Protein 2OWM (pdb70)

Nearest PDB structures (foldseek):
  2owm-assembly1_C  TM=1.003E+00  e=3.012E-75  Neurospora crassa
  2owm-assembly2_D  TM=9.955E-01  e=2.221E-68  Neurospora crassa
  6hky-assembly2_B  TM=8.738E-01  e=1.025E-32  Homo sapiens
  6trl-assembly2_B  TM=8.391E-01  e=1.505E-31  Homo sapiens
  4zca-assembly3_A  TM=8.250E-01  e=1.416E-31  Homo sapiens

Structure (mmCIF, N/CA/C/O backbone):
data_2OWM
#
_entry.id   2OWM
#
_cell.length_a   75.945
_cell.length_b   98.408
_cell.length_c   111.764
_cell.angle_alpha   90.000
_cell.angle_beta   91.860
_cell.angle_gamma   90.000
#
_symmetry.space_group_name_H-M   'P 1 21 1'
#
loop_
_entity.id
_entity.type
_entity.pdbx_description
1 polymer 'Related to KINESIN-LIKE PROTEIN KIF1C'
2 non-polymer 'MAGNESIUM ION'
3 non-polymer "ADENOSINE-5'-DIPHOSPHATE"
#
loop_
_atom_site.group_PDB
_atom_site.id
_atom_site.type_symbol
_atom_site.label_atom_id
_atom_site.label_alt_id
_atom_site.label_comp_id
_atom_site.label_asym_id
_atom_site.label_entity_id
_atom_site.label_seq_id
_atom_site.pdbx_PDB_ins_code
_atom_site.Cartn_x
_atom_site.Cartn_y
_atom_site.Cartn_z
_atom_site.occupancy
_atom_site.B_iso_or_equiv
_atom_site.auth_seq_id
_atom_site.auth_comp_id
_atom_site.auth_asym_id
_atom_site.auth_atom_id
_atom_site.pdbx_PDB_model_num
ATOM 1 N N . LYS A 1 34 ? 23.567 34.946 80.598 1.00 82.51 34 LYS A N 1
ATOM 2 C CA . LYS A 1 34 ? 23.480 36.130 81.554 1.00 82.47 34 LYS A CA 1
ATOM 3 C C . LYS A 1 34 ? 23.754 37.495 80.856 1.00 82.32 34 LYS A C 1
ATOM 4 O O . LYS A 1 34 ? 23.782 38.551 81.514 1.00 82.67 34 LYS A O 1
ATOM 6 N N . ASP A 1 35 ? 23.952 37.456 79.538 1.00 81.62 35 ASP A N 1
ATOM 7 C CA . ASP A 1 35 ? 23.933 38.641 78.679 1.00 81.42 35 ASP A CA 1
ATOM 8 C C . ASP A 1 35 ? 23.388 38.103 77.347 1.00 81.24 35 ASP A C 1
ATOM 9 O O . ASP A 1 35 ? 23.425 36.879 77.141 1.00 81.81 35 ASP A O 1
ATOM 14 N N . PRO A 1 36 ? 22.902 38.979 76.427 1.00 80.69 36 PRO A N 1
ATOM 15 C CA . PRO A 1 36 ? 22.130 38.443 75.310 1.00 80.26 36 PRO A CA 1
ATOM 16 C C . PRO A 1 36 ? 22.894 38.136 73.995 1.00 79.91 36 PRO A C 1
ATOM 17 O O . PRO A 1 36 ? 22.266 37.900 72.968 1.00 80.00 36 PRO A O 1
ATOM 21 N N . GLY A 1 37 ? 24.219 38.107 74.020 1.00 79.76 37 GLY A N 1
ATOM 22 C CA . GLY A 1 37 ? 24.978 37.969 72.769 1.00 79.72 37 GLY A CA 1
ATOM 23 C C . GLY A 1 37 ? 24.986 36.638 72.013 1.00 79.52 37 GLY A C 1
ATOM 24 O O . GLY A 1 37 ? 25.394 35.607 72.547 1.00 79.86 37 GLY A O 1
ATOM 25 N N . ALA A 1 38 ? 24.584 36.656 70.749 1.00 79.17 38 ALA A N 1
ATOM 26 C CA . ALA A 1 38 ? 24.789 35.475 69.880 1.00 79.11 38 ALA A CA 1
ATOM 27 C C . ALA A 1 38 ? 26.275 35.192 69.609 1.00 78.43 38 ALA A C 1
ATOM 28 O O . ALA A 1 38 ? 27.013 36.118 69.264 1.00 78.45 38 ALA A O 1
ATOM 30 N N . ASN A 1 39 ? 26.711 33.940 69.722 1.00 77.14 39 ASN A N 1
ATOM 31 C CA . ASN A 1 39 ? 28.000 33.614 69.146 1.00 76.51 39 ASN A CA 1
ATOM 32 C C . ASN A 1 39 ? 27.968 33.415 67.648 1.00 75.71 39 ASN A C 1
ATOM 33 O O . ASN A 1 39 ? 27.026 32.865 67.081 1.00 75.64 39 ASN A O 1
ATOM 38 N N . VAL A 1 40 ? 29.005 33.882 66.983 1.00 74.39 40 VAL A N 1
ATOM 39 C CA . VAL A 1 40 ? 29.127 33.607 65.561 1.00 74.59 40 VAL A CA 1
ATOM 40 C C . VAL A 1 40 ? 29.155 32.088 65.376 1.00 74.47 40 VAL A C 1
ATOM 41 O O . VAL A 1 40 ? 30.013 31.389 65.954 1.00 74.52 40 VAL A O 1
ATOM 45 N N . ARG A 1 41 ? 28.216 31.578 64.590 1.00 74.40 41 ARG A N 1
ATOM 46 C CA . ARG A 1 41 ? 28.283 30.179 64.200 1.00 74.63 41 ARG A CA 1
ATOM 47 C C . ARG A 1 41 ? 29.385 29.939 63.171 1.00 74.60 41 ARG A C 1
ATOM 48 O O . ARG A 1 41 ? 29.474 30.660 62.166 1.00 74.43 41 ARG A O 1
ATOM 56 N N . VAL A 1 42 ? 30.231 28.941 63.453 1.00 74.64 42 VAL A N 1
ATOM 57 C CA . VAL A 1 42 ? 31.418 28.622 62.655 1.00 74.38 42 VAL A CA 1
ATOM 58 C C . VAL A 1 42 ? 31.287 27.188 62.194 1.00 74.79 42 VAL A C 1
ATOM 59 O O . VAL A 1 42 ? 30.920 26.302 62.967 1.00 75.32 42 VAL A O 1
ATOM 63 N N . VAL A 1 43 ? 31.570 26.965 60.918 1.00 74.72 43 VAL A N 1
ATOM 64 C CA . VAL A 1 43 ? 31.404 25.665 60.336 1.00 74.72 43 VAL A CA 1
ATOM 65 C C . VAL A 1 43 ? 32.475 25.426 59.243 1.00 74.71 43 VAL A C 1
ATOM 66 O O . VAL A 1 43 ? 32.830 26.350 58.528 1.00 74.83 43 VAL A O 1
ATOM 70 N N . VAL A 1 44 ? 33.039 24.221 59.137 1.00 74.43 44 VAL A N 1
ATOM 71 C CA . VAL A 1 44 ? 34.013 23.988 58.059 1.00 74.20 44 VAL A CA 1
ATOM 72 C C . VAL A 1 44 ? 33.570 22.948 57.037 1.00 74.19 44 VAL A C 1
ATOM 73 O O . VAL A 1 44 ? 32.813 22.053 57.365 1.00 74.17 44 VAL A O 1
ATOM 77 N N . ARG A 1 45 ? 34.027 23.096 55.796 1.00 74.00 45 ARG A N 1
ATOM 78 C CA . ARG A 1 45 ? 33.741 22.140 54.780 1.00 73.88 45 ARG A CA 1
ATOM 79 C C . ARG A 1 45 ? 34.974 21.906 53.934 1.00 74.36 45 ARG A C 1
ATOM 80 O O . ARG A 1 45 ? 35.387 22.805 53.214 1.00 74.49 45 ARG A O 1
ATOM 88 N N . VAL A 1 46 ? 35.556 20.705 54.056 1.00 74.46 46 VAL A N 1
ATOM 89 C CA . VAL A 1 46 ? 36.617 20.199 53.213 1.00 74.41 46 VAL A CA 1
ATOM 90 C C . VAL A 1 46 ? 36.044 19.631 51.911 1.00 74.93 46 VAL A C 1
ATOM 91 O O . VAL A 1 46 ? 35.115 18.783 51.927 1.00 74.93 46 VAL A O 1
ATOM 95 N N . ARG A 1 47 ? 36.587 20.075 50.773 1.00 74.98 47 ARG A N 1
ATOM 96 C CA . ARG A 1 47 ? 36.076 19.552 49.492 1.00 74.83 47 ARG A CA 1
ATOM 97 C C . ARG A 1 47 ? 36.828 18.316 48.972 1.00 74.95 47 ARG A C 1
ATOM 98 O O . ARG A 1 47 ? 37.807 17.867 49.568 1.00 75.04 47 ARG A O 1
ATOM 106 N N . ALA A 1 48 ? 36.320 17.752 47.884 1.00 75.21 48 ALA A N 1
ATOM 107 C CA . ALA A 1 48 ? 36.900 16.571 47.254 1.00 75.00 48 ALA A CA 1
ATOM 108 C C . ALA A 1 48 ? 38.158 16.969 46.487 1.00 75.35 48 ALA A C 1
ATOM 109 O O . ALA A 1 48 ? 38.375 18.168 46.208 1.00 75.71 48 ALA A O 1
ATOM 111 N N . PHE A 1 49 ? 39.000 15.991 46.149 1.00 75.24 49 PHE A N 1
ATOM 112 C CA . PHE A 1 49 ? 40.199 16.291 45.401 1.00 75.18 49 PHE A CA 1
ATOM 113 C C . PHE A 1 49 ? 39.800 16.855 44.058 1.00 75.78 49 PHE A C 1
ATOM 114 O O . PHE A 1 49 ? 38.751 16.476 43.503 1.00 75.99 49 PHE A O 1
ATOM 122 N N . LEU A 1 50 ? 40.644 17.743 43.522 1.00 76.25 50 LEU A N 1
ATOM 123 C CA . LEU A 1 50 ? 40.540 18.215 42.130 1.00 76.19 50 LEU A CA 1
ATOM 124 C C . LEU A 1 50 ? 41.320 17.312 41.165 1.00 76.34 50 LEU A C 1
ATOM 125 O O . LEU A 1 50 ? 42.372 16.757 41.515 1.00 76.05 50 LEU A O 1
ATOM 130 N N . PRO A 1 51 ? 40.789 17.138 39.951 1.00 76.49 51 PRO A N 1
ATOM 131 C CA . PRO A 1 51 ? 41.443 16.348 38.920 1.00 76.59 51 PRO A CA 1
ATOM 132 C C . PRO A 1 51 ? 42.935 16.591 38.930 1.00 76.82 51 PRO A C 1
ATOM 133 O O . PRO A 1 51 ? 43.712 15.631 38.898 1.00 76.81 51 PRO A O 1
ATOM 137 N N . ARG A 1 52 ? 43.330 17.861 39.003 1.00 77.04 52 ARG A N 1
ATOM 138 C CA . ARG A 1 52 ? 44.760 18.216 39.055 1.00 77.42 52 ARG A CA 1
ATOM 139 C C . ARG A 1 52 ? 45.506 17.416 40.145 1.00 77.33 52 ARG A C 1
ATOM 140 O O . ARG A 1 52 ? 46.531 16.787 39.910 1.00 77.32 52 ARG A O 1
ATOM 142 N N . GLU A 1 53 ? 44.946 17.440 41.340 1.00 77.38 53 GLU A N 1
ATOM 143 C CA . GLU A 1 53 ? 45.517 16.785 42.506 1.00 77.15 53 GLU A CA 1
ATOM 144 C C . GLU A 1 53 ? 45.341 15.301 42.327 1.00 76.95 53 GLU A C 1
ATOM 145 O O . GLU A 1 53 ? 46.254 14.505 42.555 1.00 76.85 53 GLU A O 1
ATOM 151 N N . LEU A 1 54 ? 44.138 14.937 41.911 1.00 76.62 54 LEU A N 1
ATOM 152 C CA . LEU A 1 54 ? 43.811 13.549 41.679 1.00 76.54 54 LEU A CA 1
ATOM 153 C C . LEU A 1 54 ? 44.942 12.895 40.870 1.00 76.54 54 LEU A C 1
ATOM 154 O O . LEU A 1 54 ? 45.438 11.810 41.210 1.00 76.03 54 LEU A O 1
ATOM 159 N N . GLU A 1 55 ? 45.363 13.611 39.830 1.00 76.95 55 GLU A N 1
ATOM 160 C CA . GLU A 1 55 ? 46.422 13.178 38.930 1.00 77.38 55 GLU A CA 1
ATOM 161 C C . GLU A 1 55 ? 47.638 12.736 39.672 1.00 77.38 55 GLU A C 1
ATOM 162 O O . GLU A 1 55 ? 48.315 11.824 39.227 1.00 77.51 55 GLU A O 1
ATOM 168 N N . ARG A 1 56 ? 47.908 13.402 40.793 1.00 77.56 56 ARG A N 1
ATOM 169 C CA . ARG A 1 56 ? 49.206 13.333 41.474 1.00 77.85 56 ARG A CA 1
ATOM 170 C C . ARG A 1 56 ? 49.317 12.250 42.576 1.00 78.00 56 ARG A C 1
ATOM 171 O O . ARG A 1 56 ? 50.353 12.157 43.279 1.00 78.04 56 ARG A O 1
ATOM 179 N N . ASN A 1 57 ? 48.280 11.407 42.683 1.00 77.87 57 ASN A N 1
ATOM 180 C CA . ASN A 1 57 ? 48.077 10.559 43.868 1.00 77.37 57 ASN A CA 1
ATOM 181 C C . ASN A 1 57 ? 48.229 11.493 45.090 1.00 77.01 57 ASN A C 1
ATOM 182 O O . ASN A 1 57 ? 48.776 11.092 46.127 1.00 76.93 57 ASN A O 1
ATOM 184 N N . ALA A 1 58 ? 47.731 12.734 44.930 1.00 76.50 58 ALA A N 1
ATOM 185 C CA . ALA A 1 58 ? 47.927 13.821 45.893 1.00 76.24 58 ALA A CA 1
ATOM 186 C C . ALA A 1 58 ? 47.420 13.424 47.250 1.00 76.16 58 ALA A C 1
ATOM 187 O O . ALA A 1 58 ? 46.330 12.849 47.366 1.00 75.94 58 ALA A O 1
ATOM 189 N N . GLU A 1 59 ? 48.211 13.736 48.275 1.00 76.17 59 GLU A N 1
ATOM 190 C CA . GLU A 1 59 ? 47.889 13.312 49.630 1.00 76.49 59 GLU A CA 1
ATOM 191 C C . GLU A 1 59 ? 46.675 14.025 50.240 1.00 76.83 59 GLU A C 1
ATOM 192 O O . GLU A 1 59 ? 46.379 15.185 49.896 1.00 77.29 59 GLU A O 1
ATOM 198 N N . CYS A 1 60 ? 45.970 13.350 51.148 1.00 76.86 60 CYS A N 1
ATOM 199 C CA . CYS A 1 60 ? 44.872 14.015 51.859 1.00 76.68 60 CYS A CA 1
ATOM 200 C C . CYS A 1 60 ? 45.142 14.145 53.338 1.00 76.52 60 CYS A C 1
ATOM 201 O O . CYS A 1 60 ? 45.321 13.146 54.011 1.00 76.60 60 CYS A O 1
ATOM 204 N N . ILE A 1 61 ? 45.109 15.374 53.836 1.00 76.29 61 ILE A N 1
ATOM 205 C CA . ILE A 1 61 ? 45.591 15.677 55.164 1.00 76.33 61 ILE A CA 1
ATOM 206 C C . ILE A 1 61 ? 44.524 16.245 56.097 1.00 76.46 61 ILE A C 1
ATOM 207 O O . ILE A 1 61 ? 44.845 16.851 57.124 1.00 76.90 61 ILE A O 1
ATOM 212 N N . VAL A 1 62 ? 43.258 16.052 55.756 1.00 76.34 62 VAL A N 1
ATOM 213 C CA . VAL A 1 62 ? 42.163 16.504 56.628 1.00 76.30 62 VAL A CA 1
ATOM 214 C C . VAL A 1 62 ? 41.297 15.334 57.048 1.00 76.41 62 VAL A C 1
ATOM 215 O O . VAL A 1 62 ? 40.960 14.494 56.223 1.00 76.45 62 VAL A O 1
ATOM 219 N N . GLU A 1 63 ? 40.923 15.281 58.318 1.00 76.42 63 GLU A N 1
ATOM 220 C CA . GLU A 1 63 ? 40.038 14.221 58.748 1.00 76.84 63 GLU A CA 1
ATOM 221 C C . GLU A 1 63 ? 38.917 14.770 59.616 1.00 76.89 63 GLU A C 1
ATOM 222 O O . GLU A 1 63 ? 39.162 15.575 60.516 1.00 77.27 63 GLU A O 1
ATOM 228 N N . MET A 1 64 ? 37.691 14.372 59.333 1.00 76.61 64 MET A N 1
ATOM 229 C CA . MET A 1 64 ? 36.612 14.808 60.164 1.00 76.75 64 MET A CA 1
ATOM 230 C C . MET A 1 64 ? 35.962 13.611 60.801 1.00 77.13 64 MET A C 1
ATOM 231 O O . MET A 1 64 ? 35.702 12.607 60.146 1.00 77.57 64 MET A O 1
ATOM 236 N N . ASP A 1 65 ? 35.710 13.709 62.097 1.00 77.48 65 ASP A N 1
ATOM 237 C CA . ASP A 1 65 ? 34.930 12.703 62.820 1.00 77.46 65 ASP A CA 1
ATOM 238 C C . ASP A 1 65 ? 33.423 12.842 62.563 1.00 77.84 65 ASP A C 1
ATOM 239 O O . ASP A 1 65 ? 32.854 13.930 62.776 1.00 78.23 65 ASP A O 1
ATOM 244 N N . PRO A 1 66 ? 32.751 11.749 62.127 1.00 78.18 66 PRO A N 1
ATOM 245 C CA . PRO A 1 66 ? 31.267 11.830 61.962 1.00 78.18 66 PRO A CA 1
ATOM 246 C C . PRO A 1 66 ? 30.577 12.373 63.238 1.00 78.17 66 PRO A C 1
ATOM 247 O O . PRO A 1 66 ? 29.953 13.456 63.172 1.00 78.05 66 PRO A O 1
ATOM 251 N N . ALA A 1 67 ? 30.761 11.633 64.361 1.00 77.81 67 ALA A N 1
ATOM 252 C CA . ALA A 1 67 ? 30.249 11.911 65.717 1.00 77.24 67 ALA A CA 1
ATOM 253 C C . ALA A 1 67 ? 30.604 13.280 66.298 1.00 76.98 67 ALA A C 1
ATOM 254 O O . ALA A 1 67 ? 29.827 14.208 66.149 1.00 77.02 67 ALA A O 1
ATOM 256 N N . THR A 1 68 ? 31.745 13.419 66.963 1.00 76.75 68 THR A N 1
ATOM 257 C CA . THR A 1 68 ? 32.193 14.745 67.397 1.00 76.95 68 THR A CA 1
ATOM 258 C C . THR A 1 68 ? 32.263 15.653 66.174 1.00 76.86 68 THR A C 1
ATOM 259 O O . THR A 1 68 ? 32.434 15.169 65.041 1.00 76.65 68 THR A O 1
ATOM 263 N N . GLU A 1 69 ? 32.113 16.954 66.371 1.00 76.44 69 GLU A N 1
ATOM 264 C CA . GLU A 1 69 ? 32.091 17.784 65.207 1.00 76.39 69 GLU A CA 1
ATOM 265 C C . GLU A 1 69 ? 33.516 18.286 64.960 1.00 76.62 69 GLU A C 1
ATOM 266 O O . GLU A 1 69 ? 33.780 19.476 64.830 1.00 76.77 69 GLU A O 1
ATOM 272 N N . ARG A 1 70 ? 34.446 17.353 64.875 1.00 76.58 70 ARG A N 1
ATOM 273 C CA . ARG A 1 70 ? 35.858 17.692 64.935 1.00 76.69 70 ARG A CA 1
ATOM 274 C C . ARG A 1 70 ? 36.541 17.629 63.583 1.00 76.04 70 ARG A C 1
ATOM 275 O O . ARG A 1 70 ? 36.244 16.769 62.758 1.00 75.93 70 ARG A O 1
ATOM 283 N N . THR A 1 71 ? 37.473 18.547 63.381 1.00 75.61 71 THR A N 1
ATOM 284 C CA . THR A 1 71 ? 38.299 18.543 62.194 1.00 75.20 71 THR A CA 1
ATOM 285 C C . THR A 1 71 ? 39.787 18.441 62.591 1.00 75.22 71 THR A C 1
ATOM 286 O O . THR A 1 71 ? 40.263 19.139 63.498 1.00 75.18 71 THR A O 1
ATOM 290 N N . SER A 1 72 ? 40.502 17.532 61.943 1.00 75.09 72 SER A N 1
ATOM 291 C CA . SER A 1 72 ? 41.893 17.313 62.277 1.00 75.39 72 SER A CA 1
ATOM 292 C C . SER A 1 72 ? 42.743 17.575 61.054 1.00 75.73 72 SER A C 1
ATOM 293 O O . SER A 1 72 ? 42.464 17.023 59.973 1.00 75.93 72 SER A O 1
ATOM 296 N N . LEU A 1 73 ? 43.759 18.426 61.233 1.00 75.48 73 LEU A N 1
ATOM 297 C CA . LEU A 1 73 ? 44.774 18.664 60.238 1.00 75.40 73 LEU A CA 1
ATOM 298 C C . LEU A 1 73 ? 45.972 17.738 60.508 1.00 75.73 73 LEU A C 1
ATOM 299 O O . LEU A 1 73 ? 46.707 17.899 61.492 1.00 75.73 73 LEU A O 1
ATOM 304 N N . LEU A 1 74 ? 46.161 16.791 59.598 1.00 75.87 74 LEU A N 1
ATOM 305 C CA . LEU A 1 74 ? 47.137 15.721 59.732 1.00 76.14 74 LEU A CA 1
ATOM 306 C C . LEU A 1 74 ? 48.523 16.121 59.255 1.00 76.03 74 LEU A C 1
ATOM 307 O O . LEU A 1 74 ? 48.683 17.176 58.699 1.00 76.35 74 LEU A O 1
ATOM 312 N N . VAL A 1 75 ? 49.509 15.265 59.450 1.00 75.91 75 VAL A N 1
ATOM 313 C CA . VAL A 1 75 ? 50.881 15.559 59.065 1.00 76.24 75 VAL A CA 1
ATOM 314 C C . VAL A 1 75 ? 51.242 14.753 57.815 1.00 76.22 75 VAL A C 1
ATOM 315 O O . VAL A 1 75 ? 51.276 13.533 57.875 1.00 76.64 75 VAL A O 1
ATOM 319 N N . PRO A 1 76 ? 51.545 15.412 56.685 1.00 76.02 76 PRO A N 1
ATOM 320 C CA . PRO A 1 76 ? 51.814 14.680 55.432 1.00 75.77 76 PRO A CA 1
ATOM 321 C C . PRO A 1 76 ? 52.975 13.708 55.523 1.00 75.78 76 PRO A C 1
ATOM 322 O O . PRO A 1 76 ? 53.936 13.974 56.228 1.00 75.96 76 PRO A O 1
ATOM 326 N N . GLN A 1 77 ? 52.868 12.583 54.825 1.00 75.59 77 GLN A N 1
ATOM 327 C CA . GLN A 1 77 ? 53.926 11.602 54.795 1.00 75.39 77 GLN A CA 1
ATOM 328 C C . GLN A 1 77 ? 54.835 11.897 53.595 1.00 75.44 77 GLN A C 1
ATOM 329 O O . GLN A 1 77 ? 54.676 12.933 52.914 1.00 75.05 77 GLN A O 1
ATOM 331 N N . LEU A 1 93 ? 54.439 20.164 60.164 1.00 76.29 93 LEU A N 1
ATOM 332 C CA . LEU A 1 93 ? 55.310 19.824 61.264 1.00 76.54 93 LEU A CA 1
ATOM 333 C C . LEU A 1 93 ? 54.529 19.238 62.453 1.00 76.77 93 LEU A C 1
ATOM 334 O O . LEU A 1 93 ? 55.138 18.762 63.404 1.00 76.94 93 LEU A O 1
ATOM 339 N N . GLU A 1 94 ? 53.190 19.266 62.414 1.00 77.05 94 GLU A N 1
ATOM 340 C CA . GLU A 1 94 ? 52.358 18.744 63.546 1.00 77.15 94 GLU A CA 1
ATOM 341 C C . GLU A 1 94 ? 50.859 18.500 63.318 1.00 77.14 94 GLU A C 1
ATOM 342 O O . GLU A 1 94 ? 50.279 19.017 62.369 1.00 77.35 94 GLU A O 1
ATOM 348 N N . GLU A 1 95 ? 50.233 17.729 64.210 1.00 76.98 95 GLU A N 1
ATOM 349 C CA . GLU A 1 95 ? 48.807 17.419 64.073 1.00 76.84 95 GLU A CA 1
ATOM 350 C C . GLU A 1 95 ? 47.928 18.338 64.909 1.00 76.52 95 GLU A C 1
ATOM 351 O O . GLU A 1 95 ? 48.171 18.509 66.081 1.00 76.76 95 GLU A O 1
ATOM 357 N N . LYS A 1 96 ? 46.897 18.914 64.325 1.00 76.17 96 LYS A N 1
ATOM 358 C CA . LYS A 1 96 ? 46.054 19.831 65.091 1.00 76.57 96 LYS A CA 1
ATOM 359 C C . LYS A 1 96 ? 44.558 19.450 65.062 1.00 76.79 96 LYS A C 1
ATOM 360 O O . LYS A 1 96 ? 44.011 19.139 64.003 1.00 77.04 96 LYS A O 1
ATOM 366 N N . SER A 1 97 ? 43.888 19.469 66.210 1.00 76.88 97 SER A N 1
ATOM 367 C CA . SER A 1 97 ? 42.438 19.187 66.244 1.00 77.11 97 SER A CA 1
ATOM 368 C C . SER A 1 97 ? 41.651 20.467 66.435 1.00 76.90 97 SER A C 1
ATOM 369 O O . SER A 1 97 ? 42.153 21.391 67.052 1.00 77.58 97 SER A O 1
ATOM 372 N N . PHE A 1 98 ? 40.420 20.535 65.958 1.00 76.27 98 PHE A N 1
ATOM 373 C CA . PHE A 1 98 ? 39.596 21.683 66.252 1.00 75.89 98 PHE A CA 1
ATOM 374 C C . PHE A 1 98 ? 38.176 21.197 66.347 1.00 75.89 98 PHE A C 1
ATOM 375 O O . PHE A 1 98 ? 37.837 20.186 65.742 1.00 76.17 98 PHE A O 1
ATOM 383 N N . THR A 1 99 ? 37.318 21.914 67.053 1.00 75.45 99 THR A N 1
ATOM 384 C CA . THR A 1 99 ? 35.915 21.553 67.039 1.00 75.36 99 THR A CA 1
ATOM 385 C C . THR A 1 99 ? 35.115 22.687 66.478 1.00 75.53 99 THR A C 1
ATOM 386 O O . THR A 1 99 ? 35.427 23.840 66.726 1.00 76.12 99 THR A O 1
ATOM 390 N N . PHE A 1 100 ? 34.076 22.391 65.718 1.00 75.52 100 PHE A N 1
ATOM 391 C CA . PHE A 1 100 ? 33.256 23.458 65.158 1.00 75.56 100 PHE A CA 1
ATOM 392 C C . PHE A 1 100 ? 31.830 23.125 65.301 1.00 75.51 100 PHE A C 1
ATOM 393 O O . PHE A 1 100 ? 31.501 22.042 65.756 1.00 75.58 100 PHE A O 1
ATOM 401 N N . ASP A 1 101 ? 30.976 24.067 64.938 1.00 75.49 101 ASP A N 1
ATOM 402 C CA . ASP A 1 101 ? 29.572 23.876 65.163 1.00 75.95 101 ASP A CA 1
ATOM 403 C C . ASP A 1 101 ? 29.121 22.800 64.212 1.00 75.86 101 ASP A C 1
ATOM 404 O O . ASP A 1 101 ? 28.256 21.984 64.567 1.00 76.06 101 ASP A O 1
ATOM 409 N N . LYS A 1 102 ? 29.733 22.772 63.023 1.00 75.48 102 LYS A N 1
ATOM 410 C CA . LYS A 1 102 ? 29.703 21.551 62.205 1.00 75.50 102 LYS A CA 1
ATOM 411 C C . LYS A 1 102 ? 31.007 21.378 61.465 1.00 75.55 102 LYS A C 1
ATOM 412 O O . LYS A 1 102 ? 31.623 22.382 61.113 1.00 76.09 102 LYS A O 1
ATOM 418 N N . SER A 1 103 ? 31.452 20.134 61.261 1.00 75.02 103 SER A N 1
ATOM 419 C CA . SER A 1 103 ? 32.602 19.906 60.410 1.00 74.96 103 SER A CA 1
ATOM 420 C C . SER A 1 103 ? 32.164 19.154 59.212 1.00 75.27 103 SER A C 1
ATOM 421 O O . SER A 1 103 ? 31.957 17.984 59.309 1.00 76.07 103 SER A O 1
ATOM 424 N N . PHE A 1 104 ? 32.002 19.802 58.071 1.00 75.65 104 PHE A N 1
ATOM 425 C CA . PHE A 1 104 ? 31.340 19.145 56.940 1.00 76.12 104 PHE A CA 1
ATOM 426 C C . PHE A 1 104 ? 32.327 18.397 56.081 1.00 76.61 104 PHE A C 1
ATOM 427 O O . PHE A 1 104 ? 33.242 19.001 55.518 1.00 77.21 104 PHE A O 1
ATOM 435 N N . TRP A 1 105 ? 32.153 17.078 55.987 1.00 76.48 105 TRP A N 1
ATOM 436 C CA . TRP A 1 105 ? 33.035 16.235 55.184 1.00 75.84 105 TRP A CA 1
ATOM 437 C C . TRP A 1 105 ? 32.438 16.069 53.796 1.00 75.69 105 TRP A C 1
ATOM 438 O O . TRP A 1 105 ? 31.563 15.233 53.568 1.00 75.55 105 TRP A O 1
ATOM 449 N N . SER A 1 106 ? 32.893 16.901 52.873 1.00 75.62 106 SER A N 1
ATOM 450 C CA . SER A 1 106 ? 32.432 16.835 51.506 1.00 75.59 106 SER A CA 1
ATOM 451 C C . SER A 1 106 ? 33.540 16.394 50.561 1.00 75.80 106 SER A C 1
ATOM 452 O O . SER A 1 106 ? 33.558 16.743 49.382 1.00 75.81 106 SER A O 1
ATOM 455 N N . HIS A 1 107 ? 34.434 15.572 51.102 1.00 76.11 107 HIS A N 1
ATOM 456 C CA . HIS A 1 107 ? 35.635 15.143 50.426 1.00 76.14 107 HIS A CA 1
ATOM 457 C C . HIS A 1 107 ? 35.540 13.830 49.701 1.00 76.15 107 HIS A C 1
ATOM 458 O O . HIS A 1 107 ? 36.194 13.683 48.688 1.00 76.42 107 HIS A O 1
ATOM 465 N N . ASN A 1 108 ? 34.786 12.862 50.210 1.00 76.05 108 ASN A N 1
ATOM 466 C CA . ASN A 1 108 ? 34.570 11.643 49.421 1.00 76.14 108 ASN A CA 1
ATOM 467 C C . ASN A 1 108 ? 33.154 11.116 49.328 1.00 75.98 108 ASN A C 1
ATOM 468 O O . ASN A 1 108 ? 32.604 10.655 50.300 1.00 75.90 108 ASN A O 1
ATOM 473 N N . THR A 1 109 ? 32.602 11.130 48.127 1.00 76.17 109 THR A N 1
ATOM 474 C CA . THR A 1 109 ? 31.236 10.664 47.877 1.00 76.77 109 THR A CA 1
ATOM 475 C C . THR A 1 109 ? 30.803 9.414 48.636 1.00 77.03 109 THR A C 1
ATOM 476 O O . THR A 1 109 ? 29.763 9.426 49.294 1.00 77.43 109 THR A O 1
ATOM 480 N N . GLU A 1 110 ? 31.585 8.342 48.527 1.00 76.93 110 GLU A N 1
ATOM 481 C CA . GLU A 1 110 ? 31.202 7.031 49.049 1.00 76.76 110 GLU A CA 1
ATOM 482 C C . GLU A 1 110 ? 31.389 6.885 50.584 1.00 76.43 110 GLU A C 1
ATOM 483 O O . GLU A 1 110 ? 31.157 5.812 51.145 1.00 76.93 110 GLU A O 1
ATOM 489 N N . ASP A 1 111 ? 31.796 7.953 51.255 1.00 75.76 111 ASP A N 1
ATOM 490 C CA . ASP A 1 111 ? 31.947 7.932 52.691 1.00 75.57 111 ASP A CA 1
ATOM 491 C C . ASP A 1 111 ? 30.631 8.026 53.379 1.00 75.70 111 ASP A C 1
ATOM 492 O O . ASP A 1 111 ? 29.731 8.678 52.872 1.00 75.51 111 ASP A O 1
ATOM 497 N N . GLU A 1 112 ? 30.541 7.399 54.560 1.00 76.17 112 GLU A N 1
ATOM 498 C CA . GLU A 1 112 ? 29.267 7.257 55.319 1.00 76.04 112 GLU A CA 1
ATOM 499 C C . GLU A 1 112 ? 28.762 8.618 55.807 1.00 75.63 112 GLU A C 1
ATOM 500 O O . GLU A 1 112 ? 27.578 8.870 55.865 1.00 75.62 112 GLU A O 1
ATOM 502 N N . HIS A 1 113 ? 29.692 9.503 56.085 1.00 75.35 113 HIS A N 1
ATOM 503 C CA . HIS A 1 113 ? 29.371 10.774 56.654 1.00 75.50 113 HIS A CA 1
ATOM 504 C C . HIS A 1 113 ? 29.584 11.919 55.635 1.00 75.41 113 HIS A C 1
ATOM 505 O O . HIS A 1 113 ? 29.915 13.056 55.986 1.00 75.25 113 HIS A O 1
ATOM 512 N N . TYR A 1 114 ? 29.400 11.610 54.362 1.00 75.26 114 TYR A N 1
ATOM 513 C CA . TYR A 1 114 ? 29.558 12.615 53.322 1.00 75.16 114 TYR A CA 1
ATOM 514 C C . TYR A 1 114 ? 28.552 13.756 53.476 1.00 75.17 114 TYR A C 1
ATOM 515 O O . TYR A 1 114 ? 27.416 13.535 53.830 1.00 75.58 114 TYR A O 1
ATOM 524 N N . ALA A 1 115 ? 28.937 14.986 53.195 1.00 75.11 115 ALA A N 1
ATOM 525 C CA . ALA A 1 115 ? 27.981 16.077 53.352 1.00 74.91 115 ALA A CA 1
ATOM 526 C C . ALA A 1 115 ? 27.576 16.708 52.022 1.00 74.85 115 ALA A C 1
ATOM 527 O O . ALA A 1 115 ? 28.322 17.478 51.452 1.00 74.72 115 ALA A O 1
ATOM 529 N N . THR A 1 116 ? 26.389 16.394 51.528 1.00 74.66 116 THR A N 1
ATOM 530 C CA . THR A 1 116 ? 25.945 17.002 50.284 1.00 74.83 116 THR A CA 1
ATOM 531 C C . THR A 1 116 ? 25.605 18.466 50.451 1.00 75.22 116 THR A C 1
ATOM 532 O O . THR A 1 116 ? 25.429 18.959 51.565 1.00 75.40 116 THR A O 1
ATOM 536 N N . GLN A 1 117 ? 25.496 19.156 49.319 1.00 75.65 117 GLN A N 1
ATOM 537 C CA . GLN A 1 117 ? 24.997 20.531 49.278 1.00 75.68 117 GLN A CA 1
ATOM 538 C C . GLN A 1 117 ? 23.676 20.612 50.018 1.00 75.94 117 GLN A C 1
ATOM 539 O O . GLN A 1 117 ? 23.493 21.494 50.847 1.00 76.85 117 GLN A O 1
ATOM 545 N N . GLU A 1 118 ? 22.759 19.689 49.736 1.00 75.69 118 GLU A N 1
ATOM 546 C CA . GLU A 1 118 ? 21.474 19.712 50.416 1.00 75.52 118 GLU A CA 1
ATOM 547 C C . GLU A 1 118 ? 21.653 19.576 51.912 1.00 75.24 118 GLU A C 1
ATOM 548 O O . GLU A 1 118 ? 20.926 20.187 52.692 1.00 74.62 118 GLU A O 1
ATOM 554 N N . HIS A 1 119 ? 22.645 18.785 52.310 1.00 75.38 119 HIS A N 1
ATOM 555 C CA . HIS A 1 119 ? 22.830 18.508 53.701 1.00 75.76 119 HIS A CA 1
ATOM 556 C C . HIS A 1 119 ? 23.444 19.704 54.390 1.00 75.24 119 HIS A C 1
ATOM 557 O O . HIS A 1 119 ? 23.203 19.932 55.594 1.00 75.05 119 HIS A O 1
ATOM 564 N N . VAL A 1 120 ? 24.235 20.470 53.633 1.00 74.75 120 VAL A N 1
ATOM 565 C CA . VAL A 1 120 ? 24.817 21.681 54.188 1.00 74.43 120 VAL A CA 1
ATOM 566 C C . VAL A 1 120 ? 23.705 22.668 54.407 1.00 74.42 120 VAL A C 1
ATOM 567 O O . VAL A 1 120 ? 23.622 23.247 55.474 1.00 74.53 120 VAL A O 1
ATOM 571 N N . TYR A 1 121 ? 22.838 22.850 53.417 1.00 74.50 121 TYR A N 1
ATOM 572 C CA . TYR A 1 121 ? 21.721 23.756 53.608 1.00 74.56 121 TYR A CA 1
ATOM 573 C C . TYR A 1 121 ? 20.949 23.273 54.827 1.00 75.11 121 TYR A C 1
ATOM 574 O O . TYR A 1 121 ? 20.734 24.036 55.778 1.00 75.53 121 TYR A O 1
ATOM 583 N N . ASP A 1 122 ? 20.565 21.997 54.827 1.00 75.08 122 ASP A N 1
ATOM 584 C CA . ASP A 1 122 ? 19.670 21.525 55.850 1.00 74.99 122 ASP A CA 1
ATOM 585 C C . ASP A 1 122 ? 20.161 21.778 57.217 1.00 74.74 122 ASP A C 1
ATOM 586 O O . ASP A 1 122 ? 19.375 21.862 58.111 1.00 74.23 122 ASP A O 1
ATOM 591 N N . SER A 1 123 ? 21.467 21.914 57.376 1.00 75.33 123 SER A N 1
ATOM 592 C CA . SER A 1 123 ? 22.039 22.210 58.688 1.00 76.18 123 SER A CA 1
ATOM 593 C C . SER A 1 123 ? 21.986 23.681 58.879 1.00 76.10 123 SER A C 1
ATOM 594 O O . SER A 1 123 ? 21.008 24.199 59.478 1.00 77.28 123 SER A O 1
ATOM 597 N N . LEU A 1 124 ? 22.987 24.352 58.331 1.00 75.06 124 LEU A N 1
ATOM 598 C CA . LEU A 1 124 ? 23.084 25.803 58.377 1.00 74.58 124 LEU A CA 1
ATOM 599 C C . LEU A 1 124 ? 21.972 26.594 57.701 1.00 74.24 124 LEU A C 1
ATOM 600 O O . LEU A 1 124 ? 21.299 27.364 58.332 1.00 74.32 124 LEU A O 1
ATOM 605 N N . GLY A 1 125 ? 21.795 26.441 56.411 1.00 74.26 125 GLY A N 1
ATOM 606 C CA . GLY A 1 125 ? 21.007 27.409 55.680 1.00 74.83 125 GLY A CA 1
ATOM 607 C C . GLY A 1 125 ? 19.610 27.635 56.209 1.00 75.47 125 GLY A C 1
ATOM 608 O O . GLY A 1 125 ? 19.139 28.764 56.341 1.00 75.36 125 GLY A O 1
ATOM 609 N N . GLU A 1 126 ? 18.946 26.536 56.525 1.00 76.01 126 GLU A N 1
ATOM 610 C CA . GLU A 1 126 ? 17.522 26.558 56.735 1.00 76.18 126 GLU A CA 1
ATOM 611 C C . GLU A 1 126 ? 17.223 27.292 58.009 1.00 76.48 126 GLU A C 1
ATOM 612 O O . GLU A 1 126 ? 16.438 28.255 58.028 1.00 76.38 126 GLU A O 1
ATOM 618 N N . GLU A 1 127 ? 17.862 26.808 59.072 1.00 76.88 127 GLU A N 1
ATOM 619 C CA . GLU A 1 127 ? 17.821 27.436 60.409 1.00 76.98 127 GLU A CA 1
ATOM 620 C C . GLU A 1 127 ? 18.020 28.960 60.383 1.00 76.38 127 GLU A C 1
ATOM 621 O O . GLU A 1 127 ? 17.254 29.698 61.004 1.00 76.52 127 GLU A O 1
ATOM 627 N N . PHE A 1 128 ? 19.040 29.421 59.665 1.00 75.40 128 PHE A N 1
ATOM 628 C CA . PHE A 1 128 ? 19.215 30.826 59.451 1.00 74.62 128 PHE A CA 1
ATOM 629 C C . PHE A 1 128 ? 18.032 31.479 58.746 1.00 74.81 128 PHE A C 1
ATOM 630 O O . PHE A 1 128 ? 17.590 32.537 59.185 1.00 74.46 128 PHE A O 1
ATOM 638 N N . LEU A 1 129 ? 17.485 30.837 57.695 1.00 75.01 129 LEU A N 1
ATOM 639 C CA . LEU A 1 129 ? 16.276 31.343 57.012 1.00 74.67 129 LEU A CA 1
ATOM 640 C C . LEU A 1 129 ? 15.146 31.457 57.999 1.00 75.05 129 LEU A C 1
ATOM 641 O O . LEU A 1 129 ? 14.432 32.435 57.958 1.00 75.24 129 LEU A O 1
ATOM 646 N N . ASP A 1 130 ? 14.964 30.476 58.885 1.00 75.19 130 ASP A N 1
ATOM 647 C CA . ASP A 1 130 ? 13.966 30.624 59.953 1.00 75.48 130 ASP A CA 1
ATOM 648 C C . ASP A 1 130 ? 14.150 31.922 60.681 1.00 75.65 130 ASP A C 1
ATOM 649 O O . ASP A 1 130 ? 13.195 32.672 60.848 1.00 75.91 130 ASP A O 1
ATOM 654 N N . HIS A 1 131 ? 15.378 32.187 61.112 1.00 75.35 131 HIS A N 1
ATOM 655 C CA . HIS A 1 131 ? 15.646 33.399 61.840 1.00 75.39 131 HIS A CA 1
ATOM 656 C C . HIS A 1 131 ? 15.248 34.629 61.055 1.00 75.10 131 HIS A C 1
ATOM 657 O O . HIS A 1 131 ? 14.758 35.600 61.628 1.00 75.13 131 HIS A O 1
ATOM 664 N N . ASN A 1 132 ? 15.503 34.611 59.755 1.00 74.82 132 ASN A N 1
ATOM 665 C CA . ASN A 1 132 ? 15.144 35.735 58.936 1.00 74.77 132 ASN A CA 1
ATOM 666 C C . ASN A 1 132 ? 13.645 35.960 59.032 1.00 74.36 132 ASN A C 1
ATOM 667 O O . ASN A 1 132 ? 13.242 37.082 59.260 1.00 74.80 132 ASN A O 1
ATOM 672 N N . PHE A 1 133 ? 12.827 34.913 58.874 1.00 72.72 133 PHE A N 1
ATOM 673 C CA . PHE A 1 133 ? 11.375 35.065 58.865 1.00 71.89 133 PHE A CA 1
ATOM 674 C C . PHE A 1 133 ? 10.819 35.451 60.198 1.00 72.28 133 PHE A C 1
ATOM 675 O O . PHE A 1 133 ? 9.738 36.048 60.303 1.00 72.50 133 PHE A O 1
ATOM 683 N N . GLU A 1 134 ? 11.551 35.089 61.235 1.00 72.44 134 GLU A N 1
ATOM 684 C CA . GLU A 1 134 ? 11.260 35.576 62.568 1.00 72.17 134 GLU A CA 1
ATOM 685 C C . GLU A 1 134 ? 11.779 37.018 62.800 1.00 72.18 134 GLU A C 1
ATOM 686 O O . GLU A 1 134 ? 11.721 37.541 63.917 1.00 71.70 134 GLU A O 1
ATOM 692 N N . GLY A 1 135 ? 12.289 37.636 61.732 1.00 72.39 135 GLY A N 1
ATOM 693 C CA . GLY A 1 135 ? 12.709 39.037 61.715 1.00 72.88 135 GLY A CA 1
ATOM 694 C C . GLY A 1 135 ? 14.137 39.357 62.141 1.00 73.18 135 GLY A C 1
ATOM 695 O O . GLY A 1 135 ? 14.424 40.488 62.550 1.00 73.35 135 GLY A O 1
ATOM 696 N N . TYR A 1 136 ? 15.026 38.377 62.069 1.00 73.30 136 TYR A N 1
ATOM 697 C CA . TYR A 1 136 ? 16.419 38.634 62.354 1.00 73.96 136 TYR A CA 1
ATOM 698 C C . TYR A 1 136 ? 17.176 38.983 61.067 1.00 74.19 136 TYR A C 1
ATOM 699 O O . TYR A 1 136 ? 16.844 38.515 59.959 1.00 73.61 136 TYR A O 1
ATOM 708 N N . HIS A 1 137 ? 18.225 39.779 61.235 1.00 74.65 137 HIS A N 1
ATOM 709 C CA . HIS A 1 137 ? 19.179 39.982 60.170 1.00 75.02 137 HIS A CA 1
ATOM 710 C C . HIS A 1 137 ? 20.188 38.856 60.193 1.00 75.18 137 HIS A C 1
ATOM 711 O O . HIS A 1 137 ? 20.831 38.577 61.206 1.00 75.33 137 HIS A O 1
ATOM 718 N N . THR A 1 138 ? 20.352 38.238 59.047 1.00 75.24 138 THR A N 1
ATOM 719 C CA . THR A 1 138 ? 21.155 37.097 58.962 1.00 75.32 138 THR A CA 1
ATOM 720 C C . THR A 1 138 ? 22.379 37.445 58.166 1.00 75.87 138 THR A C 1
ATOM 721 O O . THR A 1 138 ? 22.368 38.447 57.424 1.00 76.81 138 THR A O 1
ATOM 725 N N . CYS A 1 139 ? 23.444 36.665 58.342 1.00 75.73 139 CYS A N 1
ATOM 726 C CA . CYS A 1 139 ? 24.579 36.809 57.471 1.00 75.37 139 CYS A CA 1
ATOM 727 C C . CYS A 1 139 ? 25.531 35.637 57.425 1.00 75.53 139 CYS A C 1
ATOM 728 O O . CYS A 1 139 ? 26.238 35.372 58.412 1.00 75.86 139 CYS A O 1
ATOM 731 N N . ILE A 1 140 ? 25.617 34.979 56.270 1.00 75.26 140 ILE A N 1
ATOM 732 C CA . ILE A 1 140 ? 26.546 33.853 56.125 1.00 75.13 140 ILE A CA 1
ATOM 733 C C . ILE A 1 140 ? 27.698 34.116 55.157 1.00 75.19 140 ILE A C 1
ATOM 734 O O . ILE A 1 140 ? 27.466 34.330 53.960 1.00 75.31 140 ILE A O 1
ATOM 739 N N . PHE A 1 141 ? 28.936 34.058 55.637 1.00 74.95 141 PHE A N 1
ATOM 740 C CA . PHE A 1 141 ? 30.037 34.252 54.707 1.00 74.88 141 PHE A CA 1
ATOM 741 C C . PHE A 1 141 ? 30.989 33.044 54.534 1.00 74.98 141 PHE A C 1
ATOM 742 O O . PHE A 1 141 ? 31.322 32.335 55.497 1.00 74.66 141 PHE A O 1
ATOM 750 N N . ALA A 1 142 ? 31.405 32.803 53.288 1.00 75.01 142 ALA A N 1
ATOM 751 C CA . ALA A 1 142 ? 32.280 31.694 52.980 1.00 74.75 142 ALA A CA 1
ATOM 752 C C . ALA A 1 142 ? 33.623 32.306 52.959 1.00 74.81 142 ALA A C 1
ATOM 753 O O . ALA A 1 142 ? 33.793 33.337 52.352 1.00 75.07 142 ALA A O 1
ATOM 755 N N . TYR A 1 143 ? 34.567 31.673 53.635 1.00 75.19 143 TYR A N 1
ATOM 756 C CA . TYR A 1 143 ? 35.945 32.134 53.760 1.00 75.40 143 TYR A CA 1
ATOM 757 C C . TYR A 1 143 ? 36.860 30.940 53.524 1.00 75.87 143 TYR A C 1
ATOM 758 O O . TYR A 1 143 ? 36.498 29.790 53.859 1.00 76.07 143 TYR A O 1
ATOM 767 N N . GLY A 1 144 ? 38.043 31.203 52.959 1.00 76.19 144 GLY A N 1
ATOM 768 C CA . GLY A 1 144 ? 39.048 30.132 52.694 1.00 76.28 144 GLY A CA 1
ATOM 769 C C . GLY A 1 144 ? 39.884 30.391 51.451 1.00 76.16 144 GLY A C 1
ATOM 770 O O . GLY A 1 144 ? 39.573 31.322 50.687 1.00 76.16 144 GLY A O 1
ATOM 771 N N . GLN A 1 145 ? 40.926 29.583 51.226 1.00 75.75 145 GLN A N 1
ATOM 772 C CA . GLN A 1 145 ? 41.793 29.845 50.080 1.00 75.56 145 GLN A CA 1
ATOM 773 C C . GLN A 1 145 ? 41.054 29.710 48.801 1.00 75.62 145 GLN A C 1
ATOM 774 O O . GLN A 1 145 ? 40.022 29.038 48.734 1.00 75.45 145 GLN A O 1
ATOM 780 N N . THR A 1 146 ? 41.599 30.335 47.763 1.00 75.84 146 THR A N 1
ATOM 781 C CA . THR A 1 146 ? 41.062 30.190 46.407 1.00 75.63 146 THR A CA 1
ATOM 782 C C . THR A 1 146 ? 41.009 28.714 46.072 1.00 75.54 146 THR A C 1
ATOM 783 O O . THR A 1 146 ? 41.941 27.986 46.365 1.00 75.54 146 THR A O 1
ATOM 787 N N . GLY A 1 147 ? 39.901 28.264 45.511 1.00 75.57 147 GLY A N 1
ATOM 788 C CA . GLY A 1 147 ? 39.820 26.891 45.080 1.00 75.69 147 GLY A CA 1
ATOM 789 C C . GLY A 1 147 ? 39.428 26.001 46.237 1.00 76.15 147 GLY A C 1
ATOM 790 O O . GLY A 1 147 ? 39.309 24.782 46.072 1.00 76.38 147 GLY A O 1
ATOM 791 N N . SER A 1 148 ? 39.192 26.575 47.418 1.00 76.23 148 SER A N 1
ATOM 792 C CA . SER A 1 148 ? 38.806 25.707 48.548 1.00 76.23 148 SER A CA 1
ATOM 793 C C . SER A 1 148 ? 37.352 25.319 48.495 1.00 76.22 148 SER A C 1
ATOM 794 O O . SER A 1 148 ? 36.956 24.382 49.179 1.00 76.56 148 SER A O 1
ATOM 797 N N . GLY A 1 149 ? 36.552 26.059 47.723 1.00 76.11 149 GLY A N 1
ATOM 798 C CA . GLY A 1 149 ? 35.142 25.727 47.551 1.00 75.79 149 GLY A CA 1
ATOM 799 C C . GLY A 1 149 ? 34.154 26.739 48.089 1.00 75.75 149 GLY A C 1
ATOM 800 O O . GLY A 1 149 ? 32.981 26.404 48.327 1.00 75.55 149 GLY A O 1
ATOM 801 N N . LYS A 1 150 ? 34.605 27.989 48.243 1.00 75.79 150 LYS A N 1
ATOM 802 C CA . LYS A 1 150 ? 33.735 29.073 48.719 1.00 75.17 150 LYS A CA 1
ATOM 803 C C . LYS A 1 150 ? 32.594 29.215 47.752 1.00 75.32 150 LYS A C 1
ATOM 804 O O . LYS A 1 150 ? 31.455 29.043 48.149 1.00 75.60 150 LYS A O 1
ATOM 810 N N . SER A 1 151 ? 32.896 29.483 46.480 1.00 75.19 151 SER A N 1
ATOM 811 C CA . SER A 1 151 ? 31.869 29.639 45.454 1.00 75.38 151 SER A CA 1
ATOM 812 C C . SER A 1 151 ? 30.954 28.410 45.278 1.00 75.39 151 SER A C 1
ATOM 813 O O . SER A 1 151 ? 29.731 28.554 45.143 1.00 75.28 151 SER A O 1
ATOM 816 N N . TYR A 1 152 ? 31.554 27.213 45.309 1.00 75.40 152 TYR A N 1
ATOM 817 C CA . TYR A 1 152 ? 30.791 25.980 45.252 1.00 75.54 152 TYR A CA 1
ATOM 818 C C . TYR A 1 152 ? 29.813 25.886 46.376 1.00 75.87 152 TYR A C 1
ATOM 819 O O . TYR A 1 152 ? 28.664 25.493 46.164 1.00 76.36 152 TYR A O 1
ATOM 828 N N . THR A 1 153 ? 30.274 26.192 47.582 1.00 75.76 153 THR A N 1
ATOM 829 C CA . THR A 1 153 ? 29.377 26.177 48.723 1.00 75.99 153 THR A CA 1
ATOM 830 C C . THR A 1 153 ? 28.205 27.193 48.619 1.00 76.28 153 THR A C 1
ATOM 831 O O . THR A 1 153 ? 27.030 26.788 48.749 1.00 76.51 153 THR A O 1
ATOM 835 N N . MET A 1 154 ? 28.530 28.473 48.366 1.00 75.87 154 MET A N 1
ATOM 836 C CA . MET A 1 154 ? 27.561 29.551 48.401 1.00 75.78 154 MET A CA 1
ATOM 837 C C . MET A 1 154 ? 26.568 29.443 47.253 1.00 76.26 154 MET A C 1
ATOM 838 O O . MET A 1 154 ? 25.339 29.646 47.442 1.00 76.53 154 MET A O 1
ATOM 843 N N . MET A 1 155 ? 27.100 29.088 46.083 1.00 75.74 155 MET A N 1
ATOM 844 C CA . MET A 1 155 ? 26.370 29.202 44.862 1.00 75.55 155 MET A CA 1
ATOM 845 C C . MET A 1 155 ? 26.219 27.858 44.202 1.00 75.49 155 MET A C 1
ATOM 846 O O . MET A 1 155 ? 25.145 27.536 43.763 1.00 75.56 155 MET A O 1
ATOM 851 N N . GLY A 1 156 ? 27.260 27.039 44.155 1.00 75.34 156 GLY A N 1
ATOM 852 C CA . GLY A 1 156 ? 27.047 25.640 43.778 1.00 75.21 156 GLY A CA 1
ATOM 853 C C . GLY A 1 156 ? 26.905 25.652 42.298 1.00 75.49 156 GLY A C 1
ATOM 854 O O . GLY A 1 156 ? 27.497 26.504 41.695 1.00 76.74 156 GLY A O 1
ATOM 855 N N . THR A 1 157 ? 26.088 24.786 41.708 1.00 75.06 157 THR A N 1
ATOM 856 C CA . THR A 1 157 ? 26.082 24.567 40.264 1.00 74.42 157 THR A CA 1
ATOM 857 C C . THR A 1 157 ? 24.676 24.512 39.800 1.00 75.66 157 THR A C 1
ATOM 858 O O . THR A 1 157 ? 23.775 24.462 40.636 1.00 75.75 157 THR A O 1
ATOM 862 N N . PRO A 1 158 ? 24.451 24.550 38.465 1.00 76.65 158 PRO A N 1
ATOM 863 C CA . PRO A 1 158 ? 23.068 24.426 38.024 1.00 76.85 158 PRO A CA 1
ATOM 864 C C . PRO A 1 158 ? 22.539 23.113 38.547 1.00 77.01 158 PRO A C 1
ATOM 865 O O . PRO A 1 158 ? 21.440 23.089 39.111 1.00 77.83 158 PRO A O 1
ATOM 869 N N . ASP A 1 159 ? 23.295 22.036 38.455 1.00 76.39 159 ASP A N 1
ATOM 870 C CA . ASP A 1 159 ? 22.710 20.904 39.074 1.00 77.22 159 ASP A CA 1
ATOM 871 C C . ASP A 1 159 ? 23.465 20.492 40.286 1.00 76.26 159 ASP A C 1
ATOM 872 O O . ASP A 1 159 ? 23.494 19.337 40.641 1.00 76.24 159 ASP A O 1
ATOM 877 N N . GLN A 1 160 ? 24.054 21.455 40.948 1.00 75.86 160 GLN A N 1
ATOM 878 C CA . GLN A 1 160 ? 24.687 21.182 42.232 1.00 75.21 160 GLN A CA 1
ATOM 879 C C . GLN A 1 160 ? 24.485 22.343 43.186 1.00 74.82 160 GLN A C 1
ATOM 880 O O . GLN A 1 160 ? 25.437 22.750 43.877 1.00 74.76 160 GLN A O 1
ATOM 886 N N . PRO A 1 161 ? 23.252 22.868 43.241 1.00 74.12 161 PRO A N 1
ATOM 887 C CA . PRO A 1 161 ? 22.971 24.183 43.774 1.00 74.02 161 PRO A CA 1
ATOM 888 C C . PRO A 1 161 ? 23.363 24.360 45.226 1.00 74.08 161 PRO A C 1
ATOM 889 O O . PRO A 1 161 ? 23.138 23.488 46.043 1.00 74.25 161 PRO A O 1
ATOM 893 N N . GLY A 1 162 ? 24.002 25.479 45.511 1.00 74.43 162 GLY A N 1
ATOM 894 C CA . GLY A 1 162 ? 24.528 25.745 46.832 1.00 75.71 162 GLY A CA 1
ATOM 895 C C . GLY A 1 162 ? 23.645 26.644 47.678 1.00 76.45 162 GLY A C 1
ATOM 896 O O . GLY A 1 162 ? 22.544 27.022 47.254 1.00 77.04 162 GLY A O 1
ATOM 897 N N . LEU A 1 163 ? 24.132 26.974 48.874 1.00 76.26 163 LEU A N 1
ATOM 898 C CA . LEU A 1 163 ? 23.435 27.830 49.840 1.00 75.72 163 LEU A CA 1
ATOM 899 C C . LEU A 1 163 ? 22.485 28.856 49.305 1.00 75.26 163 LEU A C 1
ATOM 900 O O . LEU A 1 163 ? 21.370 28.940 49.795 1.00 75.12 163 LEU A O 1
ATOM 905 N N . ILE A 1 164 ? 22.924 29.640 48.325 1.00 74.51 164 ILE A N 1
ATOM 906 C CA . ILE A 1 164 ? 22.101 30.751 47.844 1.00 74.40 164 ILE A CA 1
ATOM 907 C C . ILE A 1 164 ? 20.824 30.294 47.148 1.00 74.23 164 ILE A C 1
ATOM 908 O O . ILE A 1 164 ? 19.749 30.483 47.689 1.00 74.25 164 ILE A O 1
ATOM 913 N N . PRO A 1 165 ? 20.928 29.658 45.972 1.00 74.19 165 PRO A N 1
ATOM 914 C CA . PRO A 1 165 ? 19.682 29.302 45.358 1.00 74.24 165 PRO A CA 1
ATOM 915 C C . PRO A 1 165 ? 18.786 28.510 46.324 1.00 74.88 165 PRO A C 1
ATOM 916 O O . PRO A 1 165 ? 17.581 28.747 46.419 1.00 75.02 165 PRO A O 1
ATOM 920 N N . ARG A 1 166 ? 19.392 27.589 47.058 1.00 75.54 166 ARG A N 1
ATOM 921 C CA . ARG A 1 166 ? 18.707 26.831 48.108 1.00 76.12 166 ARG A CA 1
ATOM 922 C C . ARG A 1 166 ? 17.812 27.686 49.006 1.00 75.95 166 ARG A C 1
ATOM 923 O O . ARG A 1 166 ? 16.605 27.393 49.205 1.00 75.87 166 ARG A O 1
ATOM 931 N N . THR A 1 167 ? 18.448 28.709 49.570 1.00 75.37 167 THR A N 1
ATOM 932 C CA . THR A 1 167 ? 17.788 29.681 50.389 1.00 75.34 167 THR A CA 1
ATOM 933 C C . THR A 1 167 ? 16.659 30.310 49.625 1.00 75.68 167 THR A C 1
ATOM 934 O O . THR A 1 167 ? 15.526 30.278 50.088 1.00 75.81 167 THR A O 1
ATOM 938 N N . CYS A 1 168 ? 16.974 30.852 48.447 1.00 75.81 168 CYS A N 1
ATOM 939 C CA . CYS A 1 168 ? 15.977 31.447 47.561 1.00 76.27 168 CYS A CA 1
ATOM 940 C C . CYS A 1 168 ? 14.830 30.529 47.375 1.00 76.18 168 CYS A C 1
ATOM 941 O O . CYS A 1 168 ? 13.700 30.895 47.692 1.00 76.76 168 CYS A O 1
ATOM 944 N N . GLU A 1 169 ? 15.102 29.324 46.901 1.00 75.79 169 GLU A N 1
ATOM 945 C CA . GLU A 1 169 ? 14.022 28.377 46.761 1.00 76.04 169 GLU A CA 1
ATOM 946 C C . GLU A 1 169 ? 13.190 28.200 48.045 1.00 75.93 169 GLU A C 1
ATOM 947 O O . GLU A 1 169 ? 11.934 28.269 48.024 1.00 75.50 169 GLU A O 1
ATOM 953 N N . ASP A 1 170 ? 13.910 27.978 49.149 1.00 75.84 170 ASP A N 1
ATOM 954 C CA . ASP A 1 170 ? 13.269 27.754 50.437 1.00 75.82 170 ASP A C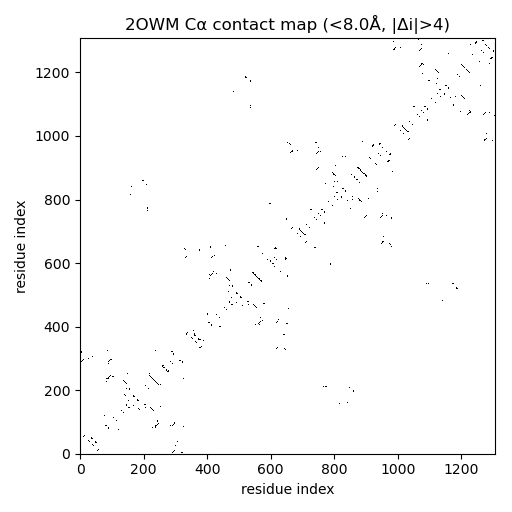A 1
ATOM 955 C C . ASP A 1 170 ? 12.316 28.902 50.719 1.00 75.45 170 ASP A C 1
ATOM 956 O O . ASP A 1 170 ? 11.117 28.705 50.954 1.00 74.99 170 ASP A O 1
ATOM 961 N N . LEU A 1 171 ? 12.904 30.096 50.657 1.00 75.26 171 LEU A N 1
ATOM 962 C CA . LEU A 1 171 ? 12.262 31.344 50.945 1.00 74.67 171 LEU A CA 1
ATOM 963 C C . LEU A 1 171 ? 10.972 31.382 50.212 1.00 74.81 171 LEU A C 1
ATOM 964 O O . LEU A 1 171 ? 9.948 31.399 50.820 1.00 75.26 171 LEU A O 1
ATOM 969 N N . PHE A 1 172 ? 11.015 31.344 48.903 1.00 75.21 172 PHE A N 1
ATOM 970 C CA . PHE A 1 172 ? 9.804 31.522 48.167 1.00 75.61 172 PHE A CA 1
ATOM 971 C C . PHE A 1 172 ? 8.724 30.483 48.474 1.00 75.58 172 PHE A C 1
ATOM 972 O O . PHE A 1 172 ? 7.544 30.836 48.549 1.00 75.48 172 PHE A O 1
ATOM 980 N N . GLN A 1 173 ? 9.119 29.227 48.690 1.00 75.65 173 GLN A N 1
ATOM 981 C CA . GLN A 1 173 ? 8.152 28.191 49.058 1.00 75.75 173 GLN A CA 1
ATOM 982 C C . GLN A 1 173 ? 7.402 28.585 50.296 1.00 75.56 173 GLN A C 1
ATOM 983 O O . GLN A 1 173 ? 6.195 28.411 50.350 1.00 75.76 173 GLN A O 1
ATOM 989 N N . ARG A 1 174 ? 8.135 29.098 51.286 1.00 75.37 174 ARG A N 1
ATOM 990 C CA . ARG A 1 174 ? 7.569 29.568 52.548 1.00 74.67 174 ARG A CA 1
ATOM 991 C C . ARG A 1 174 ? 6.565 30.624 52.247 1.00 74.36 174 ARG A C 1
ATOM 992 O O . ARG A 1 174 ? 5.446 30.521 52.663 1.00 74.97 174 ARG A O 1
ATOM 1000 N N . ILE A 1 175 ? 6.950 31.623 51.485 1.00 73.89 175 ILE A N 1
ATOM 1001 C CA . ILE A 1 175 ? 6.041 32.707 51.172 1.00 73.54 175 ILE A CA 1
ATOM 1002 C C . ILE A 1 175 ? 4.779 32.204 50.524 1.00 73.69 175 ILE A C 1
ATOM 1003 O O . ILE A 1 175 ? 3.681 32.636 50.880 1.00 73.60 175 ILE A O 1
ATOM 1008 N N . ALA A 1 176 ? 4.961 31.292 49.572 1.00 73.90 176 ALA A N 1
ATOM 1009 C CA . ALA A 1 176 ? 3.870 30.718 48.801 1.00 73.95 176 ALA A CA 1
ATOM 1010 C C . ALA A 1 176 ? 2.949 29.954 49.742 1.00 74.08 176 ALA A C 1
ATOM 1011 O O . ALA A 1 176 ? 1.736 30.164 49.738 1.00 73.99 176 ALA A O 1
ATOM 1013 N N . SER A 1 177 ? 3.546 29.096 50.564 1.00 73.99 177 SER A N 1
ATOM 1014 C CA . SER A 1 177 ? 2.833 28.307 51.552 1.00 74.25 177 SER A CA 1
ATOM 1015 C C . SER A 1 177 ? 2.160 29.141 52.622 1.00 74.32 177 SER A C 1
ATOM 1016 O O . SER A 1 177 ? 1.104 28.783 53.111 1.00 74.23 177 SER A O 1
ATOM 1019 N N . ALA A 1 178 ? 2.787 30.249 52.989 1.00 74.95 178 ALA A N 1
ATOM 1020 C CA . ALA A 1 178 ? 2.220 31.182 53.955 1.00 75.56 178 ALA A CA 1
ATOM 1021 C C . ALA A 1 178 ? 1.123 32.060 53.355 1.00 75.99 178 ALA A C 1
ATOM 1022 O O . ALA A 1 178 ? 0.737 33.061 53.950 1.00 75.63 178 ALA A O 1
ATOM 1024 N N . GLN A 1 179 ? 0.618 31.689 52.182 1.00 76.72 179 GLN A N 1
ATOM 1025 C CA . GLN A 1 179 ? -0.550 32.343 51.665 1.00 77.63 179 GLN A CA 1
ATOM 1026 C C . GLN A 1 179 ? -1.630 31.875 52.575 1.00 77.96 179 GLN A C 1
ATOM 1027 O O . GLN A 1 179 ? -1.826 32.458 53.637 1.00 78.50 179 GLN A O 1
ATOM 1033 N N . ASP A 1 180 ? -2.283 30.779 52.211 1.00 78.37 180 ASP A N 1
ATOM 1034 C CA . ASP A 1 180 ? -3.497 30.349 52.936 1.00 78.69 180 ASP A CA 1
ATOM 1035 C C . ASP A 1 180 ? -3.297 29.790 54.367 1.00 78.51 180 ASP A C 1
ATOM 1036 O O . ASP A 1 180 ? -4.266 29.479 55.073 1.00 78.73 180 ASP A O 1
ATOM 1041 N N . GLU A 1 181 ? -2.055 29.697 54.812 1.00 78.18 181 GLU A N 1
ATOM 1042 C CA . GLU A 1 181 ? -1.822 29.459 56.219 1.00 78.00 181 GLU A CA 1
ATOM 1043 C C . GLU A 1 181 ? -2.041 30.750 56.997 1.00 77.70 181 GLU A C 1
ATOM 1044 O O . GLU A 1 181 ? -2.596 30.721 58.081 1.00 77.92 181 GLU A O 1
ATOM 1050 N N . THR A 1 182 ? -1.607 31.881 56.440 1.00 77.46 182 THR A N 1
ATOM 1051 C CA . THR A 1 182 ? -1.661 33.179 57.142 1.00 77.03 182 THR A CA 1
ATOM 1052 C C . THR A 1 182 ? -2.082 34.327 56.193 1.00 76.60 182 THR A C 1
ATOM 1053 O O . THR A 1 182 ? -1.289 35.207 55.872 1.00 76.87 182 THR A O 1
ATOM 1057 N N . PRO A 1 183 ? -3.328 34.316 55.716 1.00 75.84 183 PRO A N 1
ATOM 1058 C CA . PRO A 1 183 ? -3.630 35.282 54.682 1.00 75.39 183 PRO A CA 1
ATOM 1059 C C . PRO A 1 183 ? -3.578 36.742 55.085 1.00 75.18 183 PRO A C 1
ATOM 1060 O O . PRO A 1 183 ? -3.440 37.570 54.207 1.00 75.51 183 PRO A O 1
ATOM 1064 N N . ASN A 1 184 ? -3.676 37.099 56.360 1.00 74.97 184 ASN A N 1
ATOM 1065 C CA . ASN A 1 184 ? -3.550 38.538 56.683 1.00 74.90 184 ASN A CA 1
ATOM 1066 C C . ASN A 1 184 ? -2.075 39.026 56.693 1.00 74.74 184 ASN A C 1
ATOM 1067 O O . ASN A 1 184 ? -1.789 40.221 56.824 1.00 74.80 184 ASN A O 1
ATOM 1069 N N . ILE A 1 185 ? -1.154 38.084 56.526 1.00 74.59 185 ILE A N 1
ATOM 1070 C CA . ILE A 1 185 ? 0.284 38.367 56.430 1.00 74.93 185 ILE A CA 1
ATOM 1071 C C . ILE A 1 185 ? 0.720 38.125 54.985 1.00 74.84 185 ILE A C 1
ATOM 1072 O O . ILE A 1 185 ? 0.113 37.307 54.297 1.00 75.21 185 ILE A O 1
ATOM 1077 N N . SER A 1 186 ? 1.748 38.832 54.517 1.00 74.47 186 SER A N 1
ATOM 1078 C CA . SER A 1 186 ? 2.189 38.726 53.113 1.00 74.17 186 SER A CA 1
ATOM 1079 C C . SER A 1 186 ? 3.612 39.235 52.996 1.00 74.35 186 SER A C 1
ATOM 1080 O O . SER A 1 186 ? 4.097 39.981 53.861 1.00 74.37 186 SER A O 1
ATOM 1083 N N . TYR A 1 187 ? 4.287 38.851 51.926 1.00 74.16 187 TYR A N 1
ATOM 1084 C CA . TYR A 1 187 ? 5.679 39.183 51.852 1.00 74.39 187 TYR A CA 1
ATOM 1085 C C . TYR A 1 187 ? 6.092 39.948 50.628 1.00 74.90 187 TYR A C 1
ATOM 1086 O O . TYR A 1 187 ? 5.380 40.085 49.655 1.00 75.09 187 TYR A O 1
ATOM 1095 N N . ASN A 1 188 ? 7.319 40.404 50.689 1.00 75.77 188 ASN A N 1
ATOM 1096 C CA . ASN A 1 188 ? 7.798 41.409 49.812 1.00 76.19 188 ASN A CA 1
ATOM 1097 C C . ASN A 1 188 ? 9.333 41.312 49.721 1.00 76.30 188 ASN A C 1
ATOM 1098 O O . ASN A 1 188 ? 10.057 41.708 50.662 1.00 76.44 188 ASN A O 1
ATOM 1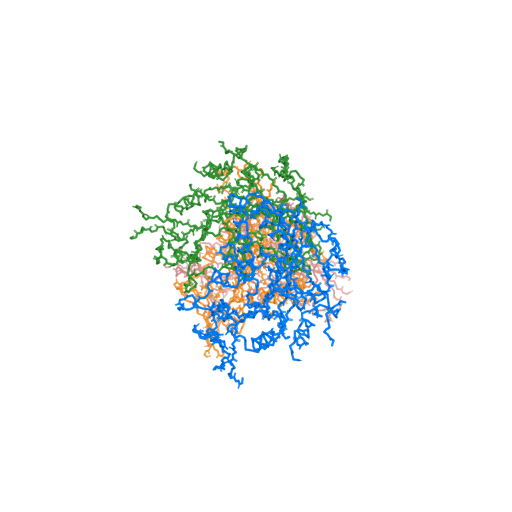103 N N . VAL A 1 189 ? 9.821 40.769 48.599 1.00 76.20 189 VAL A N 1
ATOM 1104 C CA . VAL A 1 189 ? 11.261 40.517 48.424 1.00 76.08 189 VAL A CA 1
ATOM 1105 C C . VAL A 1 189 ? 12.000 41.439 47.425 1.00 76.20 189 VAL A C 1
ATOM 1106 O O . VAL A 1 189 ? 11.581 41.590 46.280 1.00 76.18 189 VAL A O 1
ATOM 1110 N N . LYS A 1 190 ? 13.094 42.051 47.884 1.00 76.17 190 LYS A N 1
ATOM 1111 C CA . LYS A 1 190 ? 14.007 42.755 47.003 1.00 76.28 190 LYS A CA 1
ATOM 1112 C C . LYS A 1 190 ? 15.368 42.111 47.181 1.00 75.93 190 LYS A C 1
ATOM 1113 O O . LYS A 1 190 ? 15.729 41.699 48.303 1.00 75.80 190 LYS A O 1
ATOM 1119 N N . VAL A 1 191 ? 16.089 41.996 46.066 1.00 75.75 191 VAL A N 1
ATOM 1120 C CA . VAL A 1 191 ? 17.444 41.490 46.059 1.00 75.71 191 VAL A CA 1
ATOM 1121 C C . VAL A 1 191 ? 18.381 42.556 45.548 1.00 75.93 191 VAL A C 1
ATOM 1122 O O . VAL A 1 191 ? 18.025 43.312 44.669 1.00 76.15 191 VAL A O 1
ATOM 1126 N N . SER A 1 192 ? 19.565 42.620 46.128 1.00 76.27 192 SER A N 1
ATOM 1127 C CA . SER A 1 192 ? 20.624 43.498 45.666 1.00 77.24 192 SER A CA 1
ATOM 1128 C C . SER A 1 192 ? 21.903 42.662 45.686 1.00 77.20 192 SER A C 1
ATOM 1129 O O . SER A 1 192 ? 21.942 41.629 46.340 1.00 77.55 192 SER A O 1
ATOM 1132 N N . TYR A 1 193 ? 22.944 43.099 44.986 1.00 76.89 193 TYR A N 1
ATOM 1133 C CA . TYR A 1 193 ? 24.121 42.258 44.778 1.00 76.07 193 TYR A CA 1
ATOM 1134 C C . TYR A 1 193 ? 25.268 43.168 44.364 1.00 75.81 193 TYR A C 1
ATOM 1135 O O . TYR A 1 193 ? 25.133 43.981 43.452 1.00 76.04 193 TYR A O 1
ATOM 1144 N N . PHE A 1 194 ? 26.386 43.091 45.053 1.00 75.21 194 PHE A N 1
ATOM 1145 C CA . PHE A 1 194 ? 27.495 43.945 44.683 1.00 74.88 194 PHE A CA 1
ATOM 1146 C C . PHE A 1 194 ? 28.765 43.214 45.041 1.00 74.75 194 PHE A C 1
ATOM 1147 O O . PHE A 1 194 ? 28.731 42.328 45.908 1.00 75.11 194 PHE A O 1
ATOM 1155 N N . GLU A 1 195 ? 29.871 43.556 44.376 1.00 74.15 195 GLU A N 1
ATOM 1156 C CA . GLU A 1 195 ? 31.171 43.036 44.736 1.00 73.79 195 GLU A CA 1
ATOM 1157 C C . GLU A 1 195 ? 32.070 44.149 45.112 1.00 73.51 195 GLU A C 1
ATOM 1158 O O . GLU A 1 195 ? 31.970 45.250 44.579 1.00 73.68 195 GLU A O 1
ATOM 1164 N N . VAL A 1 196 ? 32.979 43.857 46.019 1.00 73.60 196 VAL A N 1
ATOM 1165 C CA . VAL A 1 196 ? 34.102 44.749 46.238 1.00 73.90 196 VAL A CA 1
ATOM 1166 C C . VAL A 1 196 ? 35.368 44.132 45.663 1.00 74.24 196 VAL A C 1
ATOM 1167 O O . VAL A 1 196 ? 35.545 42.929 45.721 1.00 74.50 196 VAL A O 1
ATOM 1171 N N . TYR A 1 197 ? 36.207 44.984 45.086 1.00 74.53 197 TYR A N 1
ATOM 1172 C CA . TYR A 1 197 ? 37.395 44.606 44.363 1.00 74.88 197 TYR A CA 1
ATOM 1173 C C . TYR A 1 197 ? 38.300 45.808 44.350 1.00 75.47 197 TYR A C 1
ATOM 1174 O O . TYR A 1 197 ? 37.893 46.884 43.865 1.00 75.51 197 TYR A O 1
ATOM 1183 N N . ASN A 1 198 ? 39.524 45.647 44.854 1.00 75.88 198 ASN A N 1
ATOM 1184 C CA . ASN A 1 198 ? 40.449 46.788 44.918 1.00 76.24 198 ASN A CA 1
ATOM 1185 C C . ASN A 1 198 ? 39.942 47.990 45.704 1.00 75.94 198 ASN A C 1
ATOM 1186 O O . ASN A 1 198 ? 40.180 49.140 45.311 1.00 75.64 198 ASN A O 1
ATOM 1191 N N . GLU A 1 199 ? 39.258 47.698 46.807 1.00 75.78 199 GLU A N 1
ATOM 1192 C CA . GLU A 1 199 ? 38.475 48.672 47.549 1.00 75.57 199 GLU A CA 1
ATOM 1193 C C . GLU A 1 199 ? 37.550 49.467 46.628 1.00 75.19 199 GLU A C 1
ATOM 1194 O O . GLU A 1 199 ? 37.332 50.653 46.843 1.00 75.35 199 GLU A O 1
ATOM 1200 N N . HIS A 1 200 ? 37.011 48.831 45.604 1.00 75.01 200 HIS A N 1
ATOM 1201 C CA . HIS A 1 200 ? 35.960 49.475 44.858 1.00 75.54 200 HIS A CA 1
ATOM 1202 C C . HIS A 1 200 ? 34.674 48.698 44.902 1.00 75.83 200 HIS A C 1
ATOM 1203 O O . HIS A 1 200 ? 34.683 47.478 44.761 1.00 76.11 200 HIS A O 1
ATOM 1210 N N . VAL A 1 201 ? 33.558 49.398 45.078 1.00 75.90 201 VAL A N 1
ATOM 1211 C CA . VAL A 1 201 ? 32.263 48.738 45.102 1.00 75.96 201 VAL A CA 1
ATOM 1212 C C . VAL A 1 201 ? 31.579 48.881 43.752 1.00 76.06 201 VAL A C 1
ATOM 1213 O O . VAL A 1 201 ? 31.479 49.996 43.219 1.00 76.68 201 VAL A O 1
ATOM 1217 N N . ARG A 1 202 ? 31.119 47.782 43.170 1.00 75.56 202 ARG A N 1
ATOM 1218 C CA . ARG A 1 202 ? 30.311 47.944 41.969 1.00 75.43 202 ARG A CA 1
ATOM 1219 C C . ARG A 1 202 ? 29.001 47.184 41.991 1.00 74.97 202 ARG A C 1
ATOM 1220 O O . ARG A 1 202 ? 28.912 46.102 42.532 1.00 74.99 202 ARG A O 1
ATOM 1228 N N . ASP A 1 203 ? 27.978 47.777 41.398 1.00 74.56 203 ASP A N 1
ATOM 1229 C CA . ASP A 1 203 ? 26.629 47.271 41.503 1.00 74.30 203 ASP A CA 1
ATOM 1230 C C . ASP A 1 203 ? 26.438 46.168 40.491 1.00 74.02 203 ASP A C 1
ATOM 1231 O O . ASP A 1 203 ? 26.172 46.437 39.331 1.00 74.39 203 ASP A O 1
ATOM 1236 N N . LEU A 1 204 ? 26.559 44.922 40.917 1.00 73.82 204 LEU A N 1
ATOM 1237 C CA . LEU A 1 204 ? 26.457 43.807 39.978 1.00 73.85 204 LEU A CA 1
ATOM 1238 C C . LEU A 1 204 ? 25.150 43.696 39.175 1.00 74.22 204 LEU A C 1
ATOM 1239 O O . LEU A 1 204 ? 25.126 43.054 38.118 1.00 74.50 204 LEU A O 1
ATOM 1244 N N . LEU A 1 205 ? 24.086 44.350 39.640 1.00 74.21 205 LEU A N 1
ATOM 1245 C CA . LEU A 1 205 ? 22.796 44.310 38.961 1.00 74.28 205 LEU A CA 1
ATOM 1246 C C . LEU A 1 205 ? 22.555 45.510 38.063 1.00 74.60 205 LEU A C 1
ATOM 1247 O O . LEU A 1 205 ? 21.631 45.522 37.242 1.00 74.71 205 LEU A O 1
ATOM 1252 N N . ALA A 1 206 ? 23.400 46.520 38.202 1.00 75.11 206 ALA A N 1
ATOM 1253 C CA . ALA A 1 206 ? 23.287 47.701 37.362 1.00 75.43 206 ALA A CA 1
ATOM 1254 C C . ALA A 1 206 ? 23.495 47.248 35.945 1.00 75.46 206 ALA A C 1
ATOM 1255 O O . ALA A 1 206 ? 24.273 46.317 35.729 1.00 75.59 206 ALA A O 1
ATOM 1257 N N . PRO A 1 207 ? 22.787 47.886 34.981 1.00 75.80 207 PRO A N 1
ATOM 1258 C CA . PRO A 1 207 ? 23.069 47.660 33.546 1.00 75.83 207 PRO A CA 1
ATOM 1259 C C . PRO A 1 207 ? 24.508 48.041 33.221 1.00 75.66 207 PRO A C 1
ATOM 1260 O O . PRO A 1 207 ? 25.042 48.968 33.823 1.00 75.54 207 PRO A O 1
ATOM 1264 N N . VAL A 1 208 ? 25.139 47.311 32.310 1.00 75.70 208 VAL A N 1
ATOM 1265 C CA . VAL A 1 208 ? 26.499 47.658 31.900 1.00 76.09 208 VAL A CA 1
ATOM 1266 C C . VAL A 1 208 ? 26.580 48.046 30.411 1.00 76.30 208 VAL A C 1
ATOM 1267 O O . VAL A 1 208 ? 25.878 47.496 29.564 1.00 76.37 208 VAL A O 1
ATOM 1271 N N . VAL A 1 209 ? 27.430 49.017 30.109 1.00 76.35 209 VAL A N 1
ATOM 1272 C CA . VAL A 1 209 ? 27.396 49.670 28.811 1.00 76.58 209 VAL A CA 1
ATOM 1273 C C . VAL A 1 209 ? 28.782 49.642 28.178 1.00 76.65 209 VAL A C 1
ATOM 1274 O O . VAL A 1 209 ? 29.757 50.068 28.791 1.00 77.06 209 VAL A O 1
ATOM 1278 N N . PRO A 1 210 ? 28.867 49.138 26.947 1.00 76.51 210 PRO A N 1
ATOM 1279 C CA . PRO A 1 210 ? 30.059 49.158 26.135 1.00 76.77 210 PRO A CA 1
ATOM 1280 C C . PRO A 1 210 ? 30.840 50.495 26.222 1.00 77.42 210 PRO A C 1
ATOM 1281 O O . PRO A 1 210 ? 30.341 51.486 26.803 1.00 77.53 210 PRO A O 1
ATOM 1285 N N . ASN A 1 211 ? 32.041 50.514 25.616 1.00 78.04 211 ASN A N 1
ATOM 1286 C CA . ASN A 1 211 ? 33.090 51.536 25.860 1.00 78.23 211 ASN A CA 1
ATOM 1287 C C . ASN A 1 211 ? 33.184 51.792 27.382 1.00 78.53 211 ASN A C 1
ATOM 1288 O O . ASN A 1 211 ? 33.274 52.949 27.832 1.00 78.76 211 ASN A O 1
ATOM 1290 N N . LYS A 1 212 ? 33.144 50.691 28.153 1.00 78.66 212 LYS A N 1
ATOM 1291 C CA . LYS A 1 212 ? 32.888 50.724 29.619 1.00 78.96 212 LYS A CA 1
ATOM 1292 C C . LYS A 1 212 ? 33.817 51.654 30.435 1.00 78.74 212 LYS A C 1
ATOM 1293 O O . LYS A 1 212 ? 35.027 51.398 30.568 1.00 79.27 212 LYS A O 1
ATOM 1295 N N . PRO A 1 213 ? 33.262 52.762 30.943 1.00 78.04 213 PRO A N 1
ATOM 1296 C CA . PRO A 1 213 ? 33.952 53.330 32.085 1.00 77.55 213 PRO A CA 1
ATOM 1297 C C . PRO A 1 213 ? 33.367 52.677 33.391 1.00 77.48 213 PRO A C 1
ATOM 1298 O O . PRO A 1 213 ? 32.284 53.109 33.860 1.00 77.22 213 PRO A O 1
ATOM 1302 N N . PRO A 1 214 ? 34.065 51.649 33.976 1.00 77.33 214 PRO A N 1
ATOM 1303 C CA . PRO A 1 214 ? 33.497 50.895 35.108 1.00 77.23 214 PRO A CA 1
ATOM 1304 C C . PRO A 1 214 ? 33.124 51.895 36.192 1.00 77.19 214 PRO A C 1
ATOM 1305 O O . PRO A 1 214 ? 33.898 52.836 36.450 1.00 77.34 214 PRO A O 1
ATOM 1309 N N . TYR A 1 215 ? 31.949 51.724 36.795 1.00 76.94 215 TYR A N 1
ATOM 1310 C CA . TYR A 1 215 ? 31.373 52.787 37.603 1.00 76.75 215 TYR A CA 1
ATOM 1311 C C . TYR A 1 215 ? 31.208 52.378 39.040 1.00 76.44 215 TYR A C 1
ATOM 1312 O O . TYR A 1 215 ? 30.509 51.419 39.321 1.00 76.78 215 TYR A O 1
ATOM 1321 N N . TYR A 1 216 ? 31.824 53.113 39.961 1.00 76.11 216 TYR A N 1
ATOM 1322 C CA . TYR A 1 216 ? 31.822 52.714 41.388 1.00 75.94 216 TYR A CA 1
ATOM 1323 C C . TYR A 1 216 ? 30.809 53.455 42.275 1.00 76.06 216 TYR A C 1
ATOM 1324 O O . TYR A 1 216 ? 30.670 54.697 42.175 1.00 76.31 216 TYR A O 1
ATOM 1333 N N . LEU A 1 217 ? 30.104 52.698 43.130 1.00 75.76 217 LEU A N 1
ATOM 1334 C CA . LEU A 1 217 ? 29.085 53.246 44.053 1.00 75.52 217 LEU A CA 1
ATOM 1335 C C . LEU A 1 217 ? 29.734 53.842 45.321 1.00 75.39 217 LEU A C 1
ATOM 1336 O O . LEU A 1 217 ? 30.834 53.440 45.677 1.00 75.60 217 LEU A O 1
ATOM 1341 N N . LYS A 1 218 ? 29.073 54.778 46.000 1.00 75.05 218 LYS A N 1
ATOM 1342 C CA . LYS A 1 218 ? 29.581 55.316 47.272 1.00 75.13 218 LYS A CA 1
ATOM 1343 C C . LYS A 1 218 ? 29.132 54.513 48.513 1.00 75.06 218 LYS A C 1
ATOM 1344 O O . LYS A 1 218 ? 28.023 53.947 48.542 1.00 74.87 218 LYS A O 1
ATOM 1350 N N . VAL A 1 219 ? 29.973 54.460 49.548 1.00 74.54 219 VAL A N 1
ATOM 1351 C CA . VAL A 1 219 ? 29.533 53.850 50.819 1.00 74.51 219 VAL A CA 1
ATOM 1352 C C . VAL A 1 219 ? 29.177 54.845 51.947 1.00 75.29 219 VAL A C 1
ATOM 1353 O O . VAL A 1 219 ? 30.019 55.639 52.377 1.00 75.50 219 VAL A O 1
ATOM 1357 N N . ARG A 1 220 ? 27.927 54.823 52.422 1.00 75.77 220 ARG A N 1
ATOM 1358 C CA . ARG A 1 220 ? 27.481 55.823 53.420 1.00 75.71 220 ARG A CA 1
ATOM 1359 C C . ARG A 1 220 ? 26.676 55.181 54.546 1.00 76.41 220 ARG A C 1
ATOM 1360 O O . ARG A 1 220 ? 26.415 53.950 54.506 1.00 76.12 220 ARG A O 1
ATOM 1368 N N . GLU A 1 221 ? 26.264 56.009 55.525 1.00 76.78 221 GLU A N 1
ATOM 1369 C CA . GLU A 1 221 ? 25.845 55.476 56.825 1.00 76.91 221 GLU A CA 1
ATOM 1370 C C . GLU A 1 221 ? 24.480 55.848 57.457 1.00 77.07 221 GLU A C 1
ATOM 1371 O O . GLU A 1 221 ? 24.311 56.914 58.037 1.00 76.86 221 GLU A O 1
ATOM 1377 N N . SER A 1 222 ? 23.529 54.918 57.353 1.00 77.62 222 SER A N 1
ATOM 1378 C CA . SER A 1 222 ? 22.283 54.914 58.136 1.00 77.52 222 SER A CA 1
ATOM 1379 C C . SER A 1 222 ? 22.595 55.023 59.616 1.00 77.64 222 SER A C 1
ATOM 1380 O O . SER A 1 222 ? 23.190 54.102 60.217 1.00 77.54 222 SER A O 1
ATOM 1383 N N . PRO A 1 223 ? 22.161 56.130 60.224 1.00 77.81 223 PRO A N 1
ATOM 1384 C CA . PRO A 1 223 ? 22.452 56.370 61.628 1.00 77.86 223 PRO A CA 1
ATOM 1385 C C . PRO A 1 223 ? 21.772 55.286 62.447 1.00 77.92 223 PRO A C 1
ATOM 1386 O O . PRO A 1 223 ? 22.001 55.182 63.645 1.00 77.86 223 PRO A O 1
ATOM 1390 N N . THR A 1 224 ? 20.961 54.467 61.776 1.00 78.19 224 THR A N 1
ATOM 1391 C CA . THR A 1 224 ? 20.155 53.441 62.432 1.00 78.16 224 THR A CA 1
ATOM 1392 C C . THR A 1 224 ? 20.368 52.034 61.879 1.00 78.19 224 THR A C 1
ATOM 1393 O O . THR A 1 224 ? 20.450 51.087 62.658 1.00 78.12 224 THR A O 1
ATOM 1397 N N . GLU A 1 225 ? 20.439 51.892 60.551 1.00 78.44 225 GLU A N 1
ATOM 1398 C CA . GLU A 1 225 ? 20.708 50.568 59.914 1.00 78.90 225 GLU A CA 1
ATOM 1399 C C . GLU A 1 225 ? 22.171 50.385 59.347 1.00 78.82 225 GLU A C 1
ATOM 1400 O O . GLU A 1 225 ? 22.392 49.758 58.306 1.00 78.32 225 GLU A O 1
ATOM 1402 N N . GLY A 1 226 ? 23.153 50.948 60.060 1.00 78.85 226 GLY A N 1
ATOM 1403 C CA . GLY A 1 226 ? 24.576 50.745 59.769 1.00 78.61 226 GLY A CA 1
ATOM 1404 C C . GLY A 1 226 ? 25.161 51.511 58.580 1.00 78.18 226 GLY A C 1
ATOM 1405 O O . GLY A 1 226 ? 24.669 52.575 58.236 1.00 78.20 226 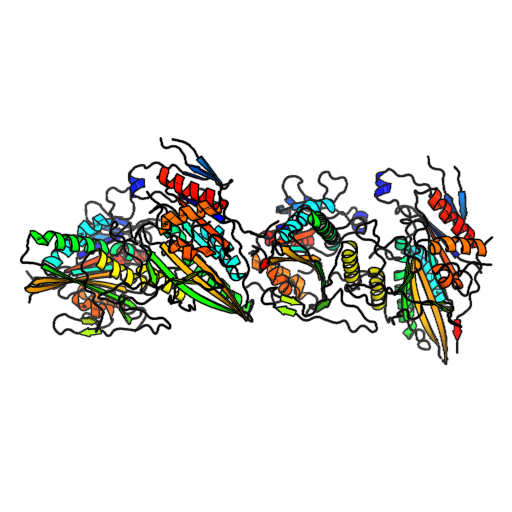GLY A O 1
ATOM 1406 N N . PRO A 1 227 ? 26.275 51.002 57.995 1.00 77.70 227 PRO A N 1
ATOM 1407 C CA . PRO A 1 227 ? 26.754 51.332 56.649 1.00 77.12 227 PRO A CA 1
ATOM 1408 C C . PRO A 1 227 ? 25.906 50.638 55.601 1.00 76.79 227 PRO A C 1
ATOM 1409 O O . PRO A 1 227 ? 25.216 49.660 55.926 1.00 76.49 227 PRO A O 1
ATOM 1413 N N . TYR A 1 228 ? 25.975 51.162 54.371 1.00 76.50 228 TYR A N 1
ATOM 1414 C CA . TYR A 1 228 ? 25.301 50.625 53.180 1.00 76.22 228 TYR A CA 1
ATOM 1415 C C . TYR A 1 228 ? 25.886 51.290 51.935 1.00 76.13 228 TYR A C 1
ATOM 1416 O O . TYR A 1 228 ? 26.599 52.290 52.049 1.00 76.51 228 TYR A O 1
ATOM 1425 N N . VAL A 1 229 ? 25.535 50.789 50.754 1.00 75.65 229 VAL A N 1
ATOM 1426 C CA . VAL A 1 229 ? 26.003 51.371 49.497 1.00 75.09 229 VAL A CA 1
ATOM 1427 C C . VAL A 1 229 ? 25.059 52.413 48.862 1.00 75.00 229 VAL A C 1
ATOM 1428 O O . VAL A 1 229 ? 23.962 52.067 48.451 1.00 75.14 229 VAL A O 1
ATOM 1432 N N . LYS A 1 230 ? 25.485 53.672 48.755 1.00 74.70 230 LYS A N 1
ATOM 1433 C CA . LYS A 1 230 ? 24.608 54.715 48.194 1.00 74.75 230 LYS A CA 1
ATOM 1434 C C . LYS A 1 230 ? 24.243 54.419 46.767 1.00 74.77 230 LYS A C 1
ATOM 1435 O O . LYS A 1 230 ? 25.049 54.583 45.868 1.00 74.85 230 LYS A O 1
ATOM 1437 N N . ASP A 1 231 ? 23.022 53.940 46.598 1.00 74.86 231 ASP A N 1
ATOM 1438 C CA . ASP A 1 231 ? 22.315 53.880 45.319 1.00 74.60 231 ASP A CA 1
ATOM 1439 C C . ASP A 1 231 ? 22.373 52.547 44.667 1.00 74.11 231 ASP A C 1
ATOM 1440 O O . ASP A 1 231 ? 22.075 52.457 43.493 1.00 74.31 231 ASP A O 1
ATOM 1445 N N . LEU A 1 232 ? 22.747 51.521 45.409 1.00 73.82 232 LEU A N 1
ATOM 1446 C CA . LEU A 1 232 ? 22.796 50.176 44.857 1.00 74.20 232 LEU A CA 1
ATOM 1447 C C . LEU A 1 232 ? 21.433 49.745 44.350 1.00 74.27 232 LEU A C 1
ATOM 1448 O O . LEU A 1 232 ? 20.451 49.922 45.043 1.00 74.46 232 LEU A O 1
ATOM 1453 N N . THR A 1 233 ? 21.348 49.164 43.160 1.00 74.34 233 THR A N 1
ATOM 1454 C CA . THR A 1 233 ? 20.023 48.795 42.688 1.00 74.87 233 THR A CA 1
ATOM 1455 C C . THR A 1 233 ? 19.479 47.637 43.514 1.00 75.08 233 THR A C 1
ATOM 1456 O O . THR A 1 233 ? 20.158 46.657 43.749 1.00 75.53 233 THR A O 1
ATOM 1460 N N . GLU A 1 234 ? 18.257 47.776 43.982 1.00 75.33 234 GLU A N 1
ATOM 1461 C CA . GLU A 1 234 ? 17.580 46.707 44.660 1.00 75.75 234 GLU A CA 1
ATOM 1462 C C . GLU A 1 234 ? 16.406 46.368 43.804 1.00 75.41 234 GLU A C 1
ATOM 1463 O O . GLU A 1 234 ? 15.692 47.241 43.383 1.00 75.72 234 GLU A O 1
ATOM 1469 N N . VAL A 1 235 ? 16.199 45.101 43.533 1.00 75.11 235 VAL A N 1
ATOM 1470 C CA . VAL A 1 235 ? 15.232 44.736 42.531 1.00 75.22 235 VAL A CA 1
ATOM 1471 C C . VAL A 1 235 ? 14.117 43.906 43.112 1.00 75.31 235 VAL A C 1
ATOM 1472 O O . VAL A 1 235 ? 14.380 42.783 43.589 1.00 75.61 235 VAL A O 1
ATOM 1476 N N . PRO A 1 236 ? 12.872 44.441 43.093 1.00 75.02 236 PRO A N 1
ATOM 1477 C CA . PRO A 1 236 ? 11.745 43.669 43.587 1.00 74.76 236 PRO A CA 1
ATOM 1478 C C . PRO A 1 236 ? 11.624 42.379 42.786 1.00 74.54 236 PRO A C 1
ATOM 1479 O O . PRO A 1 236 ? 11.687 42.412 41.557 1.00 74.53 236 PRO A O 1
ATOM 1483 N N . VAL A 1 237 ? 11.529 41.255 43.503 1.00 74.29 237 VAL A N 1
ATOM 1484 C CA . VAL A 1 237 ? 11.495 39.923 42.912 1.00 74.11 237 VAL A CA 1
ATOM 1485 C C . VAL A 1 237 ? 10.282 39.179 43.405 1.00 74.35 237 VAL A C 1
ATOM 1486 O O . VAL A 1 237 ? 10.095 39.008 44.614 1.00 74.46 237 VAL A O 1
ATOM 1490 N N . ARG A 1 238 ? 9.459 38.753 42.450 1.00 74.73 238 ARG A N 1
ATOM 1491 C CA . ARG A 1 238 ? 8.149 38.192 42.718 1.00 75.21 238 ARG A CA 1
ATOM 1492 C C . ARG A 1 238 ? 8.159 36.679 42.923 1.00 75.25 238 ARG A C 1
ATOM 1493 O O . ARG A 1 238 ? 7.220 36.143 43.468 1.00 75.14 238 ARG A O 1
ATOM 1501 N N . GLY A 1 239 ? 9.216 36.001 42.484 1.00 75.70 239 GLY A N 1
ATOM 1502 C CA . GLY A 1 239 ? 9.324 34.537 42.581 1.00 75.89 239 GLY A CA 1
ATOM 1503 C C . GLY A 1 239 ? 10.759 34.006 42.555 1.00 76.03 239 GLY A C 1
ATOM 1504 O O . GLY A 1 239 ? 11.729 34.759 42.404 1.00 76.05 239 GLY A O 1
ATOM 1505 N N . LEU A 1 240 ? 10.900 32.694 42.707 1.00 75.91 240 LEU A N 1
ATOM 1506 C CA . LEU A 1 240 ? 12.198 32.018 42.593 1.00 75.18 240 LEU A CA 1
ATOM 1507 C C . LEU A 1 240 ? 12.773 32.479 41.317 1.00 75.19 240 LEU A C 1
ATOM 1508 O O . LEU A 1 240 ? 13.764 33.161 41.267 1.00 75.11 240 LEU A O 1
ATOM 1513 N N . GLU A 1 241 ? 12.067 32.118 40.267 1.00 75.93 241 GLU A N 1
ATOM 1514 C CA . GLU A 1 241 ? 12.450 32.400 38.925 1.00 76.50 241 GLU A CA 1
ATOM 1515 C C . GLU A 1 241 ? 13.045 33.789 38.862 1.00 76.28 241 GLU A C 1
ATOM 1516 O O . GLU A 1 241 ? 14.186 33.957 38.488 1.00 76.35 241 GLU A O 1
ATOM 1522 N N . GLU A 1 242 ? 12.279 34.782 39.273 1.00 76.28 242 GLU A N 1
ATOM 1523 C CA . GLU A 1 242 ? 12.749 36.133 39.164 1.00 76.21 242 GLU A CA 1
ATOM 1524 C C . GLU A 1 242 ? 14.010 36.315 39.979 1.00 75.41 242 GLU A C 1
ATOM 1525 O O . GLU A 1 242 ? 14.952 36.908 39.498 1.00 75.37 242 GLU A O 1
ATOM 1531 N N . ILE A 1 243 ? 14.049 35.818 41.205 1.00 74.68 243 ILE A N 1
ATOM 1532 C CA . ILE A 1 243 ? 15.252 36.012 41.981 1.00 74.27 243 ILE A CA 1
ATOM 1533 C C . ILE A 1 243 ? 16.438 35.316 41.334 1.00 74.23 243 ILE A C 1
ATOM 1534 O O . ILE A 1 243 ? 17.495 35.916 41.146 1.00 74.19 243 ILE A O 1
ATOM 1539 N N . ILE A 1 244 ? 16.286 34.058 40.956 1.00 74.20 244 ILE A N 1
ATOM 1540 C CA . ILE A 1 244 ? 17.485 33.373 40.538 1.00 74.03 244 ILE A CA 1
ATOM 1541 C C . ILE A 1 244 ? 17.897 33.898 39.188 1.00 73.97 244 ILE A C 1
ATOM 1542 O O . ILE A 1 244 ? 19.006 33.633 38.771 1.00 74.58 244 ILE A O 1
ATOM 1547 N N . ARG A 1 245 ? 17.038 34.667 38.526 1.00 73.90 245 ARG A N 1
ATOM 1548 C CA . ARG A 1 245 ? 17.468 35.389 37.325 1.00 74.02 245 ARG A CA 1
ATOM 1549 C C . ARG A 1 245 ? 18.485 36.480 37.687 1.00 74.00 245 ARG A C 1
ATOM 1550 O O . ARG A 1 245 ? 19.590 36.543 37.120 1.00 74.07 245 ARG A O 1
ATOM 1558 N N . TRP A 1 246 ? 18.125 37.327 38.645 1.00 73.88 246 TRP A N 1
ATOM 1559 C CA . TRP A 1 246 ? 18.962 38.474 38.990 1.00 73.63 246 TRP A CA 1
ATOM 1560 C C . TRP A 1 246 ? 20.210 38.023 39.662 1.00 73.69 246 TRP A C 1
ATOM 1561 O O . TRP A 1 246 ? 21.204 38.720 39.648 1.00 73.71 246 TRP A O 1
ATOM 1572 N N . MET A 1 247 ? 20.151 36.838 40.237 1.00 73.78 247 MET A N 1
ATOM 1573 C CA . MET A 1 247 ? 21.317 36.213 40.743 1.00 74.53 247 MET A CA 1
ATOM 1574 C C . MET A 1 247 ? 22.263 35.981 39.578 1.00 74.51 247 MET A C 1
ATOM 1575 O O . MET A 1 247 ? 23.406 36.421 39.598 1.00 75.04 247 MET A O 1
ATOM 1580 N N . ARG A 1 248 ? 21.765 35.313 38.545 1.00 74.30 248 ARG A N 1
ATOM 1581 C CA . ARG A 1 248 ? 22.566 34.937 37.388 1.00 73.83 248 ARG A CA 1
ATOM 1582 C C . ARG A 1 248 ? 23.151 36.124 36.675 1.00 73.64 248 ARG A C 1
ATOM 1583 O O . ARG A 1 248 ? 24.298 36.057 36.218 1.00 73.93 248 ARG A O 1
ATOM 1591 N N . ILE A 1 249 ? 22.354 37.185 36.565 1.00 72.97 249 ILE A N 1
ATOM 1592 C CA . ILE A 1 249 ? 22.782 38.423 35.927 1.00 72.93 249 ILE A CA 1
ATOM 1593 C C . ILE A 1 249 ? 23.984 38.972 36.669 1.00 73.13 249 ILE A C 1
ATOM 1594 O O . ILE A 1 249 ? 25.084 39.098 36.124 1.00 72.91 249 ILE A O 1
ATOM 1599 N N . GLY A 1 250 ? 23.749 39.293 37.935 1.00 73.61 250 GLY A N 1
ATOM 1600 C CA . GLY A 1 250 ? 24.743 39.907 38.786 1.00 74.28 250 GLY A CA 1
ATOM 1601 C C . GLY A 1 250 ? 26.001 39.092 38.729 1.00 74.48 250 GLY A C 1
ATOM 1602 O O . GLY A 1 250 ? 27.102 39.628 38.602 1.00 75.25 250 GLY A O 1
ATOM 1603 N N . ASP A 1 251 ? 25.824 37.785 38.766 1.00 74.30 251 ASP A N 1
ATOM 1604 C CA . ASP A 1 251 ? 26.945 36.904 38.768 1.00 74.53 251 ASP A CA 1
ATOM 1605 C C . ASP A 1 251 ? 27.855 37.087 37.588 1.00 74.01 251 ASP A C 1
ATOM 1606 O O . ASP A 1 251 ? 29.029 37.321 37.739 1.00 74.09 251 ASP A O 1
ATOM 1611 N N . GLY A 1 252 ? 27.308 37.011 36.397 1.00 74.38 252 GLY A N 1
ATOM 1612 C CA . GLY A 1 252 ? 28.125 37.180 35.181 1.00 74.27 252 GLY A CA 1
ATOM 1613 C C . GLY A 1 252 ? 28.626 38.603 34.982 1.00 73.59 252 GLY A C 1
ATOM 1614 O O . GLY A 1 252 ? 29.162 38.954 33.927 1.00 73.17 252 GLY A O 1
ATOM 1615 N N . SER A 1 253 ? 28.451 39.416 36.010 1.00 73.12 253 SER A N 1
ATOM 1616 C CA . SER A 1 253 ? 28.928 40.753 35.937 1.00 73.02 253 SER A CA 1
ATOM 1617 C C . SER A 1 253 ? 30.120 40.965 36.803 1.00 72.57 253 SER A C 1
ATOM 1618 O O . SER A 1 253 ? 30.687 42.046 36.769 1.00 72.52 253 SER A O 1
ATOM 1621 N N . ARG A 1 254 ? 30.488 39.961 37.588 1.00 72.09 254 ARG A N 1
ATOM 1622 C CA . ARG A 1 254 ? 31.671 40.050 38.428 1.00 72.48 254 ARG A CA 1
ATOM 1623 C C . ARG A 1 254 ? 32.960 40.248 37.683 1.00 73.23 254 ARG A C 1
ATOM 1624 O O . ARG A 1 254 ? 33.043 40.040 36.458 1.00 73.91 254 ARG A O 1
ATOM 1632 N N . THR A 1 255 ? 33.983 40.644 38.429 1.00 73.54 255 THR A N 1
ATOM 1633 C CA . THR A 1 255 ? 35.276 40.876 37.824 1.00 74.19 255 THR A CA 1
ATOM 1634 C C . THR A 1 255 ? 35.854 39.564 37.291 1.00 74.39 255 THR A C 1
ATOM 1635 O O . THR A 1 255 ? 35.832 38.555 37.980 1.00 74.57 255 THR A O 1
ATOM 1639 N N . VAL A 1 256 ? 36.342 39.587 36.055 1.00 74.57 256 VAL A N 1
ATOM 1640 C CA . VAL A 1 256 ? 36.908 38.411 35.411 1.00 74.64 256 VAL A CA 1
ATOM 1641 C C . VAL A 1 256 ? 38.371 38.238 35.801 1.00 75.10 256 VAL A C 1
ATOM 1642 O O . VAL A 1 256 ? 39.189 39.139 35.563 1.00 75.21 256 VAL A O 1
ATOM 1646 N N . ALA A 1 257 ? 38.699 37.090 36.399 1.00 75.60 257 ALA A N 1
ATOM 1647 C CA . ALA A 1 257 ? 40.105 36.743 36.718 1.00 76.55 257 ALA A CA 1
ATOM 1648 C C . ALA A 1 257 ? 40.988 36.713 35.470 1.00 76.62 257 ALA A C 1
ATOM 1649 O O . ALA A 1 257 ? 40.574 36.196 34.435 1.00 77.06 257 ALA A O 1
ATOM 1651 N N . SER A 1 258 ? 42.189 37.259 35.550 1.00 76.67 258 SER A N 1
ATOM 1652 C CA . SER A 1 258 ? 43.122 37.033 34.468 1.00 77.46 258 SER A CA 1
ATOM 1653 C C . SER A 1 258 ? 44.269 36.225 35.018 1.00 78.11 258 SER A C 1
ATOM 1654 O O . SER A 1 258 ? 45.263 36.772 35.474 1.00 78.33 258 SER A O 1
ATOM 1657 N N . THR A 1 259 ? 44.118 34.914 34.986 1.00 78.75 259 THR A N 1
ATOM 1658 C CA . THR A 1 259 ? 44.980 33.995 35.704 1.00 79.45 259 THR A CA 1
ATOM 1659 C C . THR A 1 259 ? 44.445 32.638 35.319 1.00 79.67 259 THR A C 1
ATOM 1660 O O . THR A 1 259 ? 45.226 31.793 34.914 1.00 80.71 259 THR A O 1
ATOM 1664 N N . LYS A 1 260 ? 43.129 32.428 35.430 1.00 79.21 260 LYS A N 1
ATOM 1665 C CA . LYS A 1 260 ? 42.426 31.374 34.674 1.00 78.92 260 LYS A CA 1
ATOM 1666 C C . LYS A 1 260 ? 42.063 31.936 33.294 1.00 77.97 260 LYS A C 1
ATOM 1667 O O . LYS A 1 260 ? 42.284 33.116 33.012 1.00 77.72 260 LYS A O 1
ATOM 1673 N N . MET A 1 261 ? 41.548 31.068 32.426 1.00 77.34 261 MET A N 1
ATOM 1674 C CA . MET A 1 261 ? 40.898 31.462 31.148 1.00 76.13 261 MET A CA 1
ATOM 1675 C C . MET A 1 261 ? 39.555 32.143 31.407 1.00 76.47 261 MET A C 1
ATOM 1676 O O . MET A 1 261 ? 39.258 33.216 30.874 1.00 76.69 261 MET A O 1
ATOM 1681 N N . ASN A 1 262 ? 38.778 31.516 32.279 1.00 76.13 262 ASN A N 1
ATOM 1682 C CA . ASN A 1 262 ? 37.371 31.710 32.284 1.00 76.31 262 ASN A CA 1
ATOM 1683 C C . ASN A 1 262 ? 36.763 31.753 33.700 1.00 76.87 262 ASN A C 1
ATOM 1684 O O . ASN A 1 262 ? 35.933 30.914 34.077 1.00 76.97 262 ASN A O 1
ATOM 1689 N N . ASP A 1 263 ? 37.136 32.755 34.486 1.00 77.01 263 ASP A N 1
ATOM 1690 C CA . ASP A 1 263 ? 36.712 32.732 35.865 1.00 76.71 263 ASP A CA 1
ATOM 1691 C C . ASP A 1 263 ? 36.408 34.098 36.414 1.00 76.77 263 ASP A C 1
ATOM 1692 O O . ASP A 1 263 ? 36.672 35.113 35.763 1.00 77.18 263 ASP A O 1
ATOM 1697 N N . THR A 1 264 ? 35.851 34.107 37.619 1.00 76.29 264 THR A N 1
ATOM 1698 C CA . THR A 1 264 ? 35.709 35.296 38.423 1.00 76.01 264 THR A CA 1
ATOM 1699 C C . THR A 1 264 ? 36.967 35.509 39.209 1.00 76.02 264 THR A C 1
ATOM 1700 O O . THR A 1 264 ? 37.595 34.559 39.681 1.00 76.03 264 THR A O 1
ATOM 1704 N N . SER A 1 265 ? 37.323 36.777 39.348 1.00 76.13 265 SER A N 1
ATOM 1705 C CA . SER A 1 265 ? 38.524 37.167 40.044 1.00 76.08 265 SER A CA 1
ATOM 1706 C C . SER A 1 265 ? 38.590 36.587 41.430 1.00 76.08 265 SER A C 1
ATOM 1707 O O . SER A 1 265 ? 37.694 36.784 42.243 1.00 76.20 265 SER A O 1
ATOM 1710 N N . SER A 1 266 ? 39.668 35.862 41.676 1.00 76.32 266 SER A N 1
ATOM 1711 C CA . SER A 1 266 ? 39.928 35.304 42.974 1.00 76.35 266 SER A CA 1
ATOM 1712 C C . SER A 1 266 ? 40.113 36.391 44.037 1.00 76.40 266 SER A C 1
ATOM 1713 O O . SER A 1 266 ? 40.281 36.064 45.190 1.00 76.68 266 SER A O 1
ATOM 1716 N N . ARG A 1 267 ? 40.116 37.670 43.675 1.00 76.50 267 ARG A N 1
ATOM 1717 C CA . ARG A 1 267 ? 40.317 38.733 44.674 1.00 76.66 267 ARG A CA 1
ATOM 1718 C C . ARG A 1 267 ? 39.162 39.709 44.745 1.00 76.44 267 ARG A C 1
ATOM 1719 O O . ARG A 1 267 ? 39.362 40.873 45.058 1.00 76.11 267 ARG A O 1
ATOM 1727 N N . SER A 1 268 ? 37.975 39.229 44.385 1.00 76.27 268 SER A N 1
ATOM 1728 C CA . SER A 1 268 ? 36.776 40.008 44.395 1.00 76.07 268 SER A CA 1
ATOM 1729 C C . SER A 1 268 ? 35.956 39.399 45.499 1.00 76.16 268 SER A C 1
ATOM 1730 O O . SER A 1 268 ? 35.824 38.177 45.556 1.00 77.26 268 SER A O 1
ATOM 1733 N N . HIS A 1 269 ? 35.416 40.205 46.407 1.00 75.88 269 HIS A N 1
ATOM 1734 C CA . HIS A 1 269 ? 34.406 39.675 47.353 1.00 75.60 269 HIS A CA 1
ATOM 1735 C C . HIS A 1 269 ? 32.995 39.998 46.850 1.00 74.95 269 HIS A C 1
ATOM 1736 O O . HIS A 1 269 ? 32.764 41.076 46.329 1.00 74.88 269 HIS A O 1
ATOM 1743 N N . ALA A 1 270 ? 32.041 39.112 47.008 1.00 74.06 270 ALA A N 1
ATOM 1744 C CA . ALA A 1 270 ? 30.745 39.482 46.544 1.00 74.12 270 ALA A CA 1
ATOM 1745 C C . ALA A 1 270 ? 29.755 39.252 47.603 1.00 74.80 270 ALA A C 1
ATOM 1746 O O . ALA A 1 270 ? 29.779 38.194 48.287 1.00 75.61 270 ALA A O 1
ATOM 1748 N N . VAL A 1 271 ? 28.835 40.208 47.699 1.00 75.09 271 VAL A N 1
ATOM 1749 C CA . VAL A 1 271 ? 27.787 40.210 48.721 1.00 75.08 271 VAL A CA 1
ATOM 1750 C C . VAL A 1 271 ? 26.424 40.173 48.023 1.00 75.36 271 VAL A C 1
ATOM 1751 O O . VAL A 1 271 ? 26.020 41.127 47.312 1.00 75.79 271 VAL A O 1
ATOM 1755 N N . PHE A 1 272 ? 25.736 39.057 48.198 1.00 75.26 272 PHE A N 1
ATOM 1756 C CA . PHE A 1 272 ? 24.395 38.887 47.678 1.00 75.25 272 PHE A CA 1
ATOM 1757 C C . PHE A 1 272 ? 23.512 39.094 48.849 1.00 75.79 272 PHE A C 1
ATOM 1758 O O . PHE A 1 272 ? 23.760 38.522 49.914 1.00 76.99 272 PHE A O 1
ATOM 1766 N N . THR A 1 273 ? 22.490 39.920 48.699 1.00 75.50 273 THR A N 1
ATOM 1767 C CA . THR A 1 273 ? 21.661 40.234 49.846 1.00 75.05 273 THR A CA 1
ATOM 1768 C C . THR A 1 273 ? 20.192 40.220 49.476 1.00 75.31 273 THR A C 1
ATOM 1769 O O . THR A 1 273 ? 19.831 40.721 48.422 1.00 75.64 273 THR A O 1
ATOM 1773 N N . ILE A 1 274 ? 19.358 39.597 50.312 1.00 75.46 274 ILE A N 1
ATOM 1774 C CA . ILE A 1 274 ? 17.927 39.493 50.041 1.00 75.44 274 ILE A CA 1
ATOM 1775 C C . ILE A 1 274 ? 17.298 40.275 51.130 1.00 76.11 274 ILE A C 1
ATOM 1776 O O . ILE A 1 274 ? 17.380 39.859 52.284 1.00 76.40 274 ILE A O 1
ATOM 1781 N N . MET A 1 275 ? 16.679 41.403 50.803 1.00 76.35 275 MET A N 1
ATOM 1782 C CA . MET A 1 275 ? 15.914 42.060 51.835 1.00 77.05 275 MET A CA 1
ATOM 1783 C C . MET A 1 275 ? 14.504 41.549 51.742 1.00 76.45 275 MET A C 1
ATOM 1784 O O . MET A 1 275 ? 13.965 41.454 50.637 1.00 76.35 275 MET A O 1
ATOM 1789 N N . LEU A 1 276 ? 13.972 41.174 52.916 1.00 76.04 276 LEU A N 1
ATOM 1790 C CA . LEU A 1 276 ? 12.687 40.479 53.092 1.00 75.43 276 LEU A CA 1
ATOM 1791 C C . LEU A 1 276 ? 11.795 41.244 54.037 1.00 75.54 276 LEU A C 1
ATOM 1792 O O . LEU A 1 276 ? 12.070 41.319 55.239 1.00 75.65 276 LEU A O 1
ATOM 1797 N N . LYS A 1 277 ? 10.702 41.775 53.503 1.00 75.46 277 LYS A N 1
ATOM 1798 C CA . LYS A 1 277 ? 9.764 42.529 54.320 1.00 75.53 277 LYS A CA 1
ATOM 1799 C C . LYS A 1 277 ? 8.400 41.837 54.461 1.00 75.48 277 LYS A C 1
ATOM 1800 O O . LYS A 1 277 ? 7.763 41.482 53.473 1.00 75.58 277 LYS A O 1
ATOM 1806 N N . GLN A 1 278 ? 7.962 41.674 55.706 1.00 75.29 278 GLN A N 1
ATOM 1807 C CA . GLN A 1 278 ? 6.761 40.945 56.074 1.00 74.92 278 GLN A CA 1
ATOM 1808 C C . GLN A 1 278 ? 5.745 41.997 56.451 1.00 74.45 278 GLN A C 1
ATOM 1809 O O . GLN A 1 278 ? 6.000 42.786 57.368 1.00 74.49 278 GLN A O 1
ATOM 1815 N N . ILE A 1 279 ? 4.615 42.047 55.741 1.00 74.16 279 ILE A N 1
ATOM 1816 C CA . ILE A 1 279 ? 3.579 43.056 56.032 1.00 73.90 279 ILE A CA 1
ATOM 1817 C C . ILE A 1 279 ? 2.391 42.363 56.685 1.00 74.14 279 ILE A C 1
ATOM 1818 O O . ILE A 1 279 ? 1.987 41.294 56.236 1.00 74.35 279 ILE A O 1
ATOM 1823 N N . HIS A 1 280 ? 1.832 42.961 57.733 1.00 74.38 280 HIS A N 1
ATOM 1824 C CA . HIS A 1 280 ? 0.711 42.363 58.453 1.00 74.69 280 HIS A CA 1
ATOM 1825 C C . HIS A 1 280 ? -0.581 43.167 58.317 1.00 73.78 280 HIS A C 1
ATOM 1826 O O . HIS A 1 280 ? -0.559 44.386 58.278 1.00 72.98 280 HIS A O 1
ATOM 1833 N N . THR A 1 288 ? -1.048 47.514 57.172 1.00 78.40 288 THR A N 1
ATOM 1834 C CA . THR A 1 288 ? -1.025 48.529 58.230 1.00 78.62 288 THR A CA 1
ATOM 1835 C C . THR A 1 288 ? 0.345 48.544 58.956 1.00 78.61 288 THR A C 1
ATOM 1836 O O . THR A 1 288 ? 0.890 49.603 59.244 1.00 79.02 288 THR A O 1
ATOM 1838 N N . THR A 1 289 ? 0.919 47.371 59.214 1.00 78.22 289 THR A N 1
ATOM 1839 C CA . THR A 1 289 ? 2.171 47.264 59.957 1.00 77.56 289 THR A CA 1
ATOM 1840 C C . THR A 1 289 ?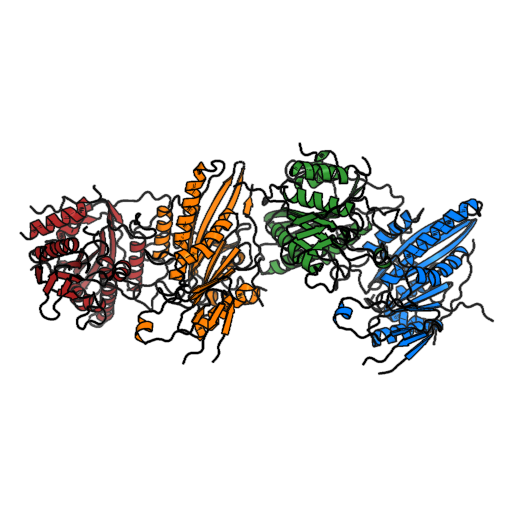 3.096 46.257 59.305 1.00 77.51 289 THR A C 1
ATOM 1841 O O . THR A 1 289 ? 2.653 45.197 58.855 1.00 77.63 289 THR A O 1
ATOM 1845 N N . GLU A 1 290 ? 4.391 46.562 59.294 1.00 77.31 290 GLU A N 1
ATOM 1846 C CA . GLU A 1 290 ? 5.380 45.721 58.599 1.00 77.09 290 GLU A CA 1
ATOM 1847 C C . GLU A 1 290 ? 6.773 45.823 59.209 1.00 76.68 290 GLU A C 1
ATOM 1848 O O . GLU A 1 290 ? 7.113 46.832 59.835 1.00 76.91 290 GLU A O 1
ATOM 1854 N N . ARG A 1 291 ? 7.586 44.793 59.003 1.00 75.87 291 ARG A N 1
ATOM 1855 C CA . ARG A 1 291 ? 8.980 44.868 59.400 1.00 75.80 291 ARG A CA 1
ATOM 1856 C C . ARG A 1 291 ? 9.809 43.999 58.491 1.00 75.61 291 ARG A C 1
ATOM 1857 O O . ARG A 1 291 ? 9.304 43.032 57.931 1.00 75.95 291 ARG A O 1
ATOM 1865 N N . SER A 1 292 ? 11.089 44.307 58.372 1.00 74.90 292 SER A N 1
ATOM 1866 C CA . SER A 1 292 ? 11.872 43.614 57.402 1.00 74.41 292 SER A CA 1
ATOM 1867 C C . SER A 1 292 ? 13.206 43.211 57.962 1.00 74.84 292 SER A C 1
ATOM 1868 O O . SER A 1 292 ? 13.826 44.000 58.668 1.00 75.09 292 SER A O 1
ATOM 1871 N N . SER A 1 293 ? 13.612 41.973 57.649 1.00 74.91 293 SER A N 1
ATOM 1872 C CA . SER A 1 293 ? 14.956 41.414 57.859 1.00 75.57 293 SER A CA 1
ATOM 1873 C C . SER A 1 293 ? 15.764 41.355 56.536 1.00 75.83 293 SER A C 1
ATOM 1874 O O . SER A 1 293 ? 15.166 41.352 55.455 1.00 76.12 293 SER A O 1
ATOM 1877 N N . ARG A 1 294 ? 17.100 41.322 56.612 1.00 75.86 294 ARG A N 1
ATOM 1878 C CA . ARG A 1 294 ? 17.931 41.278 55.399 1.00 76.31 294 ARG A CA 1
ATOM 1879 C C . ARG A 1 294 ? 18.932 40.099 55.407 1.00 76.69 294 ARG A C 1
ATOM 1880 O O . ARG A 1 294 ? 19.744 39.906 56.333 1.00 77.17 294 ARG A O 1
ATOM 1888 N N . ILE A 1 295 ? 18.896 39.312 54.347 1.00 76.58 295 ILE A N 1
ATOM 1889 C CA . ILE A 1 295 ? 19.730 38.139 54.291 1.00 76.45 295 ILE A CA 1
ATOM 1890 C C . ILE A 1 295 ? 20.998 38.490 53.543 1.00 76.29 295 ILE A C 1
ATOM 1891 O O . ILE A 1 295 ? 20.933 38.818 52.353 1.00 76.25 295 ILE A O 1
ATOM 1896 N N . ARG A 1 296 ? 22.132 38.440 54.250 1.00 75.97 296 ARG A N 1
ATOM 1897 C CA . ARG A 1 296 ? 23.435 38.743 53.678 1.00 75.68 296 ARG A CA 1
ATOM 1898 C C . ARG A 1 296 ? 24.217 37.461 53.443 1.00 75.59 296 ARG A C 1
ATOM 1899 O O . ARG A 1 296 ? 24.464 36.699 54.375 1.00 75.97 296 ARG A O 1
ATOM 1907 N N . LEU A 1 297 ? 24.581 37.211 52.194 1.00 75.07 297 LEU A N 1
ATOM 1908 C CA . LEU A 1 297 ? 25.218 35.969 51.817 1.00 74.99 297 LEU A CA 1
ATOM 1909 C C . LEU A 1 297 ? 26.492 36.306 51.077 1.00 75.82 297 LEU A C 1
ATOM 1910 O O . LEU A 1 297 ? 26.438 36.917 49.993 1.00 76.53 297 LEU A O 1
ATOM 1915 N N . VAL A 1 298 ? 27.653 35.925 51.634 1.00 75.95 298 VAL A N 1
ATOM 1916 C CA . VAL A 1 298 ? 28.922 36.420 51.100 1.00 75.35 298 VAL A CA 1
ATOM 1917 C C . VAL A 1 298 ? 29.905 35.380 50.578 1.00 75.64 298 VAL A C 1
ATOM 1918 O O . VAL A 1 298 ? 30.182 34.381 51.271 1.00 75.85 298 VAL A O 1
ATOM 1922 N N . ASP A 1 299 ? 30.434 35.641 49.372 1.00 75.37 299 ASP A N 1
ATOM 1923 C CA . ASP A 1 299 ? 31.468 34.807 48.742 1.00 75.32 299 ASP A CA 1
ATOM 1924 C C . ASP A 1 299 ? 32.726 35.653 48.718 1.00 75.33 299 ASP A C 1
ATOM 1925 O O . ASP A 1 299 ? 32.943 36.479 47.785 1.00 75.36 299 ASP A O 1
ATOM 1930 N N . LEU A 1 300 ? 33.549 35.464 49.754 1.00 75.07 300 LEU A N 1
ATOM 1931 C CA . LEU A 1 300 ? 34.763 36.281 49.970 1.00 75.10 300 LEU A CA 1
ATOM 1932 C C . LEU A 1 300 ? 35.893 36.004 49.008 1.00 75.11 300 LEU A C 1
ATOM 1933 O O . LEU A 1 300 ? 35.983 34.927 48.414 1.00 75.37 300 LEU A O 1
ATOM 1938 N N . ALA A 1 301 ? 36.786 36.965 48.858 1.00 74.91 301 ALA A N 1
ATOM 1939 C CA . ALA A 1 301 ? 37.975 36.702 48.047 1.00 75.07 301 ALA A CA 1
ATOM 1940 C C . ALA A 1 301 ? 38.793 35.640 48.738 1.00 75.29 301 ALA A C 1
ATOM 1941 O O . ALA A 1 301 ? 38.876 35.627 49.963 1.00 75.88 301 ALA A O 1
ATOM 1943 N N . GLY A 1 302 ? 39.370 34.717 47.983 1.00 75.46 302 GLY A N 1
ATOM 1944 C CA . GLY A 1 302 ? 40.351 33.801 48.579 1.00 75.59 302 GLY A CA 1
ATOM 1945 C C . GLY A 1 302 ? 41.337 34.434 49.598 1.00 75.61 302 GLY A C 1
ATOM 1946 O O . GLY A 1 302 ? 41.731 35.609 49.482 1.00 75.13 302 GLY A O 1
ATOM 1947 N N . SER A 1 303 ? 41.764 33.613 50.563 1.00 75.61 303 SER A N 1
ATOM 1948 C CA . SER A 1 303 ? 42.587 34.021 51.684 1.00 75.32 303 SER A CA 1
ATOM 1949 C C . SER A 1 303 ? 44.119 33.792 51.572 1.00 75.71 303 SER A C 1
ATOM 1950 O O . SER A 1 303 ? 44.837 34.097 52.520 1.00 75.92 303 SER A O 1
ATOM 1953 N N . GLU A 1 304 ? 44.630 33.295 50.446 1.00 75.97 304 GLU A N 1
ATOM 1954 C CA . GLU A 1 304 ? 46.006 32.826 50.379 1.00 76.52 304 GLU A CA 1
ATOM 1955 C C . GLU A 1 304 ? 47.081 33.808 50.810 1.00 77.59 304 GLU A C 1
ATOM 1956 O O . GLU A 1 304 ? 47.198 34.905 50.263 1.00 77.82 304 GLU A O 1
ATOM 1962 N N . ARG A 1 305 ? 47.930 33.351 51.739 1.00 78.57 305 ARG A N 1
ATOM 1963 C CA . ARG A 1 305 ? 49.191 34.054 52.163 1.00 79.12 305 ARG A CA 1
ATOM 1964 C C . ARG A 1 305 ? 49.772 35.005 51.118 1.00 79.24 305 ARG A C 1
ATOM 1965 O O . ARG A 1 305 ? 50.249 34.569 50.072 1.00 79.64 305 ARG A O 1
ATOM 1967 N N . SER A 1 320 ? 42.772 52.863 48.471 1.00 81.15 320 SER A N 1
ATOM 1968 C CA . SER A 1 320 ? 42.451 51.568 47.886 1.00 80.84 320 SER A CA 1
ATOM 1969 C C . SER A 1 320 ? 43.725 50.750 47.593 1.00 80.63 320 SER A C 1
ATOM 1970 O O . SER A 1 320 ? 44.650 51.220 46.927 1.00 81.03 320 SER A O 1
ATOM 1972 N N . ASN A 1 321 ? 43.784 49.543 48.125 1.00 80.18 321 ASN A N 1
ATOM 1973 C CA . ASN A 1 321 ? 44.793 48.575 47.706 1.00 80.16 321 ASN A CA 1
ATOM 1974 C C . ASN A 1 321 ? 44.172 47.202 47.406 1.00 79.94 321 ASN A C 1
ATOM 1975 O O . ASN A 1 321 ? 43.315 46.709 48.159 1.00 79.80 321 ASN A O 1
ATOM 1980 N N . ILE A 1 322 ? 44.617 46.574 46.323 1.00 79.79 322 ILE A N 1
ATOM 1981 C CA . ILE A 1 322 ? 44.019 45.294 45.923 1.00 79.64 322 ILE A CA 1
ATOM 1982 C C . ILE A 1 322 ? 43.884 44.259 47.049 1.00 79.77 322 ILE A C 1
ATOM 1983 O O . ILE A 1 322 ? 43.121 43.283 46.892 1.00 79.52 322 ILE A O 1
ATOM 1988 N N . ASN A 1 323 ? 44.593 44.466 48.172 1.00 79.88 323 ASN A N 1
ATOM 1989 C CA . ASN A 1 323 ? 44.378 43.546 49.313 1.00 80.19 323 ASN A CA 1
ATOM 1990 C C . ASN A 1 323 ? 43.589 43.951 50.597 1.00 79.75 323 ASN A C 1
ATOM 1991 O O . ASN A 1 323 ? 42.677 43.204 51.051 1.00 79.65 323 ASN A O 1
ATOM 1996 N N . LYS A 1 324 ? 43.935 45.125 51.138 1.00 78.95 324 LYS A N 1
ATOM 1997 C CA . LYS A 1 324 ? 43.283 45.746 52.304 1.00 78.13 324 LYS A CA 1
ATOM 1998 C C . LYS A 1 324 ? 42.083 44.973 52.898 1.00 77.62 324 LYS A C 1
ATOM 1999 O O . LYS A 1 324 ? 42.094 44.549 54.073 1.00 77.25 324 LYS A O 1
ATOM 2005 N N . SER A 1 325 ? 41.053 44.796 52.083 1.00 76.93 325 SER A N 1
ATOM 2006 C CA . SER A 1 325 ? 39.816 44.288 52.601 1.00 76.50 325 SER A CA 1
ATOM 2007 C C . SER A 1 325 ? 40.036 42.955 53.270 1.00 76.49 325 SER A C 1
ATOM 2008 O O . SER A 1 325 ? 39.869 42.849 54.481 1.00 76.69 325 SER A O 1
ATOM 2011 N N . LEU A 1 326 ? 40.439 41.950 52.493 1.00 76.30 326 LEU A N 1
ATOM 2012 C CA . LEU A 1 326 ? 40.527 40.562 52.991 1.00 75.99 326 LEU A CA 1
ATOM 2013 C C . LEU A 1 326 ? 41.516 40.419 54.159 1.00 75.46 326 LEU A C 1
ATOM 2014 O O . LEU A 1 326 ? 41.288 39.644 55.105 1.00 75.01 326 LEU A O 1
ATOM 2019 N N . THR A 1 327 ? 42.597 41.175 54.095 1.00 75.04 327 THR A N 1
ATOM 2020 C CA . THR A 1 327 ? 43.532 41.158 55.196 1.00 75.17 327 THR A CA 1
ATOM 2021 C C . THR A 1 327 ? 42.997 41.869 56.457 1.00 74.99 327 THR A C 1
ATOM 2022 O O . THR A 1 327 ? 43.094 41.314 57.557 1.00 74.91 327 THR A O 1
ATOM 2026 N N . THR A 1 328 ? 42.431 43.072 56.318 1.00 74.67 328 THR A N 1
ATOM 2027 C CA . THR A 1 328 ? 41.911 43.732 57.514 1.00 74.28 328 THR A CA 1
ATOM 2028 C C . THR A 1 328 ? 40.683 43.040 58.067 1.00 74.29 328 THR A C 1
ATOM 2029 O O . THR A 1 328 ? 40.337 43.257 59.210 1.00 74.68 328 THR A O 1
ATOM 2033 N N . LEU A 1 329 ? 40.033 42.196 57.270 1.00 74.04 329 LEU A N 1
ATOM 2034 C CA . LEU A 1 329 ? 38.970 41.352 57.784 1.00 74.18 329 LEU A CA 1
ATOM 2035 C C . LEU A 1 329 ? 39.540 40.433 58.844 1.00 74.68 329 LEU A C 1
ATOM 2036 O O . LEU A 1 329 ? 39.042 40.379 59.956 1.00 75.01 329 LEU A O 1
ATOM 2041 N N . GLY A 1 330 ? 40.604 39.726 58.509 1.00 74.92 330 GLY A N 1
ATOM 2042 C CA . GLY A 1 330 ? 41.321 38.967 59.514 1.00 75.37 330 GLY A CA 1
ATOM 2043 C C . GLY A 1 330 ? 41.637 39.761 60.776 1.00 75.47 330 GLY A C 1
ATOM 2044 O O . GLY A 1 330 ? 41.407 39.296 61.870 1.00 75.66 330 GLY A O 1
ATOM 2045 N N . ARG A 1 331 ? 42.159 40.963 60.627 1.00 75.51 331 ARG A N 1
ATOM 2046 C CA . ARG A 1 331 ? 42.372 41.819 61.770 1.00 75.65 331 ARG A CA 1
ATOM 2047 C C . ARG A 1 331 ? 41.103 42.048 62.601 1.00 75.66 331 ARG A C 1
ATOM 2048 O O . ARG A 1 331 ? 41.161 42.130 63.818 1.00 75.93 331 ARG A O 1
ATOM 2056 N N . VAL A 1 332 ? 39.959 42.165 61.954 1.00 75.53 332 VAL A N 1
ATOM 2057 C CA . VAL A 1 332 ? 38.736 42.395 62.689 1.00 75.71 332 VAL A CA 1
ATOM 2058 C C . VAL A 1 332 ? 38.445 41.176 63.545 1.00 75.87 332 VAL A C 1
ATOM 2059 O O . VAL A 1 332 ? 38.389 41.282 64.756 1.00 75.98 332 VAL A O 1
ATOM 2063 N N . ILE A 1 333 ? 38.281 40.019 62.906 1.00 75.86 333 ILE A N 1
ATOM 2064 C CA . ILE A 1 333 ? 37.920 38.798 63.592 1.00 75.68 333 ILE A CA 1
ATOM 2065 C C . ILE A 1 333 ? 38.835 38.619 64.770 1.00 76.13 333 ILE A C 1
ATOM 2066 O O . ILE A 1 333 ? 38.394 38.264 65.849 1.00 76.85 333 ILE A O 1
ATOM 2071 N N . ALA A 1 334 ? 40.112 38.886 64.564 1.00 76.12 334 ALA A N 1
ATOM 2072 C CA . ALA A 1 334 ? 41.099 38.866 65.640 1.00 76.08 334 ALA A CA 1
ATOM 2073 C C . ALA A 1 334 ? 40.743 39.790 66.792 1.00 75.98 334 ALA A C 1
ATOM 2074 O O . ALA A 1 334 ? 40.927 39.425 67.953 1.00 76.16 334 ALA A O 1
ATOM 2076 N N . ALA A 1 335 ? 40.268 40.987 66.455 1.00 75.61 335 ALA A N 1
ATOM 2077 C CA . ALA A 1 335 ? 39.909 41.985 67.444 1.00 75.56 335 ALA A CA 1
ATOM 2078 C C . ALA A 1 335 ? 38.717 41.505 68.248 1.00 75.44 335 ALA A C 1
ATOM 2079 O O . ALA A 1 335 ? 38.680 41.588 69.473 1.00 75.96 335 ALA A O 1
ATOM 2081 N N . LEU A 1 336 ? 37.749 40.971 67.548 1.00 75.37 336 LEU A N 1
ATOM 2082 C CA . LEU A 1 336 ? 36.528 40.547 68.160 1.00 75.61 336 LEU A CA 1
ATOM 2083 C C . LEU A 1 336 ? 36.619 39.266 69.002 1.00 75.93 336 LEU A C 1
ATOM 2084 O O . LEU A 1 336 ? 35.695 38.944 69.745 1.00 76.58 336 LEU A O 1
ATOM 2089 N N . ALA A 1 337 ? 37.688 38.505 68.884 1.00 75.66 337 ALA A N 1
ATOM 2090 C CA . ALA A 1 337 ? 37.781 37.352 69.728 1.00 75.88 337 ALA A CA 1
ATOM 2091 C C . ALA A 1 337 ? 38.742 37.665 70.860 1.00 76.66 337 ALA A C 1
ATOM 2092 O O . ALA A 1 337 ? 38.307 38.139 71.925 1.00 76.71 337 ALA A O 1
ATOM 2094 N N . ASP A 1 338 ? 40.045 37.445 70.596 1.00 77.37 338 ASP A N 1
ATOM 2095 C CA . ASP A 1 338 ? 41.160 37.590 71.581 1.00 77.37 338 ASP A CA 1
ATOM 2096 C C . ASP A 1 338 ? 41.535 39.033 71.842 1.00 76.82 338 ASP A C 1
ATOM 2097 O O . ASP A 1 338 ? 40.977 39.627 72.735 1.00 76.70 338 ASP A O 1
ATOM 2099 N N . VAL A 1 364 ? 39.946 48.637 69.898 1.00 76.24 364 VAL A N 1
ATOM 2100 C CA . VAL A 1 364 ? 39.172 49.241 68.828 1.00 76.28 364 VAL A CA 1
ATOM 2101 C C . VAL A 1 364 ? 39.186 48.355 67.635 1.00 76.35 364 VAL A C 1
ATOM 2102 O O . VAL A 1 364 ? 40.233 48.120 67.054 1.00 76.17 364 VAL A O 1
ATOM 2106 N N . VAL A 1 365 ? 38.005 47.895 67.246 1.00 76.64 365 VAL A N 1
ATOM 2107 C CA . VAL A 1 365 ? 37.840 46.997 66.109 1.00 76.69 365 VAL A CA 1
ATOM 2108 C C . VAL A 1 365 ? 37.972 47.813 64.835 1.00 76.98 365 VAL A C 1
ATOM 2109 O O . VAL A 1 365 ? 37.250 48.789 64.647 1.00 77.34 365 VAL A O 1
ATOM 2113 N N . PRO A 1 366 ? 38.890 47.422 63.942 1.00 76.90 366 PRO A N 1
ATOM 2114 C CA . PRO A 1 366 ? 39.265 48.360 62.893 1.00 76.68 366 PRO A CA 1
ATOM 2115 C C . PRO A 1 366 ? 38.318 48.282 61.697 1.00 76.52 366 PRO A C 1
ATOM 2116 O O . PRO A 1 366 ? 38.759 48.159 60.564 1.00 76.72 366 PRO A O 1
ATOM 2120 N N . TYR A 1 367 ? 37.018 48.362 61.950 1.00 76.38 367 TYR A N 1
ATOM 2121 C CA . TYR A 1 367 ? 36.017 48.099 60.906 1.00 76.14 367 TYR A CA 1
ATOM 2122 C C . TYR A 1 367 ? 36.223 48.950 59.670 1.00 76.01 367 TYR A C 1
ATOM 2123 O O . TYR A 1 367 ? 35.941 48.487 58.556 1.00 75.54 367 TYR A O 1
ATOM 2132 N N . ARG A 1 368 ? 36.681 50.194 59.877 1.00 75.84 368 ARG A N 1
ATOM 2133 C CA . ARG A 1 368 ? 36.689 51.175 58.812 1.00 75.78 368 ARG A CA 1
ATOM 2134 C C . ARG A 1 368 ? 38.002 51.239 58.075 1.00 75.56 368 ARG A C 1
ATOM 2135 O O . ARG A 1 368 ? 38.115 51.970 57.117 1.00 76.10 368 ARG A O 1
ATOM 2143 N N . ASP A 1 369 ? 38.979 50.444 58.479 1.00 75.31 369 ASP A N 1
ATOM 2144 C CA . ASP A 1 369 ? 40.247 50.387 57.750 1.00 75.46 369 ASP A CA 1
ATOM 2145 C C . ASP A 1 369 ? 40.150 49.718 56.365 1.00 75.42 369 ASP A C 1
ATOM 2146 O O . ASP A 1 369 ? 41.142 49.564 55.650 1.00 75.65 369 ASP A O 1
ATOM 2151 N N . SER A 1 370 ? 38.940 49.331 55.995 1.00 75.19 370 SER A N 1
ATOM 2152 C CA . SER A 1 370 ? 38.674 48.670 54.739 1.00 75.01 370 SER A CA 1
ATOM 2153 C C . SER A 1 370 ? 37.205 48.799 54.411 1.00 74.95 370 SER A C 1
ATOM 2154 O O . SER A 1 370 ? 36.377 48.921 55.308 1.00 75.10 370 SER A O 1
ATOM 2157 N N . VAL A 1 371 ? 36.888 48.735 53.122 1.00 74.86 371 VAL A N 1
ATOM 2158 C CA . VAL A 1 371 ? 35.522 48.894 52.635 1.00 74.33 371 VAL A CA 1
ATOM 2159 C C . VAL A 1 371 ? 34.686 47.699 53.019 1.00 74.36 371 VAL A C 1
ATOM 2160 O O . VAL A 1 371 ? 33.538 47.836 53.426 1.00 74.21 371 VAL A O 1
ATOM 2164 N N . LEU A 1 372 ? 35.259 46.512 52.866 1.00 74.43 372 LEU A N 1
ATOM 2165 C CA . LEU A 1 372 ? 34.490 45.311 53.078 1.00 74.27 372 LEU A CA 1
ATOM 2166 C C . LEU A 1 372 ? 34.100 45.209 54.519 1.00 74.50 372 LEU A C 1
ATOM 2167 O O . LEU A 1 372 ? 32.949 45.012 54.844 1.00 74.91 372 LEU A O 1
ATOM 2172 N N . THR A 1 373 ? 35.080 45.358 55.384 1.00 74.41 373 THR A N 1
ATOM 2173 C CA . THR A 1 373 ? 34.858 45.269 56.802 1.00 74.48 373 THR A CA 1
ATOM 2174 C C . THR A 1 373 ? 33.940 46.395 57.291 1.00 74.87 373 THR A C 1
ATOM 2175 O O . THR A 1 373 ? 33.167 46.209 58.230 1.00 74.91 373 THR A O 1
ATOM 2179 N N . TRP A 1 374 ? 34.003 47.557 56.657 1.00 75.20 374 TRP A N 1
ATOM 2180 C CA . TRP A 1 374 ? 33.100 48.590 57.042 1.00 75.44 374 TRP A CA 1
ATOM 2181 C C . TRP A 1 374 ? 31.692 48.302 56.637 1.00 75.59 374 TRP A C 1
ATOM 2182 O O . TRP A 1 374 ? 30.765 48.742 57.275 1.00 75.82 374 TRP A O 1
ATOM 2193 N N . LEU A 1 375 ? 31.510 47.571 55.559 1.00 75.82 375 LEU A N 1
ATOM 2194 C CA . LEU A 1 375 ? 30.162 47.362 55.073 1.00 75.88 375 LEU A CA 1
ATOM 2195 C C . LEU A 1 375 ? 29.585 46.242 55.819 1.00 75.88 375 LEU A C 1
ATOM 2196 O O . LEU A 1 375 ? 28.394 46.176 56.001 1.00 76.34 375 LEU A O 1
ATOM 2201 N N . LEU A 1 376 ? 30.450 45.351 56.261 1.00 75.79 376 LEU A N 1
ATOM 2202 C CA . LEU A 1 376 ? 29.989 44.213 56.993 1.00 75.91 376 LEU A CA 1
ATOM 2203 C C . LEU A 1 376 ? 30.091 44.450 58.485 1.00 76.28 376 LEU A C 1
ATOM 2204 O O . LEU A 1 376 ? 29.789 43.536 59.269 1.00 76.30 376 LEU A O 1
ATOM 2209 N N . LYS A 1 377 ? 30.484 45.679 58.861 1.00 76.30 377 LYS A N 1
ATOM 2210 C CA . LYS A 1 377 ? 30.651 46.084 60.248 1.00 76.30 377 LYS A CA 1
ATOM 2211 C C . LYS A 1 377 ? 29.552 45.474 61.063 1.00 76.77 377 LYS A C 1
ATOM 2212 O O . LYS A 1 377 ? 29.776 44.831 62.080 1.00 77.19 377 LYS A O 1
ATOM 2218 N N . ASP A 1 378 ? 28.337 45.662 60.598 1.00 76.93 378 ASP A N 1
ATOM 2219 C CA . ASP A 1 378 ? 27.210 45.217 61.352 1.00 77.04 378 ASP A CA 1
ATOM 2220 C C . ASP A 1 378 ? 27.074 43.697 61.437 1.00 76.19 378 ASP A C 1
ATOM 2221 O O . ASP A 1 378 ? 26.615 43.169 62.425 1.00 75.71 378 ASP A O 1
ATOM 2226 N N . SER A 1 379 ? 27.463 43.010 60.375 1.00 75.84 379 SER A N 1
ATOM 2227 C CA . SER A 1 379 ? 27.305 41.583 60.307 1.00 75.62 379 SER A CA 1
ATOM 2228 C C . SER A 1 379 ? 28.344 40.899 61.183 1.00 75.57 379 SER A C 1
ATOM 2229 O O . SER A 1 379 ? 28.178 39.773 61.625 1.00 75.52 379 SER A O 1
ATOM 2232 N N . LEU A 1 380 ? 29.413 41.594 61.475 1.00 75.74 380 LEU A N 1
ATOM 2233 C CA . LEU A 1 380 ? 30.478 40.957 62.201 1.00 76.07 380 LEU A CA 1
ATOM 2234 C C . LEU A 1 380 ? 30.454 41.539 63.578 1.00 76.57 380 LEU A C 1
ATOM 2235 O O . LEU A 1 380 ? 31.475 42.009 64.060 1.00 77.43 380 LEU A O 1
ATOM 2240 N N . GLY A 1 381 ? 29.311 41.597 64.228 1.00 76.52 381 GLY A N 1
ATOM 2241 C CA . GLY A 1 381 ? 29.357 42.185 65.579 1.00 75.98 381 GLY A CA 1
ATOM 2242 C C . GLY A 1 381 ? 28.280 43.183 65.900 1.00 75.45 381 GLY A C 1
ATOM 2243 O O . GLY A 1 381 ? 28.061 43.490 67.080 1.00 75.47 381 GLY A O 1
ATOM 2244 N N . GLY A 1 382 ? 27.632 43.700 64.845 1.00 75.53 382 GLY A N 1
ATOM 2245 C CA . GLY A 1 382 ? 26.301 44.330 64.965 1.00 74.97 382 GLY A CA 1
ATOM 2246 C C . GLY A 1 382 ? 25.106 43.371 65.141 1.00 74.64 382 GLY A C 1
ATOM 2247 O O . GLY A 1 382 ? 25.237 42.219 65.623 1.00 74.53 382 GLY A O 1
ATOM 2248 N N . ASN A 1 383 ? 23.930 43.850 64.747 1.00 74.08 383 ASN A N 1
ATOM 2249 C CA . ASN A 1 383 ? 22.685 43.129 64.970 1.00 73.50 383 ASN A CA 1
ATOM 2250 C C . ASN A 1 383 ? 22.501 42.139 63.827 1.00 73.39 383 ASN A C 1
ATOM 2251 O O . ASN A 1 383 ? 21.860 42.406 62.822 1.00 73.27 383 ASN A O 1
ATOM 2256 N N . SER A 1 384 ? 23.143 40.988 63.979 1.00 73.46 384 SER A N 1
ATOM 2257 C CA . SER A 1 384 ? 23.185 39.983 62.923 1.00 73.54 384 SER A CA 1
ATOM 2258 C C . SER A 1 384 ? 23.315 38.586 63.537 1.00 73.33 384 SER A C 1
ATOM 2259 O O . SER A 1 384 ? 24.148 38.335 64.408 1.00 73.35 384 SER A O 1
ATOM 2262 N N . LYS A 1 385 ? 22.458 37.676 63.113 1.00 73.14 385 LYS A N 1
ATOM 2263 C CA . LYS A 1 385 ? 22.749 36.282 63.318 1.00 73.51 385 LYS A CA 1
ATOM 2264 C C . LYS A 1 385 ? 23.651 35.891 62.160 1.00 73.63 385 LYS A C 1
ATOM 2265 O O . LYS A 1 385 ? 23.264 35.975 60.985 1.00 73.67 385 LYS A O 1
ATOM 2271 N N . THR A 1 386 ? 24.856 35.455 62.503 1.00 73.71 386 THR A N 1
ATOM 2272 C CA . THR A 1 386 ? 25.951 35.354 61.535 1.00 73.55 386 THR A CA 1
ATOM 2273 C C . THR A 1 386 ? 26.755 34.038 61.544 1.00 74.83 386 THR A C 1
ATOM 2274 O O . THR A 1 386 ? 27.079 33.470 62.615 1.00 75.97 386 THR A O 1
ATOM 2278 N N . ALA A 1 387 ? 27.095 33.557 60.354 1.00 75.12 387 ALA A N 1
ATOM 2279 C CA . ALA A 1 387 ? 27.764 32.270 60.228 1.00 75.22 387 ALA A CA 1
ATOM 2280 C C . ALA A 1 387 ? 28.946 32.422 59.334 1.00 75.19 387 ALA A C 1
ATOM 2281 O O . ALA A 1 387 ? 28.846 33.110 58.298 1.00 75.19 387 ALA A O 1
ATOM 2283 N N . MET A 1 388 ? 30.053 31.795 59.731 1.00 74.90 388 MET A N 1
ATOM 2284 C CA . MET A 1 388 ? 31.213 31.735 58.875 1.00 75.30 388 MET A CA 1
ATOM 2285 C C . MET A 1 388 ? 31.290 30.322 58.410 1.00 75.12 388 MET A C 1
ATOM 2286 O O . MET A 1 388 ? 31.106 29.430 59.212 1.00 75.09 388 MET A O 1
ATOM 2291 N N . ILE A 1 389 ? 31.502 30.122 57.108 1.00 75.44 389 ILE A N 1
ATOM 2292 C CA . ILE A 1 389 ? 31.835 28.787 56.571 1.00 75.65 389 ILE A CA 1
ATOM 2293 C C . ILE A 1 389 ? 33.274 28.704 56.068 1.00 76.16 389 ILE A C 1
ATOM 2294 O O . ILE A 1 389 ? 33.542 29.063 54.922 1.00 76.33 389 ILE A O 1
ATOM 2299 N N . ALA A 1 390 ? 34.179 28.208 56.909 1.00 76.08 390 ALA A N 1
ATOM 2300 C CA . ALA A 1 390 ? 35.532 28.017 56.491 1.00 76.38 390 ALA A CA 1
ATOM 2301 C C . ALA A 1 390 ? 35.567 26.885 55.488 1.00 76.86 390 ALA A C 1
ATOM 2302 O O . ALA A 1 390 ? 35.182 25.748 55.786 1.00 77.26 390 ALA A O 1
ATOM 2304 N N . CYS A 1 391 ? 36.015 27.196 54.283 1.00 76.89 391 CYS A N 1
ATOM 2305 C CA . CYS A 1 391 ? 36.241 26.159 53.296 1.00 77.30 391 CYS A CA 1
ATOM 2306 C C . CYS A 1 391 ? 37.703 25.783 53.283 1.00 77.23 391 CYS A C 1
ATOM 2307 O O . CYS A 1 391 ? 38.569 26.670 53.245 1.00 77.99 391 CYS A O 1
ATOM 2310 N N . ILE A 1 392 ? 37.994 24.492 53.292 1.00 76.69 392 ILE A N 1
ATOM 2311 C CA . ILE A 1 392 ? 39.377 24.074 53.262 1.00 76.90 392 ILE A CA 1
ATOM 2312 C C . ILE A 1 392 ? 39.744 23.061 52.130 1.00 77.37 392 ILE A C 1
ATOM 2313 O O . ILE A 1 392 ? 38.932 22.195 51.744 1.00 78.04 392 ILE A O 1
ATOM 2318 N N . SER A 1 393 ? 40.957 23.165 51.586 1.00 77.15 393 SER A N 1
ATOM 2319 C CA . SER A 1 393 ? 41.408 22.199 50.591 1.00 76.93 393 SER A CA 1
ATOM 2320 C C . SER A 1 393 ? 41.977 21.009 51.331 1.00 76.62 393 SER A C 1
ATOM 2321 O O . SER A 1 393 ? 42.700 21.190 52.312 1.00 76.83 393 SER A O 1
ATOM 2324 N N . PRO A 1 394 ? 41.700 19.785 50.850 1.00 76.30 394 PRO A N 1
ATOM 2325 C CA . PRO A 1 394 ? 42.163 18.569 51.537 1.00 76.02 394 PRO A CA 1
ATOM 2326 C C . PRO A 1 394 ? 43.663 18.336 51.387 1.00 76.02 394 PRO A C 1
ATOM 2327 O O . PRO A 1 394 ? 44.206 17.408 51.984 1.00 76.20 394 PRO A O 1
ATOM 2331 N N . THR A 1 395 ? 44.333 19.165 50.601 1.00 76.16 395 THR A N 1
ATOM 2332 C CA . THR A 1 395 ? 45.746 18.935 50.338 1.00 76.61 395 THR A CA 1
ATOM 2333 C C . THR A 1 395 ? 46.658 20.033 50.869 1.00 76.79 395 THR A C 1
ATOM 2334 O O . THR A 1 395 ? 47.854 19.799 51.065 1.00 77.33 395 THR A O 1
ATOM 2338 N N . ASP A 1 396 ? 46.126 21.231 51.066 1.00 76.44 396 ASP A N 1
ATOM 2339 C CA . ASP A 1 396 ? 46.997 22.356 51.347 1.00 76.29 396 ASP A CA 1
ATOM 2340 C C . ASP A 1 396 ? 47.186 22.583 52.830 1.00 75.93 396 ASP A C 1
ATOM 2341 O O . ASP A 1 396 ? 46.274 23.039 53.516 1.00 75.91 396 ASP A O 1
ATOM 2346 N N . TYR A 1 397 ? 48.392 22.313 53.314 1.00 75.69 397 TYR A N 1
ATOM 2347 C CA . TYR A 1 397 ? 48.613 22.329 54.744 1.00 75.31 397 TYR A CA 1
ATOM 2348 C C . TYR A 1 397 ? 48.567 23.666 55.405 1.00 75.23 397 TYR A C 1
ATOM 2349 O O . TYR A 1 397 ? 47.713 23.869 56.270 1.00 75.68 397 TYR A O 1
ATOM 2358 N N . ASP A 1 398 ? 49.449 24.585 55.030 1.00 74.90 398 ASP A N 1
ATOM 2359 C CA . ASP A 1 398 ? 49.485 25.848 55.756 1.00 75.24 398 ASP A CA 1
ATOM 2360 C C . ASP A 1 398 ? 48.261 26.666 55.475 1.00 75.26 398 ASP A C 1
ATOM 2361 O O . ASP A 1 398 ? 47.658 27.237 56.379 1.00 75.52 398 ASP A O 1
ATOM 2366 N N . GLU A 1 399 ? 47.874 26.712 54.219 1.00 75.26 399 GLU A N 1
ATOM 2367 C CA . GLU A 1 399 ? 46.658 27.428 53.889 1.00 75.63 399 GLU A CA 1
ATOM 2368 C C . GLU A 1 399 ? 45.439 26.974 54.674 1.00 75.39 399 GLU A C 1
ATOM 2369 O O . GLU A 1 399 ? 44.618 27.813 55.027 1.00 75.76 399 GLU A O 1
ATOM 2375 N N . THR A 1 400 ? 45.345 25.672 54.951 1.00 74.80 400 THR A N 1
ATOM 2376 C CA . THR A 1 400 ? 44.216 25.150 55.660 1.00 74.40 400 THR A CA 1
ATOM 2377 C C . THR A 1 400 ? 44.393 25.456 57.108 1.00 74.07 400 THR A C 1
ATOM 2378 O O . THR A 1 400 ? 43.457 25.918 57.744 1.00 74.02 400 THR A O 1
ATOM 2382 N N . LEU A 1 401 ? 45.605 25.279 57.613 1.00 73.92 401 LEU A N 1
ATOM 2383 C CA . LEU A 1 401 ? 45.877 25.656 58.995 1.00 74.25 401 LEU A CA 1
ATOM 2384 C C . LEU A 1 401 ? 45.486 27.106 59.318 1.00 74.91 401 LEU A C 1
ATOM 2385 O O . LEU A 1 401 ? 45.001 27.428 60.416 1.00 75.15 401 LEU A O 1
ATOM 2390 N N . SER A 1 402 ? 45.682 27.991 58.356 1.00 75.36 402 SER A N 1
ATOM 2391 C CA . SER A 1 402 ? 45.286 29.372 58.543 1.00 75.49 402 SER A CA 1
ATOM 2392 C C . SER A 1 402 ? 43.784 29.470 58.585 1.00 75.38 402 SER A C 1
ATOM 2393 O O . SER A 1 402 ? 43.243 29.932 59.566 1.00 75.55 402 SER A O 1
ATOM 2396 N N . THR A 1 403 ? 43.113 28.998 57.546 1.00 75.40 403 THR A N 1
ATOM 2397 C CA . THR A 1 403 ? 41.669 29.046 57.530 1.00 75.78 403 THR A CA 1
ATOM 2398 C C . THR A 1 403 ? 41.169 28.547 58.882 1.00 75.89 403 THR A C 1
ATOM 2399 O O . THR A 1 403 ? 40.369 29.222 59.545 1.00 76.29 403 THR A O 1
ATOM 2403 N N . LEU A 1 404 ? 41.642 27.378 59.306 1.00 75.55 404 LEU A N 1
ATOM 2404 C CA . LEU A 1 404 ? 41.176 26.805 60.565 1.00 75.33 404 LEU A CA 1
ATOM 2405 C C . LEU A 1 404 ? 41.385 27.755 61.749 1.00 75.52 404 LEU A C 1
ATOM 2406 O O . LEU A 1 404 ? 40.436 28.017 62.499 1.00 75.24 404 LEU A O 1
ATOM 2411 N N . ARG A 1 405 ? 42.610 28.278 61.904 1.00 75.42 405 ARG A N 1
ATOM 2412 C CA . ARG A 1 405 ? 42.909 29.199 62.983 1.00 75.46 405 ARG A CA 1
ATOM 2413 C C . ARG A 1 405 ? 41.894 30.321 63.047 1.00 75.57 405 ARG A C 1
ATOM 2414 O O . ARG A 1 405 ? 41.451 30.667 64.129 1.00 75.76 405 ARG A O 1
ATOM 2422 N N . TYR A 1 406 ? 41.523 30.889 61.901 1.00 75.52 406 TYR A N 1
ATOM 2423 C CA . TYR A 1 406 ? 40.549 31.951 61.915 1.00 76.01 406 TYR A CA 1
ATOM 2424 C C . TYR A 1 406 ? 39.239 31.424 62.394 1.00 76.32 406 TYR A C 1
ATOM 2425 O O . TYR A 1 406 ? 38.691 31.915 63.364 1.00 76.60 406 TYR A O 1
ATOM 2434 N N . ALA A 1 407 ? 38.736 30.402 61.724 1.00 76.84 407 ALA A N 1
ATOM 2435 C CA . ALA A 1 407 ? 37.466 29.818 62.114 1.00 76.89 407 ALA A CA 1
ATOM 2436 C C . ALA A 1 407 ? 37.442 29.587 63.642 1.00 76.87 407 ALA A C 1
ATOM 2437 O O . ALA A 1 407 ? 36.497 29.952 64.354 1.00 76.83 407 ALA A O 1
ATOM 2439 N N . ASP A 1 408 ? 38.525 29.030 64.151 1.00 76.95 408 ASP A N 1
ATOM 2440 C CA . ASP A 1 408 ? 38.593 28.727 65.553 1.00 77.03 408 ASP A CA 1
ATOM 2441 C C . ASP A 1 408 ? 38.398 30.008 66.330 1.00 76.84 408 ASP A C 1
ATOM 2442 O O . ASP A 1 408 ? 37.605 30.074 67.276 1.00 77.16 408 ASP A O 1
ATOM 2447 N N . GLN A 1 409 ? 39.118 31.031 65.891 1.00 76.57 409 GLN A N 1
ATOM 2448 C CA . GLN A 1 409 ? 39.103 32.358 66.504 1.00 76.15 409 GLN A CA 1
ATOM 2449 C C . GLN A 1 409 ? 37.751 33.033 66.364 1.00 75.83 409 GLN A C 1
ATOM 2450 O O . GLN A 1 409 ? 37.371 33.823 67.186 1.00 75.63 409 GLN A O 1
ATOM 2456 N N . ALA A 1 410 ? 37.013 32.689 65.327 1.00 75.88 410 ALA A N 1
ATOM 2457 C CA . ALA A 1 410 ? 35.753 33.337 65.061 1.00 75.95 410 ALA A CA 1
ATOM 2458 C C . ALA A 1 410 ? 34.615 32.774 65.918 1.00 76.36 410 ALA A C 1
ATOM 2459 O O . ALA A 1 410 ? 33.570 33.433 66.074 1.00 76.74 410 ALA A O 1
ATOM 2461 N N . LYS A 1 411 ? 34.781 31.558 66.448 1.00 76.39 411 LYS A N 1
ATOM 2462 C CA . LYS A 1 411 ? 33.785 31.009 67.384 1.00 76.50 411 LYS A CA 1
ATOM 2463 C C . LYS A 1 411 ? 33.609 31.964 68.580 1.00 76.23 411 LYS A C 1
ATOM 2464 O O . LYS A 1 411 ? 32.512 32.075 69.145 1.00 76.03 411 LYS A O 1
ATOM 2470 N N . ARG A 1 412 ? 34.693 32.644 68.952 1.00 75.83 412 ARG A N 1
ATOM 2471 C CA . ARG A 1 412 ? 34.651 33.562 70.074 1.00 75.95 412 ARG A CA 1
ATOM 2472 C C . ARG A 1 412 ? 33.887 34.868 69.816 1.00 75.91 412 ARG A C 1
ATOM 2473 O O . ARG A 1 412 ? 33.415 35.484 70.765 1.00 76.17 412 ARG A O 1
ATOM 2481 N N . ILE A 1 413 ? 33.745 35.298 68.563 1.00 75.67 413 ILE A N 1
ATOM 2482 C CA . ILE A 1 413 ? 32.999 36.526 68.286 1.00 75.56 413 ILE A CA 1
ATOM 2483 C C . ILE A 1 413 ? 31.564 36.389 68.738 1.00 75.61 413 ILE A C 1
ATOM 2484 O O . ILE A 1 413 ? 30.938 35.329 68.539 1.00 75.55 413 ILE A O 1
ATOM 2489 N N . ARG A 1 414 ? 31.045 37.458 69.345 1.00 75.06 414 ARG A N 1
ATOM 2490 C CA . ARG A 1 414 ? 29.641 37.489 69.747 1.00 74.78 414 ARG A CA 1
ATOM 2491 C C . ARG A 1 414 ? 28.928 38.661 69.149 1.00 74.59 414 ARG A C 1
ATOM 2492 O O . ARG A 1 414 ? 29.427 39.752 69.200 1.00 74.66 414 ARG A O 1
ATOM 2500 N N . THR A 1 415 ? 27.772 38.417 68.556 1.00 74.95 415 THR A N 1
ATOM 2501 C CA . THR A 1 415 ? 26.981 39.494 67.999 1.00 75.60 415 THR A CA 1
ATOM 2502 C C . THR A 1 415 ? 25.849 39.888 68.919 1.00 76.42 415 THR A C 1
ATOM 2503 O O . THR A 1 415 ? 25.543 39.196 69.892 1.00 76.60 415 THR A O 1
ATOM 2507 N N . ARG A 1 416 ? 25.213 41.000 68.590 1.00 77.08 416 ARG A N 1
ATOM 2508 C CA . ARG A 1 416 ? 24.163 41.559 69.411 1.00 77.51 416 ARG A CA 1
ATOM 2509 C C . ARG A 1 416 ? 22.852 41.498 68.617 1.00 77.77 416 ARG A C 1
ATOM 2510 O O . ARG A 1 416 ? 22.230 42.548 68.378 1.00 78.41 416 ARG A O 1
ATOM 2518 N N . ALA A 1 417 ? 22.454 40.285 68.196 1.00 77.66 417 ALA A N 1
ATOM 2519 C CA . ALA A 1 417 ? 21.378 40.050 67.191 1.00 77.15 417 ALA A CA 1
ATOM 2520 C C . ALA A 1 417 ? 19.983 40.227 67.761 1.00 77.08 417 ALA A C 1
ATOM 2521 O O . ALA A 1 417 ? 19.670 39.636 68.770 1.00 77.32 417 ALA A O 1
ATOM 2523 N N . VAL A 1 418 ? 19.138 41.043 67.147 1.00 77.06 418 VAL A N 1
ATOM 2524 C CA . VAL A 1 418 ? 17.867 41.349 67.800 1.00 77.17 418 VAL A CA 1
ATOM 2525 C C . VAL A 1 418 ? 16.720 40.952 66.882 1.00 77.32 418 VAL A C 1
ATOM 2526 O O . VAL A 1 418 ? 16.896 40.111 66.010 1.00 77.75 418 VAL A O 1
ATOM 2530 N N . VAL A 1 419 ? 15.537 41.512 67.108 1.00 77.35 419 VAL A N 1
ATOM 2531 C CA . VAL A 1 419 ? 14.436 41.380 66.158 1.00 77.17 419 VAL A CA 1
ATOM 2532 C C . VAL A 1 419 ? 13.961 42.777 65.868 1.00 77.14 419 VAL A C 1
ATOM 2533 O O . VAL A 1 419 ? 13.815 43.584 66.780 1.00 76.78 419 VAL A O 1
ATOM 2537 N N . ASN A 1 420 ? 13.719 43.040 64.597 1.00 77.35 420 ASN A N 1
ATOM 2538 C CA . ASN A 1 420 ? 13.428 44.379 64.130 1.00 78.66 420 ASN A CA 1
ATOM 2539 C C . ASN A 1 420 ? 11.928 44.674 64.158 1.00 79.28 420 ASN A C 1
ATOM 2540 O O . ASN A 1 420 ? 11.155 43.728 64.242 1.00 80.12 420 ASN A O 1
ATOM 2545 N N . GLN A 1 421 ? 11.490 45.937 64.117 1.00 79.33 421 GLN A N 1
ATOM 2546 C CA . GLN A 1 421 ? 10.051 46.174 63.914 1.00 80.19 421 GLN A CA 1
ATOM 2547 C C . GLN A 1 421 ? 9.701 47.614 63.522 1.00 81.23 421 GLN A C 1
ATOM 2548 O O . GLN A 1 421 ? 10.321 48.523 64.079 1.00 82.79 421 GLN A O 1
ATOM 2554 N N . VAL A 1 422 ? 8.734 47.829 62.592 1.00 81.29 422 VAL A N 1
ATOM 2555 C CA . VAL A 1 422 ? 8.027 49.166 62.349 1.00 80.42 422 VAL A CA 1
ATOM 2556 C C . VAL A 1 422 ? 6.611 48.991 61.748 1.00 80.04 422 VAL A C 1
ATOM 2557 O O . VAL A 1 422 ? 5.796 49.916 61.692 1.00 79.27 422 VAL A O 1
ATOM 2561 N N . ALA B 1 38 ? 47.484 17.041 9.905 1.00 69.46 38 ALA B N 1
ATOM 2562 C CA . ALA B 1 38 ? 47.741 18.231 10.773 1.00 69.40 38 ALA B CA 1
ATOM 2563 C C . ALA B 1 38 ? 49.173 18.683 10.570 1.00 69.67 38 ALA B C 1
ATOM 2564 O O . ALA B 1 38 ? 49.438 19.872 10.697 1.00 70.30 38 ALA B O 1
ATOM 2566 N N . ASN B 1 39 ? 50.078 17.749 10.220 1.00 69.59 39 ASN B N 1
ATOM 2567 C CA . ASN B 1 39 ? 51.543 17.994 10.237 1.00 69.45 39 ASN B CA 1
ATOM 2568 C C . ASN B 1 39 ? 52.290 17.865 8.914 1.00 71.05 39 ASN B C 1
ATOM 2569 O O . ASN B 1 39 ? 51.863 17.200 7.975 1.00 71.32 39 ASN B O 1
ATOM 2574 N N . VAL B 1 40 ? 53.450 18.479 8.868 1.00 73.38 40 VAL B N 1
ATOM 2575 C CA . VAL B 1 40 ? 54.349 18.335 7.737 1.00 74.20 40 VAL B CA 1
ATOM 2576 C C . VAL B 1 40 ? 54.706 16.885 7.518 1.00 74.18 40 VAL B C 1
ATOM 2577 O O . VAL B 1 40 ? 55.146 16.194 8.421 1.00 74.24 40 VAL B O 1
ATOM 2581 N N . ARG B 1 41 ? 54.504 16.443 6.298 1.00 74.38 41 ARG B N 1
ATOM 2582 C CA . ARG B 1 41 ? 54.918 15.134 5.882 1.00 74.53 41 ARG B CA 1
ATOM 2583 C C . ARG B 1 41 ? 56.388 15.121 5.599 1.00 74.40 41 ARG B C 1
ATOM 2584 O O . ARG B 1 41 ? 56.870 15.929 4.832 1.00 74.49 41 ARG B O 1
ATOM 2592 N N . VAL B 1 42 ? 57.090 14.181 6.218 1.00 74.60 42 VAL B N 1
ATOM 2593 C CA . VAL B 1 42 ? 58.568 14.086 6.190 1.00 74.53 42 VAL B CA 1
ATOM 2594 C C . VAL B 1 42 ? 58.978 12.761 5.580 1.00 74.87 42 VAL B C 1
ATOM 2595 O O . VAL B 1 42 ? 58.438 11.723 5.927 1.00 75.53 42 VAL B O 1
ATOM 2599 N N . VAL B 1 43 ? 59.950 12.789 4.685 1.00 74.86 43 VAL B N 1
ATOM 2600 C CA . VAL B 1 43 ? 60.306 11.608 3.926 1.00 74.71 43 VAL B CA 1
ATOM 2601 C C . VAL B 1 43 ? 61.795 11.642 3.559 1.00 74.73 43 VAL B C 1
ATOM 2602 O O . VAL B 1 43 ? 62.355 12.710 3.256 1.00 74.90 43 VAL B O 1
ATOM 2606 N N . VAL B 1 44 ? 62.476 10.508 3.641 1.00 74.40 44 VAL B N 1
ATOM 2607 C CA . VAL B 1 44 ? 63.904 10.541 3.301 1.00 74.17 44 VAL B CA 1
ATOM 2608 C C . VAL B 1 44 ? 64.236 9.620 2.133 1.00 74.18 44 VAL B C 1
ATOM 2609 O O . VAL B 1 44 ? 63.502 8.684 1.844 1.00 74.16 44 VAL B O 1
ATOM 2613 N N . ARG B 1 45 ? 65.327 9.946 1.442 1.00 74.22 45 ARG B N 1
ATOM 2614 C CA . ARG B 1 45 ? 65.813 9.228 0.253 1.00 74.08 45 ARG B CA 1
ATOM 2615 C C . ARG B 1 45 ? 67.361 9.234 0.173 1.00 74.38 45 ARG B C 1
ATOM 2616 O O . ARG B 1 45 ? 68.048 10.254 -0.057 1.00 74.21 45 ARG B O 1
ATOM 2624 N N . VAL B 1 46 ? 67.895 8.049 0.407 1.00 74.66 46 VAL B N 1
ATOM 2625 C CA . VAL B 1 46 ? 69.316 7.808 0.339 1.00 74.71 46 VAL B CA 1
ATOM 2626 C C . VAL B 1 46 ? 69.636 7.475 -1.112 1.00 75.04 46 VAL B C 1
ATOM 2627 O O . VAL B 1 46 ? 68.936 6.679 -1.745 1.00 75.19 46 VAL B O 1
ATOM 2631 N N . ARG B 1 47 ? 70.677 8.090 -1.659 1.00 74.97 47 ARG B N 1
ATOM 2632 C CA . ARG B 1 47 ? 70.990 7.826 -3.042 1.00 74.68 47 ARG B CA 1
ATOM 2633 C C . ARG B 1 47 ? 72.073 6.789 -3.178 1.00 74.89 47 ARG B C 1
ATOM 2634 O O . ARG B 1 47 ? 72.652 6.353 -2.181 1.00 75.11 47 ARG B O 1
ATOM 2642 N N . ALA B 1 48 ? 72.312 6.386 -4.425 1.00 75.10 48 ALA B N 1
ATOM 2643 C CA . ALA B 1 48 ? 73.328 5.418 -4.793 1.00 75.02 48 ALA B CA 1
ATOM 2644 C C . ALA B 1 48 ? 74.738 5.997 -4.601 1.00 75.29 48 ALA B C 1
ATOM 2645 O O . ALA B 1 48 ? 74.921 7.201 -4.560 1.00 75.58 48 ALA B O 1
ATOM 2647 N N . PHE B 1 49 ? 75.742 5.152 -4.456 1.00 75.24 49 PHE B N 1
ATOM 2648 C CA . PHE B 1 49 ? 77.085 5.663 -4.391 1.00 75.24 49 PHE B CA 1
ATOM 2649 C C . PHE B 1 49 ? 77.418 6.471 -5.634 1.00 75.63 49 PHE B C 1
ATOM 2650 O O . PHE B 1 49 ? 76.888 6.212 -6.705 1.00 75.79 49 PHE B O 1
ATOM 2658 N N . LEU B 1 50 ? 78.318 7.434 -5.491 1.00 76.08 50 LEU B N 1
ATOM 2659 C CA . LEU B 1 50 ? 78.885 8.157 -6.626 1.00 76.11 50 LEU B CA 1
ATOM 2660 C C . LEU B 1 50 ? 80.173 7.492 -7.076 1.00 76.43 50 LEU B C 1
ATOM 2661 O O . LEU B 1 50 ? 80.911 6.910 -6.253 1.00 76.17 50 LEU B O 1
ATOM 2666 N N . PRO B 1 51 ? 80.454 7.572 -8.390 1.00 76.53 51 PRO B N 1
ATOM 2667 C CA . PRO B 1 51 ? 81.664 7.028 -8.976 1.00 76.62 51 PRO B CA 1
ATOM 2668 C C . PRO B 1 51 ? 82.872 7.316 -8.111 1.00 76.88 51 PRO B C 1
ATOM 2669 O O . PRO B 1 51 ? 83.672 6.410 -7.842 1.00 76.92 51 PRO B O 1
ATOM 2673 N N . ARG B 1 52 ? 82.975 8.568 -7.669 1.00 77.12 52 ARG B N 1
ATOM 2674 C CA . ARG B 1 52 ? 84.048 9.010 -6.801 1.00 77.33 52 ARG B CA 1
ATOM 2675 C C . ARG B 1 52 ? 84.168 8.064 -5.596 1.00 77.38 52 ARG B C 1
ATOM 2676 O O . ARG B 1 52 ? 85.263 7.547 -5.292 1.00 77.41 52 ARG B O 1
ATOM 2678 N N . GLU B 1 53 ? 83.025 7.830 -4.940 1.00 77.32 53 GLU B N 1
ATOM 2679 C CA . GLU B 1 53 ? 82.928 6.976 -3.752 1.00 77.15 53 GLU B CA 1
ATOM 2680 C C . GLU B 1 53 ? 83.099 5.520 -4.123 1.00 77.02 53 GLU B C 1
ATOM 2681 O O . GLU B 1 53 ? 83.851 4.779 -3.475 1.00 76.99 53 GLU B O 1
ATOM 2687 N N . LEU B 1 54 ? 82.387 5.116 -5.172 1.00 76.59 54 LEU B N 1
ATOM 2688 C CA . LEU B 1 54 ? 82.512 3.780 -5.718 1.00 76.40 54 LEU B CA 1
ATOM 2689 C C . LEU B 1 54 ? 83.984 3.362 -5.834 1.00 76.42 54 LEU B C 1
ATOM 2690 O O . LEU B 1 54 ? 84.370 2.279 -5.415 1.00 75.88 54 LEU B O 1
ATOM 2695 N N . GLU B 1 55 ? 84.787 4.271 -6.378 1.00 76.84 55 GLU B N 1
ATOM 2696 C CA . GLU B 1 55 ? 86.229 4.127 -6.537 1.00 77.34 55 GLU B CA 1
ATOM 2697 C C . GLU B 1 55 ? 86.929 3.606 -5.310 1.00 77.39 55 GLU B C 1
ATOM 2698 O O . GLU B 1 55 ? 87.908 2.857 -5.410 1.00 77.39 55 GLU B O 1
ATOM 2704 N N . ARG B 1 56 ? 86.426 4.040 -4.161 1.00 77.56 56 ARG B N 1
ATOM 2705 C CA . ARG B 1 56 ? 87.119 3.922 -2.888 1.00 77.83 56 ARG B CA 1
ATOM 2706 C C . ARG B 1 56 ? 86.718 2.673 -2.072 1.00 77.95 56 ARG B C 1
ATOM 2707 O O . ARG B 1 56 ? 87.187 2.493 -0.931 1.00 78.06 56 ARG B O 1
ATOM 2715 N N . ASN B 1 57 ? 85.884 1.807 -2.666 1.00 77.75 57 ASN B N 1
ATOM 2716 C CA . ASN B 1 57 ? 85.195 0.736 -1.932 1.00 77.20 57 ASN B CA 1
ATOM 2717 C C . ASN B 1 57 ? 84.523 1.423 -0.741 1.00 76.86 57 ASN B C 1
ATOM 2718 O O . ASN B 1 57 ? 84.473 0.881 0.354 1.00 76.79 57 ASN B O 1
ATOM 2720 N N . ALA B 1 58 ? 84.018 2.637 -0.994 1.00 76.56 58 ALA B N 1
ATOM 2721 C CA . ALA B 1 58 ? 83.467 3.535 0.035 1.00 76.29 58 ALA B CA 1
ATOM 2722 C C . ALA B 1 58 ? 82.352 2.871 0.793 1.00 76.11 58 ALA B C 1
ATOM 2723 O O . ALA B 1 58 ? 81.466 2.267 0.201 1.00 75.84 58 ALA B O 1
ATOM 2725 N N . GLU B 1 59 ? 82.411 2.983 2.110 1.00 76.14 59 GLU B N 1
ATOM 2726 C CA . GLU B 1 59 ? 81.494 2.274 2.959 1.00 76.33 59 GLU B CA 1
ATOM 2727 C C . GLU B 1 59 ? 80.083 2.870 2.929 1.00 76.66 59 GLU B C 1
ATOM 2728 O O . GLU B 1 59 ? 79.874 4.074 2.685 1.00 76.94 59 GLU B O 1
ATOM 2734 N N . CYS B 1 60 ? 79.109 2.014 3.188 1.00 76.71 60 CYS B N 1
ATOM 2735 C CA . CYS B 1 60 ? 77.735 2.444 3.226 1.00 76.55 60 CYS B CA 1
ATOM 2736 C C . CYS B 1 60 ? 77.164 2.322 4.622 1.00 76.51 60 CYS B C 1
ATOM 2737 O O . CYS B 1 60 ? 77.146 1.233 5.183 1.00 76.62 60 CYS B O 1
ATOM 2740 N N . ILE B 1 61 ? 76.655 3.424 5.161 1.00 76.40 61 ILE B N 1
ATOM 2741 C CA . ILE B 1 61 ? 76.269 3.485 6.566 1.00 76.27 61 ILE B CA 1
ATOM 2742 C C . ILE B 1 61 ? 74.809 3.791 6.795 1.00 76.41 61 ILE B C 1
ATOM 2743 O O . ILE B 1 61 ? 74.450 4.236 7.876 1.00 76.88 61 ILE B O 1
ATOM 2748 N N . VAL B 1 62 ? 73.971 3.570 5.785 1.00 76.42 62 VAL B N 1
ATOM 2749 C CA . VAL B 1 62 ? 72.520 3.831 5.885 1.00 76.28 62 VAL B CA 1
ATOM 2750 C C . VAL B 1 62 ? 71.733 2.591 5.542 1.00 76.37 62 VAL B C 1
ATOM 2751 O O . VAL B 1 62 ? 72.015 1.904 4.562 1.00 76.37 62 VAL B O 1
ATOM 2755 N N . GLU B 1 63 ? 70.726 2.305 6.341 1.00 76.42 63 GLU B N 1
ATOM 2756 C CA . GLU B 1 63 ? 69.948 1.120 6.098 1.00 76.76 63 GLU B CA 1
ATOM 2757 C C . GLU B 1 63 ? 68.482 1.419 6.281 1.00 76.89 63 GLU B C 1
ATOM 2758 O O . GLU B 1 63 ? 68.084 2.006 7.289 1.00 77.25 63 GLU B O 1
ATOM 2764 N N . MET B 1 64 ? 67.682 1.046 5.290 1.00 76.87 64 MET B N 1
ATOM 2765 C CA . MET B 1 64 ? 66.242 1.254 5.384 1.00 76.97 64 MET B CA 1
ATOM 2766 C C . MET B 1 64 ? 65.530 -0.091 5.390 1.00 77.30 64 MET B C 1
ATOM 2767 O O . MET B 1 64 ? 65.886 -1.007 4.627 1.00 77.57 64 MET B O 1
ATOM 2772 N N . ASP B 1 65 ? 64.552 -0.211 6.290 1.00 77.56 65 ASP B N 1
ATOM 2773 C CA . ASP B 1 65 ? 63.660 -1.375 6.383 1.00 77.49 65 ASP B CA 1
ATOM 2774 C C . ASP B 1 65 ? 62.509 -1.286 5.366 1.00 77.81 65 ASP B C 1
ATOM 2775 O O . ASP B 1 65 ? 61.723 -0.332 5.381 1.00 78.06 65 ASP B O 1
ATOM 2780 N N . PRO B 1 66 ? 62.384 -2.289 4.482 1.00 78.14 66 PRO B N 1
ATOM 2781 C CA . PRO B 1 66 ? 61.261 -2.231 3.522 1.00 78.06 66 PRO B CA 1
ATOM 2782 C C . PRO B 1 66 ? 59.943 -1.969 4.260 1.00 77.93 66 PRO B C 1
ATOM 2783 O O . PRO B 1 66 ? 59.293 -0.960 4.005 1.00 77.71 66 PRO B O 1
ATOM 2787 N N . ALA B 1 67 ? 59.618 -2.868 5.204 1.00 77.85 67 ALA B N 1
ATOM 2788 C CA . ALA B 1 67 ? 58.357 -2.918 5.994 1.00 77.38 67 ALA B CA 1
ATOM 2789 C C . ALA B 1 67 ? 58.092 -1.665 6.842 1.00 77.18 67 ALA B C 1
ATOM 2790 O O . ALA B 1 67 ? 57.362 -0.786 6.390 1.00 77.18 67 ALA B O 1
ATOM 2792 N N . THR B 1 68 ? 58.669 -1.574 8.048 1.00 76.98 68 THR B N 1
ATOM 2793 C CA . THR B 1 68 ? 58.676 -0.302 8.803 1.00 76.99 68 THR B CA 1
ATOM 2794 C C . THR B 1 68 ? 59.240 0.812 7.909 1.00 76.78 68 THR B C 1
ATOM 2795 O O . THR B 1 68 ? 60.022 0.548 6.988 1.00 76.62 68 THR B O 1
ATOM 2799 N N . GLU B 1 69 ? 58.826 2.047 8.135 1.00 76.41 69 GLU B N 1
ATOM 2800 C CA . GLU B 1 69 ? 59.357 3.103 7.302 1.00 76.45 69 GLU B CA 1
ATOM 2801 C C . GLU B 1 69 ? 60.577 3.728 7.998 1.00 76.64 69 GLU B C 1
ATOM 2802 O O . GLU B 1 69 ? 60.691 4.947 8.175 1.00 76.60 69 GLU B O 1
ATOM 2808 N N . ARG B 1 70 ? 61.500 2.854 8.375 1.00 76.56 70 ARG B N 1
ATOM 2809 C CA . ARG B 1 70 ? 62.580 3.195 9.261 1.00 76.64 70 ARG B CA 1
ATOM 2810 C C . ARG B 1 70 ? 63.897 3.406 8.511 1.00 76.13 70 ARG B C 1
ATOM 2811 O O . ARG B 1 70 ? 64.201 2.692 7.558 1.00 76.02 70 ARG B O 1
ATOM 2819 N N . THR B 1 71 ? 64.667 4.395 8.967 1.00 75.72 71 THR B N 1
ATOM 2820 C CA . THR B 1 71 ? 65.988 4.655 8.458 1.00 75.08 71 THR B CA 1
ATOM 2821 C C . THR B 1 71 ? 66.950 4.596 9.610 1.00 75.07 71 THR B C 1
ATOM 2822 O O . THR B 1 71 ? 66.691 5.162 10.669 1.00 74.97 71 THR B O 1
ATOM 2826 N N . SER B 1 72 ? 68.042 3.870 9.396 1.00 75.22 72 SER B N 1
ATOM 2827 C CA . SER B 1 72 ? 69.073 3.628 10.416 1.00 75.39 72 SER B CA 1
ATOM 2828 C C . SER B 1 72 ? 70.433 4.125 9.972 1.00 75.65 72 SER B C 1
ATOM 2829 O O . SER B 1 72 ? 70.936 3.765 8.891 1.00 75.79 72 SER B O 1
ATOM 2832 N N . LEU B 1 73 ? 71.030 4.956 10.814 1.00 75.62 73 LEU B N 1
ATOM 2833 C CA . LEU B 1 73 ? 72.359 5.451 10.549 1.00 75.52 73 LEU B CA 1
ATOM 2834 C C . LEU B 1 73 ? 73.270 4.551 11.322 1.00 75.77 73 LEU B C 1
ATOM 2835 O O . LEU B 1 73 ? 73.212 4.530 12.555 1.00 75.84 73 LEU B O 1
ATOM 2840 N N . LEU B 1 74 ? 74.103 3.819 10.581 1.00 75.99 74 LEU B N 1
ATOM 2841 C CA . LEU B 1 74 ? 75.003 2.809 11.123 1.00 76.07 74 LEU B CA 1
ATOM 2842 C C . LEU B 1 74 ? 76.339 3.405 11.549 1.00 76.03 74 LEU B C 1
ATOM 2843 O O . LEU B 1 74 ? 76.607 4.581 11.345 1.00 76.24 74 LEU B O 1
ATOM 2848 N N . VAL B 1 75 ? 77.170 2.581 12.157 1.00 76.10 75 VAL B N 1
ATOM 2849 C CA . VAL B 1 75 ? 78.478 3.001 12.658 1.00 76.33 75 VAL B CA 1
ATOM 2850 C C . VAL B 1 75 ? 79.552 2.466 11.703 1.00 76.15 75 VAL B C 1
ATOM 2851 O O . VAL B 1 75 ? 79.680 1.264 11.527 1.00 76.50 75 VAL B O 1
ATOM 2855 N N . PRO B 1 76 ? 80.318 3.343 11.065 1.00 75.85 76 PRO B N 1
ATOM 2856 C CA . PRO B 1 76 ? 81.324 2.850 10.133 1.00 75.74 76 PRO B CA 1
ATOM 2857 C C . PRO B 1 76 ? 82.413 1.918 10.757 1.00 75.80 76 PRO B C 1
ATOM 2858 O O . PRO B 1 76 ? 82.760 2.055 11.934 1.00 75.98 76 PRO B O 1
ATOM 2862 N N . GLN B 1 77 ? 82.935 0.975 9.974 1.00 75.54 77 GLN B N 1
ATOM 2863 C CA . GLN B 1 77 ? 83.991 0.090 10.437 1.00 75.28 77 GLN B CA 1
ATOM 2864 C C . GLN B 1 77 ? 85.389 0.621 10.089 1.00 75.23 77 GLN B C 1
ATOM 2865 O O . GLN B 1 77 ? 85.557 1.756 9.627 1.00 74.84 77 GLN B O 1
ATOM 2867 N N . LEU B 1 93 ? 80.014 7.660 16.126 1.00 76.39 93 LEU B N 1
ATOM 2868 C CA . LEU B 1 93 ? 80.212 7.192 17.488 1.00 76.68 93 LEU B CA 1
ATOM 2869 C C . LEU B 1 93 ? 79.043 6.284 17.922 1.00 76.76 93 LEU B C 1
ATOM 2870 O O . LEU B 1 93 ? 79.139 5.604 18.944 1.00 76.99 93 LEU B O 1
ATOM 2875 N N . GLU B 1 94 ? 77.957 6.250 17.140 1.00 76.91 94 GLU B N 1
ATOM 2876 C CA . GLU B 1 94 ? 76.736 5.470 17.507 1.00 77.08 94 GLU B CA 1
ATOM 2877 C C . GLU B 1 94 ? 75.672 5.181 16.440 1.00 77.05 94 GLU B C 1
ATOM 2878 O O . GLU B 1 94 ? 75.621 5.846 15.402 1.00 77.20 94 GLU B O 1
ATOM 2884 N N . GLU B 1 95 ? 74.802 4.205 16.724 1.00 76.89 95 GLU B N 1
ATOM 2885 C CA . GLU B 1 95 ? 73.724 3.857 15.796 1.00 76.86 95 GLU B CA 1
ATOM 2886 C C . GLU B 1 95 ? 72.394 4.559 16.111 1.00 76.70 95 GLU B C 1
ATOM 2887 O O . GLU B 1 95 ? 71.933 4.536 17.244 1.00 76.87 95 GLU B O 1
ATOM 2893 N N . LYS B 1 96 ? 71.769 5.175 15.113 1.00 76.39 96 LYS B N 1
ATOM 2894 C CA . LYS B 1 96 ? 70.526 5.888 15.363 1.00 76.52 96 LYS B CA 1
ATOM 2895 C C . LYS B 1 96 ? 69.429 5.412 14.423 1.00 76.68 96 LYS B C 1
ATOM 2896 O O . LYS B 1 96 ? 69.667 5.287 13.228 1.00 76.90 96 LYS B O 1
ATOM 2902 N N . SER B 1 97 ? 68.240 5.132 14.957 1.00 76.74 97 SER B N 1
ATOM 2903 C CA . SER B 1 97 ? 67.057 4.812 14.136 1.00 76.95 97 SER B CA 1
ATOM 2904 C C . SER B 1 97 ? 66.068 5.957 14.050 1.00 76.76 97 SER B C 1
ATOM 2905 O O . SER B 1 97 ? 65.934 6.733 14.991 1.00 77.07 97 SER B O 1
ATOM 2908 N N . PHE B 1 98 ? 65.349 6.054 12.937 1.00 76.43 98 PHE B N 1
ATOM 2909 C CA . PHE B 1 98 ? 64.335 7.105 12.790 1.00 76.13 98 PHE B CA 1
ATOM 2910 C C . PHE B 1 98 ? 63.173 6.499 12.076 1.00 75.87 98 PHE B C 1
ATOM 2911 O O . PHE B 1 98 ? 63.356 5.525 11.369 1.00 76.06 98 PHE B O 1
ATOM 2919 N N . THR B 1 99 ? 61.985 7.059 12.254 1.00 75.51 99 THR B N 1
ATOM 2920 C CA . THR B 1 99 ? 60.847 6.638 11.441 1.00 75.55 99 THR B CA 1
ATOM 2921 C C . THR B 1 99 ? 60.335 7.819 10.683 1.00 75.59 99 THR B C 1
ATOM 2922 O O . THR B 1 99 ? 60.262 8.912 11.224 1.00 75.92 99 THR B O 1
ATOM 2926 N N . PHE B 1 100 ? 59.983 7.614 9.425 1.00 75.63 100 PHE B N 1
ATOM 2927 C CA . PHE B 1 100 ? 59.415 8.695 8.640 1.00 75.57 100 PHE B CA 1
ATOM 2928 C C . PHE B 1 100 ? 58.208 8.236 7.908 1.00 75.54 100 PHE B C 1
ATOM 2929 O O . PHE B 1 100 ? 57.862 7.051 7.903 1.00 75.55 100 PHE B O 1
ATOM 2937 N N . ASP B 1 101 ? 57.553 9.195 7.289 1.00 75.63 101 ASP B N 1
ATOM 2938 C CA . ASP B 1 101 ? 56.348 8.898 6.547 1.00 75.97 101 ASP B CA 1
ATOM 2939 C C . ASP B 1 101 ? 56.695 7.962 5.395 1.00 75.78 101 ASP B C 1
ATOM 2940 O O . ASP B 1 101 ? 55.951 7.024 5.115 1.00 75.97 101 ASP B O 1
ATOM 2945 N N . LYS B 1 102 ? 57.828 8.205 4.748 1.00 75.43 102 LYS B N 1
ATOM 2946 C CA . LYS B 1 102 ? 58.457 7.185 3.919 1.00 75.40 102 LYS B CA 1
ATOM 2947 C C . LYS B 1 102 ? 59.960 7.241 4.054 1.00 75.46 102 LYS B C 1
ATOM 2948 O O . LYS B 1 102 ? 60.530 8.315 4.215 1.00 75.96 102 LYS B O 1
ATOM 2954 N N . SER B 1 103 ? 60.605 6.085 4.020 1.00 75.20 103 SER B N 1
ATOM 2955 C CA . SER B 1 103 ? 62.049 6.053 3.951 1.00 75.24 103 SER B CA 1
ATOM 2956 C C . SER B 1 103 ? 62.366 5.487 2.607 1.00 75.41 103 SER B C 1
ATOM 2957 O O . SER B 1 103 ? 62.179 4.323 2.399 1.00 76.04 103 SER B O 1
ATOM 2960 N N . PHE B 1 104 ? 62.803 6.315 1.681 1.00 75.72 104 PHE B N 1
ATOM 2961 C CA . PHE B 1 104 ? 63.014 5.859 0.327 1.00 76.19 104 PHE B CA 1
ATOM 2962 C C . PHE B 1 104 ? 64.413 5.294 0.074 1.00 76.48 104 PHE B C 1
ATOM 2963 O O . PHE B 1 104 ? 65.399 6.027 0.135 1.00 77.20 104 PHE B O 1
ATOM 2971 N N . TRP B 1 105 ? 64.493 4.007 -0.247 1.00 76.14 105 TRP B N 1
ATOM 2972 C CA . TRP B 1 105 ? 65.760 3.375 -0.500 1.00 75.74 105 TRP B CA 1
ATOM 2973 C C . TRP B 1 105 ? 66.057 3.473 -1.989 1.00 75.65 105 TRP B C 1
ATOM 2974 O O . TRP B 1 105 ? 65.546 2.694 -2.780 1.00 75.72 105 TRP B O 1
ATOM 2985 N N . SER B 1 106 ? 66.864 4.449 -2.378 1.00 75.59 106 SER B N 1
ATOM 2986 C CA . SER B 1 106 ? 67.264 4.605 -3.774 1.00 75.59 106 SER B CA 1
ATOM 2987 C C . SER B 1 106 ? 68.745 4.363 -3.991 1.00 75.86 106 SER B C 1
ATOM 2988 O O . SER B 1 106 ? 69.326 4.885 -4.933 1.00 76.12 106 SER B O 1
ATOM 2991 N N . HIS B 1 107 ? 69.337 3.544 -3.128 1.00 76.01 107 HIS B N 1
ATOM 2992 C CA . HIS B 1 107 ? 70.766 3.393 -3.058 1.00 75.99 107 HIS B CA 1
ATOM 2993 C C . HIS B 1 107 ? 71.289 2.253 -3.895 1.00 76.10 107 HIS B C 1
ATOM 2994 O O . HIS B 1 107 ? 72.410 2.341 -4.380 1.00 76.30 107 HIS B O 1
ATOM 3001 N N . ASN B 1 108 ? 70.522 1.169 -4.028 1.00 76.18 108 ASN B N 1
ATOM 3002 C CA . ASN B 1 108 ? 70.946 0.051 -4.899 1.00 76.27 108 ASN B CA 1
ATOM 3003 C C . ASN B 1 108 ? 69.891 -0.552 -5.817 1.00 76.07 108 ASN B C 1
ATOM 3004 O O . ASN B 1 108 ? 68.965 -1.196 -5.363 1.00 76.04 108 ASN B O 1
ATOM 3009 N N . THR B 1 109 ? 70.080 -0.371 -7.114 1.00 76.16 109 THR B N 1
ATOM 3010 C CA . THR B 1 109 ? 69.149 -0.838 -8.135 1.00 76.75 109 THR B CA 1
ATOM 3011 C C . THR B 1 109 ? 68.539 -2.242 -7.893 1.00 76.96 109 THR B C 1
ATOM 3012 O O . THR B 1 109 ? 67.306 -2.406 -7.814 1.00 76.98 109 THR B O 1
ATOM 3016 N N . GLU B 1 110 ? 69.416 -3.240 -7.764 1.00 77.01 110 GLU B N 1
ATOM 3017 C CA . GLU B 1 110 ? 69.015 -4.642 -7.709 1.00 76.66 110 GLU B CA 1
ATOM 3018 C C . GLU B 1 110 ? 68.356 -5.028 -6.374 1.00 76.41 110 GLU B C 1
ATOM 3019 O O . GLU B 1 110 ? 67.998 -6.190 -6.196 1.00 76.79 110 GLU B O 1
ATOM 3021 N N . ASP B 1 111 ? 68.183 -4.072 -5.456 1.00 75.81 111 ASP B N 1
ATOM 3022 C CA . ASP B 1 111 ? 67.513 -4.338 -4.190 1.00 75.57 111 ASP B CA 1
ATOM 3023 C C . ASP B 1 111 ? 66.021 -4.422 -4.387 1.00 75.60 111 ASP B C 1
ATOM 3024 O O . ASP B 1 111 ? 65.462 -3.777 -5.280 1.00 75.17 111 ASP B O 1
ATOM 3029 N N . GLU B 1 112 ? 65.394 -5.228 -3.526 1.00 76.10 112 GLU B N 1
ATOM 3030 C CA . GLU B 1 112 ? 63.980 -5.639 -3.655 1.00 76.08 112 GLU B CA 1
ATOM 3031 C C . GLU B 1 112 ? 63.062 -4.480 -3.329 1.00 75.75 112 GLU B C 1
ATOM 3032 O O . GLU B 1 112 ? 61.968 -4.380 -3.859 1.00 75.80 112 GLU B O 1
ATOM 3034 N N . HIS B 1 113 ? 63.542 -3.596 -2.473 1.00 75.56 113 HIS B N 1
ATOM 3035 C CA . HIS B 1 113 ? 62.776 -2.455 -2.029 1.00 75.56 113 HIS B CA 1
ATOM 3036 C C . HIS B 1 113 ? 63.316 -1.157 -2.639 1.00 75.48 113 HIS B C 1
ATOM 3037 O O . HIS B 1 113 ? 63.250 -0.093 -2.012 1.00 75.59 113 HIS B O 1
ATOM 3044 N N . TYR B 1 114 ? 63.849 -1.235 -3.858 1.00 75.32 114 TYR B N 1
ATOM 3045 C CA . TYR B 1 114 ? 64.445 -0.049 -4.483 1.00 75.29 114 TYR B CA 1
ATOM 3046 C C . TYR B 1 114 ? 63.369 0.980 -4.814 1.00 75.33 114 TYR B C 1
ATOM 3047 O O . TYR B 1 114 ? 62.273 0.627 -5.225 1.00 75.68 114 TYR B O 1
ATOM 3056 N N . ALA B 1 115 ? 63.669 2.256 -4.641 1.00 75.20 115 ALA B N 1
ATOM 3057 C CA . ALA B 1 115 ? 62.671 3.270 -4.887 1.00 75.08 115 ALA B CA 1
ATOM 3058 C C . ALA B 1 115 ? 62.970 4.102 -6.126 1.00 74.99 115 ALA B C 1
ATOM 3059 O O . ALA B 1 115 ? 63.823 4.991 -6.081 1.00 74.77 115 ALA B O 1
ATOM 3061 N N . THR B 1 116 ? 62.254 3.841 -7.217 1.00 74.74 116 THR B N 1
ATOM 3062 C CA . THR B 1 116 ? 62.481 4.623 -8.440 1.00 74.98 116 THR B CA 1
ATOM 3063 C C . THR B 1 116 ? 61.957 6.049 -8.359 1.00 75.13 116 THR B C 1
ATOM 3064 O O . THR B 1 116 ? 61.169 6.374 -7.486 1.00 75.26 116 THR B O 1
ATOM 3068 N N . GLN B 1 117 ? 62.398 6.892 -9.284 1.00 75.41 117 GLN B N 1
ATOM 3069 C CA . GLN B 1 117 ? 61.866 8.236 -9.390 1.00 75.67 117 GLN B CA 1
ATOM 3070 C C . GLN B 1 117 ? 60.372 8.141 -9.511 1.00 76.03 117 GLN B C 1
ATOM 3071 O O . GLN B 1 117 ? 59.644 8.926 -8.890 1.00 76.98 117 GLN B O 1
ATOM 3077 N N . GLU B 1 118 ? 59.911 7.192 -10.316 1.00 75.64 118 GLU B N 1
ATOM 3078 C CA . GLU B 1 118 ? 58.484 7.043 -10.514 1.00 75.58 118 GLU B CA 1
ATOM 3079 C C . GLU B 1 118 ? 57.810 6.690 -9.213 1.00 75.18 118 GLU B C 1
ATOM 3080 O O . GLU B 1 118 ? 56.712 7.149 -8.927 1.00 74.53 118 GLU B O 1
ATOM 3086 N N . HIS B 1 119 ? 58.490 5.872 -8.425 1.00 75.34 119 HIS B N 1
ATOM 3087 C CA . HIS B 1 119 ? 57.885 5.353 -7.232 1.00 75.78 119 HIS B CA 1
ATOM 3088 C C . HIS B 1 119 ? 57.866 6.438 -6.177 1.00 75.09 119 HIS B C 1
ATOM 3089 O O . HIS B 1 119 ? 56.958 6.474 -5.354 1.00 75.01 119 HIS B O 1
ATOM 3096 N N . VAL B 1 120 ? 58.840 7.343 -6.218 1.00 74.61 120 VAL B N 1
ATOM 3097 C CA . VAL B 1 120 ? 58.819 8.488 -5.313 1.00 74.25 120 VAL B CA 1
ATOM 3098 C C . VAL B 1 120 ? 57.644 9.367 -5.637 1.00 74.24 120 VAL B C 1
ATOM 3099 O O . VAL B 1 120 ? 56.905 9.739 -4.754 1.00 74.18 120 VAL B O 1
ATOM 3103 N N . TYR B 1 121 ? 57.454 9.683 -6.912 1.00 74.53 121 TYR B N 1
ATOM 3104 C CA . TYR B 1 121 ? 56.265 10.429 -7.314 1.00 74.68 121 TYR B CA 1
ATOM 3105 C C . TYR B 1 121 ? 54.979 9.753 -6.863 1.00 74.96 121 TYR B C 1
ATOM 3106 O O . TYR B 1 121 ? 54.130 10.344 -6.200 1.00 75.32 121 TYR B O 1
ATOM 3115 N N . ASP B 1 122 ? 54.832 8.503 -7.245 1.00 75.00 122 ASP B N 1
ATOM 3116 C CA . ASP B 1 122 ? 53.628 7.774 -6.899 1.00 75.18 122 ASP B CA 1
ATOM 3117 C C . ASP B 1 122 ? 53.253 7.802 -5.423 1.00 74.84 122 ASP B C 1
ATOM 3118 O O . ASP B 1 122 ? 52.089 7.697 -5.079 1.00 74.21 122 ASP B O 1
ATOM 3123 N N . SER B 1 123 ? 54.240 7.924 -4.552 1.00 75.26 123 SER B N 1
ATOM 3124 C CA . SER B 1 123 ? 53.943 8.041 -3.137 1.00 76.22 123 SER B CA 1
ATOM 3125 C C . SER B 1 123 ? 53.588 9.472 -2.852 1.00 76.24 123 SER B C 1
ATOM 3126 O O . SER B 1 123 ? 52.398 9.853 -2.914 1.00 77.35 123 SER B O 1
ATOM 3129 N N . LEU B 1 124 ? 54.617 10.269 -2.582 1.00 75.28 124 LEU B N 1
ATOM 3130 C CA . LEU B 1 124 ? 54.487 11.714 -2.410 1.00 74.68 124 LEU B CA 1
ATOM 3131 C C . LEU B 1 124 ? 53.815 12.517 -3.540 1.00 74.43 124 LEU B C 1
ATOM 3132 O O . LEU B 1 124 ? 52.700 13.016 -3.385 1.00 74.31 124 LEU B O 1
ATOM 3137 N N . GLY B 1 125 ? 54.505 12.656 -4.664 1.00 74.41 125 GLY B N 1
ATOM 3138 C CA . GLY B 1 125 ? 54.118 13.615 -5.691 1.00 74.90 125 GLY B CA 1
ATOM 3139 C C . GLY B 1 125 ? 52.650 13.703 -6.056 1.00 75.61 125 GLY B C 1
ATOM 3140 O O . GLY B 1 125 ? 52.079 14.818 -6.144 1.00 75.41 125 GLY B O 1
ATOM 3141 N N . GLU B 1 126 ? 52.057 12.519 -6.267 1.00 76.05 126 GLU B N 1
ATOM 3142 C CA . GLU B 1 126 ? 50.742 12.385 -6.841 1.00 76.04 126 GLU B CA 1
ATOM 3143 C C . GLU B 1 126 ? 49.716 12.823 -5.842 1.00 76.41 126 GLU B C 1
ATOM 3144 O O . GLU B 1 126 ? 48.905 13.705 -6.124 1.00 76.51 126 GLU B O 1
ATOM 3150 N N . GLU B 1 127 ? 49.777 12.207 -4.665 1.00 76.64 127 GLU B N 1
ATOM 3151 C CA . GLU B 1 127 ? 48.872 12.506 -3.586 1.00 76.80 127 GLU B CA 1
ATOM 3152 C C . GLU B 1 127 ? 48.798 14.029 -3.357 1.00 76.39 127 GLU B C 1
ATOM 3153 O O . GLU B 1 127 ? 47.700 14.603 -3.282 1.00 76.68 127 GLU B O 1
ATOM 3159 N N . PHE B 1 128 ? 49.958 14.684 -3.289 1.00 75.56 128 PHE B N 1
ATOM 3160 C CA . PHE B 1 128 ? 50.004 16.138 -3.157 1.00 74.85 128 PHE B CA 1
ATOM 3161 C C . PHE B 1 128 ? 49.344 16.887 -4.303 1.00 74.88 128 PHE B C 1
ATOM 3162 O O . PHE B 1 128 ? 48.695 17.903 -4.068 1.00 74.77 128 PHE B O 1
ATOM 3170 N N . LEU B 1 129 ? 49.504 16.381 -5.528 1.00 74.89 129 LEU B N 1
ATOM 3171 C CA . LEU B 1 129 ? 48.842 16.961 -6.690 1.00 74.76 129 LEU B CA 1
ATOM 3172 C C . LEU B 1 129 ? 47.354 16.855 -6.510 1.00 75.05 129 LEU B C 1
ATOM 3173 O O . LEU B 1 129 ? 46.621 17.758 -6.894 1.00 74.93 129 LEU B O 1
ATOM 3178 N N . ASP B 1 130 ? 46.909 15.738 -5.928 1.00 75.38 130 ASP B N 1
ATOM 3179 C CA . ASP B 1 130 ? 45.493 15.567 -5.620 1.00 75.72 130 ASP B CA 1
ATOM 3180 C C . ASP B 1 130 ? 45.053 16.744 -4.784 1.00 75.76 130 ASP B C 1
ATOM 3181 O O . ASP B 1 130 ? 44.068 17.411 -5.111 1.00 76.20 130 ASP B O 1
ATOM 3186 N N . HIS B 1 131 ? 45.810 17.006 -3.726 1.00 75.34 131 HIS B N 1
ATOM 3187 C CA . HIS B 1 131 ? 45.502 18.088 -2.828 1.00 75.36 131 HIS B CA 1
ATOM 3188 C C . HIS B 1 131 ? 45.366 19.385 -3.527 1.00 75.02 131 HIS B C 1
ATOM 3189 O O . HIS B 1 131 ? 44.457 20.139 -3.232 1.00 75.32 131 HIS B O 1
ATOM 3196 N N . ASN B 1 132 ? 46.285 19.661 -4.432 1.00 74.70 132 ASN B N 1
ATOM 3197 C CA . ASN B 1 132 ? 46.221 20.874 -5.196 1.00 74.87 132 ASN B CA 1
ATOM 3198 C C . ASN B 1 132 ? 44.842 20.972 -5.861 1.00 74.84 132 ASN B C 1
ATOM 3199 O O . ASN B 1 132 ? 44.146 22.006 -5.777 1.00 74.90 132 ASN B O 1
ATOM 3204 N N . PHE B 1 133 ? 44.444 19.865 -6.488 1.00 74.89 133 PHE B N 1
ATOM 3205 C CA . PHE B 1 133 ? 43.178 19.767 -7.140 1.00 74.66 133 PHE B CA 1
ATOM 3206 C C . PHE B 1 133 ? 42.122 19.909 -6.049 1.00 75.15 133 PHE B C 1
ATOM 3207 O O . PHE B 1 133 ? 41.263 20.746 -6.166 1.00 75.27 133 PHE B O 1
ATOM 3215 N N . GLU B 1 134 ? 42.233 19.165 -4.952 1.00 75.94 134 GLU B N 1
ATOM 3216 C CA . GLU B 1 134 ? 41.374 19.362 -3.770 1.00 77.09 134 GLU B CA 1
ATOM 3217 C C . GLU B 1 134 ? 41.245 20.841 -3.387 1.00 76.30 134 GLU B C 1
ATOM 3218 O O . GLU B 1 134 ? 40.279 21.235 -2.754 1.00 76.41 134 GLU B O 1
ATOM 3224 N N . GLY B 1 135 ? 42.229 21.649 -3.764 1.00 76.11 135 GLY B N 1
ATOM 3225 C CA . GLY B 1 135 ? 42.206 23.084 -3.501 1.00 75.46 135 GLY B CA 1
ATOM 3226 C C . GLY B 1 135 ? 43.257 23.644 -2.562 1.00 75.05 135 GLY B C 1
ATOM 3227 O O . GLY B 1 135 ? 43.206 24.817 -2.266 1.00 75.33 135 GLY B O 1
ATOM 3228 N N . TYR B 1 136 ? 44.202 22.828 -2.092 1.00 74.64 136 TYR B N 1
ATOM 3229 C CA . TYR B 1 136 ? 45.169 23.239 -1.062 1.00 74.42 136 TYR B CA 1
ATOM 3230 C C . TYR B 1 136 ? 46.430 23.707 -1.657 1.00 74.91 136 TYR B C 1
ATOM 3231 O O . TYR B 1 136 ? 46.859 23.166 -2.660 1.00 75.51 136 TYR B O 1
ATOM 3240 N N . HIS B 1 137 ? 47.071 24.685 -1.033 1.00 75.30 137 HIS B N 1
ATOM 3241 C CA . HIS B 1 137 ? 48.380 25.078 -1.522 1.00 75.45 137 HIS B CA 1
ATOM 3242 C C . HIS B 1 137 ? 49.264 23.960 -1.135 1.00 75.41 137 HIS B C 1
ATOM 3243 O O . HIS B 1 137 ? 49.229 23.474 -0.028 1.00 75.96 137 HIS B O 1
ATOM 3250 N N . THR B 1 138 ? 50.060 23.526 -2.065 1.00 75.30 138 THR B N 1
ATOM 3251 C CA . THR B 1 138 ? 50.969 22.486 -1.765 1.00 75.36 138 THR B CA 1
ATOM 3252 C C . THR B 1 138 ? 52.386 23.054 -1.627 1.00 75.91 138 THR B C 1
ATOM 3253 O O . THR B 1 138 ? 52.711 24.111 -2.160 1.00 76.86 138 THR B O 1
ATOM 3257 N N . CYS B 1 139 ? 53.237 22.387 -0.885 1.00 75.73 139 CYS B N 1
ATOM 3258 C CA . CYS B 1 139 ? 54.616 22.720 -1.022 1.00 75.33 139 CYS B CA 1
ATOM 3259 C C . CYS B 1 139 ? 55.544 21.596 -0.595 1.00 75.62 139 CYS B C 1
ATOM 3260 O O . CYS B 1 139 ? 55.519 21.177 0.570 1.00 75.82 139 CYS B O 1
ATOM 3263 N N . ILE B 1 140 ? 56.385 21.137 -1.528 1.00 75.39 140 ILE B N 1
ATOM 3264 C CA . ILE B 1 140 ? 57.383 20.116 -1.247 1.00 74.90 140 ILE B CA 1
ATOM 3265 C C . ILE B 1 140 ? 58.754 20.684 -1.417 1.00 74.78 140 ILE B C 1
ATOM 3266 O O . ILE B 1 140 ? 59.094 21.226 -2.476 1.00 74.81 140 ILE B O 1
ATOM 3271 N N . PHE B 1 141 ? 59.563 20.551 -0.382 1.00 74.79 141 PHE B N 1
ATOM 3272 C CA . PHE B 1 141 ? 60.971 20.996 -0.490 1.00 74.95 141 PHE B CA 1
ATOM 3273 C C . PHE B 1 141 ? 62.005 19.926 -0.213 1.00 74.74 141 PHE B C 1
ATOM 3274 O O . PHE B 1 141 ? 61.852 19.113 0.680 1.00 74.53 141 PHE B O 1
ATOM 3282 N N . ALA B 1 142 ? 63.058 19.950 -1.016 1.00 74.89 142 ALA B N 1
ATOM 3283 C CA . ALA B 1 142 ? 64.174 19.025 -0.909 1.00 74.88 142 ALA B CA 1
ATOM 3284 C C . ALA B 1 142 ? 65.259 19.648 -0.073 1.00 74.71 142 ALA B C 1
ATOM 3285 O O . ALA B 1 142 ? 65.696 20.752 -0.335 1.00 74.63 142 ALA B O 1
ATOM 3287 N N . TYR B 1 143 ? 65.679 18.909 0.934 1.00 75.04 143 TYR B N 1
ATOM 3288 C CA . TYR B 1 143 ? 66.649 19.381 1.903 1.00 75.56 143 TYR B CA 1
ATOM 3289 C C . TYR B 1 143 ? 67.721 18.301 2.089 1.00 76.05 143 TYR B C 1
ATOM 3290 O O . TYR B 1 143 ? 67.403 17.100 1.982 1.00 76.34 143 TYR B O 1
ATOM 3299 N N . GLY B 1 144 ? 68.970 18.711 2.369 1.00 76.09 144 GLY B N 1
ATOM 3300 C CA . GLY B 1 144 ? 70.081 17.757 2.538 1.00 76.00 144 GLY B CA 1
ATOM 3301 C C . GLY B 1 144 ? 71.384 18.342 2.046 1.00 76.03 144 GLY B C 1
ATOM 3302 O O . GLY B 1 144 ? 71.392 19.415 1.421 1.00 76.12 144 GLY B O 1
ATOM 3303 N N . GLN B 1 145 ? 72.494 17.670 2.335 1.00 75.65 145 GLN B N 1
ATOM 3304 C CA . GLN B 1 145 ? 73.786 18.219 1.934 1.00 75.57 145 GLN B CA 1
ATOM 3305 C C . GLN B 1 145 ? 73.887 18.298 0.426 1.00 75.76 145 GLN B C 1
ATOM 3306 O O . GLN B 1 145 ? 73.041 17.765 -0.314 1.00 75.41 145 GLN B O 1
ATOM 3312 N N . THR B 1 146 ? 74.943 18.970 -0.033 1.00 76.06 146 THR B N 1
ATOM 3313 C CA . THR B 1 146 ? 75.211 19.124 -1.469 1.00 75.72 146 THR B CA 1
ATOM 3314 C C . THR B 1 146 ? 75.580 17.755 -1.931 1.00 75.52 146 THR B C 1
ATOM 3315 O O . THR B 1 146 ? 76.311 17.040 -1.242 1.00 75.41 146 THR B O 1
ATOM 3319 N N . GLY B 1 147 ? 75.050 17.380 -3.080 1.00 75.59 147 GLY B N 1
ATOM 3320 C CA . GLY B 1 147 ? 75.372 16.098 -3.646 1.00 75.71 147 GLY B CA 1
ATOM 3321 C C . GLY B 1 147 ? 74.570 14.986 -3.002 1.00 76.11 147 GLY B C 1
ATOM 3322 O O . GLY B 1 147 ? 74.774 13.825 -3.324 1.00 76.44 147 GLY B O 1
ATOM 3323 N N . SER B 1 148 ? 73.644 15.304 -2.102 1.00 76.18 148 SER B N 1
ATOM 3324 C CA . SER B 1 148 ? 72.809 14.247 -1.527 1.00 76.22 148 SER B CA 1
ATOM 3325 C C . SER B 1 148 ? 71.671 13.814 -2.456 1.00 76.08 148 SER B C 1
ATOM 3326 O O . SER B 1 148 ? 71.086 12.765 -2.238 1.00 76.39 148 SER B O 1
ATOM 3329 N N . GLY B 1 149 ? 71.335 14.611 -3.465 1.00 75.79 149 GLY B N 1
ATOM 3330 C CA . GLY B 1 149 ? 70.330 14.176 -4.425 1.00 75.64 149 GLY B CA 1
ATOM 3331 C C . GLY B 1 149 ? 69.084 15.026 -4.456 1.00 75.59 149 GLY B C 1
ATOM 3332 O O . GLY B 1 149 ? 68.051 14.608 -4.986 1.00 75.27 149 GLY B O 1
ATOM 3333 N N . LYS B 1 150 ? 69.199 16.235 -3.909 1.00 75.70 150 LYS B N 1
ATOM 3334 C CA . LYS B 1 150 ? 68.110 17.216 -3.922 1.00 75.37 150 LYS B CA 1
ATOM 3335 C C . LYS B 1 150 ? 67.616 17.480 -5.356 1.00 75.57 150 LYS B C 1
ATOM 3336 O O . LYS B 1 150 ? 66.427 17.295 -5.673 1.00 75.86 150 LYS B O 1
ATOM 3342 N N . SER B 1 151 ? 68.541 17.876 -6.225 1.00 75.31 151 SER B N 1
ATOM 3343 C CA . SER B 1 151 ? 68.211 18.221 -7.586 1.00 75.38 151 SER B CA 1
ATOM 3344 C C . SER B 1 151 ? 67.695 17.007 -8.332 1.00 75.42 151 SER B C 1
ATOM 3345 O O . SER B 1 151 ? 66.727 17.087 -9.087 1.00 75.53 151 SER B O 1
ATOM 3348 N N . TYR B 1 152 ? 68.337 15.868 -8.120 1.00 75.53 152 TYR B N 1
ATOM 3349 C CA . TYR B 1 152 ? 67.958 14.644 -8.822 1.00 75.60 152 TYR B CA 1
ATOM 3350 C C . TYR B 1 152 ? 66.558 14.299 -8.447 1.00 76.00 152 TYR B C 1
ATOM 3351 O O . TYR B 1 152 ? 65.766 13.935 -9.308 1.00 76.48 152 TYR B O 1
ATOM 3360 N N . THR B 1 153 ? 66.253 14.389 -7.154 1.00 75.96 153 THR B N 1
ATOM 3361 C CA . THR B 1 153 ? 64.892 14.157 -6.700 1.00 76.10 153 THR B CA 1
ATOM 3362 C C . THR B 1 153 ? 63.834 15.103 -7.320 1.00 76.29 153 THR B C 1
ATOM 3363 O O . THR B 1 153 ? 62.864 14.651 -7.995 1.00 76.60 153 THR B O 1
ATOM 3367 N N . MET B 1 154 ? 64.020 16.396 -7.099 1.00 75.81 154 MET B N 1
ATOM 3368 C CA . MET B 1 154 ? 63.047 17.373 -7.558 1.00 75.97 154 MET B CA 1
ATOM 3369 C C . MET B 1 154 ? 62.856 17.407 -9.104 1.00 76.29 154 MET B C 1
ATOM 3370 O O . MET B 1 154 ? 61.727 17.559 -9.622 1.00 76.51 154 MET B O 1
ATOM 3375 N N . MET B 1 155 ? 63.965 17.220 -9.819 1.00 75.89 155 MET B N 1
ATOM 3376 C CA . MET B 1 155 ? 64.046 17.614 -11.189 1.00 75.74 155 MET B CA 1
ATOM 3377 C C . MET B 1 155 ? 64.461 16.436 -12.053 1.00 75.75 155 MET B C 1
ATOM 3378 O O . MET B 1 155 ? 63.703 16.043 -12.933 1.00 75.47 155 MET B O 1
ATOM 3383 N N . GLY B 1 156 ? 65.671 15.893 -11.835 1.00 75.97 156 GLY B N 1
ATOM 3384 C CA . GLY B 1 156 ? 66.106 14.622 -12.490 1.00 75.45 156 GLY B CA 1
ATOM 3385 C C . GLY B 1 156 ? 66.859 14.697 -13.802 1.00 74.99 156 GLY B C 1
ATOM 3386 O O . GLY B 1 156 ? 67.154 15.762 -14.263 1.00 75.51 156 GLY B O 1
ATOM 3387 N N . THR B 1 157 ? 67.194 13.550 -14.371 1.00 74.73 157 THR B N 1
ATOM 3388 C CA . THR B 1 157 ? 67.819 13.400 -15.671 1.00 74.87 157 THR B CA 1
ATOM 3389 C C . THR B 1 157 ? 66.748 13.596 -16.745 1.00 75.23 157 THR B C 1
ATOM 3390 O O . THR B 1 157 ? 65.561 13.541 -16.439 1.00 75.49 157 THR B O 1
ATOM 3394 N N . PRO B 1 158 ? 67.154 13.876 -17.999 1.00 75.31 158 PRO B N 1
ATOM 3395 C CA . PRO B 1 158 ? 66.375 13.654 -19.209 1.00 75.45 158 PRO B CA 1
ATOM 3396 C C . PRO B 1 158 ? 65.462 12.436 -19.163 1.00 75.79 158 PRO B C 1
ATOM 3397 O O . PRO B 1 158 ? 64.256 12.557 -19.367 1.00 76.04 158 PRO B O 1
ATOM 3401 N N . ASP B 1 159 ? 66.042 11.267 -18.915 1.00 76.07 159 ASP B N 1
ATOM 3402 C CA . ASP B 1 159 ? 65.260 10.023 -18.817 1.00 76.31 159 ASP B CA 1
ATOM 3403 C C . ASP B 1 159 ? 65.236 9.405 -17.386 1.00 75.81 159 ASP B C 1
ATOM 3404 O O . ASP B 1 159 ? 64.738 8.288 -17.176 1.00 75.97 159 ASP B O 1
ATOM 3409 N N . GLN B 1 160 ? 65.751 10.135 -16.404 1.00 74.72 160 GLN B N 1
ATOM 3410 C CA . GLN B 1 160 ? 65.386 9.835 -15.051 1.00 73.87 160 GLN B CA 1
ATOM 3411 C C . GLN B 1 160 ? 64.673 11.024 -14.473 1.00 73.56 160 GLN B C 1
ATOM 3412 O O . GLN B 1 160 ? 65.156 11.556 -13.487 1.00 73.97 160 GLN B O 1
ATOM 3418 N N . PRO B 1 161 ? 63.531 11.455 -15.060 1.00 73.12 161 PRO B N 1
ATOM 3419 C CA . PRO B 1 161 ? 62.873 12.665 -14.540 1.00 73.36 161 PRO B CA 1
ATOM 3420 C C . PRO B 1 161 ? 62.266 12.582 -13.126 1.00 73.74 161 PRO B C 1
ATOM 3421 O O . PRO B 1 161 ? 61.687 11.574 -12.735 1.00 73.41 161 PRO B O 1
ATOM 3425 N N . GLY B 1 162 ? 62.421 13.669 -12.373 1.00 74.57 162 GLY B N 1
ATOM 3426 C CA . GLY B 1 162 ? 62.023 13.717 -10.971 1.00 75.68 162 GLY B CA 1
ATOM 3427 C C . GLY B 1 162 ? 60.728 14.459 -10.676 1.00 76.40 162 GLY B C 1
ATOM 3428 O O . GLY B 1 162 ? 59.962 14.871 -11.567 1.00 76.84 162 GLY B O 1
ATOM 3429 N N . LEU B 1 163 ? 60.478 14.629 -9.390 1.00 76.38 163 LEU B N 1
ATOM 3430 C CA . LEU B 1 163 ? 59.260 15.281 -8.935 1.00 75.86 163 LEU B CA 1
ATOM 3431 C C . LEU B 1 163 ? 58.588 16.271 -9.886 1.00 75.20 163 LEU B C 1
ATOM 3432 O O . LEU B 1 163 ? 57.406 16.122 -10.208 1.00 74.94 163 LEU B O 1
ATOM 3437 N N . ILE B 1 164 ? 59.353 17.254 -10.334 1.00 74.40 164 ILE B N 1
ATOM 3438 C CA . ILE B 1 164 ? 58.763 18.393 -10.978 1.00 74.22 164 ILE B CA 1
ATOM 3439 C C . ILE B 1 164 ? 58.150 17.998 -12.282 1.00 74.27 164 ILE B C 1
ATOM 3440 O O . ILE B 1 164 ? 56.926 17.993 -12.405 1.00 74.39 164 ILE B O 1
ATOM 3445 N N . PRO B 1 165 ? 58.974 17.615 -13.259 1.00 74.33 165 PRO B N 1
ATOM 3446 C CA . PRO B 1 165 ? 58.337 17.287 -14.507 1.00 74.31 165 PRO B CA 1
ATOM 3447 C C . PRO B 1 165 ? 57.206 16.263 -14.293 1.00 75.12 165 PRO B C 1
ATOM 3448 O O . PRO B 1 165 ? 56.097 16.466 -14.810 1.00 75.63 165 PRO B O 1
ATOM 3452 N N . ARG B 1 166 ? 57.442 15.212 -13.500 1.00 75.65 166 ARG B N 1
ATOM 3453 C CA . ARG B 1 166 ? 56.378 14.248 -13.147 1.00 75.99 166 ARG B CA 1
ATOM 3454 C C . ARG B 1 166 ? 55.053 14.944 -12.840 1.00 75.80 166 ARG B C 1
ATOM 3455 O O . ARG B 1 166 ? 53.996 14.617 -13.405 1.00 75.58 166 ARG B O 1
ATOM 3463 N N . THR B 1 167 ? 55.154 15.903 -11.922 1.00 75.44 167 THR B N 1
ATOM 3464 C CA . THR B 1 167 ? 54.044 16.723 -11.508 1.00 75.53 167 THR B CA 1
ATOM 3465 C C . THR B 1 167 ? 53.395 17.375 -12.710 1.00 75.62 167 THR B C 1
ATOM 3466 O O . THR B 1 167 ? 52.207 17.169 -12.974 1.00 75.79 167 THR B O 1
ATOM 3470 N N . CYS B 1 168 ? 54.184 18.146 -13.427 1.00 75.34 168 CYS B N 1
ATOM 3471 C CA . CYS B 1 168 ? 53.690 18.819 -14.587 1.00 76.18 168 CYS B CA 1
ATOM 3472 C C . CYS B 1 168 ? 52.940 17.895 -15.531 1.00 76.26 168 CYS B C 1
ATOM 3473 O O . CYS B 1 168 ? 51.792 18.174 -15.927 1.00 76.54 168 CYS B O 1
ATOM 3476 N N . GLU B 1 169 ? 53.590 16.801 -15.915 1.00 75.94 169 GLU B N 1
ATOM 3477 C CA . GLU B 1 169 ? 52.941 15.843 -16.780 1.00 75.96 169 GLU B CA 1
ATOM 3478 C C . GLU B 1 169 ? 51.614 15.413 -16.180 1.00 75.89 169 GLU B C 1
ATOM 3479 O O . GLU B 1 169 ? 50.561 15.527 -16.829 1.00 75.39 169 GLU B O 1
ATOM 3485 N N . ASP B 1 170 ? 51.684 14.935 -14.928 1.00 75.98 170 ASP B N 1
ATOM 3486 C CA . ASP B 1 170 ? 50.502 14.449 -14.227 1.00 75.83 170 ASP B CA 1
ATOM 3487 C C . ASP B 1 170 ? 49.413 15.491 -14.365 1.00 75.41 170 ASP B C 1
ATOM 3488 O O . ASP B 1 170 ? 48.330 15.183 -14.875 1.00 75.08 170 ASP B O 1
ATOM 3493 N N . LEU B 1 171 ? 49.742 16.710 -13.923 1.00 75.03 171 LEU B N 1
ATOM 3494 C CA . LEU B 1 171 ? 48.846 17.840 -13.939 1.00 74.65 171 LEU B CA 1
ATOM 3495 C C . LEU B 1 171 ? 48.147 17.933 -15.266 1.00 75.20 171 LEU B C 1
ATOM 3496 O O . LEU B 1 171 ? 46.913 17.817 -15.324 1.00 75.59 171 LEU B O 1
ATOM 3501 N N . PHE B 1 172 ? 48.902 18.135 -16.346 1.00 75.58 172 PHE B N 1
ATOM 3502 C CA . PHE B 1 172 ? 48.234 18.409 -17.623 1.00 75.58 172 PHE B CA 1
ATOM 3503 C C . PHE B 1 172 ? 47.377 17.267 -18.113 1.00 75.35 172 PHE B C 1
ATOM 3504 O O . PHE B 1 172 ? 46.321 17.499 -18.657 1.00 75.26 172 PHE B O 1
ATOM 3512 N N . GLN B 1 173 ? 47.811 16.035 -17.869 1.00 75.52 173 GLN B N 1
ATOM 3513 C CA . GLN B 1 173 ? 46.995 14.861 -18.153 1.00 75.76 173 GLN B CA 1
ATOM 3514 C C . GLN B 1 173 ? 45.623 14.936 -17.510 1.00 75.58 173 GLN B C 1
ATOM 3515 O O . GLN B 1 173 ? 44.613 14.648 -18.153 1.00 75.70 173 GLN B O 1
ATOM 3521 N N . ARG B 1 174 ? 45.602 15.289 -16.226 1.00 75.42 174 ARG B N 1
ATOM 3522 C CA . ARG B 1 174 ? 44.362 15.487 -15.494 1.00 74.80 174 ARG B CA 1
ATOM 3523 C C . ARG B 1 174 ? 43.539 16.570 -16.196 1.00 74.66 174 ARG B C 1
ATOM 3524 O O . ARG B 1 174 ? 42.393 16.322 -16.591 1.00 75.07 174 ARG B O 1
ATOM 3532 N N . ILE B 1 175 ? 44.126 17.744 -16.409 1.00 74.03 175 ILE B N 1
ATOM 3533 C CA . ILE B 1 175 ? 43.405 18.794 -17.115 1.00 73.64 175 ILE B CA 1
ATOM 3534 C C . ILE B 1 175 ? 42.845 18.327 -18.455 1.00 73.69 175 ILE B C 1
ATOM 3535 O O . ILE B 1 175 ? 41.693 18.584 -18.779 1.00 73.82 175 ILE B O 1
ATOM 3540 N N . ALA B 1 176 ? 43.666 17.644 -19.224 1.00 73.66 176 ALA B N 1
ATOM 3541 C CA . ALA B 1 176 ? 43.243 17.176 -20.506 1.00 73.93 176 ALA B CA 1
ATOM 3542 C C . ALA B 1 176 ? 42.054 16.221 -20.366 1.00 74.28 176 ALA B C 1
ATOM 3543 O O . ALA B 1 176 ? 41.051 16.379 -21.071 1.00 74.11 176 ALA B O 1
ATOM 3545 N N . SER B 1 177 ? 42.153 15.253 -19.445 1.00 75.03 177 SER B N 1
ATOM 3546 C CA . SER B 1 177 ? 41.129 14.194 -19.319 1.00 75.74 177 SER B CA 1
ATOM 3547 C C . SER B 1 177 ? 39.819 14.796 -18.899 1.00 76.03 177 SER B C 1
ATOM 3548 O O . SER B 1 177 ? 38.766 14.500 -19.470 1.00 75.86 177 SER B O 1
ATOM 3551 N N . ALA B 1 178 ? 39.917 15.659 -17.892 1.00 76.51 178 ALA B N 1
ATOM 3552 C CA . ALA B 1 178 ? 38.773 16.359 -17.331 1.00 77.05 178 ALA B CA 1
ATOM 3553 C C . ALA B 1 178 ? 37.946 17.172 -18.354 1.00 77.40 178 ALA B C 1
ATOM 3554 O O . ALA B 1 178 ? 36.715 17.222 -18.259 1.00 77.23 178 ALA B O 1
ATOM 3556 N N . GLN B 1 179 ? 38.617 17.766 -19.341 1.00 77.87 179 GLN B N 1
ATOM 3557 C CA . GLN B 1 179 ? 37.975 18.688 -20.270 1.00 78.52 179 GLN B CA 1
ATOM 3558 C C . GLN B 1 179 ? 36.686 18.159 -20.845 1.00 78.14 179 GLN B C 1
ATOM 3559 O O . GLN B 1 179 ? 35.885 18.929 -21.348 1.00 77.95 179 GLN B O 1
ATOM 3565 N N . ASP B 1 180 ? 36.502 16.847 -20.762 1.00 78.27 180 ASP B N 1
ATOM 3566 C CA . ASP B 1 180 ? 35.258 16.207 -21.203 1.00 78.84 180 ASP B CA 1
ATOM 3567 C C . ASP B 1 180 ? 34.484 15.509 -20.070 1.00 78.91 180 ASP B C 1
ATOM 3568 O O . ASP B 1 180 ? 33.272 15.700 -19.934 1.00 78.80 180 ASP B O 1
ATOM 3573 N N . GLU B 1 181 ? 35.173 14.732 -19.241 1.00 79.05 181 GLU B N 1
ATOM 3574 C CA . GLU B 1 181 ? 34.492 14.053 -18.148 1.00 79.46 181 GLU B CA 1
ATOM 3575 C C . GLU B 1 181 ? 33.888 15.038 -17.105 1.00 79.43 181 GLU B C 1
ATOM 3576 O O . GLU B 1 181 ? 33.427 14.610 -16.047 1.00 79.50 181 GLU B O 1
ATOM 3582 N N . THR B 1 182 ? 33.907 16.342 -17.421 1.00 79.40 182 THR B N 1
ATOM 3583 C CA . THR B 1 182 ? 33.272 17.450 -16.649 1.00 79.00 182 THR B CA 1
ATOM 3584 C C . THR B 1 182 ? 33.571 18.810 -17.277 1.00 78.33 182 THR B C 1
ATOM 3585 O O . THR B 1 182 ? 34.465 19.540 -16.813 1.00 78.42 182 THR B O 1
ATOM 3589 N N . PRO B 1 183 ? 32.819 19.166 -18.311 1.00 77.47 183 PRO B N 1
ATOM 3590 C CA . PRO B 1 183 ? 32.915 20.462 -18.958 1.00 77.10 183 PRO B CA 1
ATOM 3591 C C . PRO B 1 183 ? 32.565 21.640 -18.042 1.00 77.00 183 PRO B C 1
ATOM 3592 O O . PRO B 1 183 ? 33.006 22.746 -18.335 1.00 76.70 183 PRO B O 1
ATOM 3596 N N . ASN B 1 184 ? 31.768 21.412 -16.973 1.00 77.13 184 ASN B N 1
ATOM 3597 C CA . ASN B 1 184 ? 31.358 22.462 -15.976 1.00 76.90 184 ASN B CA 1
ATOM 3598 C C . ASN B 1 184 ? 32.558 23.270 -15.471 1.00 77.03 184 ASN B C 1
ATOM 3599 O O . ASN B 1 184 ? 32.402 24.423 -15.037 1.00 77.27 184 ASN B O 1
ATOM 3601 N N . ILE B 1 185 ? 33.745 22.657 -15.577 1.00 76.71 185 ILE B N 1
ATOM 3602 C CA . ILE B 1 185 ? 34.975 23.165 -15.019 1.00 76.56 185 ILE B CA 1
ATOM 3603 C C . ILE B 1 185 ? 35.986 23.484 -16.099 1.00 76.74 185 ILE B C 1
ATOM 3604 O O . ILE B 1 185 ? 36.218 22.692 -17.021 1.00 76.68 185 ILE B O 1
ATOM 3609 N N . SER B 1 186 ? 36.621 24.641 -15.940 1.00 76.75 186 SER B N 1
ATOM 3610 C CA . SER B 1 186 ? 37.758 25.035 -16.765 1.00 76.39 186 SER B CA 1
ATOM 3611 C C . SER B 1 186 ? 38.982 25.510 -15.954 1.00 75.88 186 SER B C 1
ATOM 3612 O O . SER B 1 186 ? 38.841 26.175 -14.940 1.00 75.67 186 SER B O 1
ATOM 3615 N N . TYR B 1 187 ? 40.168 25.198 -16.480 1.00 75.67 187 TYR B N 1
ATOM 3616 C CA . TYR B 1 187 ? 41.469 25.291 -15.804 1.00 75.18 187 TYR B CA 1
ATOM 3617 C C . TYR B 1 187 ? 42.380 26.368 -16.347 1.00 75.29 187 TYR B C 1
ATOM 3618 O O . TYR B 1 187 ? 42.054 27.054 -17.301 1.00 75.41 187 TYR B O 1
ATOM 3627 N N . ASN B 1 188 ? 43.558 26.497 -15.770 1.00 75.66 188 ASN B N 1
ATOM 3628 C CA . ASN B 1 188 ? 44.319 27.676 -16.039 1.00 76.16 188 ASN B CA 1
ATOM 3629 C C . ASN B 1 188 ? 45.634 27.734 -15.283 1.00 76.29 188 ASN B C 1
ATOM 3630 O O . ASN B 1 188 ? 45.683 28.071 -14.089 1.00 76.25 188 ASN B O 1
ATOM 3635 N N . VAL B 1 189 ? 46.713 27.429 -15.994 1.00 76.42 189 VAL B N 1
ATOM 3636 C CA . VAL B 1 189 ? 48.001 27.282 -15.337 1.00 76.15 189 VAL B CA 1
ATOM 3637 C C . VAL B 1 189 ? 48.986 28.398 -15.633 1.00 76.29 189 VAL B C 1
ATOM 3638 O O . VAL B 1 189 ? 49.125 28.837 -16.773 1.00 76.55 189 VAL B O 1
ATOM 3642 N N . LYS B 1 190 ? 49.641 28.870 -14.587 1.00 76.10 190 LYS B N 1
ATOM 3643 C CA . LYS B 1 190 ? 50.732 29.790 -14.745 1.00 76.29 190 LYS B CA 1
ATOM 3644 C C . LYS B 1 190 ? 51.875 29.214 -13.945 1.00 75.93 190 LYS B C 1
ATOM 3645 O O . LYS B 1 190 ? 51.675 28.590 -12.904 1.00 75.74 190 LYS B O 1
ATOM 3651 N N . VAL B 1 191 ? 53.077 29.398 -14.469 1.00 76.01 191 VAL B N 1
ATOM 3652 C CA . VAL B 1 191 ? 54.297 28.980 -13.794 1.00 75.89 191 VAL B CA 1
ATOM 3653 C C . VAL B 1 191 ? 55.231 30.178 -13.575 1.00 76.32 191 VAL B C 1
ATOM 3654 O O . VAL B 1 191 ? 55.319 31.084 -14.418 1.00 76.44 191 VAL B O 1
ATOM 3658 N N . SER B 1 192 ? 55.897 30.194 -12.425 1.00 76.62 192 SER B N 1
ATOM 3659 C CA . SER B 1 192 ? 56.877 31.225 -12.110 1.00 77.27 192 SER B CA 1
ATOM 3660 C C . SER B 1 192 ? 58.038 30.434 -11.539 1.00 77.25 192 SER B C 1
ATOM 3661 O O . SER B 1 192 ? 57.885 29.240 -11.249 1.00 77.51 192 SER B O 1
ATOM 3664 N N . TYR B 1 193 ? 59.190 31.076 -11.370 1.00 76.83 193 TYR B N 1
ATOM 3665 C CA . TYR B 1 193 ? 60.382 30.347 -10.991 1.00 75.93 193 TYR B CA 1
ATOM 3666 C C . TYR B 1 193 ? 61.404 31.355 -10.593 1.00 75.66 193 TYR B C 1
ATOM 3667 O O . TYR B 1 193 ? 61.637 32.295 -11.337 1.00 75.91 193 TYR B O 1
ATOM 3676 N N . PHE B 1 194 ? 61.988 31.193 -9.412 1.00 75.26 194 PHE B N 1
ATOM 3677 C CA . PHE B 1 194 ? 62.977 32.151 -8.905 1.00 74.98 194 PHE B CA 1
ATOM 3678 C C . PHE B 1 194 ? 63.934 31.450 -7.995 1.00 74.50 194 PHE B C 1
ATOM 3679 O O . PHE B 1 194 ? 63.607 30.399 -7.470 1.00 74.77 194 PHE B O 1
ATOM 3687 N N . GLU B 1 195 ? 65.108 32.025 -7.805 1.00 73.90 195 GLU B N 1
ATOM 3688 C CA . GLU B 1 195 ? 66.039 31.479 -6.872 1.00 73.63 195 GLU B CA 1
ATOM 3689 C C . GLU B 1 195 ? 66.375 32.577 -5.964 1.00 73.49 195 GLU B C 1
ATOM 3690 O O . GLU B 1 195 ? 66.272 33.728 -6.336 1.00 73.61 195 GLU B O 1
ATOM 3696 N N . VAL B 1 196 ? 66.746 32.219 -4.750 1.00 73.61 196 VAL B N 1
ATOM 3697 C CA . VAL B 1 196 ? 67.380 33.166 -3.845 1.00 73.89 196 VAL B CA 1
ATOM 3698 C C . VAL B 1 196 ? 68.800 32.727 -3.647 1.00 74.42 196 VAL B C 1
ATOM 3699 O O . VAL B 1 196 ? 69.070 31.530 -3.658 1.00 74.94 196 VAL B O 1
ATOM 3703 N N . TYR B 1 197 ? 69.692 33.701 -3.502 1.00 74.64 197 TYR B N 1
ATOM 3704 C CA . TYR B 1 197 ? 71.121 33.502 -3.486 1.00 74.83 197 TYR B CA 1
ATOM 3705 C C . TYR B 1 197 ? 71.670 34.750 -2.857 1.00 75.40 197 TYR B C 1
ATOM 3706 O O . TYR B 1 197 ? 71.444 35.840 -3.372 1.00 75.30 197 TYR B O 1
ATOM 3715 N N . ASN B 1 198 ? 72.407 34.600 -1.757 1.00 76.01 198 ASN B N 1
ATOM 3716 C CA . ASN B 1 198 ? 72.972 35.748 -1.002 1.00 76.11 198 ASN B CA 1
ATOM 3717 C C . ASN B 1 198 ? 71.964 36.712 -0.470 1.00 75.81 198 ASN B C 1
ATOM 3718 O O . ASN B 1 198 ? 72.231 37.908 -0.434 1.00 75.88 198 ASN B O 1
ATOM 3723 N N . GLU B 1 199 ? 70.824 36.182 -0.047 1.00 75.59 199 GLU B N 1
ATOM 3724 C CA . GLU B 1 199 ? 69.617 36.935 0.248 1.00 75.33 199 GLU B CA 1
ATOM 3725 C C . GLU B 1 199 ? 69.223 37.825 -0.896 1.00 75.05 199 GLU B C 1
ATOM 3726 O O . GLU B 1 199 ? 68.765 38.905 -0.675 1.00 75.12 199 GLU B O 1
ATOM 3732 N N . HIS B 1 200 ? 69.417 37.388 -2.122 1.00 75.24 200 HIS B N 1
ATOM 3733 C CA . HIS B 1 200 ? 68.869 38.123 -3.263 1.00 75.71 200 HIS B CA 1
ATOM 3734 C C . HIS B 1 200 ? 67.890 37.254 -4.053 1.00 75.78 200 HIS B C 1
ATOM 3735 O O . HIS B 1 200 ? 68.126 36.067 -4.302 1.00 75.88 200 HIS B O 1
ATOM 3742 N N . VAL B 1 201 ? 66.799 37.852 -4.478 1.00 75.69 201 VAL B N 1
ATOM 3743 C CA . VAL B 1 201 ? 65.880 37.106 -5.289 1.00 75.99 201 VAL B CA 1
ATOM 3744 C C . VAL B 1 201 ? 66.035 37.474 -6.754 1.00 76.12 201 VAL B C 1
ATOM 3745 O O . VAL B 1 201 ? 66.017 38.653 -7.088 1.00 76.70 201 VAL B O 1
ATOM 3749 N N . ARG B 1 202 ? 66.178 36.491 -7.637 1.00 75.75 202 ARG B N 1
ATOM 3750 C CA . ARG B 1 202 ? 66.154 36.816 -9.066 1.00 75.49 202 ARG B CA 1
ATOM 3751 C C . ARG B 1 202 ? 65.171 35.978 -9.876 1.00 74.98 202 ARG B C 1
ATOM 3752 O O . ARG B 1 202 ? 64.943 34.827 -9.537 1.00 74.90 202 ARG B O 1
ATOM 3760 N N . ASP B 1 203 ? 64.578 36.576 -10.917 1.00 74.50 203 ASP B N 1
ATOM 3761 C CA . ASP B 1 203 ? 63.448 35.988 -11.645 1.00 74.20 203 ASP B CA 1
ATOM 3762 C C . ASP B 1 203 ? 63.977 35.116 -12.712 1.00 74.02 203 ASP B C 1
ATOM 3763 O O . ASP B 1 203 ? 64.358 35.609 -13.747 1.00 74.35 203 ASP B O 1
ATOM 3768 N N . LEU B 1 204 ? 63.986 33.812 -12.494 1.00 73.97 204 LEU B N 1
ATOM 3769 C CA . LEU B 1 204 ? 64.671 32.917 -13.422 1.00 73.92 204 LEU B CA 1
ATOM 3770 C C . LEU B 1 204 ? 64.040 32.896 -14.809 1.00 74.12 204 LEU B C 1
ATOM 3771 O O . LEU B 1 204 ? 64.712 32.575 -15.794 1.00 74.27 204 LEU B O 1
ATOM 3776 N N . LEU B 1 205 ? 62.769 33.282 -14.898 1.00 73.97 205 LEU B N 1
ATOM 3777 C CA . LEU B 1 205 ? 62.120 33.330 -16.191 1.00 74.22 205 LEU B CA 1
ATOM 3778 C C . LEU B 1 205 ? 62.196 34.665 -16.925 1.00 74.72 205 LEU B C 1
ATOM 3779 O O . LEU B 1 205 ? 61.860 34.727 -18.117 1.00 74.74 205 LEU B O 1
ATOM 3784 N N . ALA B 1 206 ? 62.617 35.728 -16.225 1.00 75.27 206 ALA B N 1
ATOM 3785 C CA . ALA B 1 206 ? 62.839 37.055 -16.834 1.00 75.26 206 ALA B CA 1
ATOM 3786 C C . ALA B 1 206 ? 63.894 36.912 -17.879 1.00 75.43 206 ALA B C 1
ATOM 3787 O O . ALA B 1 206 ? 64.819 36.134 -17.690 1.00 75.74 206 ALA B O 1
ATOM 3789 N N . PRO B 1 207 ? 63.763 37.644 -18.991 1.00 75.62 207 PRO B N 1
ATOM 3790 C CA . PRO B 1 207 ? 64.806 37.649 -20.022 1.00 75.70 207 PRO B CA 1
ATOM 3791 C C . PRO B 1 207 ? 66.125 38.142 -19.437 1.00 75.63 207 PRO B C 1
ATOM 3792 O O . PRO B 1 207 ? 66.112 38.939 -18.512 1.00 75.66 207 PRO B O 1
ATOM 3796 N N . VAL B 1 208 ? 67.251 37.665 -19.934 1.00 75.70 208 VAL B N 1
ATOM 3797 C CA . VAL B 1 208 ? 68.529 38.167 -19.434 1.00 76.02 208 VAL B CA 1
ATOM 3798 C C . VAL B 1 208 ? 69.317 38.852 -20.543 1.00 76.27 208 VAL B C 1
ATOM 3799 O O . VAL B 1 208 ? 69.257 38.452 -21.721 1.00 76.31 208 VAL B O 1
ATOM 3803 N N . VAL B 1 209 ? 70.029 39.908 -20.170 1.00 76.30 209 VAL B N 1
ATOM 3804 C CA . VAL B 1 209 ? 70.641 40.760 -21.180 1.00 76.59 209 VAL B CA 1
ATOM 3805 C C . VAL B 1 209 ? 72.128 40.945 -20.958 1.00 76.64 209 VAL B C 1
ATOM 3806 O O . VAL B 1 209 ? 72.538 41.229 -19.843 1.00 77.03 209 VAL B O 1
ATOM 3810 N N . PRO B 1 210 ? 72.931 40.784 -22.024 1.00 76.59 210 PRO B N 1
ATOM 3811 C CA . PRO B 1 210 ? 74.379 41.007 -22.038 1.00 76.93 210 PRO B CA 1
ATOM 3812 C C . PRO B 1 210 ? 74.830 42.293 -21.337 1.00 77.42 210 PRO B C 1
ATOM 3813 O O . PRO B 1 210 ? 73.982 43.144 -21.023 1.00 77.37 210 PRO B O 1
ATOM 3817 N N . ASN B 1 211 ? 76.157 42.435 -21.145 1.00 77.96 211 ASN B N 1
ATOM 3818 C CA . ASN B 1 211 ? 76.760 43.398 -20.196 1.00 78.17 211 ASN B CA 1
ATOM 3819 C C . ASN B 1 211 ? 75.971 43.399 -18.857 1.00 78.40 211 ASN B C 1
ATOM 3820 O O . ASN B 1 211 ? 75.665 44.453 -18.285 1.00 78.51 211 ASN B O 1
ATOM 3822 N N . LYS B 1 212 ? 75.664 42.186 -18.379 1.00 78.61 212 LYS B N 1
ATOM 3823 C CA . LYS B 1 212 ? 74.622 41.943 -17.338 1.00 79.02 212 LYS B CA 1
ATOM 3824 C C . LYS B 1 212 ? 74.799 42.709 -16.016 1.00 78.83 212 LYS B C 1
ATOM 3825 O O . LYS B 1 212 ? 75.751 42.448 -15.254 1.00 79.33 212 LYS B O 1
ATOM 3827 N N . PRO B 1 213 ? 73.898 43.674 -15.752 1.00 78.20 213 PRO B N 1
ATOM 3828 C CA . PRO B 1 213 ? 73.744 44.067 -14.356 1.00 77.59 213 PRO B CA 1
ATOM 3829 C C . PRO B 1 213 ? 72.674 43.151 -13.719 1.00 77.37 213 PRO B C 1
ATOM 3830 O O . PRO B 1 213 ? 71.485 43.423 -13.909 1.00 77.16 213 PRO B O 1
ATOM 3834 N N . PRO B 1 214 ? 73.079 42.081 -12.969 1.00 77.31 214 PRO B N 1
ATOM 3835 C CA . PRO B 1 214 ? 72.094 41.081 -12.446 1.00 77.22 214 PRO B CA 1
ATOM 3836 C C . PRO B 1 214 ? 70.998 41.787 -11.672 1.00 77.06 214 PRO B C 1
ATOM 3837 O O . PRO B 1 214 ? 71.317 42.666 -10.879 1.00 77.35 214 PRO B O 1
ATOM 3841 N N . TYR B 1 215 ? 69.731 41.440 -11.908 1.00 76.77 215 TYR B N 1
ATOM 3842 C CA . TYR B 1 215 ? 68.630 42.294 -11.460 1.00 76.72 215 TYR B CA 1
ATOM 3843 C C . TYR B 1 215 ? 67.735 41.639 -10.442 1.00 76.46 215 TYR B C 1
ATOM 3844 O O . TYR B 1 215 ? 67.116 40.625 -10.747 1.00 76.50 215 TYR B O 1
ATOM 3853 N N . TYR B 1 216 ? 67.633 42.248 -9.253 1.00 76.19 216 TYR B N 1
ATOM 3854 C CA . TYR B 1 216 ? 66.944 41.633 -8.098 1.00 75.86 216 TYR B CA 1
ATOM 3855 C C . TYR B 1 216 ? 65.560 42.154 -7.811 1.00 75.79 216 TYR B C 1
ATOM 3856 O O . TYR B 1 216 ? 65.339 43.349 -7.797 1.00 76.15 216 TYR B O 1
ATOM 3865 N N . LEU B 1 217 ? 64.641 41.235 -7.552 1.00 75.64 217 LEU B N 1
ATOM 3866 C CA . LEU B 1 217 ? 63.230 41.541 -7.382 1.00 75.49 217 LEU B CA 1
ATOM 3867 C C . LEU B 1 217 ? 62.974 41.844 -5.926 1.00 75.34 217 LEU B C 1
ATOM 3868 O O . LEU B 1 217 ? 63.692 41.320 -5.087 1.00 75.28 217 LEU B O 1
ATOM 3873 N N . LYS B 1 218 ? 61.944 42.651 -5.641 1.00 75.12 218 LYS B N 1
ATOM 3874 C CA . LYS B 1 218 ? 61.524 42.991 -4.271 1.00 75.19 218 LYS B CA 1
ATOM 3875 C C . LYS B 1 218 ? 60.547 41.986 -3.653 1.00 74.97 218 LYS B C 1
ATOM 3876 O O . LYS B 1 218 ? 59.936 41.201 -4.352 1.00 74.51 218 LYS B O 1
ATOM 3882 N N . VAL B 1 219 ? 60.384 42.028 -2.334 1.00 75.32 219 VAL B N 1
ATOM 3883 C CA . VAL B 1 219 ? 59.305 41.263 -1.681 1.00 75.87 219 VAL B CA 1
ATOM 3884 C C . VAL B 1 219 ? 58.288 42.129 -0.982 1.00 76.10 219 VAL B C 1
ATOM 3885 O O . VAL B 1 219 ? 58.636 43.116 -0.344 1.00 75.93 219 VAL B O 1
ATOM 3889 N N . ARG B 1 220 ? 57.031 41.713 -1.083 1.00 76.50 220 ARG B N 1
ATOM 3890 C CA . ARG B 1 220 ? 55.913 42.383 -0.443 1.00 76.98 220 ARG B CA 1
ATOM 3891 C C . ARG B 1 220 ? 54.969 41.311 0.123 1.00 77.23 220 ARG B C 1
ATOM 3892 O O . ARG B 1 220 ? 55.057 40.151 -0.292 1.00 77.41 220 ARG B O 1
ATOM 3900 N N . GLU B 1 221 ? 54.110 41.669 1.085 1.00 77.34 221 GLU B N 1
ATOM 3901 C CA . GLU B 1 221 ? 53.022 40.758 1.510 1.00 77.74 221 GLU B CA 1
ATOM 3902 C C . GLU B 1 221 ? 51.660 41.109 0.868 1.00 77.57 221 GLU B C 1
ATOM 3903 O O . GLU B 1 221 ? 51.154 42.224 1.005 1.00 77.08 221 GLU B O 1
ATOM 3909 N N . SER B 1 222 ? 51.094 40.141 0.148 1.00 77.82 222 SER B N 1
ATOM 3910 C CA . SER B 1 222 ? 49.733 40.222 -0.366 1.00 77.64 222 SER B CA 1
ATOM 3911 C C . SER B 1 222 ? 48.871 39.908 0.814 1.00 78.23 222 SER B C 1
ATOM 3912 O O . SER B 1 222 ? 49.279 39.075 1.646 1.00 78.57 222 SER B O 1
ATOM 3915 N N . PRO B 1 223 ? 47.681 40.558 0.900 1.00 78.60 223 PRO B N 1
ATOM 3916 C CA . PRO B 1 223 ? 46.681 40.254 1.948 1.00 78.61 223 PRO B CA 1
ATOM 3917 C C . PRO B 1 223 ? 46.195 38.786 1.873 1.00 78.71 223 PRO B C 1
ATOM 3918 O O . PRO B 1 223 ? 45.926 38.160 2.919 1.00 78.75 223 PRO B O 1
ATOM 3922 N N . THR B 1 224 ? 46.143 38.251 0.645 1.00 78.40 224 THR B N 1
ATOM 3923 C CA . THR B 1 224 ? 45.508 36.984 0.371 1.00 78.21 224 THR B CA 1
ATOM 3924 C C . THR B 1 224 ? 46.470 35.916 -0.186 1.00 78.78 224 THR B C 1
ATOM 3925 O O . THR B 1 224 ? 46.218 34.706 -0.049 1.00 79.37 224 THR B O 1
ATOM 3929 N N . GLU B 1 225 ? 47.568 36.311 -0.820 1.00 78.62 225 GLU B N 1
ATOM 3930 C CA . GLU B 1 225 ? 48.532 35.277 -1.197 1.00 78.33 225 GLU B CA 1
ATOM 3931 C C . GLU B 1 225 ? 49.718 35.220 -0.163 1.00 78.57 225 GLU B C 1
ATOM 3932 O O . GLU B 1 225 ? 50.470 34.227 -0.110 1.00 78.94 225 GLU B O 1
ATOM 3934 N N . GLY B 1 226 ? 49.847 36.246 0.695 1.00 78.29 226 GLY B N 1
ATOM 3935 C CA . GLY B 1 226 ? 50.948 36.287 1.679 1.00 78.10 226 GLY B CA 1
ATOM 3936 C C . GLY B 1 226 ? 52.177 36.940 1.075 1.00 77.93 226 GLY B C 1
ATOM 3937 O O . GLY B 1 226 ? 52.029 37.698 0.133 1.00 78.25 226 GLY B O 1
ATOM 3938 N N . PRO B 1 227 ? 53.397 36.674 1.601 1.00 77.68 227 PRO B N 1
ATOM 3939 C CA . PRO B 1 227 ? 54.540 37.247 0.911 1.00 77.35 227 PRO B CA 1
ATOM 3940 C C . PRO B 1 227 ? 54.572 36.719 -0.502 1.00 77.03 227 PRO B C 1
ATOM 3941 O O . PRO B 1 227 ? 54.225 35.580 -0.714 1.00 77.14 227 PRO B O 1
ATOM 3945 N N . TYR B 1 228 ? 54.927 37.574 -1.452 1.00 76.72 228 TYR B N 1
ATOM 3946 C CA . TYR B 1 228 ? 55.061 37.212 -2.856 1.00 76.52 228 TYR B CA 1
ATOM 3947 C C . TYR B 1 228 ? 56.118 38.174 -3.385 1.00 76.20 228 TYR B C 1
ATOM 3948 O O . TYR B 1 228 ? 56.268 39.268 -2.855 1.00 75.80 228 TYR B O 1
ATOM 3957 N N . VAL B 1 229 ? 56.852 37.738 -4.409 1.00 75.84 229 VAL B N 1
ATOM 3958 C CA . VAL B 1 229 ? 57.897 38.526 -5.039 1.00 75.22 229 VAL B CA 1
ATOM 3959 C C . VAL B 1 229 ? 57.270 39.603 -5.958 1.00 75.18 229 VAL B C 1
ATOM 3960 O O . VAL B 1 229 ? 56.529 39.276 -6.883 1.00 75.13 229 VAL B O 1
ATOM 3964 N N . LYS B 1 230 ? 57.550 40.880 -5.692 1.00 74.89 230 LYS B N 1
ATOM 3965 C CA . LYS B 1 230 ? 56.954 41.953 -6.476 1.00 74.79 230 LYS B CA 1
ATOM 3966 C C . LYS B 1 230 ? 57.505 41.889 -7.871 1.00 74.81 230 LYS B C 1
ATOM 3967 O O . LYS B 1 230 ? 58.665 42.217 -8.120 1.00 74.73 230 LYS B O 1
ATOM 3969 N N . ASP B 1 231 ? 56.637 41.421 -8.761 1.00 74.88 231 ASP B N 1
ATOM 3970 C CA . ASP B 1 231 ? 56.751 41.585 -10.203 1.00 74.53 231 ASP B CA 1
ATOM 3971 C C . ASP B 1 231 ? 57.369 40.396 -10.837 1.00 74.20 231 ASP B C 1
ATOM 3972 O O . ASP B 1 231 ? 57.855 40.510 -11.946 1.00 74.35 231 ASP B O 1
ATOM 3977 N N . LEU B 1 232 ? 57.395 39.260 -10.145 1.00 74.18 232 LEU B N 1
ATOM 3978 C CA . LEU B 1 232 ? 57.980 38.022 -10.724 1.00 74.38 232 LEU B CA 1
ATOM 3979 C C . LEU B 1 232 ? 57.218 37.599 -11.989 1.00 74.41 232 LEU B C 1
ATOM 3980 O O . LEU B 1 232 ? 55.983 37.555 -11.990 1.00 74.38 232 LEU B O 1
ATOM 3985 N N . THR B 1 233 ? 57.926 37.281 -13.068 1.00 74.53 233 THR B N 1
ATOM 3986 C CA . THR B 1 233 ? 57.176 36.873 -14.244 1.00 75.02 233 THR B CA 1
ATOM 3987 C C . THR B 1 233 ? 56.491 35.516 -14.017 1.00 75.23 233 THR B C 1
ATOM 3988 O O . THR B 1 233 ? 57.126 34.502 -13.655 1.00 75.31 233 THR B O 1
ATOM 3992 N N . GLU B 1 234 ? 55.178 35.529 -14.209 1.00 75.50 234 GLU B N 1
ATOM 3993 C CA . GLU B 1 234 ? 54.368 34.328 -14.183 1.00 76.05 234 GLU B CA 1
ATOM 3994 C C . GLU B 1 234 ? 53.930 34.112 -15.589 1.00 75.64 234 GLU B C 1
ATOM 3995 O O . GLU B 1 234 ? 53.480 35.059 -16.232 1.00 76.04 234 GLU B O 1
ATOM 4001 N N . VAL B 1 235 ? 54.049 32.883 -16.075 1.00 75.30 235 VAL B N 1
ATOM 4002 C CA . VAL B 1 235 ? 53.870 32.621 -17.505 1.00 75.30 235 VAL B CA 1
ATOM 4003 C C . VAL B 1 235 ? 52.760 31.640 -17.792 1.00 75.20 235 VAL B C 1
ATOM 4004 O O . VAL B 1 235 ? 52.909 30.458 -17.498 1.00 75.54 235 VAL B O 1
ATOM 4008 N N . PRO B 1 236 ? 51.645 32.116 -18.369 1.00 74.90 236 PRO B N 1
ATOM 4009 C CA . PRO B 1 236 ? 50.576 31.188 -18.721 1.00 74.69 236 PRO B CA 1
ATOM 4010 C C . PRO B 1 236 ? 51.102 30.071 -19.616 1.00 74.37 236 PRO B C 1
ATOM 4011 O O . PRO B 1 236 ? 51.835 30.321 -20.546 1.00 74.60 236 PRO B O 1
ATOM 4015 N N . VAL B 1 237 ? 50.753 28.840 -19.296 1.00 74.11 237 VAL B N 1
ATOM 4016 C CA . VAL B 1 237 ? 51.304 27.675 -19.948 1.00 74.02 237 VAL B CA 1
ATOM 4017 C C . VAL B 1 237 ? 50.175 26.741 -20.230 1.00 74.23 237 VAL B C 1
ATOM 4018 O O . VAL B 1 237 ? 49.410 26.416 -19.337 1.00 74.30 237 VAL B O 1
ATOM 4022 N N . ARG B 1 238 ? 50.050 26.293 -21.467 1.00 74.66 238 ARG B N 1
ATOM 4023 C CA . ARG B 1 238 ? 48.823 25.600 -21.841 1.00 75.65 238 ARG B CA 1
ATOM 4024 C C . ARG B 1 238 ? 48.968 24.108 -22.038 1.00 74.99 238 ARG B C 1
ATOM 4025 O O . ARG B 1 238 ? 48.014 23.437 -22.371 1.00 75.08 238 ARG B O 1
ATOM 4033 N N . GLY B 1 239 ? 50.146 23.578 -21.771 1.00 74.91 239 GLY B N 1
ATOM 4034 C CA . GLY B 1 239 ? 50.396 22.170 -22.059 1.00 75.18 239 GLY B CA 1
ATOM 4035 C C . GLY B 1 239 ? 51.758 21.735 -21.580 1.00 75.15 239 GLY B C 1
ATOM 4036 O O . GLY B 1 239 ? 52.597 22.570 -21.254 1.00 75.36 239 GLY B O 1
ATOM 4037 N N . LEU B 1 240 ? 51.997 20.435 -21.546 1.00 74.89 240 LEU B N 1
ATOM 4038 C CA . LEU B 1 240 ? 53.187 19.968 -20.873 1.00 75.06 240 LEU B CA 1
ATOM 4039 C C . LEU B 1 240 ? 54.468 20.578 -21.436 1.00 75.53 240 LEU B C 1
ATOM 4040 O O . LEU B 1 240 ? 55.231 21.205 -20.693 1.00 75.56 240 LEU B O 1
ATOM 4045 N N . GLU B 1 241 ? 54.697 20.398 -22.739 1.00 76.17 241 GLU B N 1
ATOM 4046 C CA . GLU B 1 241 ? 55.928 20.859 -23.388 1.00 76.89 241 GLU B CA 1
ATOM 4047 C C . GLU B 1 241 ? 56.147 22.337 -23.040 1.00 76.35 241 GLU B C 1
ATOM 4048 O O . GLU B 1 241 ? 57.195 22.715 -22.465 1.00 76.36 241 GLU B O 1
ATOM 4054 N N . GLU B 1 242 ? 55.126 23.147 -23.353 1.00 75.43 242 GLU B N 1
ATOM 4055 C CA . GLU B 1 242 ? 55.104 24.569 -23.027 1.00 74.62 242 GLU B CA 1
ATOM 4056 C C . GLU B 1 242 ? 55.635 24.908 -21.619 1.00 73.71 242 GLU B C 1
ATOM 4057 O O . GLU B 1 242 ? 56.373 25.870 -21.442 1.00 72.77 242 GLU B O 1
ATOM 4063 N N . ILE B 1 243 ? 55.266 24.102 -20.629 1.00 73.42 243 ILE B N 1
ATOM 4064 C CA . ILE B 1 243 ? 55.770 24.311 -19.284 1.00 73.08 243 ILE B CA 1
ATOM 4065 C C . ILE B 1 243 ? 57.184 23.746 -19.076 1.00 73.90 243 ILE B C 1
ATOM 4066 O O . ILE B 1 243 ? 58.038 24.464 -18.534 1.00 74.19 243 ILE B O 1
ATOM 4071 N N . ILE B 1 244 ? 57.467 22.507 -19.512 1.00 74.15 244 ILE B N 1
ATOM 4072 C CA . ILE B 1 244 ? 58.823 21.998 -19.288 1.00 74.77 244 ILE B CA 1
ATOM 4073 C C . ILE B 1 244 ? 59.801 22.814 -20.088 1.00 74.88 244 ILE B C 1
ATOM 4074 O O . ILE B 1 244 ? 61.002 22.779 -19.811 1.00 74.81 244 ILE B O 1
ATOM 4079 N N . ARG B 1 245 ? 59.275 23.545 -21.075 1.00 75.10 245 ARG B N 1
ATOM 4080 C CA . ARG B 1 245 ? 60.082 24.503 -21.819 1.00 75.79 245 ARG B CA 1
ATOM 4081 C C . ARG B 1 245 ? 60.487 25.607 -20.874 1.00 74.79 245 ARG B C 1
ATOM 4082 O O . ARG B 1 245 ? 61.676 25.847 -20.684 1.00 74.97 245 ARG B O 1
ATOM 4090 N N . TRP B 1 246 ? 59.502 26.239 -20.253 1.00 74.04 246 TRP B N 1
ATOM 4091 C CA . TRP B 1 246 ? 59.791 27.310 -19.325 1.00 73.66 246 TRP B CA 1
ATOM 4092 C C . TRP B 1 246 ? 60.591 26.853 -18.141 1.00 73.44 246 TRP B C 1
ATOM 4093 O O . TRP B 1 246 ? 61.360 27.612 -17.559 1.00 72.57 246 TRP B O 1
ATOM 4104 N N . MET B 1 247 ? 60.436 25.589 -17.814 1.00 73.56 247 MET B N 1
ATOM 4105 C CA . MET B 1 247 ? 61.232 25.038 -16.772 1.00 74.44 247 MET B CA 1
ATOM 4106 C C . MET B 1 247 ? 62.692 25.140 -17.185 1.00 74.31 247 MET B C 1
ATOM 4107 O O . MET B 1 247 ? 63.494 25.816 -16.545 1.00 74.52 247 MET B O 1
ATOM 4112 N N . ARG B 1 248 ? 63.014 24.498 -18.290 1.00 74.07 248 ARG B N 1
ATOM 4113 C CA . ARG B 1 248 ? 64.350 24.530 -18.829 1.00 74.22 248 ARG B CA 1
ATOM 4114 C C . ARG B 1 248 ? 64.984 25.925 -18.956 1.00 74.22 248 ARG B C 1
ATOM 4115 O O . ARG B 1 248 ? 66.228 26.090 -18.876 1.00 74.00 248 ARG B O 1
ATOM 4123 N N . ILE B 1 249 ? 64.131 26.916 -19.185 1.00 74.00 249 ILE B N 1
ATOM 4124 C CA . ILE B 1 249 ? 64.621 28.253 -19.363 1.00 74.02 249 ILE B CA 1
ATOM 4125 C C . ILE B 1 249 ? 65.150 28.548 -18.029 1.00 74.28 249 ILE B C 1
ATOM 4126 O O . ILE B 1 249 ? 66.361 28.582 -17.845 1.00 74.52 249 ILE B O 1
ATOM 4131 N N . GLY B 1 250 ? 64.220 28.688 -17.087 1.00 74.72 250 GLY B N 1
ATOM 4132 C CA . GLY B 1 250 ? 64.515 29.074 -15.696 1.00 74.81 250 GLY B CA 1
ATOM 4133 C C . GLY B 1 250 ? 65.821 28.474 -15.269 1.00 74.77 250 GLY B C 1
ATOM 4134 O O . GLY B 1 250 ? 66.763 29.166 -14.931 1.00 74.89 250 GLY B O 1
ATOM 4135 N N . ASP B 1 251 ? 65.872 27.165 -15.366 1.00 74.81 251 ASP B N 1
ATOM 4136 C CA . ASP B 1 251 ? 67.033 26.389 -15.073 1.00 75.16 251 ASP B CA 1
ATOM 4137 C C . ASP B 1 251 ? 68.363 26.897 -15.586 1.00 74.93 251 ASP B C 1
ATOM 4138 O O . ASP B 1 251 ? 69.373 26.842 -14.884 1.00 74.77 251 ASP B O 1
ATOM 4143 N N . GLY B 1 252 ? 68.384 27.339 -16.836 1.00 75.13 252 GLY B N 1
ATOM 4144 C CA . GLY B 1 252 ? 69.648 27.711 -17.482 1.00 75.26 252 GLY B CA 1
ATOM 4145 C C . GLY B 1 252 ? 70.148 29.068 -17.004 1.00 75.02 252 GLY B C 1
ATOM 4146 O O . GLY B 1 252 ? 71.340 29.433 -17.188 1.00 74.73 252 GLY B O 1
ATOM 4147 N N . SER B 1 253 ? 69.219 29.799 -16.389 1.00 74.49 253 SER B N 1
ATOM 4148 C CA . SER B 1 253 ? 69.478 31.092 -15.803 1.00 74.43 253 SER B CA 1
ATOM 4149 C C . SER B 1 253 ? 69.932 30.993 -14.316 1.00 74.33 253 SER B C 1
ATOM 4150 O O . SER B 1 253 ? 70.220 31.990 -13.678 1.00 74.63 253 SER B O 1
ATOM 4153 N N . ARG B 1 254 ? 70.030 29.800 -13.763 1.00 74.12 254 ARG B N 1
ATOM 4154 C CA . ARG B 1 254 ? 70.389 29.691 -12.373 1.00 74.43 254 ARG B CA 1
ATOM 4155 C C . ARG B 1 254 ? 71.826 30.046 -12.130 1.00 74.59 254 ARG B C 1
ATOM 4156 O O . ARG B 1 254 ? 72.678 29.811 -12.985 1.00 75.03 254 ARG B O 1
ATOM 4164 N N . THR B 1 255 ? 72.096 30.597 -10.946 1.00 74.70 255 THR B N 1
ATOM 4165 C CA . THR B 1 255 ? 73.417 31.151 -10.594 1.00 74.41 255 THR B CA 1
ATOM 4166 C C . THR B 1 255 ? 74.553 30.137 -10.784 1.00 74.31 255 THR B C 1
ATOM 4167 O O . THR B 1 255 ? 74.479 29.034 -10.247 1.00 74.25 255 THR B O 1
ATOM 4171 N N . VAL B 1 256 ? 75.581 30.501 -11.544 1.00 74.01 256 VAL B N 1
ATOM 4172 C CA . VAL B 1 256 ? 76.665 29.561 -11.839 1.00 74.35 256 VAL B CA 1
ATOM 4173 C C . VAL B 1 256 ? 77.543 29.189 -10.643 1.00 74.44 256 VAL B C 1
ATOM 4174 O O . VAL B 1 256 ? 78.010 30.046 -9.902 1.00 74.53 256 VAL B O 1
ATOM 4178 N N . ALA B 1 257 ? 77.788 27.900 -10.470 1.00 74.58 257 ALA B N 1
ATOM 4179 C CA . ALA B 1 257 ? 78.742 27.450 -9.478 1.00 74.82 257 ALA B CA 1
ATOM 4180 C C . ALA B 1 257 ? 80.077 27.920 -9.983 1.00 74.96 257 ALA B C 1
ATOM 4181 O O . ALA B 1 257 ? 80.278 28.022 -11.185 1.00 75.14 257 ALA B O 1
ATOM 4183 N N . SER B 1 258 ? 80.974 28.224 -9.060 1.00 75.32 258 SER B N 1
ATOM 4184 C CA . SER B 1 258 ? 82.270 28.756 -9.419 1.00 75.81 258 SER B CA 1
ATOM 4185 C C . SER B 1 258 ? 83.386 27.882 -8.956 1.00 76.08 258 SER B C 1
ATOM 4186 O O . SER B 1 258 ? 84.539 28.084 -9.359 1.00 76.05 258 SER B O 1
ATOM 4189 N N . THR B 1 259 ? 83.050 26.911 -8.116 1.00 76.67 259 THR B N 1
ATOM 4190 C CA . THR B 1 259 ? 84.016 25.855 -7.814 1.00 77.60 259 THR B CA 1
ATOM 4191 C C . THR B 1 259 ? 84.235 25.004 -9.060 1.00 77.72 259 THR B C 1
ATOM 4192 O O . THR B 1 259 ? 85.364 24.767 -9.477 1.00 78.06 259 THR B O 1
ATOM 4196 N N . LYS B 1 260 ? 83.147 24.557 -9.659 1.00 77.63 260 LYS B N 1
ATOM 4197 C CA . LYS B 1 260 ? 83.260 23.656 -10.773 1.00 77.67 260 LYS B CA 1
ATOM 4198 C C . LYS B 1 260 ? 82.930 24.320 -12.101 1.00 77.43 260 LYS B C 1
ATOM 4199 O O . LYS B 1 260 ? 82.076 25.230 -12.191 1.00 77.06 260 LYS B O 1
ATOM 4205 N N . MET B 1 261 ? 83.631 23.823 -13.121 1.00 77.45 261 MET B N 1
ATOM 4206 C CA . MET B 1 261 ? 83.608 24.334 -14.505 1.00 77.23 261 MET B CA 1
ATOM 4207 C C . MET B 1 261 ? 82.212 24.665 -15.089 1.00 77.83 261 MET B C 1
ATOM 4208 O O . MET B 1 261 ? 82.102 25.582 -15.927 1.00 77.82 261 MET B O 1
ATOM 4213 N N . ASN B 1 262 ? 81.174 23.929 -14.660 1.00 77.79 262 ASN B N 1
ATOM 4214 C CA . ASN B 1 262 ? 79.859 24.031 -15.287 1.00 77.83 262 ASN B CA 1
ATOM 4215 C C . ASN B 1 262 ? 78.698 23.603 -14.396 1.00 77.94 262 ASN B C 1
ATOM 4216 O O . ASN B 1 262 ? 78.032 22.586 -14.661 1.00 78.25 262 ASN B O 1
ATOM 4221 N N . ASP B 1 263 ? 78.400 24.370 -13.363 1.00 77.56 263 ASP B N 1
ATOM 4222 C CA . ASP B 1 263 ? 77.326 23.919 -12.524 1.00 77.40 263 ASP B CA 1
ATOM 4223 C C . ASP B 1 263 ? 76.443 25.039 -12.056 1.00 77.08 263 ASP B C 1
ATOM 4224 O O . ASP B 1 263 ? 76.724 26.200 -12.341 1.00 77.26 263 ASP B O 1
ATOM 4229 N N . THR B 1 264 ? 75.353 24.672 -11.379 1.00 76.57 264 THR B N 1
ATOM 4230 C CA . THR B 1 264 ? 74.587 25.594 -10.558 1.00 76.45 264 THR B CA 1
ATOM 4231 C C . THR B 1 264 ? 75.230 25.746 -9.170 1.00 76.75 264 THR B C 1
ATOM 4232 O O . THR B 1 264 ? 75.625 24.767 -8.561 1.00 76.92 264 THR B O 1
ATOM 4236 N N . SER B 1 265 ? 75.350 26.976 -8.681 1.00 76.98 265 SER B N 1
ATOM 4237 C CA . SER B 1 265 ? 75.838 27.211 -7.342 1.00 77.54 265 SER B CA 1
ATOM 4238 C C . SER B 1 265 ? 75.038 26.400 -6.356 1.00 77.41 265 SER B C 1
ATOM 4239 O O . SER B 1 265 ? 73.797 26.426 -6.366 1.00 77.43 265 SER B O 1
ATOM 4242 N N . SER B 1 266 ? 75.759 25.680 -5.498 1.00 77.63 266 SER B N 1
ATOM 4243 C CA . SER B 1 266 ? 75.137 24.849 -4.463 1.00 77.73 266 SER B CA 1
ATOM 4244 C C . SER B 1 266 ? 74.720 25.714 -3.268 1.00 77.87 266 SER B C 1
ATOM 4245 O O . SER B 1 266 ? 74.321 25.210 -2.229 1.00 78.58 266 SER B O 1
ATOM 4248 N N . ARG B 1 267 ? 74.832 27.023 -3.398 1.00 77.72 267 ARG B N 1
ATOM 4249 C CA . ARG B 1 267 ? 74.385 27.873 -2.341 1.00 77.38 267 ARG B CA 1
ATOM 4250 C C . ARG B 1 267 ? 73.178 28.693 -2.785 1.00 77.13 267 ARG B C 1
ATOM 4251 O O . ARG B 1 267 ? 72.870 29.705 -2.149 1.00 77.47 267 ARG B O 1
ATOM 4259 N N . SER B 1 268 ? 72.495 28.250 -3.852 1.00 76.45 268 SER B N 1
ATOM 4260 C CA . SER B 1 268 ? 71.311 28.935 -4.399 1.00 76.27 268 SER B CA 1
ATOM 4261 C C . SER B 1 268 ? 70.104 28.113 -4.066 1.00 76.29 268 SER B C 1
ATOM 4262 O O . SER B 1 268 ? 70.125 26.926 -4.327 1.00 77.52 268 SER B O 1
ATOM 4265 N N . HIS B 1 269 ? 69.046 28.693 -3.519 1.00 75.85 269 HIS B N 1
ATOM 4266 C CA . HIS B 1 269 ? 67.800 27.916 -3.386 1.00 75.71 269 HIS B CA 1
ATOM 4267 C C . HIS B 1 269 ? 66.863 28.247 -4.526 1.00 74.98 269 HIS B C 1
ATOM 4268 O O . HIS B 1 269 ? 66.776 29.411 -4.914 1.00 74.71 269 HIS B O 1
ATOM 4275 N N . ALA B 1 270 ? 66.147 27.259 -5.044 1.00 74.25 270 ALA B N 1
ATOM 4276 C CA . ALA B 1 270 ? 65.233 27.552 -6.141 1.00 74.26 270 ALA B CA 1
ATOM 4277 C C . ALA B 1 270 ? 63.855 27.130 -5.844 1.00 74.62 270 ALA B C 1
ATOM 4278 O O . ALA B 1 270 ? 63.642 25.997 -5.421 1.00 75.18 270 ALA B O 1
ATOM 4280 N N . VAL B 1 271 ? 62.917 28.029 -6.123 1.00 74.85 271 VAL B N 1
ATOM 4281 C CA . VAL B 1 271 ? 61.519 27.789 -5.875 1.00 74.95 271 VAL B CA 1
ATOM 4282 C C . VAL B 1 271 ? 60.787 27.804 -7.177 1.00 75.31 271 VAL B C 1
ATOM 4283 O O . VAL B 1 271 ? 60.657 28.858 -7.810 1.00 75.75 271 VAL B O 1
ATOM 4287 N N . PHE B 1 272 ? 60.311 26.634 -7.576 1.00 75.23 272 PHE B N 1
ATOM 4288 C CA . PHE B 1 272 ? 59.489 26.512 -8.772 1.00 75.48 272 PHE B CA 1
ATOM 4289 C C . PHE B 1 272 ? 58.045 26.427 -8.312 1.00 75.99 272 PHE B C 1
ATOM 4290 O O . PHE B 1 272 ? 57.717 25.709 -7.357 1.00 77.01 272 PHE B O 1
ATOM 4298 N N . THR B 1 273 ? 57.170 27.166 -8.964 1.00 75.61 273 THR B N 1
ATOM 4299 C CA . THR B 1 273 ? 55.839 27.237 -8.465 1.00 74.99 273 THR B CA 1
ATOM 4300 C C . THR B 1 273 ? 54.879 27.192 -9.625 1.00 75.13 273 THR B C 1
ATOM 4301 O O . THR B 1 273 ? 55.062 27.883 -10.610 1.00 75.43 273 THR B O 1
ATOM 4305 N N . ILE B 1 274 ? 53.889 26.319 -9.531 1.00 75.27 274 ILE B N 1
ATOM 4306 C CA . ILE B 1 274 ? 52.816 26.267 -10.503 1.00 75.41 274 ILE B CA 1
ATOM 4307 C C . ILE B 1 274 ? 51.576 26.830 -9.855 1.00 76.13 274 ILE B C 1
ATOM 4308 O O . ILE B 1 274 ? 51.079 26.233 -8.891 1.00 76.34 274 ILE B O 1
ATOM 4313 N N . MET B 1 275 ? 51.074 27.964 -10.343 1.00 76.29 275 MET B N 1
ATOM 4314 C CA . MET B 1 275 ? 49.755 28.380 -9.892 1.00 77.44 275 MET B CA 1
ATOM 4315 C C . MET B 1 275 ? 48.701 27.773 -10.809 1.00 76.53 275 MET B C 1
ATOM 4316 O O . MET B 1 275 ? 48.792 27.879 -12.042 1.00 76.78 275 MET B O 1
ATOM 4321 N N . LEU B 1 276 ? 47.749 27.084 -10.178 1.00 76.05 276 LEU B N 1
ATOM 4322 C CA . LEU B 1 276 ? 46.661 26.372 -10.833 1.00 75.53 276 LEU B CA 1
ATOM 4323 C C . LEU B 1 276 ? 45.288 26.946 -10.472 1.00 75.57 276 LEU B C 1
ATOM 4324 O O . LEU B 1 276 ? 44.855 26.855 -9.326 1.00 75.72 276 LEU B O 1
ATOM 4329 N N . LYS B 1 277 ? 44.592 27.514 -11.445 1.00 75.42 277 LYS B N 1
ATOM 4330 C CA . LYS B 1 277 ? 43.287 28.070 -11.156 1.00 75.45 277 LYS B CA 1
ATOM 4331 C C . LYS B 1 277 ? 42.187 27.272 -11.851 1.00 75.49 277 LYS B C 1
ATOM 4332 O O . LYS B 1 277 ? 42.259 27.014 -13.075 1.00 75.58 277 LYS B O 1
ATOM 4338 N N . GLN B 1 278 ? 41.171 26.886 -11.076 1.00 75.06 278 GLN B N 1
ATOM 4339 C CA . GLN B 1 278 ? 40.033 26.168 -11.651 1.00 75.11 278 GLN B CA 1
ATOM 4340 C C . GLN B 1 278 ? 38.712 26.861 -11.401 1.00 75.41 278 GLN B C 1
ATOM 4341 O O . GLN B 1 278 ? 38.467 27.346 -10.308 1.00 75.89 278 GLN B O 1
ATOM 4347 N N . ILE B 1 279 ? 37.850 26.893 -12.412 1.00 75.68 279 ILE B N 1
ATOM 4348 C CA . ILE B 1 279 ? 36.586 27.619 -12.304 1.00 75.87 279 ILE B CA 1
ATOM 4349 C C . ILE B 1 279 ? 35.378 26.719 -12.593 1.00 76.60 279 ILE B C 1
ATOM 4350 O O . ILE B 1 279 ? 35.231 26.216 -13.718 1.00 76.61 279 ILE B O 1
ATOM 4355 N N . HIS B 1 280 ? 34.529 26.512 -11.576 1.00 77.30 280 HIS B N 1
ATOM 4356 C CA . HIS B 1 280 ? 33.411 25.575 -11.696 1.00 78.39 280 HIS B CA 1
ATOM 4357 C C . HIS B 1 280 ? 32.067 26.256 -12.034 1.00 78.66 280 HIS B C 1
ATOM 4358 O O . HIS B 1 280 ? 31.831 27.376 -11.561 1.00 79.05 280 HIS B O 1
ATOM 4365 N N . HIS B 1 281 ? 31.237 25.571 -12.867 1.00 78.68 281 HIS B N 1
ATOM 4366 C CA . HIS B 1 281 ? 29.822 25.869 -13.169 1.00 78.31 281 HIS B CA 1
ATOM 4367 C C . HIS B 1 281 ? 29.827 27.019 -14.153 1.00 78.29 281 HIS B C 1
ATOM 4368 O O . HIS B 1 281 ? 29.076 27.973 -14.012 1.00 78.73 281 HIS B O 1
ATOM 4375 N N . THR B 1 288 ? 31.252 30.554 -11.739 1.00 73.78 288 THR B N 1
ATOM 4376 C CA . THR B 1 288 ? 30.608 31.132 -10.579 1.00 74.27 288 THR B CA 1
ATOM 4377 C C . THR B 1 288 ? 31.634 31.022 -9.457 1.00 74.71 288 THR B C 1
ATOM 4378 O O . THR B 1 288 ? 31.995 32.032 -8.849 1.00 75.42 288 THR B O 1
ATOM 4380 N N . THR B 1 289 ? 32.153 29.819 -9.202 1.00 74.62 289 THR B N 1
ATOM 4381 C CA . THR B 1 289 ? 33.069 29.623 -8.076 1.00 73.97 289 THR B CA 1
ATOM 4382 C C . THR B 1 289 ? 34.471 29.185 -8.516 1.00 74.23 289 THR B C 1
ATOM 4383 O O . THR B 1 289 ? 34.612 28.215 -9.285 1.00 74.03 289 THR B O 1
ATOM 4387 N N . GLU B 1 290 ? 35.491 29.913 -8.030 1.00 74.26 290 GLU B N 1
ATOM 4388 C CA . GLU B 1 290 ? 36.873 29.737 -8.487 1.00 74.70 290 GLU B CA 1
ATOM 4389 C C . GLU B 1 290 ? 37.901 29.460 -7.414 1.00 74.32 290 GLU B C 1
ATOM 4390 O O . GLU B 1 290 ? 38.053 30.199 -6.464 1.00 74.49 290 GLU B O 1
ATOM 4396 N N . ARG B 1 291 ? 38.651 28.403 -7.658 1.00 74.31 291 ARG B N 1
ATOM 4397 C CA . ARG B 1 291 ? 39.443 27.705 -6.685 1.00 74.15 291 ARG B CA 1
ATOM 4398 C C . ARG B 1 291 ? 40.917 27.785 -7.048 1.00 74.41 291 ARG B C 1
ATOM 4399 O O . ARG B 1 291 ? 41.373 27.203 -8.046 1.00 74.72 291 ARG B O 1
ATOM 4407 N N . SER B 1 292 ? 41.666 28.518 -6.239 1.00 74.71 292 SER B N 1
ATOM 4408 C CA . SER B 1 292 ? 43.082 28.758 -6.540 1.00 74.90 292 SER B CA 1
ATOM 4409 C C . SER B 1 292 ? 44.051 28.027 -5.626 1.00 74.29 292 SER B C 1
ATOM 4410 O O . SER B 1 292 ? 44.236 28.364 -4.461 1.00 73.47 292 SER B O 1
ATOM 4413 N N . SER B 1 293 ? 44.706 27.031 -6.179 1.00 74.84 293 SER B N 1
ATOM 4414 C CA . SER B 1 293 ? 45.827 26.435 -5.447 1.00 75.66 293 SER B CA 1
ATOM 4415 C C . SER B 1 293 ? 47.164 26.716 -6.145 1.00 75.89 293 SER B C 1
ATOM 4416 O O . SER B 1 293 ? 47.179 26.919 -7.365 1.00 76.35 293 SER B O 1
ATOM 4419 N N . ARG B 1 294 ? 48.255 26.772 -5.375 1.00 75.81 294 ARG B N 1
ATOM 4420 C CA . ARG B 1 294 ? 49.582 27.073 -5.922 1.00 76.24 294 ARG B CA 1
ATOM 4421 C C . ARG B 1 294 ? 50.548 25.983 -5.489 1.00 76.68 294 ARG B C 1
ATOM 4422 O O . ARG B 1 294 ? 50.676 25.676 -4.272 1.00 77.20 294 ARG B O 1
ATOM 4430 N N . ILE B 1 295 ? 51.248 25.407 -6.469 1.00 76.51 295 ILE B N 1
ATOM 4431 C CA . ILE B 1 295 ? 52.177 24.303 -6.182 1.00 76.46 295 ILE B CA 1
ATOM 4432 C C . ILE B 1 295 ? 53.582 24.829 -5.998 1.00 76.18 295 ILE B C 1
ATOM 4433 O O . ILE B 1 295 ? 54.193 25.319 -6.947 1.00 76.25 295 ILE B O 1
ATOM 4438 N N . ARG B 1 296 ? 54.085 24.739 -4.773 1.00 75.80 296 ARG B N 1
ATOM 4439 C CA . ARG B 1 296 ? 55.425 25.183 -4.498 1.00 75.86 296 ARG B CA 1
ATOM 4440 C C . ARG B 1 296 ? 56.319 23.971 -4.423 1.00 75.66 296 ARG B 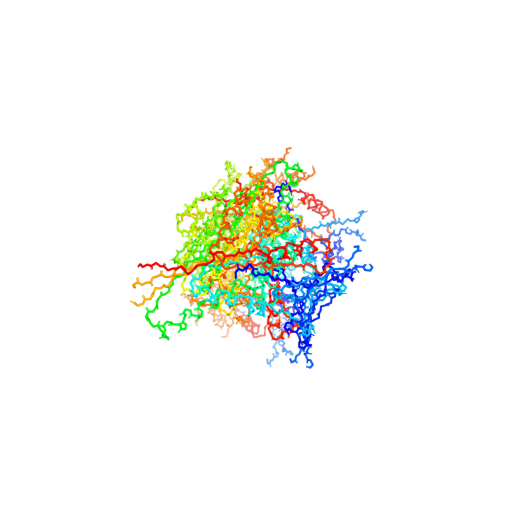C 1
ATOM 4441 O O . ARG B 1 296 ? 56.042 23.073 -3.633 1.00 75.94 296 ARG B O 1
ATOM 4449 N N . LEU B 1 297 ? 57.365 23.939 -5.259 1.00 75.30 297 LEU B N 1
ATOM 4450 C CA . LEU B 1 297 ? 58.343 22.838 -5.333 1.00 74.89 297 LEU B CA 1
ATOM 4451 C C . LEU B 1 297 ? 59.756 23.346 -5.233 1.00 75.43 297 LEU B C 1
ATOM 4452 O O . LEU B 1 297 ? 60.248 24.064 -6.129 1.00 75.69 297 LEU B O 1
ATOM 4457 N N . VAL B 1 298 ? 60.423 22.979 -4.140 1.00 75.70 298 VAL B N 1
ATOM 4458 C CA . VAL B 1 298 ? 61.694 23.665 -3.761 1.00 75.50 298 VAL B CA 1
ATOM 4459 C C . VAL B 1 298 ? 62.977 22.820 -3.759 1.00 75.67 298 VAL B C 1
ATOM 4460 O O . VAL B 1 298 ? 62.986 21.697 -3.247 1.00 75.87 298 VAL B O 1
ATOM 4464 N N . ASP B 1 299 ? 64.033 23.365 -4.363 1.00 75.31 299 ASP B N 1
ATOM 4465 C CA . ASP B 1 299 ? 65.338 22.729 -4.403 1.00 75.25 299 ASP B CA 1
ATOM 4466 C C . ASP B 1 299 ? 66.280 23.613 -3.619 1.00 75.17 299 ASP B C 1
ATOM 4467 O O . ASP B 1 299 ? 66.864 24.619 -4.135 1.00 75.03 299 ASP B O 1
ATOM 4472 N N . LEU B 1 300 ? 66.414 23.263 -2.348 1.00 74.87 300 LEU B N 1
ATOM 4473 C CA . LEU B 1 300 ? 67.155 24.126 -1.416 1.00 75.22 300 LEU B CA 1
ATOM 4474 C C . LEU B 1 300 ? 68.682 24.098 -1.582 1.00 75.23 300 LEU B C 1
ATOM 4475 O O . LEU B 1 300 ? 69.259 23.129 -2.124 1.00 75.40 300 LEU B O 1
ATOM 4480 N N . ALA B 1 301 ? 69.352 25.130 -1.079 1.00 74.83 301 ALA B N 1
ATOM 4481 C CA . ALA B 1 301 ? 70.800 25.112 -1.089 1.00 74.93 301 ALA B CA 1
ATOM 4482 C C . ALA B 1 301 ? 71.218 24.007 -0.180 1.00 75.19 301 ALA B C 1
ATOM 4483 O O . ALA B 1 301 ? 70.594 23.828 0.851 1.00 75.57 301 ALA B O 1
ATOM 4485 N N . GLY B 1 302 ? 72.254 23.258 -0.556 1.00 75.41 302 GLY B N 1
ATOM 4486 C CA . GLY B 1 302 ? 72.841 22.231 0.317 1.00 75.38 302 GLY B CA 1
ATOM 4487 C C . GLY B 1 302 ? 73.101 22.648 1.757 1.00 75.49 302 GLY B C 1
ATOM 4488 O O . GLY B 1 302 ? 73.402 23.815 2.043 1.00 75.52 302 GLY B O 1
ATOM 4489 N N . SER B 1 303 ? 73.029 21.680 2.663 1.00 75.50 303 SER B N 1
ATOM 4490 C CA . SER B 1 303 ? 72.994 21.967 4.089 1.00 75.48 303 SER B CA 1
ATOM 4491 C C . SER B 1 303 ? 74.299 21.783 4.857 1.00 75.73 303 SER B C 1
ATOM 4492 O O . SER B 1 303 ? 74.283 21.913 6.062 1.00 75.94 303 SER B O 1
ATOM 4495 N N . GLU B 1 304 ? 75.408 21.466 4.197 1.00 76.20 304 GLU B N 1
ATOM 4496 C CA . GLU B 1 304 ? 76.707 21.352 4.890 1.00 77.06 304 GLU B CA 1
ATOM 4497 C C . GLU B 1 304 ? 76.913 22.663 5.619 1.00 78.36 304 GLU B C 1
ATOM 4498 O O . GLU B 1 304 ? 77.992 23.067 5.932 1.00 78.05 304 GLU B O 1
ATOM 4504 N N . ARG B 1 305 ? 75.823 23.422 5.747 1.00 82.41 305 ARG B N 1
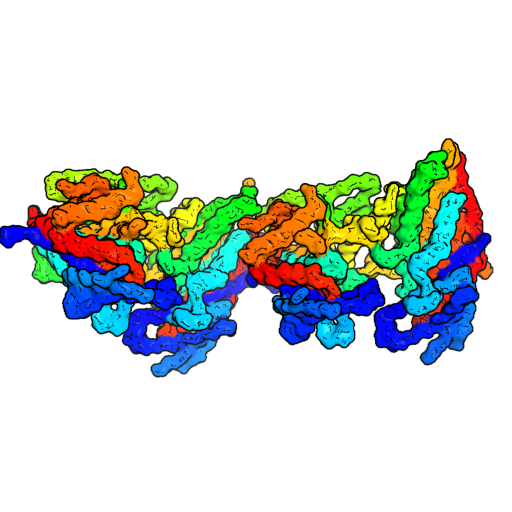ATOM 4505 C CA . ARG B 1 305 ? 75.911 24.839 6.151 1.00 85.40 305 ARG B CA 1
ATOM 4506 C C . ARG B 1 305 ? 74.834 25.375 7.139 1.00 87.04 305 ARG B C 1
ATOM 4507 O O . ARG B 1 305 ? 74.749 26.597 7.374 1.00 87.50 305 ARG B O 1
ATOM 4515 N N . ALA B 1 306 ? 74.029 24.475 7.718 1.00 88.65 306 ALA B N 1
ATOM 4516 C CA . ALA B 1 306 ? 73.035 24.865 8.755 1.00 90.11 306 ALA B CA 1
ATOM 4517 C C . ALA B 1 306 ? 73.651 25.116 10.160 1.00 90.26 306 ALA B C 1
ATOM 4518 O O . ALA B 1 306 ? 74.737 25.710 10.299 1.00 90.49 306 ALA B O 1
ATOM 4520 N N . SER B 1 320 ? 72.068 41.139 3.904 1.00 81.06 320 SER B N 1
ATOM 4521 C CA . SER B 1 320 ? 72.331 39.935 3.083 1.00 80.94 320 SER B CA 1
ATOM 4522 C C . SER B 1 320 ? 73.650 39.258 3.517 1.00 80.82 320 SER B C 1
ATOM 4523 O O . SER B 1 320 ? 74.700 39.925 3.624 1.00 81.20 320 SER B O 1
ATOM 4525 N N . ASN B 1 321 ? 73.591 37.966 3.820 1.00 80.15 321 ASN B N 1
ATOM 4526 C CA . ASN B 1 321 ? 74.801 37.192 3.930 1.00 80.02 321 ASN B CA 1
ATOM 4527 C C . ASN B 1 321 ? 74.623 35.889 3.164 1.00 80.01 321 ASN B C 1
ATOM 4528 O O . ASN B 1 321 ? 73.546 35.271 3.239 1.00 80.12 321 ASN B O 1
ATOM 4533 N N . ILE B 1 322 ? 75.662 35.457 2.437 1.00 79.93 322 ILE B N 1
ATOM 4534 C CA . ILE B 1 322 ? 75.581 34.222 1.598 1.00 79.53 322 ILE B CA 1
ATOM 4535 C C . ILE B 1 322 ? 75.000 32.993 2.283 1.00 79.60 322 ILE B C 1
ATOM 4536 O O . ILE B 1 322 ? 74.575 32.072 1.610 1.00 79.64 322 ILE B O 1
ATOM 4541 N N . ASN B 1 323 ? 74.949 32.982 3.609 1.00 79.77 323 ASN B N 1
ATOM 4542 C CA . ASN B 1 323 ? 74.299 31.868 4.266 1.00 79.90 323 ASN B CA 1
ATOM 4543 C C . ASN B 1 323 ? 72.878 32.019 4.918 1.00 79.75 323 ASN B C 1
ATOM 4544 O O . ASN B 1 323 ? 71.990 31.145 4.708 1.00 79.19 323 ASN B O 1
ATOM 4549 N N . LYS B 1 324 ? 72.702 33.129 5.671 1.00 79.08 324 LYS B N 1
ATOM 4550 C CA . LYS B 1 324 ? 71.463 33.531 6.375 1.00 78.28 324 LYS B CA 1
ATOM 4551 C C . LYS B 1 324 ? 70.245 32.626 6.161 1.00 77.65 324 LYS B C 1
ATOM 4552 O O . LYS B 1 324 ? 69.685 32.095 7.123 1.00 77.43 324 LYS B O 1
ATOM 4558 N N . SER B 1 325 ? 69.868 32.437 4.898 1.00 77.07 325 SER B N 1
ATOM 4559 C CA . SER B 1 325 ? 68.641 31.756 4.553 1.00 76.42 325 SER B CA 1
ATOM 4560 C C . SER B 1 325 ? 68.594 30.326 5.075 1.00 76.44 325 SER B C 1
ATOM 4561 O O . SER B 1 325 ? 67.795 29.994 5.965 1.00 76.40 325 SER B O 1
ATOM 4564 N N . LEU B 1 326 ? 69.497 29.502 4.551 1.00 76.30 326 LEU B N 1
ATOM 4565 C CA . LEU B 1 326 ? 69.591 28.058 4.857 1.00 75.84 326 LEU B CA 1
ATOM 4566 C C . LEU B 1 326 ? 69.781 27.790 6.353 1.00 75.35 326 LEU B C 1
ATOM 4567 O O . LEU B 1 326 ? 69.194 26.881 6.938 1.00 74.86 326 LEU B O 1
ATOM 4572 N N . THR B 1 327 ? 70.605 28.604 6.980 1.00 75.24 327 THR B N 1
ATOM 4573 C CA . THR B 1 327 ? 70.768 28.471 8.398 1.00 75.22 327 THR B CA 1
ATOM 4574 C C . THR B 1 327 ? 69.518 28.911 9.208 1.00 75.04 327 THR B C 1
ATOM 4575 O O . THR B 1 327 ? 69.056 28.163 10.063 1.00 75.16 327 THR B O 1
ATOM 4579 N N . THR B 1 328 ? 68.946 30.083 8.947 1.00 74.74 328 THR B N 1
ATOM 4580 C CA . THR B 1 328 ? 67.749 30.461 9.712 1.00 74.34 328 THR B CA 1
ATOM 4581 C C . THR B 1 328 ? 66.527 29.672 9.323 1.00 74.30 328 THR B C 1
ATOM 4582 O O . THR B 1 328 ? 65.558 29.698 10.045 1.00 74.75 328 THR B O 1
ATOM 4586 N N . LEU B 1 329 ? 66.548 28.989 8.192 1.00 73.95 329 LEU B N 1
ATOM 4587 C CA . LEU B 1 329 ? 65.521 27.980 7.947 1.00 74.16 329 LEU B CA 1
ATOM 4588 C C . LEU B 1 329 ? 65.606 26.946 9.051 1.00 74.69 329 LEU B C 1
ATOM 4589 O O . LEU B 1 329 ? 64.613 26.710 9.730 1.00 75.15 329 LEU B O 1
ATOM 4594 N N . GLY B 1 330 ? 66.784 26.351 9.257 1.00 74.85 330 GLY B N 1
ATOM 4595 C CA . GLY B 1 330 ? 66.963 25.444 10.381 1.00 75.38 330 GLY B CA 1
ATOM 4596 C C . GLY B 1 330 ? 66.305 25.990 11.656 1.00 75.64 330 GLY B C 1
ATOM 4597 O O . GLY B 1 330 ? 65.530 25.296 12.326 1.00 75.87 330 GLY B O 1
ATOM 4598 N N . ARG B 1 331 ? 66.594 27.248 11.973 1.00 75.62 331 ARG B N 1
ATOM 4599 C CA . ARG B 1 331 ? 66.049 27.902 13.146 1.00 75.71 331 ARG B CA 1
ATOM 4600 C C . ARG B 1 331 ? 64.534 27.896 13.159 1.00 75.61 331 ARG B C 1
ATOM 4601 O O . ARG B 1 331 ? 63.914 27.759 14.211 1.00 75.96 331 ARG B O 1
ATOM 4609 N N . VAL B 1 332 ? 63.932 28.031 11.993 1.00 75.46 332 VAL B N 1
ATOM 4610 C CA . VAL B 1 332 ? 62.483 28.043 11.921 1.00 75.69 332 VAL B CA 1
ATOM 4611 C C . VAL B 1 332 ? 61.932 26.672 12.265 1.00 75.87 332 VAL B C 1
ATOM 4612 O O . VAL B 1 332 ? 61.133 26.549 13.196 1.00 76.02 332 VAL B O 1
ATOM 4616 N N . ILE B 1 333 ? 62.362 25.647 11.523 1.00 75.82 333 ILE B N 1
ATOM 4617 C CA . ILE B 1 333 ? 61.897 24.292 11.766 1.00 75.77 333 ILE B CA 1
ATOM 4618 C C . ILE B 1 333 ? 62.041 23.980 13.270 1.00 76.47 333 ILE B C 1
ATOM 4619 O O . ILE B 1 333 ? 61.129 23.383 13.896 1.00 77.32 333 ILE B O 1
ATOM 4624 N N . ALA B 1 334 ? 63.165 24.399 13.854 1.00 76.19 334 ALA B N 1
ATOM 4625 C CA . ALA B 1 334 ? 63.396 24.219 15.266 1.00 75.99 334 ALA B CA 1
ATOM 4626 C C . ALA B 1 334 ? 62.330 24.900 16.104 1.00 75.95 334 ALA B C 1
ATOM 4627 O O . ALA B 1 334 ? 61.915 24.332 17.119 1.00 76.33 334 ALA B O 1
ATOM 4629 N N . ALA B 1 335 ? 61.911 26.103 15.692 1.00 75.52 335 ALA B N 1
ATOM 4630 C CA . ALA B 1 335 ? 60.913 26.895 16.417 1.00 75.40 335 ALA B CA 1
ATOM 4631 C C . ALA B 1 335 ? 59.565 26.203 16.383 1.00 75.35 335 ALA B C 1
ATOM 4632 O O . ALA B 1 335 ? 58.885 26.069 17.387 1.00 75.64 335 ALA B O 1
ATOM 4634 N N . LEU B 1 336 ? 59.217 25.725 15.207 1.00 75.55 336 LEU B N 1
ATOM 4635 C CA . LEU B 1 336 ? 57.931 25.121 14.945 1.00 75.66 336 LEU B CA 1
ATOM 4636 C C . LEU B 1 336 ? 57.739 23.730 15.552 1.00 75.88 336 LEU B C 1
ATOM 4637 O O . LEU B 1 336 ? 56.609 23.249 15.635 1.00 76.46 336 LEU B O 1
ATOM 4642 N N . ALA B 1 337 ? 58.806 23.058 15.947 1.00 75.55 337 ALA B N 1
ATOM 4643 C CA . ALA B 1 337 ? 58.618 21.768 16.540 1.00 75.85 337 ALA B CA 1
ATOM 4644 C C . ALA B 1 337 ? 58.733 21.924 18.044 1.00 76.54 337 ALA B C 1
ATOM 4645 O O . ALA B 1 337 ? 57.754 22.206 18.730 1.00 76.43 337 ALA B O 1
ATOM 4647 N N . ASP B 1 338 ? 59.974 21.791 18.527 1.00 77.38 338 ASP B N 1
ATOM 4648 C CA . ASP B 1 338 ? 60.344 21.839 19.949 1.00 77.31 338 ASP B CA 1
ATOM 4649 C C . ASP B 1 338 ? 60.284 23.262 20.506 1.00 76.92 338 ASP B C 1
ATOM 4650 O O . ASP B 1 338 ? 59.305 23.641 21.128 1.00 76.82 338 ASP B O 1
ATOM 4652 N N . VAL B 1 364 ? 58.697 32.847 19.388 1.00 76.40 364 VAL B N 1
ATOM 4653 C CA . VAL B 1 364 ? 58.542 33.582 18.121 1.00 76.61 364 VAL B CA 1
ATOM 4654 C C . VAL B 1 364 ? 59.286 32.905 16.964 1.00 76.64 364 VAL B C 1
ATOM 4655 O O . VAL B 1 364 ? 60.523 32.799 16.989 1.00 76.47 364 VAL B O 1
ATOM 4659 N N . VAL B 1 365 ? 58.541 32.475 15.945 1.00 76.67 365 VAL B N 1
ATOM 4660 C CA . VAL B 1 365 ? 59.159 31.863 14.775 1.00 76.92 365 VAL B CA 1
ATOM 4661 C C . VAL B 1 365 ? 59.876 32.951 13.958 1.00 77.17 365 VAL B C 1
ATOM 4662 O O . VAL B 1 365 ? 59.237 33.927 13.516 1.00 77.42 365 VAL B O 1
ATOM 4666 N N . PRO B 1 366 ? 61.198 32.781 13.738 1.00 77.01 366 PRO B N 1
ATOM 4667 C CA . PRO B 1 366 ? 61.940 33.878 13.149 1.00 76.71 366 PRO B CA 1
ATOM 4668 C C . PRO B 1 366 ? 61.791 33.932 11.639 1.00 76.52 366 PRO B C 1
ATOM 4669 O O . PRO B 1 366 ? 62.798 33.910 10.956 1.00 76.94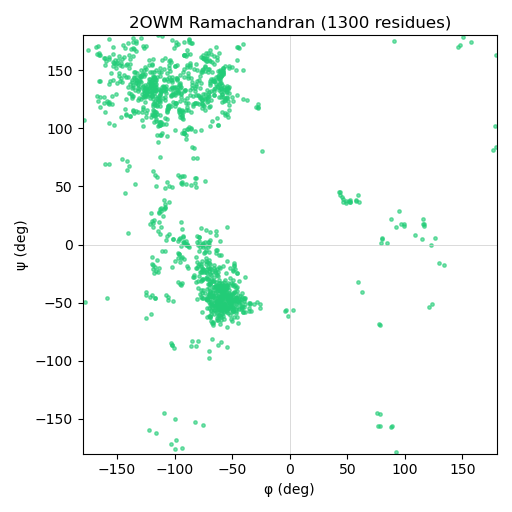 366 PRO B O 1
ATOM 4673 N N . TYR B 1 367 ? 60.569 34.026 11.119 1.00 76.24 367 TYR B N 1
ATOM 4674 C CA . TYR B 1 367 ? 60.355 33.844 9.678 1.00 76.10 367 TYR B CA 1
ATOM 4675 C C . TYR B 1 367 ? 61.096 34.875 8.897 1.00 75.92 367 TYR B C 1
ATOM 4676 O O . TYR B 1 367 ? 61.640 34.555 7.841 1.00 75.54 367 TYR B O 1
ATOM 4685 N N . ARG B 1 368 ? 61.105 36.103 9.427 1.00 75.71 368 ARG B N 1
ATOM 4686 C CA . ARG B 1 368 ? 61.629 37.241 8.705 1.00 75.81 368 ARG B CA 1
ATOM 4687 C C . ARG B 1 368 ? 63.122 37.477 8.880 1.00 75.68 368 ARG B C 1
ATOM 4688 O O . ARG B 1 368 ? 63.669 38.365 8.265 1.00 76.36 368 ARG B O 1
ATOM 4696 N N . ASP B 1 369 ? 63.804 36.672 9.667 1.00 75.34 369 ASP B N 1
ATOM 4697 C CA . ASP B 1 369 ? 65.242 36.809 9.757 1.00 75.46 369 ASP B CA 1
ATOM 4698 C C . ASP B 1 369 ? 65.997 36.406 8.496 1.00 75.39 369 ASP B C 1
ATOM 4699 O O . ASP B 1 369 ? 67.230 36.409 8.462 1.00 75.74 369 ASP B O 1
ATOM 4704 N N . SER B 1 370 ? 65.259 36.069 7.458 1.00 74.96 370 SER B N 1
ATOM 4705 C CA . SER B 1 370 ? 65.867 35.690 6.217 1.00 74.98 370 SER B CA 1
ATOM 4706 C C . SER B 1 370 ? 64.859 35.846 5.120 1.00 74.91 370 SER B C 1
ATOM 4707 O O . SER B 1 370 ? 63.676 35.812 5.376 1.00 75.13 370 SER B O 1
ATOM 4710 N N . VAL B 1 371 ? 65.334 35.989 3.890 1.00 74.80 371 VAL B N 1
ATOM 4711 C CA . VAL B 1 371 ? 64.451 36.121 2.739 1.00 74.41 371 VAL B CA 1
ATOM 4712 C C . VAL B 1 371 ? 63.712 34.812 2.493 1.00 74.48 371 VAL B C 1
ATOM 4713 O O . VAL B 1 371 ? 62.482 34.804 2.332 1.00 74.30 371 VAL B O 1
ATOM 4717 N N . LEU B 1 372 ? 64.468 33.712 2.455 1.00 74.47 372 LEU B N 1
ATOM 4718 C CA . LEU B 1 372 ? 63.883 32.439 2.089 1.00 74.45 372 LEU B CA 1
ATOM 4719 C C . LEU B 1 372 ? 62.774 32.049 3.078 1.00 74.92 372 LEU B C 1
ATOM 4720 O O . LEU B 1 372 ? 61.651 31.630 2.645 1.00 75.36 372 LEU B O 1
ATOM 4725 N N . THR B 1 373 ? 63.069 32.204 4.379 1.00 74.44 373 THR B N 1
ATOM 4726 C CA . THR B 1 373 ? 62.143 31.772 5.398 1.00 74.34 373 THR B CA 1
ATOM 4727 C C . THR B 1 373 ? 60.975 32.711 5.393 1.00 74.72 373 THR B C 1
ATOM 4728 O O . THR B 1 373 ? 59.883 32.335 5.762 1.00 74.77 373 THR B O 1
ATOM 4732 N N . TRP B 1 374 ? 61.176 33.933 4.929 1.00 75.15 374 TRP B N 1
ATOM 4733 C CA . TRP B 1 374 ? 60.049 34.838 4.878 1.00 75.56 374 TRP B CA 1
ATOM 4734 C C . TRP B 1 374 ? 59.132 34.596 3.694 1.00 75.91 374 TRP B C 1
ATOM 4735 O O . TRP B 1 374 ? 57.935 34.897 3.734 1.00 76.19 374 TRP B O 1
ATOM 4746 N N . LEU B 1 375 ? 59.686 34.063 2.621 1.00 76.05 375 LEU B N 1
ATOM 4747 C CA . LEU B 1 375 ? 58.889 33.849 1.447 1.00 75.93 375 LEU B CA 1
ATOM 4748 C C . LEU B 1 375 ? 58.157 32.601 1.647 1.00 75.81 375 LEU B C 1
ATOM 4749 O O . LEU B 1 375 ? 57.045 32.458 1.184 1.00 76.26 375 LEU B O 1
ATOM 4754 N N . LEU B 1 376 ? 58.783 31.690 2.365 1.00 75.70 376 LEU B N 1
ATOM 4755 C CA . LEU B 1 376 ? 58.158 30.409 2.552 1.00 76.06 376 LEU B CA 1
ATOM 4756 C C . LEU B 1 376 ? 57.333 30.402 3.809 1.00 76.24 376 LEU B C 1
ATOM 4757 O O . LEU B 1 376 ? 56.745 29.382 4.151 1.00 76.42 376 LEU B O 1
ATOM 4762 N N . LYS B 1 377 ? 57.285 31.555 4.482 1.00 76.35 377 LYS B N 1
ATOM 4763 C CA . LYS B 1 377 ? 56.579 31.715 5.769 1.00 76.51 377 LYS B CA 1
ATOM 4764 C C . LYS B 1 377 ? 55.330 30.850 5.831 1.00 76.72 377 LYS B C 1
ATOM 4765 O O . LYS B 1 377 ? 55.109 30.057 6.744 1.00 76.80 377 LYS B O 1
ATOM 4771 N N . ASP B 1 378 ? 54.545 31.013 4.792 1.00 76.86 378 ASP B N 1
ATOM 4772 C CA . ASP B 1 378 ? 53.310 30.367 4.661 1.00 76.84 378 ASP B CA 1
ATOM 4773 C C . ASP B 1 378 ? 53.375 28.875 4.426 1.00 75.99 378 ASP B C 1
ATOM 4774 O O . ASP B 1 378 ? 52.550 28.161 4.903 1.00 75.54 378 ASP B O 1
ATOM 4779 N N . SER B 1 379 ? 54.339 28.413 3.652 1.00 75.82 379 SER B N 1
ATOM 4780 C CA . SER B 1 379 ? 54.533 26.974 3.413 1.00 75.58 379 SER B CA 1
ATOM 4781 C C . SER B 1 379 ? 55.031 26.213 4.627 1.00 75.62 379 SER B C 1
ATOM 4782 O O . SER B 1 379 ? 54.878 24.996 4.686 1.00 75.54 379 SER B O 1
ATOM 4785 N N . LEU B 1 380 ? 55.625 26.935 5.581 1.00 75.75 380 LEU B N 1
ATOM 4786 C CA . LEU B 1 380 ? 56.223 26.354 6.757 1.00 75.96 380 LEU B CA 1
ATOM 4787 C C . LEU B 1 380 ? 55.350 26.629 7.970 1.00 76.55 380 LEU B C 1
ATOM 4788 O O . LEU B 1 380 ? 55.832 27.172 8.974 1.00 77.26 380 LEU B O 1
ATOM 4793 N N . GLY B 1 381 ? 54.068 26.285 7.915 1.00 76.58 381 GLY B N 1
ATOM 4794 C CA . GLY B 1 381 ? 53.211 26.483 9.091 1.00 75.75 381 GLY B CA 1
ATOM 4795 C C . GLY B 1 381 ? 52.029 27.351 8.799 1.00 75.00 381 GLY B C 1
ATOM 4796 O O . GLY B 1 381 ? 51.206 27.598 9.661 1.00 75.44 381 GLY B O 1
ATOM 4797 N N . GLY B 1 382 ? 51.960 27.792 7.563 1.00 73.64 382 GLY B N 1
ATOM 4798 C CA . GLY B 1 382 ? 50.863 28.562 7.115 1.00 72.40 382 GLY B CA 1
ATOM 4799 C C . GLY B 1 382 ? 49.957 27.627 6.381 1.00 71.49 382 GLY B C 1
ATOM 4800 O O . GLY B 1 382 ? 49.913 26.430 6.662 1.00 70.82 382 GLY B O 1
ATOM 4801 N N . ASN B 1 383 ? 49.268 28.215 5.421 1.00 70.78 383 ASN B N 1
ATOM 4802 C CA . ASN B 1 383 ? 48.211 27.605 4.717 1.00 70.92 383 ASN B CA 1
ATOM 4803 C C . ASN B 1 383 ? 48.775 26.764 3.576 1.00 71.45 383 ASN B C 1
ATOM 4804 O O . ASN B 1 383 ? 48.724 27.137 2.413 1.00 71.92 383 ASN B O 1
ATOM 4809 N N . SER B 1 384 ? 49.342 25.614 3.920 1.00 72.30 384 SER B N 1
ATOM 4810 C CA . SER B 1 384 ? 49.987 24.703 2.950 1.00 72.93 384 SER B CA 1
ATOM 4811 C C . SER B 1 384 ? 50.026 23.309 3.516 1.00 73.24 384 SER B C 1
ATOM 4812 O O . SER B 1 384 ? 50.293 23.106 4.690 1.00 74.00 384 SER B O 1
ATOM 4815 N N . LYS B 1 385 ? 49.741 22.340 2.682 1.00 73.73 385 LYS B N 1
ATOM 4816 C CA . LYS B 1 385 ? 50.013 20.974 3.034 1.00 74.18 385 LYS B CA 1
ATOM 4817 C C . LYS B 1 385 ? 51.431 20.781 2.522 1.00 74.50 385 LYS B C 1
ATOM 4818 O O . LYS B 1 385 ? 51.706 20.997 1.325 1.00 74.87 385 LYS B O 1
ATOM 4824 N N . THR B 1 386 ? 52.337 20.408 3.420 1.00 74.57 386 THR B N 1
ATOM 4825 C CA . THR B 1 386 ? 53.771 20.561 3.143 1.00 74.51 386 THR B CA 1
ATOM 4826 C C . THR B 1 386 ? 54.579 19.314 3.431 1.00 74.89 386 THR B C 1
ATOM 4827 O O . THR B 1 386 ? 54.428 18.681 4.475 1.00 75.08 386 THR B O 1
ATOM 4831 N N . ALA B 1 387 ? 55.444 18.993 2.478 1.00 75.13 387 ALA B N 1
ATOM 4832 C CA . ALA B 1 387 ? 56.335 17.854 2.564 1.00 75.08 387 ALA B CA 1
ATOM 4833 C C . ALA B 1 387 ? 57.789 18.277 2.545 1.00 75.14 387 ALA B C 1
ATOM 4834 O O . ALA B 1 387 ? 58.204 19.092 1.708 1.00 75.38 387 ALA B O 1
ATOM 4836 N N . MET B 1 388 ? 58.566 17.722 3.466 1.00 74.95 388 MET B N 1
ATOM 4837 C CA . MET B 1 388 ? 60.008 17.834 3.393 1.00 75.29 388 MET B CA 1
ATOM 4838 C C . MET B 1 388 ? 60.589 16.528 2.903 1.00 75.26 388 MET B C 1
ATOM 4839 O O . MET B 1 388 ? 60.199 15.475 3.375 1.00 75.24 388 MET B O 1
ATOM 4844 N N . ILE B 1 389 ? 61.515 16.589 1.955 1.00 75.52 389 ILE B N 1
ATOM 4845 C CA . ILE B 1 389 ? 62.213 15.394 1.529 1.00 75.64 389 ILE B CA 1
ATOM 4846 C C . ILE B 1 389 ? 63.654 15.550 1.942 1.00 76.15 389 ILE B C 1
ATOM 4847 O O . ILE B 1 389 ? 64.422 16.276 1.293 1.00 76.23 389 ILE B O 1
ATOM 4852 N N . ALA B 1 390 ? 64.021 14.864 3.016 1.00 76.18 390 ALA B N 1
ATOM 4853 C CA . ALA B 1 390 ? 65.410 14.855 3.412 1.00 76.55 390 ALA B CA 1
ATOM 4854 C C . ALA B 1 390 ? 66.190 13.927 2.480 1.00 76.78 390 ALA B C 1
ATOM 4855 O O . ALA B 1 390 ? 65.900 12.736 2.428 1.00 77.20 390 ALA B O 1
ATOM 4857 N N . CYS B 1 391 ? 67.145 14.472 1.732 1.00 76.65 391 CYS B N 1
ATOM 4858 C CA . CYS B 1 391 ? 68.053 13.664 0.929 1.00 77.12 391 CYS B CA 1
ATOM 4859 C C . CYS B 1 391 ? 69.342 13.358 1.660 1.00 77.35 391 CYS B C 1
ATOM 4860 O O . CYS B 1 391 ? 69.958 14.259 2.249 1.00 78.20 391 CYS B O 1
ATOM 4863 N N . ILE B 1 392 ? 69.808 12.122 1.614 1.00 76.94 392 ILE B N 1
ATOM 4864 C CA . ILE B 1 392 ? 70.993 11.831 2.413 1.00 77.05 392 ILE B CA 1
ATOM 4865 C C . ILE B 1 392 ? 72.026 11.010 1.664 1.00 77.33 392 ILE B C 1
ATOM 4866 O O . ILE B 1 392 ? 71.667 10.111 0.904 1.00 78.02 392 ILE B O 1
ATOM 4871 N N . SER B 1 393 ? 73.306 11.292 1.901 1.00 77.12 393 SER B N 1
ATOM 4872 C CA . SER B 1 393 ? 74.400 10.537 1.268 1.00 77.01 393 SER B CA 1
ATOM 4873 C C . SER B 1 393 ? 74.637 9.257 2.014 1.00 76.62 393 SER B C 1
ATOM 4874 O O . SER B 1 393 ? 74.693 9.287 3.240 1.00 76.88 393 SER B O 1
ATOM 4877 N N . PRO B 1 394 ? 74.832 8.139 1.292 1.00 76.15 394 PRO B N 1
ATOM 4878 C CA . PRO B 1 394 ? 74.977 6.855 1.962 1.00 76.00 394 PRO B CA 1
ATOM 4879 C C . PRO B 1 394 ? 76.276 6.710 2.720 1.00 75.88 394 PRO B C 1
ATOM 4880 O O . PRO B 1 394 ? 76.456 5.729 3.414 1.00 75.85 394 PRO B O 1
ATOM 4884 N N . THR B 1 395 ? 77.163 7.685 2.582 1.00 76.14 395 THR B N 1
ATOM 4885 C CA . THR B 1 395 ? 78.498 7.561 3.128 1.00 76.47 395 THR B CA 1
ATOM 4886 C C . THR B 1 395 ? 78.788 8.611 4.139 1.00 76.61 395 THR B C 1
ATOM 4887 O O . THR B 1 395 ? 79.749 8.452 4.863 1.00 77.33 395 THR B O 1
ATOM 4891 N N . ASP B 1 396 ? 78.023 9.703 4.171 1.00 76.48 396 ASP B N 1
ATOM 4892 C CA . ASP B 1 396 ? 78.431 10.851 4.999 1.00 76.36 396 ASP B CA 1
ATOM 4893 C C . ASP B 1 396 ? 77.776 10.851 6.365 1.00 76.01 396 ASP B C 1
ATOM 4894 O O . ASP B 1 396 ? 76.587 11.111 6.486 1.00 75.85 396 ASP B O 1
ATOM 4899 N N . TYR B 1 397 ? 78.562 10.587 7.403 1.00 75.73 397 TYR B N 1
ATOM 4900 C CA . TYR B 1 397 ? 77.940 10.321 8.675 1.00 75.31 397 TYR B CA 1
ATOM 4901 C C . TYR B 1 397 ? 77.323 11.495 9.357 1.00 75.22 397 TYR B C 1
ATOM 4902 O O . TYR B 1 397 ? 76.136 11.464 9.582 1.00 75.50 397 TYR B O 1
ATOM 4911 N N . ASP B 1 398 ? 78.095 12.517 9.715 1.00 75.09 398 ASP B N 1
ATOM 4912 C CA . ASP B 1 398 ? 77.510 13.613 10.487 1.00 75.29 398 ASP B CA 1
ATOM 4913 C C . ASP B 1 398 ? 76.545 14.375 9.593 1.00 75.38 398 ASP B C 1
ATOM 4914 O O . ASP B 1 398 ? 75.442 14.760 10.021 1.00 75.42 398 ASP B O 1
ATOM 4919 N N . GLU B 1 399 ? 76.923 14.559 8.333 1.00 75.31 399 GLU B N 1
ATOM 4920 C CA . GLU B 1 399 ? 76.061 15.334 7.472 1.00 75.48 399 GLU B CA 1
ATOM 4921 C C . GLU B 1 399 ? 74.737 14.668 7.379 1.00 75.39 399 GLU B C 1
ATOM 4922 O O . GLU B 1 399 ? 73.731 15.345 7.348 1.00 76.08 399 GLU B O 1
ATOM 4928 N N . THR B 1 400 ? 74.727 13.345 7.371 1.00 74.80 400 THR B N 1
ATOM 4929 C CA . THR B 1 400 ? 73.477 12.657 7.286 1.00 74.45 400 THR B CA 1
ATOM 4930 C C . THR B 1 400 ? 72.776 12.721 8.629 1.00 74.27 400 THR B C 1
ATOM 4931 O O . THR B 1 400 ? 71.569 12.960 8.707 1.00 74.62 400 THR B O 1
ATOM 4935 N N . LEU B 1 401 ? 73.524 12.595 9.700 1.00 74.14 401 LEU B N 1
ATOM 4936 C CA . LEU B 1 401 ? 72.895 12.675 11.004 1.00 74.31 401 LEU B CA 1
ATOM 4937 C C . LEU B 1 401 ? 72.179 14.003 11.197 1.00 74.75 401 LEU B C 1
ATOM 4938 O O . LEU B 1 401 ? 71.117 14.052 11.816 1.00 74.89 401 LEU B O 1
ATOM 4943 N N . SER B 1 402 ? 72.753 15.075 10.656 1.00 75.21 402 SER B N 1
ATOM 4944 C CA . SER B 1 402 ? 72.118 16.397 10.760 1.00 75.54 402 SER B CA 1
ATOM 4945 C C . SER B 1 402 ? 70.865 16.447 9.933 1.00 75.58 402 SER B C 1
ATOM 4946 O O . SER B 1 402 ? 69.829 16.833 10.454 1.00 75.93 402 SER B O 1
ATOM 4949 N N . THR B 1 403 ? 70.953 16.051 8.663 1.00 75.45 403 THR B N 1
ATOM 4950 C CA . THR B 1 403 ? 69.791 16.020 7.833 1.00 75.74 403 THR B CA 1
ATOM 4951 C C . THR B 1 403 ? 68.683 15.272 8.549 1.00 75.72 403 THR B C 1
ATOM 4952 O O . THR B 1 403 ? 67.586 15.819 8.744 1.00 76.13 403 THR B O 1
ATOM 4956 N N . LEU B 1 404 ? 68.973 14.055 8.978 1.00 75.36 404 LEU B N 1
ATOM 4957 C CA . LEU B 1 404 ? 67.998 13.271 9.747 1.00 75.49 404 LEU B CA 1
ATOM 4958 C C . LEU B 1 404 ? 67.389 13.957 11.005 1.00 75.40 404 LEU B C 1
ATOM 4959 O O . LEU B 1 404 ? 66.172 13.960 11.203 1.00 75.07 404 LEU B O 1
ATOM 4964 N N . ARG B 1 405 ? 68.239 14.530 11.845 1.00 75.35 405 ARG B N 1
ATOM 4965 C CA . ARG B 1 405 ? 67.764 15.307 12.969 1.00 75.54 405 ARG B CA 1
ATOM 4966 C C . ARG B 1 405 ? 66.686 16.285 12.543 1.00 75.53 405 ARG B C 1
ATOM 4967 O O . ARG B 1 405 ? 65.656 16.341 13.180 1.00 75.66 405 ARG B O 1
ATOM 4975 N N . TYR B 1 406 ? 66.911 17.050 11.474 1.00 75.64 406 TYR B N 1
ATOM 4976 C CA . TYR B 1 406 ? 65.933 18.057 11.059 1.00 76.06 406 TYR B CA 1
ATOM 4977 C C . TYR B 1 406 ? 64.680 17.402 10.614 1.00 76.36 406 TYR B C 1
ATOM 4978 O O . TYR B 1 406 ? 63.610 17.732 11.088 1.00 76.75 406 TYR B O 1
ATOM 4987 N N . ALA B 1 407 ? 64.811 16.456 9.699 1.00 76.80 407 ALA B N 1
ATOM 4988 C CA . ALA B 1 407 ? 63.667 15.694 9.217 1.00 76.78 407 ALA B CA 1
ATOM 4989 C C . ALA B 1 407 ? 62.831 15.195 10.380 1.00 76.95 407 ALA B C 1
ATOM 4990 O O . ALA B 1 407 ? 61.619 15.394 10.396 1.00 77.19 407 ALA B O 1
ATOM 4992 N N . ASP B 1 408 ? 63.487 14.568 11.356 1.00 77.04 408 ASP B N 1
ATOM 4993 C CA . ASP B 1 408 ? 62.824 14.085 12.567 1.00 77.12 408 ASP B CA 1
ATOM 4994 C C . ASP B 1 408 ? 62.043 15.214 13.269 1.00 76.88 408 ASP B C 1
ATOM 4995 O O . ASP B 1 408 ? 60.881 15.056 13.667 1.00 77.22 408 ASP B O 1
ATOM 5000 N N . GLN B 1 409 ? 62.697 16.352 13.397 1.00 76.43 409 GLN B N 1
ATOM 5001 C CA . GLN B 1 409 ? 62.159 17.501 14.073 1.00 76.08 409 GLN B CA 1
ATOM 5002 C C . GLN B 1 409 ? 60.984 18.069 13.306 1.00 75.64 409 GLN B C 1
ATOM 5003 O O . GLN B 1 409 ? 60.048 18.594 13.882 1.00 75.33 409 GLN B O 1
ATOM 5009 N N . ALA B 1 410 ? 61.041 17.924 11.995 1.00 75.69 410 ALA B N 1
ATOM 5010 C CA . ALA B 1 410 ? 60.082 18.532 11.102 1.00 75.82 410 ALA B CA 1
ATOM 5011 C C . ALA B 1 410 ? 58.731 17.808 11.062 1.00 76.12 410 ALA B C 1
ATOM 5012 O O . ALA B 1 410 ? 57.706 18.409 10.708 1.00 76.19 410 ALA B O 1
ATOM 5014 N N . LYS B 1 411 ? 58.751 16.522 11.416 1.00 76.24 411 LYS B N 1
ATOM 5015 C CA . LYS B 1 411 ? 57.543 15.739 11.649 1.00 76.39 411 LYS B CA 1
ATOM 5016 C C . LYS B 1 411 ? 56.600 16.447 12.607 1.00 76.19 411 LYS B C 1
ATOM 5017 O O . LYS B 1 411 ? 55.382 16.321 12.473 1.00 76.11 411 LYS B O 1
ATOM 5023 N N . ARG B 1 412 ? 57.178 17.182 13.560 1.00 75.91 412 ARG B N 1
ATOM 5024 C CA . ARG B 1 412 ? 56.423 17.851 14.603 1.00 75.94 412 ARG B CA 1
ATOM 5025 C C . ARG B 1 412 ? 55.769 19.124 14.128 1.00 75.73 412 ARG B C 1
ATOM 5026 O O . ARG B 1 412 ? 54.785 19.547 14.701 1.00 76.18 412 ARG B O 1
ATOM 5034 N N . ILE B 1 413 ? 56.276 19.738 13.080 1.00 75.48 413 ILE B N 1
ATOM 5035 C CA . ILE B 1 413 ? 55.602 20.936 12.570 1.00 75.71 413 ILE B CA 1
ATOM 5036 C C . ILE B 1 413 ? 54.114 20.708 12.193 1.00 75.88 413 ILE B C 1
ATOM 5037 O O . ILE B 1 413 ? 53.764 19.841 11.370 1.00 75.76 413 ILE B O 1
ATOM 5042 N N . ARG B 1 414 ? 53.235 21.495 12.794 1.00 76.12 414 ARG B N 1
ATOM 5043 C CA . ARG B 1 414 ? 51.845 21.418 12.387 1.00 76.81 414 ARG B CA 1
ATOM 5044 C C . ARG B 1 414 ? 51.454 22.380 11.214 1.00 76.21 414 ARG B C 1
ATOM 5045 O O . ARG B 1 414 ? 52.235 23.245 10.868 1.00 76.48 414 ARG B O 1
ATOM 5053 N N . THR B 1 415 ? 50.290 22.222 10.581 1.00 75.81 415 THR B N 1
ATOM 5054 C CA . THR B 1 415 ? 49.992 22.972 9.332 1.00 75.59 415 THR B CA 1
ATOM 5055 C C . THR B 1 415 ? 48.591 23.451 9.111 1.00 75.20 415 THR B C 1
ATOM 5056 O O . THR B 1 415 ? 47.680 22.663 8.867 1.00 74.93 415 THR B O 1
ATOM 5060 N N . ARG B 1 416 ? 48.481 24.771 9.066 1.00 75.12 416 ARG B N 1
ATOM 5061 C CA . ARG B 1 416 ? 47.205 25.499 8.973 1.00 74.86 416 ARG B CA 1
ATOM 5062 C C . ARG B 1 416 ? 46.615 25.637 7.586 1.00 73.45 416 ARG B C 1
ATOM 5063 O O . ARG B 1 416 ? 46.331 26.728 7.140 1.00 72.66 416 ARG B O 1
ATOM 5071 N N . ALA B 1 417 ? 46.394 24.494 6.953 1.00 72.81 417 ALA B N 1
ATOM 5072 C CA . ALA B 1 417 ? 45.904 24.386 5.578 1.00 72.17 417 ALA B CA 1
ATOM 5073 C C . ALA B 1 417 ? 44.392 24.495 5.398 1.00 71.38 417 ALA B C 1
ATOM 5074 O O . ALA B 1 417 ? 43.623 24.097 6.243 1.00 71.76 417 ALA B O 1
ATOM 5076 N N . VAL B 1 418 ? 43.988 24.992 4.246 1.00 70.38 418 VAL B N 1
ATOM 5077 C CA . VAL B 1 418 ? 42.666 25.512 4.046 1.00 69.96 418 VAL B CA 1
ATOM 5078 C C . VAL B 1 418 ? 42.337 25.371 2.575 1.00 69.98 418 VAL B C 1
ATOM 5079 O O . VAL B 1 418 ? 43.225 25.544 1.766 1.00 70.45 418 VAL B O 1
ATOM 5083 N N . VAL B 1 419 ? 41.101 25.036 2.204 1.00 69.88 419 VAL B N 1
ATOM 5084 C CA . VAL B 1 419 ? 40.762 24.975 0.774 1.00 69.79 419 VAL B CA 1
ATOM 5085 C C . VAL B 1 419 ? 40.627 26.385 0.243 1.00 69.90 419 VAL B C 1
ATOM 5086 O O . VAL B 1 419 ? 39.918 27.200 0.809 1.00 69.83 419 VAL B O 1
ATOM 5090 N N . ASN B 1 420 ? 41.297 26.680 -0.851 1.00 70.17 420 ASN B N 1
ATOM 5091 C CA . ASN B 1 420 ? 41.297 28.036 -1.312 1.00 70.98 420 ASN B CA 1
ATOM 5092 C C . ASN B 1 420 ? 40.310 28.209 -2.414 1.00 71.14 420 ASN B C 1
ATOM 5093 O O . ASN B 1 420 ? 40.579 27.871 -3.560 1.00 71.18 420 ASN B O 1
ATOM 5098 N N . GLN B 1 421 ? 39.143 28.725 -2.042 1.00 71.70 421 GLN B N 1
ATOM 5099 C CA . GLN B 1 421 ? 38.097 29.119 -2.986 1.00 71.88 421 GLN B CA 1
ATOM 5100 C C . GLN B 1 421 ? 37.632 30.532 -2.708 1.00 72.14 421 GLN B C 1
ATOM 5101 O O . GLN B 1 421 ? 37.671 30.978 -1.550 1.00 72.31 421 GLN B O 1
ATOM 5107 N N . VAL B 1 422 ? 37.191 31.214 -3.771 1.00 72.32 422 VAL B N 1
ATOM 5108 C CA . VAL B 1 422 ? 36.626 32.556 -3.694 1.00 72.76 422 VAL B CA 1
ATOM 5109 C C . VAL B 1 422 ? 35.448 32.575 -4.608 1.00 72.71 422 VAL B C 1
ATOM 5110 O O . VAL B 1 422 ? 35.405 31.790 -5.550 1.00 73.05 422 VAL B O 1
ATOM 5114 N N . ASP B 1 423 ? 34.498 33.467 -4.346 1.00 72.64 423 ASP B N 1
ATOM 5115 C CA . ASP B 1 423 ? 33.432 33.662 -5.301 1.00 72.75 423 ASP B CA 1
ATOM 5116 C C . ASP B 1 423 ? 33.735 34.782 -6.282 1.00 72.58 423 ASP B C 1
ATOM 5117 O O . ASP B 1 423 ? 33.443 34.670 -7.469 1.00 72.41 423 ASP B O 1
ATOM 5122 N N . LYS C 1 34 ? 35.013 17.379 -7.748 1.00 82.24 34 LYS C N 1
ATOM 5123 C CA . LYS C 1 34 ? 34.452 17.808 -9.060 1.00 82.12 34 LYS C CA 1
ATOM 5124 C C . LYS C 1 34 ? 33.362 18.897 -8.902 1.00 82.13 34 LYS C C 1
ATOM 5125 O O . LYS C 1 34 ? 32.853 19.414 -9.891 1.00 82.56 34 LYS C O 1
ATOM 5127 N N . ASP C 1 35 ? 32.997 19.241 -7.670 1.00 81.56 35 ASP C N 1
ATOM 5128 C CA . ASP C 1 35 ? 32.180 20.438 -7.412 1.00 81.42 35 ASP C CA 1
ATOM 5129 C C . ASP C 1 35 ? 32.725 20.986 -6.089 1.00 81.17 35 ASP C C 1
ATOM 5130 O O . ASP C 1 35 ? 33.385 20.221 -5.387 1.00 81.64 35 ASP C O 1
ATOM 5135 N N . PRO C 1 36 ? 32.472 22.282 -5.737 1.00 80.58 36 PRO C N 1
ATOM 5136 C CA . PRO C 1 36 ? 33.258 22.815 -4.640 1.00 80.12 36 PRO C CA 1
ATOM 5137 C C . PRO C 1 36 ? 32.614 22.730 -3.247 1.00 79.85 36 PRO C C 1
ATOM 5138 O O . PRO C 1 36 ? 33.056 23.429 -2.344 1.00 80.10 36 PRO C O 1
ATOM 5142 N N . GLY C 1 37 ? 31.617 21.879 -3.046 1.00 79.56 37 GLY C N 1
ATOM 5143 C CA . GLY C 1 37 ? 30.954 21.824 -1.734 1.00 79.58 37 GLY C CA 1
ATOM 5144 C C . GLY C 1 37 ? 31.682 21.214 -0.524 1.00 79.44 37 GLY C C 1
ATOM 5145 O O . GLY C 1 37 ? 32.146 20.067 -0.551 1.00 79.44 37 GLY C O 1
ATOM 5146 N N . ALA C 1 38 ? 31.758 21.987 0.556 1.00 79.23 38 ALA C N 1
ATOM 5147 C CA . ALA C 1 38 ? 32.176 21.471 1.865 1.00 79.00 38 ALA C CA 1
ATOM 5148 C C . ALA C 1 38 ? 31.117 20.532 2.526 1.00 78.44 38 ALA C C 1
ATOM 5149 O O . ALA C 1 38 ? 29.936 20.905 2.659 1.00 78.50 38 ALA C O 1
ATOM 5151 N N . ASN C 1 39 ? 31.513 19.346 2.987 1.00 77.27 39 ASN C N 1
ATOM 5152 C CA . ASN C 1 39 ? 30.585 18.591 3.837 1.00 76.61 39 ASN C CA 1
ATOM 5153 C C . ASN C 1 39 ? 30.493 19.051 5.263 1.00 75.71 39 ASN C C 1
ATOM 5154 O O . ASN C 1 39 ? 31.508 19.298 5.920 1.00 75.61 39 ASN C O 1
ATOM 5159 N N . VAL C 1 40 ? 29.279 19.156 5.770 1.00 74.24 40 VAL C N 1
ATOM 5160 C CA . VAL C 1 40 ? 29.148 19.428 7.184 1.00 74.45 40 VAL C CA 1
ATOM 5161 C C . VAL C 1 40 ? 29.975 18.402 7.977 1.00 74.38 40 VAL C C 1
ATOM 5162 O O . VAL C 1 40 ? 29.759 17.181 7.878 1.00 74.27 40 VAL C O 1
ATOM 5166 N N . ARG C 1 41 ? 30.935 18.912 8.743 1.00 74.47 41 ARG C N 1
ATOM 5167 C CA . ARG C 1 41 ? 31.666 18.070 9.673 1.00 74.65 41 ARG C CA 1
ATOM 5168 C C . ARG C 1 41 ? 30.811 17.708 10.867 1.00 74.64 41 ARG C C 1
ATOM 5169 O O . ARG C 1 41 ? 30.299 18.607 11.547 1.00 74.79 41 ARG C O 1
ATOM 5177 N N . VAL C 1 42 ? 30.686 16.406 11.132 1.00 74.64 42 VAL C N 1
ATOM 5178 C CA . VAL C 1 42 ? 29.829 15.856 12.192 1.00 74.44 42 VAL C CA 1
ATOM 5179 C C . VAL C 1 42 ? 30.690 15.144 13.222 1.00 74.89 42 VAL C C 1
ATOM 5180 O O . VAL C 1 42 ? 31.551 14.364 12.872 1.00 75.76 42 VAL C O 1
ATOM 5184 N N . VAL C 1 43 ? 30.457 15.394 14.498 1.00 74.91 43 VAL C N 1
ATOM 5185 C CA . VAL C 1 43 ? 31.268 14.785 15.553 1.00 74.85 43 VAL C CA 1
ATOM 5186 C C . VAL C 1 43 ? 30.394 14.488 16.799 1.00 74.82 43 VAL C C 1
ATOM 5187 O O . VAL C 1 43 ? 29.502 15.274 17.151 1.00 74.96 43 VAL C O 1
ATOM 5191 N N . VAL C 1 44 ? 30.588 13.361 17.465 1.00 74.53 44 VAL C N 1
ATOM 5192 C CA . VAL C 1 44 ? 29.736 13.125 18.644 1.00 74.22 44 VAL C CA 1
ATOM 5193 C C . VAL C 1 44 ? 30.578 12.999 19.881 1.00 74.35 44 VAL C C 1
ATOM 5194 O O . VAL C 1 44 ? 31.758 12.647 19.793 1.00 74.46 44 VAL C O 1
ATOM 5198 N N . ARG C 1 45 ? 29.980 13.305 21.031 1.00 74.37 45 ARG C N 1
ATOM 5199 C CA . ARG C 1 45 ? 30.684 13.201 22.321 1.00 74.13 45 ARG C CA 1
ATOM 5200 C C . ARG C 1 45 ? 29.741 12.701 23.392 1.00 74.32 45 ARG C C 1
ATOM 5201 O O . ARG C 1 45 ? 28.773 13.378 23.732 1.00 74.43 45 ARG C O 1
ATOM 5209 N N . VAL C 1 46 ? 30.010 11.493 23.868 1.00 74.40 46 VAL C N 1
ATOM 5210 C CA . VAL C 1 46 ? 29.278 10.903 24.965 1.00 74.57 46 VAL C CA 1
ATOM 5211 C C . VAL C 1 46 ? 29.892 11.394 26.285 1.00 75.07 46 VAL C C 1
ATOM 5212 O O . VAL C 1 46 ? 31.139 11.387 26.438 1.00 75.18 46 VAL C O 1
ATOM 5216 N N . ARG C 1 47 ? 29.044 11.798 27.240 1.00 74.89 47 ARG C N 1
ATOM 5217 C CA . ARG C 1 47 ? 29.564 12.308 28.490 1.00 74.67 47 ARG C CA 1
ATOM 5218 C C . ARG C 1 47 ? 29.572 11.291 29.622 1.00 74.94 47 ARG C C 1
ATOM 5219 O O . ARG C 1 47 ? 29.105 10.176 29.460 1.00 75.17 47 ARG C O 1
ATOM 5227 N N . ALA C 1 48 ? 30.153 11.673 30.753 1.00 75.13 48 ALA C N 1
ATOM 5228 C CA . ALA C 1 48 ? 30.325 10.800 31.893 1.00 75.02 48 ALA C CA 1
ATOM 5229 C C . ALA C 1 48 ? 28.994 10.641 32.589 1.00 75.26 48 ALA C C 1
ATOM 5230 O O . ALA C 1 48 ? 28.103 11.460 32.394 1.00 75.45 48 ALA C O 1
ATOM 5232 N N . PHE C 1 49 ? 28.837 9.598 33.398 1.00 75.33 49 PHE C N 1
ATOM 5233 C CA . PHE C 1 49 ? 27.598 9.452 34.132 1.00 75.28 49 PHE C CA 1
ATOM 5234 C C . PHE C 1 49 ? 27.351 10.674 34.998 1.00 75.55 49 PHE C C 1
ATOM 5235 O O . PHE C 1 49 ? 28.277 11.322 35.462 1.00 75.62 49 PHE C O 1
ATOM 5243 N N . LEU C 1 50 ? 26.089 10.972 35.227 1.00 75.93 50 LEU C N 1
ATOM 5244 C CA . LEU C 1 50 ? 25.713 11.936 36.240 1.00 76.22 50 LEU C CA 1
ATOM 5245 C C . LEU C 1 50 ? 25.528 11.276 37.605 1.00 76.47 50 LEU C C 1
ATOM 5246 O O . LEU C 1 50 ? 25.016 10.148 37.683 1.00 76.32 50 LEU C O 1
ATOM 5251 N N . PRO C 1 51 ? 25.929 11.978 38.690 1.00 76.56 51 PRO C N 1
ATOM 5252 C CA . PRO C 1 51 ? 25.700 11.480 40.056 1.00 76.64 51 PRO C CA 1
ATOM 5253 C C . PRO C 1 51 ? 24.334 10.786 40.221 1.00 76.90 51 PRO C C 1
ATOM 5254 O O . PRO C 1 51 ? 24.280 9.689 40.786 1.00 76.82 51 PRO C O 1
ATOM 5258 N N . ARG C 1 52 ? 23.262 11.412 39.706 1.00 77.23 52 ARG C N 1
ATOM 5259 C CA . ARG C 1 52 ? 21.900 10.820 39.717 1.00 77.46 52 ARG C CA 1
ATOM 5260 C C . ARG C 1 52 ? 21.918 9.416 39.138 1.00 77.44 52 ARG C C 1
ATOM 5261 O O . ARG C 1 52 ? 21.430 8.463 39.762 1.00 77.65 52 ARG C O 1
ATOM 5263 N N . GLU C 1 53 ? 22.499 9.290 37.952 1.00 77.35 53 GLU C N 1
ATOM 5264 C CA . GLU C 1 53 ? 22.620 7.991 37.295 1.00 77.30 53 GLU C CA 1
ATOM 5265 C C . GLU C 1 53 ? 23.591 7.083 38.064 1.00 76.99 53 GLU C C 1
ATOM 5266 O O . GLU C 1 53 ? 23.324 5.883 38.305 1.00 76.86 53 GLU C O 1
ATOM 5272 N N . LEU C 1 54 ? 24.709 7.686 38.456 1.00 76.49 54 LEU C N 1
ATOM 5273 C CA . LEU C 1 54 ? 25.744 6.982 39.159 1.00 76.45 54 LEU C CA 1
ATOM 5274 C C . LEU C 1 54 ? 25.092 6.183 40.300 1.00 76.54 54 LEU C C 1
ATOM 5275 O O . LEU C 1 54 ? 25.342 4.975 40.486 1.00 76.06 54 LEU C O 1
ATOM 5280 N N . GLU C 1 55 ? 24.200 6.876 41.003 1.00 76.94 55 GLU C N 1
ATOM 5281 C CA . GLU C 1 55 ? 23.447 6.348 42.143 1.00 77.40 55 GLU C CA 1
ATOM 5282 C C . GLU C 1 55 ? 22.819 5.007 41.878 1.00 77.37 55 GLU C C 1
ATOM 5283 O O . GLU C 1 55 ? 22.718 4.172 42.776 1.00 77.30 55 GLU C O 1
ATOM 5289 N N . ARG C 1 56 ? 22.382 4.841 40.635 1.00 77.55 56 ARG C N 1
ATOM 5290 C CA . ARG C 1 56 ? 21.488 3.767 40.238 1.00 77.81 56 ARG C CA 1
ATOM 5291 C C . ARG C 1 56 ? 22.199 2.491 39.716 1.00 77.93 56 ARG C C 1
ATOM 5292 O O . ARG C 1 56 ? 21.534 1.537 39.255 1.00 77.86 56 ARG C O 1
ATOM 5300 N N . ASN C 1 57 ? 23.539 2.468 39.821 1.00 77.78 57 ASN C N 1
ATOM 5301 C CA . ASN C 1 57 ? 24.374 1.532 39.055 1.00 77.28 57 ASN C CA 1
ATOM 5302 C C . ASN C 1 57 ? 23.872 1.552 37.598 1.00 77.03 57 ASN C C 1
ATOM 5303 O O . ASN C 1 57 ? 23.795 0.500 36.935 1.00 76.92 57 ASN C O 1
ATOM 5305 N N . ALA C 1 58 ? 23.527 2.771 37.139 1.00 76.54 58 ALA C N 1
ATOM 5306 C CA . ALA C 1 58 ? 22.825 3.011 35.879 1.00 76.20 58 ALA C CA 1
ATOM 5307 C C . ALA C 1 58 ? 23.647 2.469 34.749 1.00 76.10 58 ALA C C 1
ATOM 5308 O O . ALA C 1 58 ? 24.864 2.609 34.751 1.00 76.02 58 ALA C O 1
ATOM 5310 N N . GLU C 1 59 ? 22.986 1.835 33.793 1.00 76.14 59 GLU C N 1
ATOM 5311 C CA . GLU C 1 59 ? 23.701 1.121 32.742 1.00 76.52 59 GLU C CA 1
ATOM 5312 C C . GLU C 1 59 ? 24.325 2.080 31.703 1.00 76.79 59 GLU C C 1
ATOM 5313 O O . GLU C 1 59 ? 23.820 3.196 31.488 1.00 76.99 59 GLU C O 1
ATOM 5319 N N . CYS C 1 60 ? 25.431 1.651 31.082 1.00 76.86 60 CYS C N 1
ATOM 5320 C CA . CYS C 1 60 ? 26.026 2.416 29.997 1.00 76.67 60 CYS C CA 1
ATOM 5321 C C . CYS C 1 60 ? 25.850 1.702 28.680 1.00 76.51 60 CYS C C 1
ATOM 5322 O O . CYS C 1 60 ? 26.261 0.548 28.548 1.00 76.57 60 CYS C O 1
ATOM 5325 N N . ILE C 1 61 ? 25.279 2.410 27.709 1.00 76.24 61 ILE C N 1
ATOM 5326 C CA . ILE C 1 61 ? 24.892 1.808 26.452 1.00 76.29 61 ILE C CA 1
ATOM 5327 C C . ILE C 1 61 ? 25.577 2.361 25.203 1.00 76.28 61 ILE C C 1
ATOM 5328 O O . ILE C 1 61 ? 25.139 2.106 24.084 1.00 76.63 61 ILE C O 1
ATOM 5333 N N . VAL C 1 62 ? 26.659 3.101 25.396 1.00 76.32 62 VAL C N 1
ATOM 5334 C CA . VAL C 1 62 ? 27.427 3.697 24.283 1.00 76.28 62 VAL C CA 1
ATOM 5335 C C . VAL C 1 62 ? 28.887 3.228 24.263 1.00 76.41 62 VAL C C 1
ATOM 5336 O O . VAL C 1 62 ? 29.539 3.115 25.308 1.00 76.42 62 VAL C O 1
ATOM 5340 N N . GLU C 1 63 ? 29.413 2.957 23.080 1.00 76.40 63 GLU C N 1
ATOM 5341 C CA . GLU C 1 63 ? 30.768 2.462 23.017 1.00 76.78 63 GLU C CA 1
ATOM 5342 C C . GLU C 1 63 ? 31.459 3.043 21.829 1.00 76.92 63 GLU C C 1
ATOM 5343 O O . GLU C 1 63 ? 30.975 2.914 20.701 1.00 77.18 63 GLU C O 1
ATOM 5349 N N . MET C 1 64 ? 32.602 3.674 22.080 1.00 76.93 64 MET C N 1
ATOM 5350 C CA . MET C 1 64 ? 33.379 4.256 20.994 1.00 76.98 64 MET C CA 1
ATOM 5351 C C . MET C 1 64 ? 34.694 3.537 20.825 1.00 77.12 64 MET C C 1
ATOM 5352 O O . MET C 1 64 ? 35.399 3.255 21.793 1.00 77.17 64 MET C O 1
ATOM 5357 N N . ASP C 1 65 ? 34.988 3.237 19.567 1.00 77.44 65 ASP C N 1
ATOM 5358 C CA . ASP C 1 65 ? 36.231 2.606 19.181 1.00 77.60 65 ASP C CA 1
ATOM 5359 C C . ASP C 1 65 ? 37.326 3.663 19.098 1.00 77.92 65 ASP C C 1
ATOM 5360 O O . ASP C 1 65 ? 37.187 4.617 18.313 1.00 78.07 65 ASP C O 1
ATOM 5365 N N . PRO C 1 66 ? 38.427 3.482 19.883 1.00 78.22 66 PRO C N 1
ATOM 5366 C CA . PRO C 1 66 ? 39.527 4.455 19.762 1.00 78.20 66 PRO C CA 1
ATOM 5367 C C . PRO C 1 66 ? 39.900 4.656 18.274 1.00 78.06 66 PRO C C 1
ATOM 5368 O O . PRO C 1 66 ? 39.853 5.798 17.796 1.00 77.91 66 PRO C O 1
ATOM 5372 N N . ALA C 1 67 ? 40.191 3.537 17.575 1.00 77.76 67 ALA C N 1
ATOM 5373 C CA . ALA C 1 67 ? 40.779 3.492 16.221 1.00 77.31 67 ALA C CA 1
ATOM 5374 C C . ALA C 1 67 ? 39.830 4.017 15.169 1.00 77.07 67 ALA C C 1
ATOM 5375 O O . ALA C 1 67 ? 39.945 5.178 14.781 1.00 77.18 67 ALA C O 1
ATOM 5377 N N . THR C 1 68 ? 38.897 3.187 14.709 1.00 76.85 68 THR C N 1
ATOM 5378 C CA . THR C 1 68 ? 37.804 3.683 13.859 1.00 76.95 68 THR C CA 1
ATOM 5379 C C . THR C 1 68 ? 37.060 4.766 14.636 1.00 76.82 68 THR C C 1
ATOM 5380 O O . THR C 1 68 ? 36.989 4.723 15.877 1.00 76.50 68 THR C O 1
ATOM 5384 N N . GLU C 1 69 ? 36.520 5.747 13.922 1.00 76.63 69 GLU C N 1
ATOM 5385 C CA . GLU C 1 69 ? 35.838 6.842 14.615 1.00 76.60 69 GLU C CA 1
ATOM 5386 C C . GLU C 1 69 ? 34.350 6.509 14.795 1.00 76.75 69 GLU C C 1
ATOM 5387 O O . GLU C 1 69 ? 33.424 7.289 14.438 1.00 76.52 69 GLU C O 1
ATOM 5393 N N . ARG C 1 70 ? 34.149 5.321 15.364 1.00 76.71 70 ARG C N 1
ATOM 5394 C CA . ARG C 1 70 ? 32.859 4.667 15.368 1.00 76.56 70 ARG C CA 1
ATOM 5395 C C . ARG C 1 70 ? 32.168 4.775 16.718 1.00 76.02 70 ARG C C 1
ATOM 5396 O O . ARG C 1 70 ? 32.791 4.703 17.781 1.00 75.91 70 ARG C O 1
ATOM 5404 N N . THR C 1 71 ? 30.864 4.968 16.645 1.00 75.56 71 THR C N 1
ATOM 5405 C CA . THR C 1 71 ? 30.027 5.013 17.819 1.00 75.19 71 THR C CA 1
ATOM 5406 C C . THR C 1 71 ? 28.921 3.977 17.711 1.00 75.28 71 THR C C 1
ATOM 5407 O O . THR C 1 71 ? 28.224 3.877 16.697 1.00 75.19 71 THR C O 1
ATOM 5411 N N . SER C 1 72 ? 28.791 3.193 18.772 1.00 75.40 72 SER C N 1
ATOM 5412 C CA . SER C 1 72 ? 27.879 2.067 18.813 1.00 75.50 72 SER C CA 1
ATOM 5413 C C . SER C 1 72 ? 26.868 2.269 19.924 1.00 75.73 72 SER C C 1
ATOM 5414 O O . SER C 1 72 ? 27.242 2.539 21.083 1.00 75.85 72 SER C O 1
ATOM 5417 N N . LEU C 1 73 ? 25.590 2.145 19.559 1.00 75.63 73 LEU C N 1
ATOM 5418 C CA . LEU C 1 73 ? 24.502 2.159 20.523 1.00 75.49 73 LEU C CA 1
ATOM 5419 C C . LEU C 1 73 ? 24.178 0.722 20.838 1.00 75.76 73 LEU C C 1
ATOM 5420 O O . LEU C 1 73 ? 23.705 -0.019 19.967 1.00 75.80 73 LEU C O 1
ATOM 5425 N N . LEU C 1 74 ? 24.436 0.339 22.085 1.00 75.94 74 LEU C N 1
ATOM 5426 C CA . LEU C 1 74 ? 24.307 -1.052 22.518 1.00 76.19 74 LEU C CA 1
ATOM 5427 C C . LEU C 1 74 ? 22.882 -1.344 22.970 1.00 76.27 74 LEU C C 1
ATOM 5428 O O . LEU C 1 74 ? 22.040 -0.450 22.997 1.00 76.58 74 LEU C O 1
ATOM 5433 N N . VAL C 1 75 ? 22.621 -2.590 23.335 1.00 76.14 75 VAL C N 1
ATOM 5434 C CA . VAL C 1 75 ? 21.302 -3.008 23.779 1.00 76.30 75 VAL C CA 1
ATOM 5435 C C . VAL C 1 75 ? 21.327 -3.215 25.306 1.00 76.18 75 VAL C C 1
ATOM 5436 O O . VAL C 1 75 ? 22.091 -4.040 25.794 1.00 76.50 75 VAL C O 1
ATOM 5440 N N . PRO C 1 76 ? 20.510 -2.462 26.073 1.00 76.01 76 PRO C N 1
ATOM 5441 C CA . PRO C 1 76 ? 20.500 -2.616 27.546 1.00 75.87 76 PRO C CA 1
ATOM 5442 C C . PRO C 1 76 ? 20.175 -4.019 28.053 1.00 75.81 76 PRO C C 1
ATOM 5443 O O . PRO C 1 76 ? 19.407 -4.733 27.421 1.00 75.95 76 PRO C O 1
ATOM 5447 N N . GLN C 1 77 ? 20.770 -4.418 29.175 1.00 75.62 77 GLN C N 1
ATOM 5448 C CA . GLN C 1 77 ? 20.481 -5.729 29.761 1.00 75.44 77 GLN C CA 1
ATOM 5449 C C . GLN C 1 77 ? 19.434 -5.620 30.876 1.00 75.37 77 GLN C C 1
ATOM 5450 O O . GLN C 1 77 ? 18.832 -4.560 31.092 1.00 75.08 77 GLN C O 1
ATOM 5452 N N . LEU C 1 93 ? 15.904 -2.242 21.321 1.00 76.30 93 LEU C N 1
ATOM 5453 C CA . LEU C 1 93 ? 15.492 -3.441 20.602 1.00 76.60 93 LEU C CA 1
ATOM 5454 C C . LEU C 1 93 ? 16.611 -3.906 19.662 1.00 76.74 93 LEU C C 1
ATOM 5455 O O . LEU C 1 93 ? 16.517 -4.987 19.082 1.00 76.83 93 LEU C O 1
ATOM 5460 N N . GLU C 1 94 ? 17.676 -3.102 19.529 1.00 76.96 94 GLU C N 1
ATOM 5461 C CA . GLU C 1 94 ? 18.813 -3.433 18.635 1.00 77.09 94 GLU C CA 1
ATOM 5462 C C . GLU C 1 94 ? 20.127 -2.628 18.746 1.00 77.07 94 GLU C C 1
ATOM 5463 O O . GLU C 1 94 ? 20.163 -1.546 19.326 1.00 77.08 94 GLU C O 1
ATOM 5469 N N . GLU C 1 95 ? 21.201 -3.177 18.167 1.00 77.02 95 GLU C N 1
ATOM 5470 C CA . GLU C 1 95 ? 22.524 -2.530 18.182 1.00 76.96 95 GLU C CA 1
ATOM 5471 C C . GLU C 1 95 ? 22.826 -1.784 16.870 1.00 76.77 95 GLU C C 1
ATOM 5472 O O . GLU C 1 95 ? 22.653 -2.332 15.773 1.00 76.82 95 GLU C O 1
ATOM 5478 N N . LYS C 1 96 ? 23.281 -0.536 16.992 1.00 76.60 96 LYS C N 1
ATOM 5479 C CA . LYS C 1 96 ? 23.506 0.332 15.823 1.00 76.75 96 LYS C CA 1
ATOM 5480 C C . LYS C 1 96 ? 24.883 0.990 15.848 1.00 76.81 96 LYS C C 1
ATOM 5481 O O . LYS C 1 96 ? 25.249 1.645 16.818 1.00 76.78 96 LYS C O 1
ATOM 5487 N N . SER C 1 97 ? 25.633 0.819 14.770 1.00 76.93 97 SER C N 1
ATOM 5488 C CA . SER C 1 97 ? 26.925 1.477 14.624 1.00 77.06 97 SER C CA 1
ATOM 5489 C C . SER C 1 97 ? 26.790 2.731 13.796 1.00 76.71 97 SER C C 1
ATOM 5490 O O . SER C 1 97 ? 25.903 2.847 12.967 1.00 77.10 97 SER C O 1
ATOM 5493 N N . PHE C 1 98 ? 27.692 3.667 14.000 1.00 76.30 98 PHE C N 1
ATOM 5494 C CA . PHE C 1 98 ? 27.760 4.814 13.132 1.00 76.02 98 PHE C CA 1
ATOM 5495 C C . PHE C 1 98 ? 29.213 5.195 13.022 1.00 75.88 98 PHE C C 1
ATOM 5496 O O . PHE C 1 98 ? 30.016 4.844 13.879 1.00 76.09 98 PHE C O 1
ATOM 5504 N N . THR C 1 99 ? 29.564 5.930 11.987 1.00 75.57 99 THR C N 1
ATOM 5505 C CA . THR C 1 99 ? 30.913 6.448 11.916 1.00 75.59 99 THR C CA 1
ATOM 5506 C C . THR C 1 99 ? 30.815 7.933 11.838 1.00 75.51 99 THR C C 1
ATOM 5507 O O . THR C 1 99 ? 29.955 8.454 11.136 1.00 75.86 99 THR C O 1
ATOM 5511 N N . PHE C 1 100 ? 31.682 8.624 12.555 1.00 75.47 100 PHE C N 1
ATOM 5512 C CA . PHE C 1 100 ? 31.716 10.080 12.406 1.00 75.81 100 PHE C CA 1
ATOM 5513 C C . PHE C 1 100 ? 33.107 10.620 12.149 1.00 75.69 100 PHE C C 1
ATOM 5514 O O . PHE C 1 100 ? 34.094 9.869 12.117 1.00 75.50 100 PHE C O 1
ATOM 5522 N N . ASP C 1 101 ? 33.166 11.928 11.953 1.00 75.60 101 ASP C N 1
ATOM 5523 C CA . ASP C 1 101 ? 34.408 12.556 11.644 1.00 75.89 101 ASP C CA 1
ATOM 5524 C C . ASP C 1 101 ? 35.249 12.415 12.869 1.00 75.80 101 ASP C C 1
ATOM 5525 O O . ASP C 1 101 ? 36.464 12.206 12.751 1.00 76.21 101 ASP C O 1
ATOM 5530 N N . LYS C 1 102 ? 34.604 12.515 14.031 1.00 75.31 102 LYS C N 1
ATOM 5531 C CA . LYS C 1 102 ? 35.211 12.081 15.282 1.00 75.39 102 LYS C CA 1
ATOM 5532 C C . LYS C 1 102 ? 34.141 11.569 16.213 1.00 75.43 102 LYS C C 1
ATOM 5533 O O . LYS C 1 102 ? 33.014 12.068 16.215 1.00 75.82 102 LYS C O 1
ATOM 5539 N N . SER C 1 103 ? 34.493 10.546 16.981 1.00 75.19 103 SER C N 1
ATOM 5540 C CA . SER C 1 103 ? 33.613 10.046 18.010 1.00 75.27 103 SER C CA 1
ATOM 5541 C C . SER C 1 103 ? 34.354 10.261 19.309 1.00 75.68 103 SER C C 1
ATOM 5542 O O . SER C 1 103 ? 35.320 9.551 19.598 1.00 76.15 103 SER C O 1
ATOM 5545 N N . PHE C 1 104 ? 33.927 11.263 20.078 1.00 76.10 104 PHE C N 1
ATOM 5546 C CA . PHE C 1 104 ? 34.647 11.667 21.304 1.00 76.36 104 PHE C CA 1
ATOM 5547 C C . PHE C 1 104 ? 34.157 10.915 22.541 1.00 76.62 104 PHE C C 1
ATOM 5548 O O . PHE C 1 104 ? 32.986 11.066 22.960 1.00 77.14 104 PHE C O 1
ATOM 5556 N N . TRP C 1 105 ? 35.057 10.120 23.120 1.00 76.20 105 TRP C N 1
ATOM 5557 C CA . TRP C 1 105 ? 34.744 9.373 24.306 1.00 75.78 105 TRP C CA 1
ATOM 5558 C C . TRP C 1 105 ? 35.118 10.157 25.545 1.00 75.62 105 TRP C C 1
ATOM 5559 O O . TRP C 1 105 ? 36.267 10.151 26.008 1.00 75.30 105 TRP C O 1
ATOM 5570 N N . SER C 1 106 ? 34.114 10.828 26.083 1.00 75.58 106 SER C N 1
ATOM 5571 C CA . SER C 1 106 ? 34.301 11.664 27.248 1.00 75.74 106 SER C CA 1
ATOM 5572 C C . SER C 1 106 ? 33.558 11.118 28.466 1.00 75.84 106 SER C C 1
ATOM 5573 O O . SER C 1 106 ? 33.193 11.852 29.391 1.00 75.92 106 SER C O 1
ATOM 5576 N N . HIS C 1 107 ? 33.392 9.806 28.472 1.00 76.01 107 HIS C N 1
ATOM 5577 C CA . HIS C 1 107 ? 32.571 9.126 29.462 1.00 76.16 107 HIS C CA 1
ATOM 5578 C C . HIS C 1 107 ? 33.328 8.532 30.663 1.00 76.32 107 HIS C C 1
ATOM 5579 O O . HIS C 1 107 ? 32.772 8.454 31.765 1.00 76.58 107 HIS C O 1
ATOM 5586 N N . ASN C 1 108 ? 34.562 8.084 30.479 1.00 76.19 108 ASN C N 1
ATOM 5587 C CA . ASN C 1 108 ? 35.312 7.702 31.649 1.00 76.16 108 ASN C CA 1
ATOM 5588 C C . ASN C 1 108 ? 36.760 8.148 31.731 1.00 76.14 108 ASN C C 1
ATOM 5589 O O . ASN C 1 108 ? 37.582 7.688 30.953 1.00 76.20 108 ASN C O 1
ATOM 5594 N N . THR C 1 109 ? 37.066 8.989 32.717 1.00 76.29 109 THR C N 1
ATOM 5595 C CA . THR C 1 109 ? 38.404 9.586 32.922 1.00 76.74 109 THR C CA 1
ATOM 5596 C C . THR C 1 109 ? 39.588 8.645 32.711 1.00 76.99 109 THR C C 1
ATOM 5597 O O . THR C 1 109 ? 40.495 8.933 31.928 1.00 77.23 109 THR C O 1
ATOM 5601 N N . GLU C 1 110 ? 39.564 7.517 33.407 1.00 76.91 110 GLU C N 1
ATOM 5602 C CA . GLU C 1 110 ? 40.690 6.619 33.426 1.00 76.75 110 GLU C CA 1
ATOM 5603 C C . GLU C 1 110 ? 40.833 5.794 32.130 1.00 76.43 110 GLU C C 1
ATOM 5604 O O . GLU C 1 110 ? 41.742 4.964 32.026 1.00 76.90 110 GLU C O 1
ATOM 5610 N N . ASP C 1 111 ? 39.947 6.005 31.157 1.00 75.87 111 ASP C N 1
ATOM 5611 C CA . ASP C 1 111 ? 40.053 5.322 29.866 1.00 75.72 111 ASP C CA 1
ATOM 5612 C C . ASP C 1 111 ? 41.245 5.843 29.025 1.00 75.76 111 ASP C C 1
ATOM 5613 O O . ASP C 1 111 ? 41.670 7.000 29.160 1.00 75.27 111 ASP C O 1
ATOM 5618 N N . GLU C 1 112 ? 41.791 4.955 28.181 1.00 76.17 112 GLU C N 1
ATOM 5619 C CA . GLU C 1 112 ? 42.984 5.225 27.361 1.00 75.99 112 GLU C CA 1
ATOM 5620 C C . GLU C 1 112 ? 42.645 6.231 26.284 1.00 75.75 112 GLU C C 1
ATOM 5621 O O . GLU C 1 112 ? 43.473 7.046 25.913 1.00 75.83 112 GLU C O 1
ATOM 5623 N N . HIS C 1 113 ? 41.413 6.189 25.804 1.00 75.54 113 HIS C N 1
ATOM 5624 C CA . HIS C 1 113 ? 41.001 7.056 24.724 1.00 75.52 113 HIS C CA 1
ATOM 5625 C C . HIS C 1 113 ? 40.050 8.135 25.205 1.00 75.46 113 HIS C C 1
ATOM 5626 O O . HIS C 1 113 ? 39.147 8.533 24.488 1.00 75.63 113 HIS C O 1
ATOM 5633 N N . TYR C 1 114 ? 40.257 8.617 26.423 1.00 75.40 114 TYR C N 1
ATOM 5634 C CA . TYR C 1 114 ? 39.405 9.651 27.000 1.00 75.28 114 TYR C CA 1
ATOM 5635 C C . TYR C 1 114 ? 39.627 10.949 26.275 1.00 75.20 114 TYR C C 1
ATOM 5636 O O . TYR C 1 114 ? 40.754 11.291 26.007 1.00 75.40 114 TYR C O 1
ATOM 5645 N N . ALA C 1 115 ? 38.564 11.698 25.999 1.00 75.25 115 ALA C N 1
ATOM 5646 C CA . ALA C 1 115 ? 38.703 12.981 25.285 1.00 75.09 115 ALA C CA 1
ATOM 5647 C C . ALA C 1 115 ? 38.495 14.201 26.163 1.00 74.96 115 ALA C C 1
ATOM 5648 O O . ALA C 1 115 ? 37.354 14.554 26.463 1.00 74.95 115 ALA C O 1
ATOM 5650 N N . THR C 1 116 ? 39.573 14.870 26.547 1.00 74.59 116 THR C N 1
ATOM 5651 C CA . THR C 1 116 ? 39.401 16.104 27.311 1.00 74.85 116 THR C CA 1
ATOM 5652 C C . THR C 1 116 ? 38.781 17.266 26.509 1.00 75.14 116 THR C C 1
ATOM 5653 O O . THR C 1 116 ? 38.726 17.233 25.287 1.00 75.22 116 THR C O 1
ATOM 5657 N N . GLN C 1 117 ? 38.308 18.287 27.224 1.00 75.54 117 GLN C N 1
ATOM 5658 C CA . GLN C 1 117 ? 37.886 19.549 26.631 1.00 75.58 117 GLN C CA 1
ATOM 5659 C C . GLN C 1 117 ? 38.996 20.060 25.758 1.00 76.08 117 GLN C C 1
ATOM 5660 O O . GLN C 1 117 ? 38.732 20.518 24.634 1.00 77.07 117 GLN C O 1
ATOM 5666 N N . GLU C 1 118 ? 40.232 20.010 26.259 1.00 75.67 118 GLU C N 1
ATOM 5667 C CA . GLU C 1 118 ? 41.352 20.491 25.465 1.00 75.50 118 GLU C CA 1
ATOM 5668 C C . GLU C 1 118 ? 41.499 19.720 24.153 1.00 75.29 118 GLU C C 1
ATOM 5669 O O . GLU C 1 118 ? 41.881 20.269 23.114 1.00 74.38 118 GLU C O 1
ATOM 5675 N N . HIS C 1 119 ? 41.183 18.426 24.224 1.00 75.56 119 HIS C N 1
ATOM 5676 C CA . HIS C 1 119 ? 41.424 17.542 23.115 1.00 75.76 119 HIS C CA 1
ATOM 5677 C C . HIS C 1 119 ? 40.281 17.681 22.169 1.00 74.85 119 HIS C C 1
ATOM 5678 O O . HIS C 1 119 ? 40.427 17.465 20.982 1.00 74.77 119 HIS C O 1
ATOM 5685 N N . VAL C 1 120 ? 39.135 18.060 22.683 1.00 74.40 120 VAL C N 1
ATOM 5686 C CA . VAL C 1 120 ? 38.053 18.357 21.768 1.00 74.45 120 VAL C CA 1
ATOM 5687 C C . VAL C 1 120 ? 38.399 19.620 21.001 1.00 74.51 120 VAL C C 1
ATOM 5688 O O . VAL C 1 120 ? 38.225 19.684 19.790 1.00 74.69 120 VAL C O 1
ATOM 5692 N N . TYR C 1 121 ? 38.905 20.630 21.684 1.00 74.59 121 TYR C N 1
ATOM 5693 C CA . TYR C 1 121 ? 39.282 21.814 20.937 1.00 74.79 121 TYR C CA 1
ATOM 5694 C C . TYR C 1 121 ? 40.345 21.446 19.925 1.00 75.17 121 TYR C C 1
ATOM 5695 O O . TYR C 1 121 ? 40.220 21.778 18.744 1.00 75.68 121 TYR C O 1
ATOM 5704 N N . ASP C 1 122 ? 41.383 20.751 20.382 1.00 75.10 122 ASP C N 1
ATOM 5705 C CA . ASP C 1 122 ? 42.513 20.509 19.521 1.00 74.96 122 ASP C CA 1
ATOM 5706 C C . ASP C 1 122 ? 42.150 19.753 18.316 1.00 74.62 122 ASP C C 1
ATOM 5707 O O . ASP C 1 122 ? 42.884 19.789 17.384 1.00 74.29 122 ASP C O 1
ATOM 5712 N N . SER C 1 123 ? 41.034 19.057 18.330 1.00 74.88 123 SER C N 1
ATOM 5713 C CA . SER C 1 123 ? 40.559 18.457 17.114 1.00 76.08 123 SER C CA 1
ATOM 5714 C C . SER C 1 123 ? 39.736 19.451 16.329 1.00 76.07 123 SER C C 1
ATOM 5715 O O . SER C 1 123 ? 40.271 20.174 15.484 1.00 77.46 123 SER C O 1
ATOM 5718 N N . LEU C 1 124 ? 38.455 19.519 16.611 1.00 75.00 124 LEU C N 1
ATOM 5719 C CA . LEU C 1 124 ? 37.585 20.454 15.952 1.00 74.53 124 LEU C CA 1
ATOM 5720 C C . LEU C 1 124 ? 37.946 21.964 16.047 1.00 74.42 124 LEU C C 1
ATOM 5721 O O . LEU C 1 124 ? 38.071 22.659 15.049 1.00 74.14 124 LEU C O 1
ATOM 5726 N N . GLY C 1 125 ? 38.050 22.491 17.256 1.00 74.72 125 GLY C N 1
ATOM 5727 C CA . GLY C 1 125 ? 37.980 23.939 17.450 1.00 75.08 125 GLY C CA 1
ATOM 5728 C C . GLY C 1 125 ? 39.034 24.706 16.686 1.00 75.63 125 GLY C C 1
ATOM 5729 O O . GLY C 1 125 ? 38.765 25.783 16.141 1.00 75.43 125 GLY C O 1
ATOM 5730 N N . GLU C 1 126 ? 40.241 24.138 16.657 1.00 76.12 126 GLU C N 1
ATOM 5731 C CA . GLU C 1 126 ? 41.427 24.888 16.249 1.00 76.27 126 GLU C CA 1
ATOM 5732 C C . GLU C 1 126 ? 41.420 25.031 14.760 1.00 76.39 126 GLU C C 1
ATOM 5733 O O . GLU C 1 126 ? 41.429 26.131 14.198 1.00 76.13 126 GLU C O 1
ATOM 5739 N N . GLU C 1 127 ? 41.399 23.872 14.126 1.00 76.76 127 GLU C N 1
ATOM 5740 C CA . GLU C 1 127 ? 41.228 23.796 12.685 1.00 76.80 127 GLU C CA 1
ATOM 5741 C C . GLU C 1 127 ? 40.194 24.799 12.192 1.00 76.20 127 GLU C C 1
ATOM 5742 O O . GLU C 1 127 ? 40.525 25.656 11.409 1.00 76.55 127 GLU C O 1
ATOM 5748 N N . PHE C 1 128 ? 38.966 24.736 12.690 1.00 75.41 128 PHE C N 1
ATOM 5749 C CA . PHE C 1 128 ? 37.982 25.765 12.375 1.00 74.78 128 PHE C CA 1
ATOM 5750 C C . PHE C 1 128 ? 38.477 27.232 12.536 1.00 74.74 128 PHE C C 1
ATOM 5751 O O . PHE C 1 128 ? 38.326 28.031 11.634 1.00 74.41 128 PHE C O 1
ATOM 5759 N N . LEU C 1 129 ? 39.122 27.561 13.653 1.00 75.05 129 LEU C N 1
ATOM 5760 C CA . LEU C 1 129 ? 39.668 28.917 13.864 1.00 74.81 129 LEU C CA 1
ATOM 5761 C C . LEU C 1 129 ? 40.623 29.244 12.762 1.00 75.06 129 LEU C C 1
ATOM 5762 O O . LEU C 1 129 ? 40.658 30.379 12.299 1.00 74.89 129 LEU C O 1
ATOM 5767 N N . ASP C 1 130 ? 41.406 28.243 12.359 1.00 75.25 130 ASP C N 1
ATOM 5768 C CA . ASP C 1 130 ? 42.302 28.413 11.244 1.00 75.62 130 ASP C CA 1
ATOM 5769 C C . ASP C 1 130 ? 41.492 28.942 10.091 1.00 75.69 130 ASP C C 1
ATOM 5770 O O . ASP C 1 130 ? 41.841 29.976 9.499 1.00 75.91 130 ASP C O 1
ATOM 5775 N N . HIS C 1 131 ? 40.405 28.239 9.778 1.00 75.27 131 HIS C N 1
ATOM 5776 C CA . HIS C 1 131 ? 39.581 28.624 8.652 1.00 75.37 131 HIS C CA 1
ATOM 5777 C C . HIS C 1 131 ? 39.098 30.048 8.756 1.00 75.08 131 HIS C C 1
ATOM 5778 O O . HIS C 1 131 ? 39.053 30.772 7.770 1.00 74.97 131 HIS C O 1
ATOM 5785 N N . ASN C 1 132 ? 38.731 30.444 9.965 1.00 74.97 132 ASN C N 1
ATOM 5786 C CA . ASN C 1 132 ? 38.314 31.802 10.210 1.00 74.82 132 ASN C CA 1
ATOM 5787 C C . ASN C 1 132 ? 39.364 32.788 9.774 1.00 74.37 132 ASN C C 1
ATOM 5788 O O . ASN C 1 132 ? 39.092 33.660 8.980 1.00 74.59 132 ASN C O 1
ATOM 5793 N N . PHE C 1 133 ? 40.572 32.640 10.288 1.00 72.99 133 PHE C N 1
ATOM 5794 C CA . PHE C 1 133 ? 41.633 33.577 9.984 1.00 72.01 133 PHE C CA 1
ATOM 5795 C C . PHE C 1 133 ? 42.032 33.548 8.524 1.00 72.14 133 PHE C C 1
ATOM 5796 O O . PHE C 1 133 ? 42.597 34.498 7.994 1.00 72.14 133 PHE C O 1
ATOM 5804 N N . GLU C 1 134 ? 41.770 32.435 7.869 1.00 72.29 134 GLU C N 1
ATOM 5805 C CA . GLU C 1 134 ? 41.948 32.396 6.442 1.00 72.14 134 GLU C CA 1
ATOM 5806 C C . GLU C 1 134 ? 40.753 33.096 5.719 1.00 72.21 134 GLU C C 1
ATOM 5807 O O . GLU C 1 134 ? 40.722 33.205 4.495 1.00 71.74 134 GLU C O 1
ATOM 5813 N N . GLY C 1 135 ? 39.775 33.555 6.498 1.00 72.16 135 GLY C N 1
ATOM 5814 C CA . GLY C 1 135 ? 38.694 34.344 5.991 1.00 72.52 135 GLY C CA 1
ATOM 5815 C C . GLY C 1 135 ? 37.467 33.539 5.659 1.00 73.10 135 GLY C C 1
ATOM 5816 O O . GLY C 1 135 ? 36.699 33.897 4.776 1.00 73.83 135 GLY C O 1
ATOM 5817 N N . TYR C 1 136 ? 37.252 32.440 6.338 1.00 73.25 136 TYR C N 1
ATOM 5818 C CA . TYR C 1 136 ? 36.047 31.688 6.067 1.00 73.88 136 TYR C CA 1
ATOM 5819 C C . TYR C 1 136 ? 34.998 32.017 7.128 1.00 74.11 136 TYR C C 1
ATOM 5820 O O . TYR C 1 136 ? 35.333 32.349 8.265 1.00 73.79 136 TYR C O 1
ATOM 5829 N N . HIS C 1 137 ? 33.723 31.884 6.789 1.00 74.65 137 HIS C N 1
ATOM 5830 C CA . HIS C 1 137 ? 32.676 31.905 7.828 1.00 75.05 137 HIS C CA 1
ATOM 5831 C C . HIS C 1 137 ? 32.543 30.534 8.460 1.00 75.12 137 HIS C C 1
ATOM 5832 O O . HIS C 1 137 ? 32.263 29.529 7.800 1.00 75.05 137 HIS C O 1
ATOM 5839 N N . THR C 1 138 ? 32.733 30.498 9.759 1.00 75.35 138 THR C N 1
ATOM 5840 C CA . THR C 1 138 ? 32.676 29.257 10.442 1.00 75.36 138 THR C CA 1
ATOM 5841 C C . THR C 1 138 ? 31.347 29.130 11.203 1.00 75.97 138 THR C C 1
ATOM 5842 O O . THR C 1 138 ? 30.662 30.138 11.449 1.00 76.95 138 THR C O 1
ATOM 5846 N N . CYS C 1 139 ? 30.940 27.903 11.520 1.00 75.82 139 CYS C N 1
ATOM 5847 C CA . CYS C 1 139 ? 29.869 27.713 12.479 1.00 75.38 139 CYS C CA 1
ATOM 5848 C C . CYS C 1 139 ? 29.860 26.343 13.143 1.00 75.36 139 CYS C C 1
ATOM 5849 O O . CYS C 1 139 ? 29.785 25.315 12.483 1.00 75.38 139 CYS C O 1
ATOM 5852 N N . ILE C 1 140 ? 29.939 26.330 14.464 1.00 75.19 140 ILE C N 1
ATOM 5853 C CA . ILE C 1 140 ? 29.845 25.068 15.186 1.00 75.07 140 ILE C CA 1
ATOM 5854 C C . ILE C 1 140 ? 28.667 25.068 16.111 1.00 74.98 140 ILE C C 1
ATOM 5855 O O . ILE C 1 140 ? 28.603 25.904 17.024 1.00 74.90 140 ILE C O 1
ATOM 5860 N N . PHE C 1 141 ? 27.761 24.110 15.911 1.00 74.94 141 PHE C N 1
ATOM 5861 C CA . PHE C 1 141 ? 26.638 23.962 16.833 1.00 74.92 141 PHE C CA 1
ATOM 5862 C C . PHE C 1 141 ? 26.600 22.643 17.622 1.00 74.81 141 PHE C C 1
ATOM 5863 O O . PHE C 1 141 ? 26.887 21.552 17.100 1.00 74.51 141 PHE C O 1
ATOM 5871 N N . ALA C 1 142 ? 26.276 22.777 18.901 1.00 74.72 142 ALA C N 1
ATOM 5872 C CA . ALA C 1 142 ? 26.069 21.640 19.764 1.00 74.86 142 ALA C CA 1
ATOM 5873 C C . ALA C 1 142 ? 24.583 21.280 19.705 1.00 75.06 142 ALA C C 1
ATOM 5874 O O . ALA C 1 142 ? 23.717 22.145 19.796 1.00 75.18 142 ALA C O 1
ATOM 5876 N N . TYR C 1 143 ? 24.307 19.996 19.526 1.00 75.38 143 TYR C N 1
ATOM 5877 C CA . TYR C 1 143 ? 22.975 19.446 19.396 1.00 75.41 143 TYR C CA 1
ATOM 5878 C C . TYR C 1 143 ? 22.928 18.177 20.270 1.00 75.95 143 TYR C C 1
ATOM 5879 O O . TYR C 1 143 ? 23.953 17.472 20.439 1.00 76.05 143 TYR C O 1
ATOM 5888 N N . GLY C 1 144 ? 21.745 17.889 20.830 1.00 76.30 144 GLY C N 1
ATOM 5889 C CA . GLY C 1 144 ? 21.514 16.669 21.649 1.00 76.15 144 GLY C CA 1
ATOM 5890 C C . GLY C 1 144 ? 20.438 16.918 22.685 1.00 76.04 144 GLY C C 1
ATOM 5891 O O . GLY C 1 144 ? 19.907 18.035 22.782 1.00 76.04 144 GLY C O 1
ATOM 5892 N N . GLN C 1 145 ? 20.116 15.892 23.464 1.00 75.80 145 GLN C N 1
ATOM 5893 C CA . GLN C 1 145 ? 19.073 16.053 24.479 1.00 75.76 145 GLN C CA 1
ATOM 5894 C C . GLN C 1 145 ? 19.574 16.912 25.613 1.00 75.57 145 GLN C C 1
ATOM 5895 O O . GLN C 1 145 ? 20.774 17.066 25.777 1.00 75.32 145 GLN C O 1
ATOM 5901 N N . THR C 1 146 ? 18.637 17.434 26.402 1.00 75.68 146 THR C N 1
ATOM 5902 C CA . THR C 1 146 ? 18.949 18.187 27.592 1.00 75.40 146 THR C CA 1
ATOM 5903 C C . THR C 1 146 ? 19.798 17.329 28.498 1.00 75.41 146 THR C C 1
ATOM 5904 O O . THR C 1 146 ? 19.548 16.145 28.675 1.00 75.14 146 THR C O 1
ATOM 5908 N N . GLY C 1 147 ? 20.859 17.926 29.021 1.00 75.65 147 GLY C N 1
ATOM 5909 C CA . GLY C 1 147 ? 21.720 17.225 29.944 1.00 75.81 147 GLY C CA 1
ATOM 5910 C C . GLY C 1 147 ? 22.676 16.316 29.227 1.00 76.09 147 GLY C C 1
ATOM 5911 O O . GLY C 1 147 ? 23.411 15.570 29.858 1.00 76.51 147 GLY C O 1
ATOM 5912 N N . SER C 1 148 ? 22.692 16.367 27.906 1.00 76.16 148 SER C N 1
ATOM 5913 C CA . SER C 1 148 ? 23.650 15.557 27.181 1.00 76.30 148 SER C CA 1
ATOM 5914 C C . SER C 1 148 ? 25.093 16.136 27.223 1.00 76.14 148 SER C C 1
ATOM 5915 O O . SER C 1 148 ? 26.062 15.416 27.020 1.00 76.29 148 SER C O 1
ATOM 5918 N N . GLY C 1 149 ? 25.238 17.425 27.509 1.00 76.01 149 GLY C N 1
ATOM 5919 C CA . GLY C 1 149 ? 26.566 18.032 27.573 1.00 75.69 149 GLY C CA 1
ATOM 5920 C C . GLY C 1 149 ? 26.781 19.112 26.511 1.00 75.69 149 GLY C C 1
ATOM 5921 O O . GLY C 1 149 ? 27.916 19.518 26.230 1.00 75.38 149 GLY C O 1
ATOM 5922 N N . LYS C 1 150 ? 25.698 19.589 25.910 1.00 75.56 150 LYS C N 1
ATOM 5923 C CA . LYS C 1 150 ? 25.834 20.662 24.935 1.00 75.45 150 LYS C CA 1
ATOM 5924 C C . LYS C 1 150 ? 26.574 21.843 25.513 1.00 75.46 150 LYS C C 1
ATOM 5925 O O . LYS C 1 150 ? 27.585 22.254 24.959 1.00 75.63 150 LYS C O 1
ATOM 5931 N N . SER C 1 151 ? 26.052 22.375 26.622 1.00 75.38 151 SER C N 1
ATOM 5932 C CA . SER C 1 151 ? 26.598 23.558 27.259 1.00 75.39 151 SER C CA 1
ATOM 5933 C C . SER C 1 151 ? 27.992 23.235 27.741 1.00 75.50 151 SER C C 1
ATOM 5934 O O . SER C 1 151 ? 28.901 24.019 27.506 1.00 75.90 151 SER C O 1
ATOM 5937 N N . TYR C 1 152 ? 28.196 22.067 28.349 1.00 75.46 152 TYR C N 1
ATOM 5938 C CA . TYR C 1 152 ? 29.538 21.707 28.838 1.00 75.61 152 TYR C CA 1
ATOM 5939 C C . TYR C 1 152 ? 30.510 21.732 27.707 1.00 75.91 152 TYR C C 1
ATOM 5940 O O . TYR C 1 152 ? 31.610 22.233 27.854 1.00 76.60 152 TYR C O 1
ATOM 5949 N N . THR C 1 153 ? 30.122 21.185 26.572 1.00 75.84 153 THR C N 1
ATOM 5950 C CA . THR C 1 153 ? 31.034 21.177 25.456 1.00 76.04 153 THR C CA 1
ATOM 5951 C C . THR C 1 153 ? 31.394 22.571 24.968 1.00 76.30 153 THR C C 1
ATOM 5952 O O . THR C 1 153 ? 32.601 22.866 24.880 1.00 76.64 153 THR C O 1
ATOM 5956 N N . MET C 1 154 ? 30.368 23.393 24.672 1.00 75.88 154 MET C N 1
ATOM 5957 C CA . MET C 1 154 ? 30.537 24.681 24.012 1.00 75.80 154 MET C CA 1
ATOM 5958 C C . MET C 1 154 ? 31.226 25.673 24.909 1.00 76.14 154 MET C C 1
ATOM 5959 O O . MET C 1 154 ? 32.127 26.431 24.467 1.00 76.42 154 MET C O 1
ATOM 5964 N N . MET C 1 155 ? 30.816 25.643 26.171 1.00 75.71 155 MET C N 1
ATOM 5965 C CA . MET C 1 155 ? 31.179 26.665 27.118 1.00 75.76 155 MET C CA 1
ATOM 5966 C C . MET C 1 155 ? 32.024 26.084 28.273 1.00 75.73 155 MET C C 1
ATOM 5967 O O . MET C 1 155 ? 33.064 26.622 28.633 1.00 75.46 155 MET C O 1
ATOM 5972 N N . GLY C 1 156 ? 31.593 24.952 28.823 1.00 75.83 156 GLY C N 1
ATOM 5973 C CA . GLY C 1 156 ? 32.407 24.228 29.790 1.00 75.56 156 GLY C CA 1
ATOM 5974 C C . GLY C 1 156 ? 32.325 24.972 31.089 1.00 75.62 156 GLY C C 1
ATOM 5975 O O . GLY C 1 156 ? 31.312 25.562 31.356 1.00 76.71 156 GLY C O 1
ATOM 5976 N N . THR C 1 157 ? 33.406 24.996 31.852 1.00 75.21 157 THR C N 1
ATOM 5977 C CA . THR C 1 157 ? 33.396 25.415 33.219 1.00 74.63 157 THR C CA 1
ATOM 5978 C C . THR C 1 157 ? 34.533 26.364 33.461 1.00 76.05 157 THR C C 1
ATOM 5979 O O . THR C 1 157 ? 35.422 26.499 32.590 1.00 75.97 157 THR C O 1
ATOM 5983 N N . PRO C 1 158 ? 34.505 27.070 34.618 1.00 76.60 158 PRO C N 1
ATOM 5984 C CA . PRO C 1 158 ? 35.598 27.950 34.901 1.00 76.69 158 PRO C CA 1
ATOM 5985 C C . PRO C 1 158 ? 36.856 27.162 34.841 1.00 76.87 158 PRO C C 1
ATOM 5986 O O . PRO C 1 158 ? 37.796 27.581 34.138 1.00 77.93 158 PRO C O 1
ATOM 5990 N N . ASP C 1 159 ? 36.899 26.015 35.490 1.00 76.26 159 ASP C N 1
ATOM 5991 C CA . ASP C 1 159 ? 38.104 25.270 35.307 1.00 76.95 159 ASP C CA 1
ATOM 5992 C C . ASP C 1 159 ? 37.886 24.032 34.499 1.00 76.21 159 ASP C C 1
ATOM 5993 O O . ASP C 1 159 ? 38.646 23.089 34.561 1.00 75.79 159 ASP C O 1
ATOM 5998 N N . GLN C 1 160 ? 36.846 24.070 33.688 1.00 76.06 160 GLN C N 1
ATOM 5999 C CA . GLN C 1 160 ? 36.657 23.058 32.693 1.00 75.14 160 GLN C CA 1
ATOM 6000 C C . GLN C 1 160 ? 36.295 23.643 31.350 1.00 74.61 160 GLN C C 1
ATOM 6001 O O . GLN C 1 160 ? 35.369 23.165 30.740 1.00 74.67 160 GLN C O 1
ATOM 6007 N N . PRO C 1 161 ? 37.074 24.618 30.838 1.00 74.25 161 PRO C N 1
ATOM 6008 C CA . PRO C 1 161 ? 36.610 25.490 29.742 1.00 74.15 161 PRO C CA 1
ATOM 6009 C C . PRO C 1 161 ? 36.366 24.766 28.426 1.00 74.43 161 PRO C C 1
ATOM 6010 O O . PRO C 1 161 ? 37.184 23.916 28.016 1.00 74.60 161 PRO C O 1
ATOM 6014 N N . GLY C 1 162 ? 35.230 25.076 27.797 1.00 74.66 162 GLY C N 1
ATOM 6015 C CA . GLY C 1 162 ? 34.828 24.421 26.552 1.00 75.68 162 GLY C CA 1
ATOM 6016 C C . GLY C 1 162 ? 35.253 25.159 25.282 1.00 76.49 162 GLY C C 1
ATOM 6017 O O . GLY C 1 162 ? 35.964 26.182 25.332 1.00 77.12 162 GLY C O 1
ATOM 6018 N N . LEU C 1 163 ? 34.815 24.644 24.137 1.00 76.34 163 LEU C N 1
ATOM 6019 C CA . LEU C 1 163 ? 34.953 25.325 22.832 1.00 75.76 163 LEU C CA 1
ATOM 6020 C C . LEU C 1 163 ? 35.048 26.838 22.754 1.00 75.27 163 LEU C C 1
ATOM 6021 O O . LEU C 1 163 ? 35.953 27.362 22.094 1.00 74.93 163 LEU C O 1
ATOM 6026 N N . ILE C 1 164 ? 34.113 27.532 23.394 1.00 74.48 164 ILE C N 1
ATOM 6027 C CA . ILE C 1 164 ? 34.070 28.957 23.238 1.00 74.31 164 ILE C CA 1
ATOM 6028 C C . ILE C 1 164 ? 35.275 29.629 23.851 1.00 74.19 164 ILE C C 1
ATOM 6029 O O . ILE C 1 164 ? 36.108 30.151 23.141 1.00 74.35 164 ILE C O 1
ATOM 6034 N N . PRO C 1 165 ? 35.419 29.586 25.163 1.00 74.21 165 PRO C N 1
ATOM 6035 C CA . PRO C 1 165 ? 36.551 30.351 25.689 1.00 74.35 165 PRO C CA 1
ATOM 6036 C C . PRO C 1 165 ? 37.876 29.925 25.013 1.00 75.01 165 PRO C C 1
ATOM 6037 O O . PRO C 1 165 ? 38.697 30.755 24.606 1.00 74.98 165 PRO C O 1
ATOM 6041 N N . ARG C 1 166 ? 38.049 28.617 24.878 1.00 75.68 166 ARG C N 1
ATOM 6042 C CA . ARG C 1 166 ? 39.163 28.038 24.157 1.00 76.01 166 ARG C CA 1
ATOM 6043 C C . ARG C 1 166 ? 39.424 28.782 22.875 1.00 75.75 166 ARG C C 1
ATOM 6044 O O . ARG C 1 166 ? 40.559 29.161 22.604 1.00 75.84 166 ARG C O 1
ATOM 6052 N N . THR C 1 167 ? 38.371 28.928 22.075 1.00 75.33 167 THR C N 1
ATOM 6053 C CA . THR C 1 167 ? 38.447 29.636 20.805 1.00 75.46 167 THR C CA 1
ATOM 6054 C C . THR C 1 167 ? 38.883 31.081 21.017 1.00 75.77 167 THR C C 1
ATOM 6055 O O . THR C 1 167 ? 39.893 31.519 20.454 1.00 75.99 167 THR C O 1
ATOM 6059 N N . CYS C 1 168 ? 38.143 31.807 21.844 1.00 75.73 168 CYS C N 1
ATOM 6060 C CA . CYS C 1 168 ? 38.555 33.134 22.247 1.00 76.30 168 CYS C CA 1
ATOM 6061 C C . CYS C 1 168 ? 40.027 33.178 22.661 1.00 76.12 168 CYS C C 1
ATOM 6062 O O . CYS C 1 168 ? 40.804 33.912 22.082 1.00 76.58 168 CYS C O 1
ATOM 6065 N N . GLU C 1 169 ? 40.430 32.381 23.623 1.00 75.59 169 GLU C N 1
ATOM 6066 C CA . GLU C 1 169 ? 41.818 32.400 23.953 1.00 75.95 169 GLU C CA 1
ATOM 6067 C C . GLU C 1 169 ? 42.730 32.190 22.736 1.00 75.80 169 GLU C C 1
ATOM 6068 O O . GLU C 1 169 ? 43.699 32.928 22.528 1.00 75.76 169 GLU C O 1
ATOM 6074 N N . ASP C 1 170 ? 42.430 31.182 21.942 1.00 75.56 170 ASP C N 1
ATOM 6075 C CA . ASP C 1 170 ? 43.300 30.850 20.846 1.00 75.56 170 ASP C CA 1
ATOM 6076 C C . ASP C 1 170 ? 43.416 32.055 19.994 1.00 75.23 170 ASP C C 1
ATOM 6077 O O . ASP C 1 170 ? 44.520 32.477 19.667 1.00 74.93 170 ASP C O 1
ATOM 6082 N N . LEU C 1 171 ? 42.244 32.596 19.656 1.00 75.12 171 LEU C N 1
ATOM 6083 C CA . LEU C 1 171 ? 42.081 33.746 18.771 1.00 74.66 171 LEU C CA 1
ATOM 6084 C C . LEU C 1 171 ? 42.985 34.834 19.217 1.00 74.85 171 LEU C C 1
ATOM 6085 O O . LEU C 1 171 ? 43.929 35.155 18.542 1.00 75.34 171 LEU C O 1
ATOM 6090 N N . PHE C 1 172 ? 42.744 35.374 20.385 1.00 75.22 172 PHE C N 1
ATOM 6091 C CA . PHE C 1 172 ? 43.578 36.453 20.834 1.00 75.53 172 PHE C CA 1
ATOM 6092 C C . PHE C 1 172 ? 45.076 36.190 20.880 1.00 75.44 172 PHE C C 1
ATOM 6093 O O . PHE C 1 172 ? 45.832 37.088 20.527 1.00 75.49 172 PHE C O 1
ATOM 6101 N N . GLN C 1 173 ? 45.510 34.984 21.261 1.00 75.52 173 GLN C N 1
ATOM 6102 C CA . GLN C 1 173 ? 46.951 34.619 21.151 1.00 75.78 173 GLN C CA 1
ATOM 6103 C C . GLN C 1 173 ? 47.491 34.785 19.753 1.00 75.61 173 GLN C C 1
ATOM 6104 O O . GLN C 1 173 ? 48.622 35.236 19.582 1.00 75.78 173 GLN C O 1
ATOM 6110 N N . ARG C 1 174 ? 46.684 34.391 18.764 1.00 75.37 174 ARG C N 1
ATOM 6111 C CA . ARG C 1 174 ? 47.073 34.479 17.363 1.00 74.78 174 ARG C CA 1
ATOM 6112 C C . ARG C 1 174 ? 47.264 35.917 17.014 1.00 74.55 174 ARG C C 1
ATOM 6113 O O . ARG C 1 174 ? 48.295 36.292 16.472 1.00 75.11 174 ARG C O 1
ATOM 6121 N N . ILE C 1 175 ? 46.281 36.730 17.352 1.00 74.06 175 ILE C N 1
ATOM 6122 C CA . ILE C 1 175 ? 46.358 38.158 17.062 1.00 73.77 175 ILE C CA 1
ATOM 6123 C C . ILE C 1 175 ? 47.591 38.764 17.717 1.00 73.75 175 ILE C C 1
ATOM 6124 O O . ILE C 1 175 ? 48.310 39.535 17.092 1.00 73.79 175 ILE C O 1
ATOM 6129 N N . ALA C 1 176 ? 47.831 38.388 18.969 1.00 73.81 176 ALA C N 1
ATOM 6130 C CA . ALA C 1 176 ? 48.923 38.949 19.753 1.00 73.88 176 ALA C CA 1
ATOM 6131 C C . ALA C 1 176 ? 50.196 38.590 19.052 1.00 74.01 176 ALA C C 1
ATOM 6132 O O . ALA C 1 176 ? 51.029 39.435 18.763 1.00 74.03 176 ALA C O 1
ATOM 6134 N N . SER C 1 177 ? 50.305 37.309 18.748 1.00 74.26 177 SER C N 1
ATOM 6135 C CA . SER C 1 177 ? 51.453 36.747 18.059 1.00 74.42 177 SER C CA 1
ATOM 6136 C C . SER C 1 177 ? 51.638 37.257 16.639 1.00 74.37 177 SER C C 1
ATOM 6137 O O . SER C 1 177 ? 52.743 37.419 16.189 1.00 74.17 177 SER C O 1
ATOM 6140 N N . ALA C 1 178 ? 50.543 37.505 15.935 1.00 75.10 178 ALA C N 1
ATOM 6141 C CA . ALA C 1 178 ? 50.583 38.153 14.613 1.00 75.63 178 ALA C CA 1
ATOM 6142 C C . ALA C 1 178 ? 50.909 39.677 14.647 1.00 75.88 178 ALA C C 1
ATOM 6143 O O . ALA C 1 178 ? 50.737 40.393 13.653 1.00 75.26 178 ALA C O 1
ATOM 6145 N N . GLN C 1 179 ? 51.368 40.167 15.794 1.00 76.49 179 GLN C N 1
ATOM 6146 C CA . GLN C 1 179 ? 51.866 41.503 15.848 1.00 77.56 179 GLN C CA 1
ATOM 6147 C C . GLN C 1 179 ? 53.124 41.378 15.071 1.00 78.03 179 GLN C C 1
ATOM 6148 O O . GLN C 1 179 ? 53.076 41.344 13.846 1.00 78.80 179 GLN C O 1
ATOM 6154 N N . ASP C 1 180 ? 54.247 41.229 15.761 1.00 78.41 180 ASP C N 1
ATOM 6155 C CA . ASP C 1 180 ? 55.582 41.305 15.101 1.00 78.71 180 ASP C CA 1
ATOM 6156 C C . ASP C 1 180 ? 55.928 40.208 14.031 1.00 78.54 180 ASP C C 1
ATOM 6157 O O . ASP C 1 180 ? 56.978 40.272 13.375 1.00 78.51 180 ASP C O 1
ATOM 6162 N N . GLU C 1 181 ? 55.045 39.228 13.844 1.00 78.18 181 GLU C N 1
ATOM 6163 C CA . GLU C 1 181 ? 55.199 38.292 12.735 1.00 78.22 181 GLU C CA 1
ATOM 6164 C C . GLU C 1 181 ? 54.679 38.972 11.482 1.00 77.71 181 GLU C C 1
ATOM 6165 O O . GLU C 1 181 ? 55.240 38.793 10.424 1.00 77.98 181 GLU C O 1
ATOM 6171 N N . THR C 1 182 ? 53.602 39.746 11.598 1.00 77.41 182 THR C N 1
ATOM 6172 C CA . THR C 1 182 ? 52.992 40.405 10.434 1.00 77.04 182 THR C CA 1
ATOM 6173 C C . THR C 1 182 ? 52.516 41.818 10.818 1.00 76.68 182 THR C C 1
ATOM 6174 O O . THR C 1 182 ? 51.307 42.048 10.958 1.00 76.95 182 THR C O 1
ATOM 6178 N N . PRO C 1 183 ? 53.456 42.763 11.033 1.00 75.91 183 PRO C N 1
ATOM 6179 C CA . PRO C 1 183 ? 52.975 44.038 11.541 1.00 75.36 183 PRO C CA 1
ATOM 6180 C C . PRO C 1 183 ? 52.172 44.909 10.569 1.00 75.14 183 PRO C C 1
ATOM 6181 O O . PRO C 1 183 ? 51.452 45.771 11.047 1.00 75.33 183 PRO C O 1
ATOM 6185 N N . ASN C 1 184 ? 52.255 44.709 9.251 1.00 74.87 184 ASN C N 1
ATOM 6186 C CA . ASN C 1 184 ? 51.380 45.490 8.341 1.00 74.85 184 ASN C CA 1
ATOM 6187 C C . ASN C 1 184 ? 49.900 45.000 8.370 1.00 74.75 184 ASN C C 1
ATOM 6188 O O . ASN C 1 184 ? 49.000 45.626 7.802 1.00 74.90 184 ASN C O 1
ATOM 6190 N N . ILE C 1 185 ? 49.667 43.892 9.063 1.00 74.56 185 ILE C N 1
ATOM 6191 C CA . ILE C 1 185 ? 48.347 43.301 9.210 1.00 74.96 185 ILE C CA 1
ATOM 6192 C C . ILE C 1 185 ? 47.938 43.447 10.669 1.00 74.68 185 ILE C C 1
ATOM 6193 O O . ILE C 1 185 ? 48.790 43.436 11.550 1.00 74.95 185 ILE C O 1
ATOM 6198 N N . SER C 1 186 ? 46.646 43.585 10.935 1.00 74.26 186 SER C N 1
ATOM 6199 C CA . SER C 1 186 ? 46.187 43.792 12.302 1.00 74.07 186 SER C CA 1
ATOM 6200 C C . SER C 1 186 ? 44.712 43.455 12.398 1.00 74.37 186 SER C C 1
ATOM 6201 O O . SER C 1 186 ? 44.019 43.439 11.378 1.00 74.47 186 SER C O 1
ATOM 6204 N N . TYR C 1 187 ? 44.217 43.192 13.606 1.00 74.23 187 TYR C N 1
ATOM 6205 C CA . TYR C 1 187 ? 42.884 42.623 13.688 1.00 74.38 187 TYR C CA 1
ATOM 6206 C C . TYR C 1 187 ? 41.972 43.382 14.561 1.00 74.84 187 TYR C C 1
ATOM 6207 O O . TYR C 1 187 ? 42.385 44.235 15.318 1.00 75.18 187 TYR C O 1
ATOM 6216 N N . ASN C 1 188 ? 40.713 43.016 14.464 1.00 75.50 188 ASN C N 1
ATOM 6217 C CA . ASN C 1 188 ? 39.631 43.832 14.919 1.00 76.08 188 ASN C CA 1
ATOM 6218 C C . ASN C 1 188 ? 38.430 42.950 15.306 1.00 76.35 188 ASN C C 1
ATOM 6219 O O . ASN C 1 188 ? 37.705 42.440 14.443 1.00 76.86 188 ASN C O 1
ATOM 6224 N N . VAL C 1 189 ? 38.206 42.745 16.595 1.00 76.21 189 VAL C N 1
ATOM 6225 C CA . VAL C 1 189 ? 37.196 41.768 17.001 1.00 76.00 189 VAL C CA 1
ATOM 6226 C C . VAL C 1 189 ? 35.964 42.407 17.652 1.00 76.38 189 VAL C C 1
ATOM 6227 O O . VAL C 1 189 ? 36.077 43.317 18.493 1.00 76.64 189 VAL C O 1
ATOM 6231 N N . LYS C 1 190 ? 34.784 41.941 17.241 1.00 76.35 190 LYS C N 1
ATOM 6232 C CA . LYS C 1 190 ? 33.520 42.332 17.857 1.00 76.23 190 LYS C CA 1
ATOM 6233 C C . LYS C 1 190 ? 32.809 41.052 18.140 1.00 75.84 190 LYS C C 1
ATOM 6234 O O . LYS C 1 190 ? 32.871 40.094 17.386 1.00 75.75 190 LYS C O 1
ATOM 6240 N N . VAL C 1 191 ? 32.163 41.036 19.283 1.00 76.03 191 VAL C N 1
ATOM 6241 C CA . VAL C 1 191 ? 31.354 39.911 19.723 1.00 75.89 191 VAL C CA 1
ATOM 6242 C C . VAL C 1 191 ? 29.894 40.347 19.896 1.00 76.18 191 VAL C C 1
ATOM 6243 O O . VAL C 1 191 ? 29.575 41.492 20.277 1.00 76.16 191 VAL C O 1
ATOM 6247 N N . SER C 1 192 ? 29.010 39.426 19.576 1.00 76.40 192 SER C N 1
ATOM 6248 C CA . SER C 1 192 ? 27.601 39.665 19.701 1.00 77.29 192 SER C CA 1
ATOM 6249 C C . SER C 1 192 ? 27.072 38.359 20.237 1.00 77.18 192 SER C C 1
ATOM 6250 O O . SER C 1 192 ? 27.750 37.347 20.144 1.00 77.47 192 SER C O 1
ATOM 6253 N N . TYR C 1 193 ? 25.861 38.371 20.782 1.00 76.95 193 TYR C N 1
ATOM 6254 C CA . TYR C 1 193 ? 25.371 37.221 21.545 1.00 76.33 193 TYR C CA 1
ATOM 6255 C C . TYR C 1 193 ? 23.865 37.374 21.700 1.00 75.95 193 TYR C C 1
ATOM 6256 O O . TYR C 1 193 ? 23.377 38.419 22.154 1.00 75.92 193 TYR C O 1
ATOM 6265 N N . PHE C 1 194 ? 23.134 36.335 21.309 1.00 75.41 194 PHE C N 1
ATOM 6266 C CA . PHE C 1 194 ? 21.684 36.368 21.385 1.00 74.99 194 PHE C CA 1
ATOM 6267 C C . PHE C 1 194 ? 21.122 34.967 21.532 1.00 74.52 194 PHE C C 1
ATOM 6268 O O . PHE C 1 194 ? 21.728 33.986 21.105 1.00 74.57 194 PHE C O 1
ATOM 6276 N N . GLU C 1 195 ? 19.956 34.891 22.141 1.00 73.97 195 GLU C N 1
ATOM 6277 C CA . GLU C 1 195 ? 19.270 33.649 22.261 1.00 73.91 195 GLU C CA 1
ATOM 6278 C C . GLU C 1 195 ? 17.939 33.797 21.606 1.00 73.64 195 GLU C C 1
ATOM 6279 O O . GLU C 1 195 ? 17.334 34.889 21.599 1.00 73.53 195 GLU C O 1
ATOM 6285 N N . VAL C 1 196 ? 17.480 32.687 21.059 1.00 73.57 196 VAL C N 1
ATOM 6286 C CA . VAL C 1 196 ? 16.117 32.605 20.630 1.00 73.89 196 VAL C CA 1
ATOM 6287 C C . VAL C 1 196 ? 15.390 31.682 21.574 1.00 74.37 196 VAL C C 1
ATOM 6288 O O . VAL C 1 196 ? 15.957 30.695 22.026 1.00 74.77 196 VAL C O 1
ATOM 6292 N N . TYR C 1 197 ? 14.141 32.035 21.870 1.00 74.71 197 TYR C N 1
ATOM 6293 C CA . TYR C 1 197 ? 13.319 31.378 22.859 1.00 74.93 197 TYR C CA 1
ATOM 6294 C C . TYR C 1 197 ? 11.892 31.686 22.471 1.00 75.39 197 TYR C C 1
ATOM 6295 O O . TYR C 1 197 ? 11.534 32.856 22.369 1.00 75.37 197 TYR C O 1
ATOM 6304 N N . ASN C 1 198 ? 11.077 30.653 22.255 1.00 75.84 198 ASN C N 1
ATOM 6305 C CA . ASN C 1 198 ? 9.679 30.859 21.865 1.00 76.14 198 ASN C CA 1
ATOM 6306 C C . ASN C 1 198 ? 9.511 31.652 20.610 1.00 75.83 198 ASN C C 1
ATOM 6307 O O . ASN C 1 198 ? 8.586 32.466 20.526 1.00 75.70 198 ASN C O 1
ATOM 6312 N N . GLU C 1 199 ? 10.405 31.417 19.656 1.00 75.65 199 GLU C N 1
ATOM 6313 C CA . GLU C 1 199 ? 10.530 32.232 18.442 1.00 75.51 199 GLU C CA 1
ATOM 6314 C C . GLU C 1 199 ? 10.669 33.705 18.771 1.00 75.27 199 GLU C C 1
ATOM 6315 O O . GLU C 1 199 ? 10.136 34.559 18.063 1.00 75.15 199 GLU C O 1
ATOM 6321 N N . HIS C 1 200 ? 11.372 34.002 19.856 1.00 75.30 200 HIS C N 1
ATOM 6322 C CA . HIS C 1 200 ? 11.736 35.379 20.127 1.00 75.69 200 HIS C CA 1
ATOM 6323 C C . HIS C 1 200 ? 13.241 35.523 20.192 1.00 75.74 200 HIS C C 1
ATOM 6324 O O . HIS C 1 200 ? 13.933 34.679 20.740 1.00 75.80 200 HIS C O 1
ATOM 6331 N N . VAL C 1 201 ? 13.744 36.606 19.631 1.00 75.83 201 VAL C N 1
ATOM 6332 C CA . VAL C 1 201 ? 15.163 36.876 19.714 1.00 76.11 201 VAL C CA 1
ATOM 6333 C C . VAL C 1 201 ? 15.420 37.955 20.752 1.00 76.23 201 VAL C C 1
ATOM 6334 O O . VAL C 1 201 ? 14.767 39.012 20.691 1.00 76.69 201 VAL C O 1
ATOM 6338 N N . ARG C 1 202 ? 16.338 37.713 21.698 1.00 75.71 202 ARG C N 1
ATOM 6339 C CA . ARG C 1 202 ? 16.726 38.805 22.596 1.00 75.45 202 ARG C CA 1
ATOM 6340 C C . ARG C 1 202 ? 18.227 39.021 22.661 1.00 74.98 202 ARG C C 1
ATOM 6341 O O . ARG C 1 202 ? 18.982 38.080 22.523 1.00 75.11 202 ARG C O 1
ATOM 6349 N N . ASP C 1 203 ? 18.648 40.270 22.842 1.00 74.53 203 ASP C N 1
ATOM 6350 C CA . ASP C 1 203 ? 20.054 40.644 22.763 1.00 74.26 203 ASP C CA 1
ATOM 6351 C C . ASP C 1 203 ? 20.699 40.427 24.103 1.00 74.04 203 ASP C C 1
ATOM 6352 O O . ASP C 1 203 ? 20.572 41.247 25.003 1.00 74.28 203 ASP C O 1
ATOM 6357 N N . LEU C 1 204 ? 21.398 39.316 24.245 1.00 73.89 204 LEU C N 1
ATOM 6358 C CA . LEU C 1 204 ? 21.944 38.962 25.534 1.00 73.90 204 LEU C CA 1
ATOM 6359 C C . LEU C 1 204 ? 22.955 39.964 26.093 1.00 74.04 204 LEU C C 1
ATOM 6360 O O . LEU C 1 204 ? 23.178 40.018 27.294 1.00 74.31 204 LEU C O 1
ATOM 6365 N N . LEU C 1 205 ? 23.520 40.801 25.238 1.00 73.97 205 LEU C N 1
ATOM 6366 C CA . LEU C 1 205 ? 24.468 41.802 25.703 1.00 74.21 205 LEU C CA 1
ATOM 6367 C C . LEU C 1 205 ? 23.837 43.160 25.970 1.00 74.61 205 LEU C C 1
ATOM 6368 O O . LEU C 1 205 ? 24.440 44.014 26.607 1.00 74.62 205 LEU C O 1
ATOM 6373 N N . ALA C 1 206 ? 22.627 43.376 25.473 1.00 75.17 206 ALA C N 1
ATOM 6374 C CA . ALA C 1 206 ? 21.933 44.635 25.719 1.00 75.31 206 ALA C CA 1
ATOM 6375 C C . ALA C 1 206 ? 21.782 44.773 27.211 1.00 75.46 206 ALA C C 1
ATOM 6376 O O . ALA C 1 206 ? 21.606 43.765 27.884 1.00 75.83 206 ALA C O 1
ATOM 6378 N N . PRO C 1 207 ? 21.865 46.011 27.741 1.00 75.68 207 PRO C N 1
ATOM 6379 C CA . PRO C 1 207 ? 21.613 46.245 29.171 1.00 75.68 207 PRO C CA 1
ATOM 6380 C C . PRO C 1 207 ? 20.218 45.775 29.539 1.00 75.59 207 PRO C C 1
ATOM 6381 O O . PRO C 1 207 ? 19.327 45.795 28.700 1.00 75.65 207 PRO C O 1
ATOM 6385 N N . VAL C 1 208 ? 20.021 45.315 30.762 1.00 75.69 208 VAL C N 1
ATOM 6386 C CA . VAL C 1 208 ? 18.662 44.951 31.172 1.00 76.10 208 VAL C CA 1
ATOM 6387 C C . VAL C 1 208 ? 18.209 45.838 32.344 1.00 76.40 208 VAL C C 1
ATOM 6388 O O . VAL C 1 208 ? 19.033 46.237 33.188 1.00 76.40 208 VAL C O 1
ATOM 6392 N N . VAL C 1 209 ? 16.914 46.173 32.353 1.00 76.42 209 VAL C N 1
ATOM 6393 C CA . VAL C 1 209 ? 16.372 47.181 33.253 1.00 76.52 209 VAL C CA 1
ATOM 6394 C C . VAL C 1 209 ? 15.194 46.589 34.017 1.00 76.67 209 VAL C C 1
ATOM 6395 O O . VAL C 1 209 ? 14.313 45.977 33.421 1.00 77.12 209 VAL C O 1
ATOM 6399 N N . PRO C 1 210 ? 15.196 46.747 35.350 1.00 76.71 210 PRO C N 1
ATOM 6400 C CA . PRO C 1 210 ? 14.092 46.436 36.259 1.00 76.87 210 PRO C CA 1
ATOM 6401 C C . PRO C 1 210 ? 12.703 46.899 35.769 1.00 77.35 210 PRO C C 1
ATOM 6402 O O . PRO C 1 210 ? 12.595 47.688 34.817 1.00 77.39 210 PRO C O 1
ATOM 6406 N N . ASN C 1 211 ? 11.660 46.426 36.459 1.00 77.88 211 ASN C N 1
ATOM 6407 C CA . ASN C 1 211 ? 10.268 46.428 35.962 1.00 78.18 211 ASN C CA 1
ATOM 6408 C C . ASN C 1 211 ? 10.256 45.941 34.506 1.00 78.45 211 ASN C C 1
ATOM 6409 O O . ASN C 1 211 ? 9.526 46.482 33.664 1.00 78.69 211 ASN C O 1
ATOM 6411 N N . LYS C 1 212 ? 11.067 44.905 34.247 1.00 78.52 212 LYS C N 1
ATOM 6412 C CA . LYS C 1 212 ? 11.462 44.480 32.891 1.00 78.77 212 LYS C CA 1
ATOM 6413 C C . LYS C 1 212 ? 10.324 44.188 31.922 1.00 78.57 212 LYS C C 1
ATOM 6414 O O . LYS C 1 212 ? 9.567 43.223 32.099 1.00 79.06 212 LYS C O 1
ATOM 6416 N N . PRO C 1 213 ? 10.196 45.026 30.893 1.00 77.95 213 PRO C N 1
ATOM 6417 C CA . PRO C 1 213 ? 9.420 44.572 29.751 1.00 77.56 213 PRO C CA 1
ATOM 6418 C C . PRO C 1 213 ? 10.358 43.917 28.742 1.00 77.43 213 PRO C C 1
ATOM 6419 O O . PRO C 1 213 ? 10.958 44.645 27.938 1.00 77.24 213 PRO C O 1
ATOM 6423 N N . PRO C 1 214 ? 10.497 42.555 28.777 1.00 77.46 214 PRO C N 1
ATOM 6424 C CA . PRO C 1 214 ? 11.564 41.887 27.985 1.00 77.25 214 PRO C CA 1
ATOM 6425 C C . PRO C 1 214 ? 11.457 42.359 26.541 1.00 77.18 214 PRO C C 1
ATOM 6426 O O . PRO C 1 214 ? 10.337 42.459 26.008 1.00 77.35 214 PRO C O 1
ATOM 6430 N N . TYR C 1 215 ? 12.590 42.694 25.930 1.00 76.97 215 TYR C N 1
ATOM 6431 C CA . TYR C 1 215 ? 12.569 43.415 24.660 1.00 76.82 215 TYR C CA 1
ATOM 6432 C C . TYR C 1 215 ? 13.149 42.617 23.486 1.00 76.54 215 TYR C C 1
ATOM 6433 O O . TYR C 1 215 ? 14.337 42.264 23.488 1.00 76.63 215 TYR C O 1
ATOM 6442 N N . TYR C 1 216 ? 12.321 42.367 22.472 1.00 76.14 216 TYR C N 1
ATOM 6443 C CA . TYR C 1 216 ? 12.717 41.501 21.350 1.00 75.99 216 TYR C CA 1
ATOM 6444 C C . TYR C 1 216 ? 13.235 42.215 20.093 1.00 75.92 216 TYR C C 1
ATOM 6445 O O . TYR C 1 216 ? 12.648 43.189 19.645 1.00 76.27 216 TYR C O 1
ATOM 6454 N N . LEU C 1 217 ? 14.325 41.714 19.524 1.00 75.66 217 LEU C N 1
ATOM 6455 C CA . LEU C 1 217 ? 14.948 42.320 18.351 1.00 75.49 217 LEU C CA 1
ATOM 6456 C C . LEU C 1 217 ? 14.269 41.777 17.099 1.00 75.43 217 LEU C C 1
ATOM 6457 O O . LEU C 1 217 ? 13.695 40.683 17.154 1.00 75.52 217 LEU C O 1
ATOM 6462 N N . LYS C 1 218 ? 14.339 42.528 15.989 1.00 75.19 218 LYS C N 1
ATOM 6463 C CA . LYS C 1 218 ? 13.794 42.107 14.677 1.00 75.29 218 LYS C CA 1
ATOM 6464 C C . LYS C 1 218 ? 14.818 41.324 13.822 1.00 75.27 218 LYS C C 1
ATOM 6465 O O . LYS C 1 218 ? 16.044 41.482 13.986 1.00 74.80 218 LYS C O 1
ATOM 6471 N N . VAL C 1 219 ? 14.301 40.476 12.919 1.00 75.76 219 VAL C N 1
ATOM 6472 C CA . VAL C 1 219 ? 15.110 39.832 11.833 1.00 75.63 219 VAL C CA 1
ATOM 6473 C C . VAL C 1 219 ? 14.887 40.398 10.371 1.00 76.08 219 VAL C C 1
ATOM 6474 O O . VAL C 1 219 ? 13.778 40.361 9.779 1.00 75.52 219 VAL C O 1
ATOM 6478 N N . ARG C 1 220 ? 15.976 40.941 9.825 1.00 76.36 220 ARG C N 1
ATOM 6479 C CA . ARG C 1 220 ? 15.994 41.473 8.474 1.00 76.38 220 ARG C CA 1
ATOM 6480 C C . ARG C 1 220 ? 17.162 40.857 7.676 1.00 76.77 220 ARG C C 1
ATOM 6481 O O . ARG C 1 220 ? 18.009 40.121 8.243 1.00 76.47 220 ARG C O 1
ATOM 6489 N N . GLU C 1 221 ? 17.173 41.128 6.364 1.00 77.03 221 GLU C N 1
ATOM 6490 C CA . GLU C 1 221 ? 17.980 40.342 5.419 1.00 77.02 221 GLU C CA 1
ATOM 6491 C C . GLU C 1 221 ? 18.912 41.125 4.484 1.00 77.24 221 GLU C C 1
ATOM 6492 O O . GLU C 1 221 ? 18.477 41.794 3.521 1.00 77.05 221 GLU C O 1
ATOM 6498 N N . SER C 1 222 ? 20.204 41.007 4.806 1.00 77.64 222 SER C N 1
ATOM 6499 C CA . SER C 1 222 ? 21.309 41.475 3.973 1.00 77.63 222 SER C CA 1
ATOM 6500 C C . SER C 1 222 ? 21.235 40.777 2.640 1.00 77.69 222 SER C C 1
ATOM 6501 O O . SER C 1 222 ? 21.445 39.555 2.562 1.00 77.59 222 SER C O 1
ATOM 6504 N N . PRO C 1 223 ? 20.966 41.555 1.584 1.00 77.74 223 PRO C N 1
ATOM 6505 C CA . PRO C 1 223 ? 20.795 40.973 0.285 1.00 77.83 223 PRO C CA 1
ATOM 6506 C C . PRO C 1 223 ? 22.077 40.255 -0.055 1.00 77.85 223 PRO C C 1
ATOM 6507 O O . PRO C 1 223 ? 22.115 39.516 -1.017 1.00 77.89 223 PRO C O 1
ATOM 6511 N N . THR C 1 224 ? 23.111 40.444 0.761 1.00 78.00 224 THR C N 1
ATOM 6512 C CA . THR C 1 224 ? 24.432 39.929 0.427 1.00 78.07 224 THR C CA 1
ATOM 6513 C C . THR C 1 224 ? 25.022 39.040 1.491 1.00 78.25 224 THR C C 1
ATOM 6514 O O . THR C 1 224 ? 25.642 38.045 1.137 1.00 78.26 224 THR C O 1
ATOM 6518 N N . GLU C 1 225 ? 24.858 39.414 2.774 1.00 78.66 225 GLU C N 1
ATOM 6519 C CA . GLU C 1 225 ? 25.348 38.641 3.959 1.00 78.72 225 GLU C CA 1
ATOM 6520 C C . GLU C 1 225 ? 24.163 37.992 4.763 1.00 78.73 225 GLU C C 1
ATOM 6521 O O . GLU C 1 225 ? 24.153 37.971 5.997 1.00 78.37 225 GLU C O 1
ATOM 6523 N N . GLY C 1 226 ? 23.158 37.498 4.024 1.00 78.77 226 GLY C N 1
ATOM 6524 C CA . GLY C 1 226 ? 22.117 36.585 4.539 1.00 78.54 226 GLY C CA 1
ATOM 6525 C C . GLY C 1 226 ? 21.032 37.268 5.350 1.00 78.18 226 GLY C C 1
ATOM 6526 O O . GLY C 1 226 ? 20.779 38.445 5.105 1.00 78.36 226 GLY C O 1
ATOM 6527 N N . PRO C 1 227 ? 20.330 36.513 6.252 1.00 77.59 227 PRO C N 1
ATOM 6528 C CA . PRO C 1 227 ? 19.588 36.984 7.434 1.00 76.93 227 PRO C CA 1
ATOM 6529 C C . PRO C 1 227 ? 20.501 37.476 8.522 1.00 76.64 227 PRO C C 1
ATOM 6530 O O . PRO C 1 227 ? 21.678 37.107 8.532 1.00 76.49 227 PRO C O 1
ATOM 6534 N N . TYR C 1 228 ? 19.952 38.311 9.414 1.00 76.52 228 TYR C N 1
ATOM 6535 C CA . TYR C 1 228 ? 20.649 38.832 10.623 1.00 76.48 228 TYR C CA 1
ATOM 6536 C C . TYR C 1 228 ? 19.618 39.513 11.564 1.00 76.28 228 TYR C C 1
ATOM 6537 O O . TYR C 1 228 ? 18.469 39.772 11.159 1.00 76.23 228 TYR C O 1
ATOM 6546 N N . VAL C 1 229 ? 20.056 39.844 12.787 1.00 75.86 229 VAL C N 1
ATOM 6547 C CA . VAL C 1 229 ? 19.212 40.503 13.786 1.00 75.11 229 VAL C CA 1
ATOM 6548 C C . VAL C 1 229 ? 19.338 42.034 13.781 1.00 75.02 229 VAL C C 1
ATOM 6549 O O . VAL C 1 229 ? 20.393 42.580 14.105 1.00 75.03 229 VAL C O 1
ATOM 6553 N N . LYS C 1 230 ? 18.257 42.724 13.431 1.00 74.81 230 LYS C N 1
ATOM 6554 C CA . LYS C 1 230 ? 18.287 44.194 13.387 1.00 74.91 230 LYS C CA 1
ATOM 6555 C C . LYS C 1 230 ? 18.567 44.795 14.752 1.00 74.96 230 LYS C C 1
ATOM 6556 O O . LYS C 1 230 ? 17.686 44.823 15.616 1.00 74.96 230 LYS C O 1
ATOM 6558 N N . ASP C 1 231 ? 19.818 45.237 14.916 1.00 74.97 231 ASP C N 1
ATOM 6559 C CA . ASP C 1 231 ? 20.255 46.189 15.925 1.00 74.61 231 ASP C CA 1
ATOM 6560 C C . ASP C 1 231 ? 20.872 45.474 17.053 1.00 74.14 231 ASP C C 1
ATOM 6561 O O . ASP C 1 231 ? 20.965 46.031 18.113 1.00 74.45 231 ASP C O 1
ATOM 6566 N N . LEU C 1 232 ? 21.264 44.230 16.862 1.00 74.05 232 LEU C N 1
ATOM 6567 C CA . LEU C 1 232 ? 21.958 43.476 17.941 1.00 74.47 232 LEU C CA 1
ATOM 6568 C C . LEU C 1 232 ? 23.249 44.171 18.389 1.00 74.48 232 LEU C C 1
ATOM 6569 O O . LEU C 1 232 ? 24.099 44.513 17.558 1.00 74.57 232 LEU C O 1
ATOM 6574 N N . THR C 1 233 ? 23.430 44.370 19.688 1.00 74.57 233 THR C N 1
ATOM 6575 C CA . THR C 1 233 ? 24.661 45.046 20.084 1.00 75.05 233 THR C CA 1
ATOM 6576 C C . THR C 1 233 ? 25.880 44.171 19.762 1.00 75.31 233 THR C C 1
ATOM 6577 O O . THR C 1 233 ? 25.953 42.973 20.099 1.00 75.53 233 THR C O 1
ATOM 6581 N N . GLU C 1 234 ? 26.824 44.781 19.075 1.00 75.49 234 GLU C N 1
ATOM 6582 C CA . GLU C 1 234 ? 28.076 44.127 18.790 1.00 76.00 234 GLU C CA 1
ATOM 6583 C C . GLU C 1 234 ? 29.113 44.875 19.588 1.00 75.56 234 GLU C C 1
ATOM 6584 O O . GLU C 1 234 ? 29.127 46.080 19.568 1.00 75.84 234 GLU C O 1
ATOM 6590 N N . VAL C 1 235 ? 29.975 44.189 20.309 1.00 75.14 235 VAL C N 1
ATOM 6591 C CA . VAL C 1 235 ? 30.841 44.909 21.218 1.00 75.16 235 VAL C CA 1
ATOM 6592 C C . VAL C 1 235 ? 32.290 44.749 20.892 1.00 75.17 235 VAL C C 1
ATOM 6593 O O . VAL C 1 235 ? 32.837 43.657 21.082 1.00 75.40 235 VAL C O 1
ATOM 6597 N N . PRO C 1 236 ? 32.939 45.837 20.430 1.00 75.05 236 PRO C N 1
ATOM 6598 C CA . PRO C 1 236 ? 34.360 45.730 20.105 1.00 74.87 236 PRO C CA 1
ATOM 6599 C C . PRO C 1 236 ? 35.088 45.221 21.339 1.00 74.58 236 PRO C C 1
ATOM 6600 O O . PRO C 1 236 ? 34.844 45.714 22.430 1.00 74.80 236 PRO C O 1
ATOM 6604 N N . VAL C 1 237 ? 35.925 44.210 21.169 1.00 74.21 237 VAL C N 1
ATOM 6605 C CA . VAL C 1 237 ? 36.609 43.610 22.283 1.00 74.01 237 VAL C CA 1
ATOM 6606 C C . VAL C 1 237 ? 38.087 43.531 22.014 1.00 74.27 237 VAL C C 1
ATOM 6607 O O . VAL C 1 237 ? 38.544 42.972 20.999 1.00 74.24 237 VAL C O 1
ATOM 6611 N N . ARG C 1 238 ? 38.819 44.111 22.954 1.00 74.62 238 ARG C N 1
ATOM 6612 C CA . ARG C 1 238 ? 40.241 44.337 22.805 1.00 75.29 238 ARG C CA 1
ATOM 6613 C C . ARG C 1 238 ? 41.137 43.189 23.265 1.00 75.40 238 ARG C C 1
ATOM 6614 O O . ARG C 1 238 ? 42.289 43.113 22.845 1.00 75.18 238 ARG C O 1
ATOM 6622 N N . GLY C 1 239 ? 40.604 42.298 24.110 1.00 75.94 239 GLY C N 1
ATOM 6623 C CA . GLY C 1 239 ? 41.373 41.193 24.712 1.00 76.03 239 GLY C CA 1
ATOM 6624 C C . GLY C 1 239 ? 40.540 39.988 25.096 1.00 76.00 239 GLY C C 1
ATOM 6625 O O . GLY C 1 239 ? 39.301 40.058 25.060 1.00 75.85 239 GLY C O 1
ATOM 6626 N N . LEU C 1 240 ? 41.230 38.892 25.458 1.00 75.74 240 LEU C N 1
ATOM 6627 C CA . LEU C 1 240 ? 40.586 37.678 25.988 1.00 75.18 240 LEU C CA 1
ATOM 6628 C C . LEU C 1 240 ? 39.673 38.123 27.042 1.00 75.20 240 LEU C C 1
ATOM 6629 O O . LEU C 1 240 ? 38.472 37.877 26.982 1.00 75.00 240 LEU C O 1
ATOM 6634 N N . GLU C 1 241 ? 40.291 38.805 28.001 1.00 75.66 241 GLU C N 1
ATOM 6635 C CA . GLU C 1 241 ? 39.640 39.311 29.171 1.00 76.37 241 GLU C CA 1
ATOM 6636 C C . GLU C 1 241 ? 38.354 40.042 28.807 1.00 76.57 241 GLU C C 1
ATOM 6637 O O . GLU C 1 241 ? 37.292 39.789 29.386 1.00 76.56 241 GLU C O 1
ATOM 6643 N N . GLU C 1 242 ? 38.441 40.929 27.817 1.00 76.73 242 GLU C N 1
ATOM 6644 C CA . GLU C 1 242 ? 37.271 41.674 27.420 1.00 76.85 242 GLU C CA 1
ATOM 6645 C C . GLU C 1 242 ? 36.225 40.751 26.846 1.00 75.51 242 GLU C C 1
ATOM 6646 O O . GLU C 1 242 ? 35.097 40.737 27.318 1.00 75.29 242 GLU C O 1
ATOM 6652 N N . ILE C 1 243 ? 36.598 39.950 25.865 1.00 74.72 243 ILE C N 1
ATOM 6653 C CA . ILE C 1 243 ? 35.609 39.041 25.301 1.00 74.54 243 ILE C CA 1
ATOM 6654 C C . ILE C 1 243 ? 34.966 38.125 26.356 1.00 74.57 243 ILE C C 1
ATOM 6655 O O . ILE C 1 243 ? 33.717 38.070 26.441 1.00 74.36 243 ILE C O 1
ATOM 6660 N N . ILE C 1 244 ? 35.782 37.424 27.161 1.00 74.20 244 ILE C N 1
ATOM 6661 C CA . ILE C 1 244 ? 35.172 36.426 28.025 1.00 73.96 244 ILE C CA 1
ATOM 6662 C C . ILE C 1 244 ? 34.369 37.114 29.116 1.00 74.07 244 ILE C C 1
ATOM 6663 O O . ILE C 1 244 ? 33.504 36.504 29.738 1.00 74.29 244 ILE C O 1
ATOM 6668 N N . ARG C 1 245 ? 34.608 38.415 29.302 1.00 74.30 245 ARG C N 1
ATOM 6669 C CA . ARG C 1 245 ? 33.674 39.235 30.098 1.00 74.25 245 ARG C CA 1
ATOM 6670 C C . ARG C 1 245 ? 32.298 39.245 29.426 1.00 73.89 245 ARG C C 1
ATOM 6671 O O . ARG C 1 245 ? 31.303 38.901 30.051 1.00 73.78 245 ARG C O 1
ATOM 6679 N N . TRP C 1 246 ? 32.253 39.585 28.143 1.00 73.59 246 TRP C N 1
ATOM 6680 C CA . TRP C 1 246 ? 30.972 39.826 27.521 1.00 73.62 246 TRP C CA 1
ATOM 6681 C C . TRP C 1 246 ? 30.212 38.547 27.328 1.00 73.82 246 TRP C C 1
ATOM 6682 O O . TRP C 1 246 ? 28.989 38.533 27.327 1.00 73.69 246 TRP C O 1
ATOM 6693 N N . MET C 1 247 ? 30.961 37.468 27.194 1.00 74.18 247 MET C N 1
ATOM 6694 C CA . MET C 1 247 ? 30.403 36.137 27.157 1.00 74.60 247 MET C CA 1
ATOM 6695 C C . MET C 1 247 ? 29.655 35.865 28.471 1.00 74.47 247 MET C C 1
ATOM 6696 O O . MET C 1 247 ? 28.532 35.398 28.469 1.00 74.60 247 MET C O 1
ATOM 6701 N N . ARG C 1 248 ? 30.303 36.175 29.595 1.00 74.40 248 ARG C N 1
ATOM 6702 C CA . ARG C 1 248 ? 29.763 35.919 30.921 1.00 73.88 248 ARG C CA 1
ATOM 6703 C C . ARG C 1 248 ? 28.501 36.719 31.148 1.00 73.78 248 ARG C C 1
ATOM 6704 O O . ARG C 1 248 ? 27.569 36.207 31.758 1.00 74.28 248 ARG C O 1
ATOM 6712 N N . ILE C 1 249 ? 28.481 37.960 30.656 1.00 73.21 249 ILE C N 1
ATOM 6713 C CA . ILE C 1 249 ? 27.346 38.867 30.814 1.00 72.96 249 ILE C CA 1
ATOM 6714 C C . ILE C 1 249 ? 26.190 38.230 30.126 1.00 73.08 249 ILE C C 1
ATOM 6715 O O . ILE C 1 249 ? 25.197 37.831 30.747 1.00 72.90 249 ILE C O 1
ATOM 6720 N N . GLY C 1 250 ? 26.355 38.120 28.820 1.00 73.46 250 GLY C N 1
ATOM 6721 C CA . GLY C 1 250 ? 25.322 37.621 27.941 1.00 74.11 250 GLY C CA 1
ATOM 6722 C C . GLY C 1 250 ? 24.777 36.357 28.513 1.00 74.33 250 GLY C C 1
ATOM 6723 O O . GLY C 1 250 ? 23.570 36.146 28.537 1.00 75.17 250 GLY C O 1
ATOM 6724 N N . ASP C 1 251 ? 25.674 35.542 29.031 1.00 74.19 251 ASP C N 1
ATOM 6725 C CA . ASP C 1 251 ? 25.283 34.274 29.540 1.00 74.64 251 ASP C CA 1
ATOM 6726 C C . ASP C 1 251 ? 24.282 34.372 30.673 1.00 74.36 251 ASP C C 1
ATOM 6727 O O . ASP C 1 251 ? 23.175 33.829 30.607 1.00 74.39 251 ASP C O 1
ATOM 6732 N N . GLY C 1 252 ? 24.667 35.095 31.710 1.00 74.51 252 GLY C N 1
ATOM 6733 C CA . GLY C 1 252 ? 23.790 35.310 32.837 1.00 74.11 252 GLY C CA 1
ATOM 6734 C C . GLY C 1 252 ? 22.571 36.101 32.436 1.00 73.42 252 GLY C C 1
ATOM 6735 O O . GLY C 1 252 ? 21.833 36.555 33.286 1.00 73.52 252 GLY C O 1
ATOM 6736 N N . SER C 1 253 ? 22.342 36.273 31.151 1.00 72.82 253 SER C N 1
ATOM 6737 C CA . SER C 1 253 ? 21.164 36.982 30.766 1.00 72.89 253 SER C CA 1
ATOM 6738 C C . SER C 1 253 ? 20.164 36.069 30.112 1.00 72.54 253 SER C C 1
ATOM 6739 O O . SER C 1 253 ? 19.037 36.491 29.807 1.00 72.26 253 SER C O 1
ATOM 6742 N N . ARG C 1 254 ? 20.564 34.822 29.901 1.00 71.92 254 ARG C N 1
ATOM 6743 C CA . ARG C 1 254 ? 19.670 33.892 29.270 1.00 72.43 254 ARG C CA 1
ATOM 6744 C C . ARG C 1 254 ? 18.471 33.558 30.063 1.00 73.28 254 ARG C C 1
ATOM 6745 O O . ARG C 1 254 ? 18.445 33.761 31.290 1.00 74.03 254 ARG C O 1
ATOM 6753 N N . THR C 1 255 ? 17.480 33.004 29.368 1.00 73.71 255 THR C N 1
ATOM 6754 C CA . THR C 1 255 ? 16.211 32.694 30.004 1.00 74.25 255 THR C CA 1
ATOM 6755 C C . THR C 1 255 ? 16.429 31.627 31.071 1.00 74.46 255 THR C C 1
ATOM 6756 O O . THR C 1 255 ? 17.210 30.674 30.864 1.00 74.34 255 THR C O 1
ATOM 6760 N N . VAL C 1 256 ? 15.758 31.820 32.212 1.00 74.70 256 VAL C N 1
ATOM 6761 C CA . VAL C 1 256 ? 15.902 30.939 33.402 1.00 74.85 256 VAL C CA 1
ATOM 6762 C C . VAL C 1 256 ? 14.920 29.764 33.355 1.00 75.16 256 VAL C C 1
ATOM 6763 O O . VAL C 1 256 ? 13.711 29.972 33.260 1.00 75.20 256 VAL C O 1
ATOM 6767 N N . ALA C 1 257 ? 15.433 28.534 33.397 1.00 75.68 257 ALA C N 1
ATOM 6768 C CA . ALA C 1 257 ? 14.550 27.346 33.415 1.00 76.57 257 ALA C CA 1
ATOM 6769 C C . ALA C 1 257 ? 13.689 27.320 34.674 1.00 76.71 257 ALA C C 1
ATOM 6770 O O . ALA C 1 257 ? 14.179 27.595 35.767 1.00 77.24 257 ALA C O 1
ATOM 6772 N N . SER C 1 258 ? 12.412 27.012 34.541 1.00 76.85 258 SER C N 1
ATOM 6773 C CA . SER C 1 258 ? 11.625 26.759 35.743 1.00 77.59 258 SER C CA 1
ATOM 6774 C C . SER C 1 258 ? 11.239 25.305 35.771 1.00 78.10 258 SER C C 1
ATOM 6775 O O . SER C 1 258 ? 10.115 24.932 35.491 1.00 78.24 258 SER C O 1
ATOM 6778 N N . THR C 1 259 ? 12.209 24.482 36.107 1.00 78.86 259 THR C N 1
ATOM 6779 C CA . THR C 1 259 ? 12.071 23.043 36.082 1.00 79.42 259 THR C CA 1
ATOM 6780 C C . THR C 1 259 ? 13.185 22.591 37.021 1.00 79.62 259 THR C C 1
ATOM 6781 O O . THR C 1 259 ? 12.953 21.758 37.916 1.00 80.07 259 THR C O 1
ATOM 6785 N N . LYS C 1 260 ? 14.373 23.197 36.816 1.00 79.40 260 LYS C N 1
ATOM 6786 C CA . LYS C 1 260 ? 15.511 23.193 37.753 1.00 79.07 260 LYS C CA 1
ATOM 6787 C C . LYS C 1 260 ? 15.359 24.391 38.697 1.00 78.00 260 LYS C C 1
ATOM 6788 O O . LYS C 1 260 ? 14.583 25.314 38.438 1.00 77.67 260 LYS C O 1
ATOM 6794 N N . MET C 1 261 ? 16.107 24.357 39.794 1.00 77.17 261 MET C N 1
ATOM 6795 C CA . MET C 1 261 ? 16.254 25.499 40.689 1.00 75.96 261 MET C CA 1
ATOM 6796 C C . MET C 1 261 ? 16.898 26.647 39.922 1.00 76.53 261 MET C C 1
ATOM 6797 O O . MET C 1 261 ? 16.348 27.740 39.854 1.00 77.12 261 MET C O 1
ATOM 6802 N N . ASN C 1 262 ? 18.028 26.364 39.287 1.00 76.14 262 ASN C N 1
ATOM 6803 C CA . ASN C 1 262 ? 19.007 27.370 39.031 1.00 76.03 262 ASN C CA 1
ATOM 6804 C C . ASN C 1 262 ? 19.666 27.080 37.728 1.00 76.68 262 ASN C C 1
ATOM 6805 O O . ASN C 1 262 ? 20.820 26.640 37.689 1.00 77.09 262 ASN C O 1
ATOM 6810 N N . ASP C 1 263 ? 18.950 27.313 36.636 1.00 76.92 263 ASP C N 1
ATOM 6811 C CA . ASP C 1 263 ? 19.492 26.881 35.343 1.00 76.84 263 ASP C CA 1
ATOM 6812 C C . ASP C 1 263 ? 18.989 27.686 34.175 1.00 76.89 263 ASP C C 1
ATOM 6813 O O . ASP C 1 263 ? 17.972 28.388 34.269 1.00 77.25 263 ASP C O 1
ATOM 6818 N N . THR C 1 264 ? 19.694 27.550 33.061 1.00 76.43 264 THR C N 1
ATOM 6819 C CA . THR C 1 264 ? 19.255 28.127 31.806 1.00 76.25 264 THR C CA 1
ATOM 6820 C C . THR C 1 264 ? 18.163 27.274 31.220 1.00 76.17 264 THR C C 1
ATOM 6821 O O . THR C 1 264 ? 18.273 26.047 31.243 1.00 76.13 264 THR C O 1
ATOM 6825 N N . SER C 1 265 ? 17.134 27.928 30.673 1.00 76.17 265 SER C N 1
ATOM 6826 C CA . SER C 1 265 ? 16.008 27.247 30.011 1.00 76.00 265 SER C CA 1
ATOM 6827 C C . SER C 1 265 ? 16.382 26.199 28.978 1.00 76.03 265 SER C C 1
ATOM 6828 O O . SER C 1 265 ? 17.076 26.474 27.995 1.00 76.27 265 SER C O 1
ATOM 6831 N N . SER C 1 266 ? 15.892 24.991 29.195 1.00 76.29 266 SER C N 1
ATOM 6832 C CA . SER C 1 266 ? 16.254 23.888 28.333 1.00 76.42 266 SER C CA 1
ATOM 6833 C C . SER C 1 266 ? 15.798 24.161 26.909 1.00 76.32 266 SER C C 1
ATOM 6834 O O . SER C 1 266 ? 16.163 23.450 25.989 1.00 76.31 266 SER C O 1
ATOM 6837 N N . ARG C 1 267 ? 15.012 25.218 26.743 1.00 76.53 267 ARG C N 1
ATOM 6838 C CA . ARG C 1 267 ? 14.338 25.510 25.477 1.00 76.82 267 ARG C CA 1
ATOM 6839 C C . ARG C 1 267 ? 14.785 26.847 24.885 1.00 76.56 267 ARG C C 1
ATOM 6840 O O . ARG C 1 267 ? 14.086 27.450 24.073 1.00 76.53 267 ARG C O 1
ATOM 6848 N N . SER C 1 268 ? 15.952 27.318 25.294 1.00 76.36 268 SER C N 1
ATOM 6849 C CA . SER C 1 268 ? 16.509 28.508 24.703 1.00 76.20 268 SER C CA 1
ATOM 6850 C C . SER C 1 268 ? 17.688 28.052 23.864 1.00 76.43 268 SER C C 1
ATOM 6851 O O . SER C 1 268 ? 18.498 27.247 24.353 1.00 77.25 268 SER C O 1
ATOM 6854 N N . HIS C 1 269 ? 17.787 28.519 22.607 1.00 76.16 269 HIS C N 1
ATOM 6855 C CA . HIS C 1 269 ? 19.021 28.320 21.807 1.00 75.64 269 HIS C CA 1
ATOM 6856 C C . HIS C 1 269 ? 19.850 29.587 21.954 1.00 75.09 269 HIS C C 1
ATOM 6857 O O . HIS C 1 269 ? 19.265 30.684 21.906 1.00 74.91 269 HIS C O 1
ATOM 6864 N N . ALA C 1 270 ? 21.177 29.463 22.120 1.00 74.43 270 ALA C N 1
ATOM 6865 C CA . ALA C 1 270 ? 22.060 30.646 22.138 1.00 74.21 270 ALA C CA 1
ATOM 6866 C C . ALA C 1 270 ? 23.099 30.628 21.074 1.00 74.59 270 ALA C C 1
ATOM 6867 O O . ALA C 1 270 ? 23.765 29.630 20.819 1.00 75.08 270 ALA C O 1
ATOM 6869 N N . VAL C 1 271 ? 23.242 31.778 20.456 1.00 75.09 271 VAL C N 1
ATOM 6870 C CA . VAL C 1 271 ? 24.182 31.941 19.366 1.00 75.15 271 VAL C CA 1
ATOM 6871 C C . VAL C 1 271 ? 25.202 32.984 19.779 1.00 75.47 271 VAL C C 1
ATOM 6872 O O . VAL C 1 271 ? 24.897 34.193 19.957 1.00 75.72 271 VAL C O 1
ATOM 6876 N N . PHE C 1 272 ? 26.413 32.486 19.979 1.00 75.49 272 PHE C N 1
ATOM 6877 C CA . PHE C 1 272 ? 27.548 33.335 20.312 1.00 75.59 272 PHE C CA 1
ATOM 6878 C C . PHE C 1 272 ? 28.320 33.522 19.025 1.00 75.98 272 PHE C C 1
ATOM 6879 O O . PHE C 1 272 ? 28.630 32.539 18.333 1.00 76.96 272 PHE C O 1
ATOM 6887 N N . THR C 1 273 ? 28.629 34.766 18.683 1.00 75.59 273 THR C N 1
ATOM 6888 C CA . THR C 1 273 ? 29.245 35.022 17.401 1.00 74.98 273 THR C CA 1
ATOM 6889 C C . THR C 1 273 ? 30.362 36.020 17.520 1.00 75.17 273 THR C C 1
ATOM 6890 O O . THR C 1 273 ? 30.190 37.088 18.099 1.00 75.48 273 THR C O 1
ATOM 6894 N N . ILE C 1 274 ? 31.523 35.651 16.990 1.00 75.42 274 ILE C N 1
ATOM 6895 C CA . ILE C 1 274 ? 32.705 36.532 16.972 1.00 75.66 274 ILE C CA 1
ATOM 6896 C C . ILE C 1 274 ? 32.877 36.996 15.548 1.00 76.25 274 ILE C C 1
ATOM 6897 O O . ILE C 1 274 ? 33.141 36.156 14.662 1.00 76.47 274 ILE C O 1
ATOM 6902 N N . MET C 1 275 ? 32.699 38.298 15.303 1.00 76.40 275 MET C N 1
ATOM 6903 C CA . MET C 1 275 ? 33.102 38.817 14.013 1.00 77.00 275 MET C CA 1
ATOM 6904 C C . MET C 1 275 ? 34.546 39.316 14.112 1.00 76.54 275 MET C C 1
ATOM 6905 O O . MET C 1 275 ? 34.889 40.110 14.998 1.00 76.46 275 MET C O 1
ATOM 6910 N N . LEU C 1 276 ? 35.384 38.774 13.218 1.00 76.18 276 LEU C N 1
ATOM 6911 C CA . LEU C 1 276 ? 36.824 38.996 13.173 1.00 75.31 276 LEU C CA 1
ATOM 6912 C C . LEU C 1 276 ? 37.184 39.647 11.858 1.00 75.41 276 LEU C C 1
ATOM 6913 O O . LEU C 1 276 ? 37.039 39.040 10.790 1.00 75.65 276 LEU C O 1
ATOM 6918 N N . LYS C 1 277 ? 37.660 40.881 11.938 1.00 75.25 277 LYS C N 1
ATOM 6919 C CA . LYS C 1 277 ? 38.076 41.600 10.771 1.00 75.29 277 LYS C CA 1
ATOM 6920 C C . LYS C 1 277 ? 39.570 41.837 10.750 1.00 75.22 277 LYS C C 1
ATOM 6921 O O . LYS C 1 277 ? 40.131 42.408 11.672 1.00 75.13 277 LYS C O 1
ATOM 6927 N N . GLN C 1 278 ? 40.187 41.391 9.658 1.00 75.20 278 GLN C N 1
ATOM 6928 C CA . GLN C 1 278 ? 41.621 41.481 9.364 1.00 74.89 278 GLN C CA 1
ATOM 6929 C C . GLN C 1 278 ? 41.859 42.666 8.414 1.00 74.32 278 GLN C C 1
ATOM 6930 O O . GLN C 1 278 ? 41.311 42.719 7.301 1.00 74.08 278 GLN C O 1
ATOM 6936 N N . ILE C 1 279 ? 42.653 43.629 8.871 1.00 74.03 279 ILE C N 1
ATOM 6937 C CA . ILE C 1 279 ? 42.961 44.811 8.081 1.00 73.84 279 ILE C CA 1
ATOM 6938 C C . ILE C 1 279 ? 44.417 44.771 7.639 1.00 74.04 279 ILE C C 1
ATOM 6939 O O . ILE C 1 279 ? 45.302 44.437 8.426 1.00 73.98 279 ILE C O 1
ATOM 6944 N N . HIS C 1 280 ? 44.648 45.115 6.372 1.00 74.47 280 HIS C N 1
ATOM 6945 C CA . HIS C 1 280 ? 45.963 45.031 5.743 1.00 74.78 280 HIS C CA 1
ATOM 6946 C C . HIS C 1 280 ? 46.488 46.399 5.237 1.00 73.89 280 HIS C C 1
ATOM 6947 O O . HIS C 1 280 ? 45.725 47.277 4.830 1.00 72.85 280 HIS C O 1
ATOM 6954 N N . THR C 1 288 ? 44.281 49.994 4.578 1.00 78.51 288 THR C N 1
ATOM 6955 C CA . THR C 1 288 ? 43.743 50.375 3.275 1.00 78.72 288 THR C CA 1
ATOM 6956 C C . THR C 1 288 ? 42.767 49.294 2.755 1.00 78.61 288 THR C C 1
ATOM 6957 O O . THR C 1 288 ? 41.783 49.603 2.077 1.00 78.97 288 THR C O 1
ATOM 6959 N N . THR C 1 289 ? 43.019 48.035 3.102 1.00 78.10 289 THR C N 1
ATOM 6960 C CA . THR C 1 289 ? 42.181 46.939 2.620 1.00 77.62 289 THR C CA 1
ATOM 6961 C C . THR C 1 289 ? 41.917 45.949 3.716 1.00 77.50 289 THR C C 1
ATOM 6962 O O . THR C 1 289 ? 42.847 45.583 4.436 1.00 77.54 289 THR C O 1
ATOM 6966 N N . GLU C 1 290 ? 40.675 45.467 3.800 1.00 77.26 290 GLU C N 1
ATOM 6967 C CA . GLU C 1 290 ? 40.259 44.595 4.915 1.00 77.13 290 GLU C CA 1
ATOM 6968 C C . GLU C 1 290 ? 39.187 43.580 4.531 1.00 76.64 290 GLU C C 1
ATOM 6969 O O . GLU C 1 290 ? 38.457 43.786 3.568 1.00 76.93 290 GLU C O 1
ATOM 6975 N N . ARG C 1 291 ? 39.067 42.503 5.292 1.00 75.76 291 ARG C N 1
ATOM 6976 C CA . ARG C 1 291 ? 37.940 41.604 5.099 1.00 75.73 291 ARG C CA 1
ATOM 6977 C C . ARG C 1 291 ? 37.653 40.900 6.390 1.00 75.59 291 ARG C C 1
ATOM 6978 O O . ARG C 1 291 ? 38.543 40.753 7.223 1.00 75.91 291 ARG C O 1
ATOM 6986 N N . SER C 1 292 ? 36.426 40.417 6.542 1.00 75.01 292 SER C N 1
ATOM 6987 C CA . SER C 1 292 ? 36.023 39.864 7.813 1.00 74.45 292 SER C CA 1
ATOM 6988 C C . SER C 1 292 ? 35.260 38.585 7.651 1.00 74.81 292 SER C C 1
ATOM 6989 O O . SER C 1 292 ? 34.399 38.478 6.770 1.00 74.84 292 SER C O 1
ATOM 6992 N N . SER C 1 293 ? 35.637 37.619 8.493 1.00 74.85 293 SER C N 1
ATOM 6993 C CA . SER C 1 293 ? 34.957 36.360 8.690 1.00 75.45 293 SER C CA 1
ATOM 6994 C C . SER C 1 293 ? 34.214 36.430 10.035 1.00 75.76 293 SER C C 1
ATOM 6995 O O . SER C 1 293 ? 34.570 37.234 10.895 1.00 75.95 293 SER C O 1
ATOM 6998 N N . ARG C 1 294 ? 33.185 35.599 10.211 1.00 75.97 294 ARG C N 1
ATOM 6999 C CA . ARG C 1 294 ? 32.395 35.574 11.454 1.00 76.41 294 ARG C CA 1
ATOM 7000 C C . ARG C 1 294 ? 32.317 34.152 12.063 1.00 76.65 294 ARG C C 1
ATOM 7001 O O . ARG C 1 294 ? 31.955 33.168 11.380 1.00 77.14 294 ARG C O 1
ATOM 7009 N N . ILE C 1 295 ? 32.609 34.050 13.347 1.00 76.30 295 ILE C N 1
ATOM 7010 C CA . ILE C 1 295 ? 32.609 32.762 13.981 1.00 76.28 295 ILE C CA 1
ATOM 7011 C C . ILE C 1 295 ? 31.298 32.592 14.699 1.00 76.05 295 ILE C C 1
ATOM 7012 O O . ILE C 1 295 ? 30.946 33.382 15.554 1.00 76.23 295 ILE C O 1
ATOM 7017 N N . ARG C 1 296 ? 30.563 31.562 14.345 1.00 75.82 296 ARG C N 1
ATOM 7018 C CA . ARG C 1 296 ? 29.242 31.361 14.912 1.00 75.76 296 ARG C CA 1
ATOM 7019 C C . ARG C 1 296 ? 29.339 30.116 15.767 1.00 75.64 296 ARG C C 1
ATOM 7020 O O . ARG C 1 296 ? 29.742 29.055 15.275 1.00 76.04 296 ARG C O 1
ATOM 7028 N N . LEU C 1 297 ? 29.003 30.251 17.046 1.00 75.17 297 LEU C N 1
ATOM 7029 C CA . LEU C 1 297 ? 29.094 29.154 18.001 1.00 74.96 297 LEU C CA 1
ATOM 7030 C C . LEU C 1 297 ? 27.775 28.952 18.737 1.00 75.52 297 LEU C C 1
ATOM 7031 O O . LEU C 1 297 ? 27.290 29.836 19.463 1.00 76.11 297 LEU C O 1
ATOM 7036 N N . VAL C 1 298 ? 27.177 27.787 18.570 1.00 75.52 298 VAL C N 1
ATOM 7037 C CA . VAL C 1 298 ? 25.799 27.658 18.976 1.00 75.34 298 VAL C CA 1
ATOM 7038 C C . VAL C 1 298 ? 25.549 26.595 20.053 1.00 75.76 298 VAL C C 1
ATOM 7039 O O . VAL C 1 298 ? 25.991 25.445 19.899 1.00 76.25 298 VAL C O 1
ATOM 7043 N N . ASP C 1 299 ? 24.851 26.988 21.126 1.00 75.30 299 ASP C N 1
ATOM 7044 C CA . ASP C 1 299 ? 24.350 26.072 22.128 1.00 75.21 299 ASP C CA 1
ATOM 7045 C C . ASP C 1 299 ? 22.832 25.924 21.964 1.00 75.17 299 ASP C C 1
ATOM 7046 O O . ASP C 1 299 ? 22.042 26.707 22.517 1.00 75.15 299 ASP C O 1
ATOM 7051 N N . LEU C 1 300 ? 22.429 24.910 21.208 1.00 74.77 300 LEU C N 1
ATOM 7052 C CA . LEU C 1 300 ? 21.036 24.686 20.896 1.00 74.99 300 LEU C CA 1
ATOM 7053 C C . LEU C 1 300 ? 20.192 24.282 22.085 1.00 75.01 300 LEU C C 1
ATOM 7054 O O . LEU C 1 300 ? 20.708 23.748 23.062 1.00 75.14 300 LEU C O 1
ATOM 7059 N N . ALA C 1 301 ? 18.883 24.509 21.985 1.00 74.95 301 ALA C N 1
ATOM 7060 C CA . ALA C 1 301 ? 17.947 23.927 22.946 1.00 75.07 301 ALA C CA 1
ATOM 7061 C C . ALA C 1 301 ? 17.960 22.425 22.797 1.00 75.33 301 ALA C C 1
ATOM 7062 O O . ALA C 1 301 ? 18.062 21.895 21.690 1.00 75.64 301 ALA C O 1
ATOM 7064 N N . GLY C 1 302 ? 17.888 21.735 23.923 1.00 75.58 302 GLY C N 1
ATOM 7065 C CA . GLY C 1 302 ? 17.774 20.276 23.903 1.00 75.74 302 GLY C CA 1
ATOM 7066 C C . GLY C 1 302 ? 16.763 19.684 22.918 1.00 75.42 302 GLY C C 1
ATOM 7067 O O . GLY C 1 302 ? 15.807 20.346 22.504 1.00 75.10 302 GLY C O 1
ATOM 7068 N N . SER C 1 303 ? 16.969 18.417 22.591 1.00 75.29 303 SER C N 1
ATOM 7069 C CA . SER C 1 303 ? 16.246 17.792 21.519 1.00 75.33 303 SER C CA 1
ATOM 7070 C C . SER C 1 303 ? 15.154 16.793 21.909 1.00 75.73 303 SER C C 1
ATOM 7071 O O . SER C 1 303 ? 14.630 16.159 21.033 1.00 75.77 303 SER C O 1
ATOM 7074 N N . GLU C 1 304 ? 14.803 16.648 23.189 1.00 76.21 304 GLU C N 1
ATOM 7075 C CA . GLU C 1 304 ? 13.930 15.543 23.677 1.00 76.56 304 GLU C CA 1
ATOM 7076 C C . GLU C 1 304 ? 12.478 15.509 23.200 1.00 77.20 304 GLU C C 1
ATOM 7077 O O . GLU C 1 304 ? 11.908 16.539 23.010 1.00 77.72 304 GLU C O 1
ATOM 7083 N N . ARG C 1 305 ? 11.812 14.335 23.180 1.00 76.35 305 ARG C N 1
ATOM 7084 C CA . ARG C 1 305 ? 10.324 14.244 22.954 1.00 75.05 305 ARG C CA 1
ATOM 7085 C C . ARG C 1 305 ? 9.561 14.807 24.141 1.00 74.60 305 ARG C C 1
ATOM 7086 O O . ARG C 1 305 ? 9.999 14.675 25.281 1.00 73.75 305 ARG C O 1
ATOM 7088 N N . SER C 1 320 ? 4.759 32.316 16.517 1.00 81.18 320 SER C N 1
ATOM 7089 C CA . SER C 1 320 ? 5.678 31.839 17.558 1.00 80.91 320 SER C CA 1
ATOM 7090 C C . SER C 1 320 ? 5.074 30.663 18.355 1.00 80.84 320 SER C C 1
ATOM 7091 O O . SER C 1 320 ? 3.951 30.764 18.908 1.00 81.07 320 SER C O 1
ATOM 7093 N N . ASN C 1 321 ? 5.799 29.545 18.384 1.00 80.35 321 ASN C N 1
ATOM 7094 C CA . ASN C 1 321 ? 5.476 28.472 19.321 1.00 80.19 321 ASN C CA 1
ATOM 7095 C C . ASN C 1 321 ? 6.731 28.019 20.054 1.00 79.97 321 ASN C C 1
ATOM 7096 O O . ASN C 1 321 ? 7.812 27.941 19.445 1.00 79.97 321 ASN C O 1
ATOM 7101 N N . ILE C 1 322 ? 6.591 27.717 21.348 1.00 79.77 322 ILE C N 1
ATOM 7102 C CA . ILE C 1 322 ? 7.761 27.336 22.151 1.00 79.61 322 ILE C CA 1
ATOM 7103 C C . ILE C 1 322 ? 8.667 26.246 21.541 1.00 79.87 322 ILE C C 1
ATOM 7104 O O . ILE C 1 322 ? 9.866 26.191 21.905 1.00 79.86 322 ILE C O 1
ATOM 7109 N N . ASN C 1 323 ? 8.139 25.425 20.605 1.00 79.95 323 ASN C N 1
ATOM 7110 C CA . ASN C 1 323 ? 9.026 24.436 19.909 1.00 80.22 323 ASN C CA 1
ATOM 7111 C C . ASN C 1 323 ? 9.581 24.656 18.469 1.00 79.73 323 ASN C C 1
ATOM 7112 O O . ASN C 1 323 ? 10.810 24.453 18.228 1.00 79.27 323 ASN C O 1
ATOM 7117 N N . LYS C 1 324 ? 8.665 25.023 17.554 1.00 79.02 324 LYS C N 1
ATOM 7118 C CA . LYS C 1 324 ? 8.948 25.404 16.138 1.00 78.19 324 LYS C CA 1
ATOM 7119 C C . LYS C 1 324 ? 10.423 25.305 15.707 1.00 77.77 324 LYS C C 1
ATOM 7120 O O . LYS C 1 324 ? 10.746 24.596 14.747 1.00 77.50 324 LYS C O 1
ATOM 7126 N N . SER C 1 325 ? 11.298 26.013 16.434 1.00 77.21 325 SER C N 1
ATOM 7127 C CA . SER C 1 325 ? 12.668 26.196 16.018 1.00 76.69 325 SER C CA 1
ATOM 7128 C C . SER C 1 325 ? 13.378 24.856 15.963 1.00 76.47 325 SER C C 1
ATOM 7129 O O . SER C 1 325 ? 13.769 24.388 14.889 1.00 76.45 325 SER C O 1
ATOM 7132 N N . LEU C 1 326 ? 13.485 24.218 17.116 1.00 76.20 326 LEU C N 1
ATOM 7133 C CA . LEU C 1 326 ? 14.319 23.017 17.259 1.00 75.88 326 LEU C CA 1
ATOM 7134 C C . LEU C 1 326 ? 13.772 21.859 16.448 1.00 75.39 326 LEU C C 1
ATOM 7135 O O . LEU C 1 326 ? 14.507 21.015 15.949 1.00 74.92 326 LEU C O 1
ATOM 7140 N N . THR C 1 327 ? 12.462 21.839 16.309 1.00 75.22 327 THR C N 1
ATOM 7141 C CA . THR C 1 327 ? 11.852 20.825 15.493 1.00 75.14 327 THR C CA 1
ATOM 7142 C C . THR C 1 327 ? 11.995 21.103 13.978 1.00 74.98 327 THR C C 1
ATOM 7143 O O . THR C 1 327 ? 12.362 20.206 13.230 1.00 74.96 327 THR C O 1
ATOM 7147 N N . THR C 1 328 ? 11.758 22.336 13.524 1.00 74.70 328 THR C N 1
ATOM 7148 C CA . THR C 1 328 ? 11.951 22.620 12.101 1.00 74.24 328 THR C CA 1
ATOM 7149 C C . THR C 1 328 ? 13.410 22.562 11.717 1.00 74.20 328 THR C C 1
ATOM 7150 O O . THR C 1 328 ? 13.715 22.400 10.560 1.00 74.59 328 THR C O 1
ATOM 7154 N N . LEU C 1 329 ? 14.314 22.696 12.678 1.00 74.04 329 LEU C N 1
ATOM 7155 C CA . LEU C 1 329 ? 15.737 22.498 12.401 1.00 74.19 329 LEU C CA 1
ATOM 7156 C C . LEU C 1 329 ? 15.910 21.089 11.905 1.00 74.58 329 LEU C C 1
ATOM 7157 O O . LEU C 1 329 ? 16.431 20.866 10.829 1.00 74.86 329 LEU C O 1
ATOM 7162 N N . GLY C 1 330 ? 15.438 20.131 12.678 1.00 74.82 330 GLY C N 1
ATOM 7163 C CA . GLY C 1 330 ? 15.444 18.770 12.203 1.00 75.33 330 GLY C CA 1
ATOM 7164 C C . GLY C 1 330 ? 14.984 18.651 10.758 1.00 75.45 330 GLY C C 1
ATOM 7165 O O . GLY C 1 330 ? 15.641 18.013 9.930 1.00 75.53 330 GLY C O 1
ATOM 7166 N N . ARG C 1 331 ? 13.852 19.278 10.455 1.00 75.69 331 ARG C N 1
ATOM 7167 C CA . ARG C 1 331 ? 13.255 19.225 9.106 1.00 75.71 331 ARG C CA 1
ATOM 7168 C C . ARG C 1 331 ? 14.201 19.761 8.064 1.00 75.69 331 ARG C C 1
ATOM 7169 O O . ARG C 1 331 ? 14.197 19.299 6.940 1.00 75.77 331 ARG C O 1
ATOM 7177 N N . VAL C 1 332 ? 15.006 20.746 8.451 1.00 75.77 332 VAL C N 1
ATOM 7178 C CA . VAL C 1 332 ? 15.998 21.310 7.553 1.00 75.82 332 VAL C CA 1
ATOM 7179 C C . VAL C 1 332 ? 17.083 20.261 7.308 1.00 75.97 332 VAL C C 1
ATOM 7180 O O . VAL C 1 332 ? 17.234 19.816 6.175 1.00 76.18 332 VAL C O 1
ATOM 7184 N N . ILE C 1 333 ? 17.806 19.844 8.351 1.00 75.82 333 ILE C N 1
ATOM 7185 C CA . ILE C 1 333 ? 18.878 18.878 8.178 1.00 75.68 333 ILE C CA 1
ATOM 7186 C C . ILE C 1 333 ? 18.392 17.757 7.313 1.00 76.13 333 ILE C C 1
ATOM 7187 O O . ILE C 1 333 ? 19.140 17.288 6.461 1.00 76.85 333 ILE C O 1
ATOM 7192 N N . ALA C 1 334 ? 17.140 17.345 7.533 1.00 76.07 334 ALA C N 1
ATOM 7193 C CA . ALA C 1 334 ? 16.497 16.305 6.737 1.00 76.01 334 ALA C CA 1
ATOM 7194 C C . ALA C 1 334 ? 16.424 16.639 5.240 1.00 75.92 334 ALA C C 1
ATOM 7195 O O . ALA C 1 334 ? 16.708 15.783 4.403 1.00 76.01 334 ALA C O 1
ATOM 7197 N N . ALA C 1 335 ? 16.052 17.887 4.936 1.00 75.64 335 ALA C N 1
ATOM 7198 C CA . ALA C 1 335 ? 15.917 18.414 3.577 1.00 75.39 335 ALA C CA 1
ATOM 7199 C C . ALA C 1 335 ? 17.233 18.393 2.856 1.00 75.34 335 ALA C C 1
ATOM 7200 O O . ALA C 1 335 ? 17.336 17.916 1.744 1.00 75.77 335 ALA C O 1
ATOM 7202 N N . LEU C 1 336 ? 18.247 18.902 3.525 1.00 75.55 336 LEU C N 1
ATOM 7203 C CA . LEU C 1 336 ? 19.612 18.989 3.010 1.00 75.65 336 LEU C CA 1
ATOM 7204 C C . LEU C 1 336 ? 20.404 17.688 2.856 1.00 75.84 336 LEU C C 1
ATOM 7205 O O . LEU C 1 336 ? 21.450 17.687 2.232 1.00 76.37 336 LEU C O 1
ATOM 7210 N N . ALA C 1 337 ? 19.953 16.589 3.433 1.00 75.72 337 ALA C N 1
ATOM 7211 C CA . ALA C 1 337 ? 20.640 15.339 3.198 1.00 75.93 337 ALA C CA 1
ATOM 7212 C C . ALA C 1 337 ? 19.874 14.469 2.185 1.00 76.62 337 ALA C C 1
ATOM 7213 O O . ALA C 1 337 ? 20.136 14.518 0.970 1.00 76.61 337 ALA C O 1
ATOM 7215 N N . ASP C 1 338 ? 18.923 13.684 2.702 1.00 77.25 338 ASP C N 1
ATOM 7216 C CA . ASP C 1 338 ? 18.084 12.778 1.903 1.00 77.21 338 ASP C CA 1
ATOM 7217 C C . ASP C 1 338 ? 16.941 13.520 1.186 1.00 76.94 338 ASP C C 1
ATOM 7218 O O . ASP C 1 338 ? 17.034 13.858 0.005 1.00 76.82 338 ASP C O 1
ATOM 7220 N N . VAL C 1 364 ? 12.367 21.938 -1.390 1.00 76.36 364 VAL C N 1
ATOM 7221 C CA . VAL C 1 364 ? 12.504 23.240 -0.741 1.00 76.47 364 VAL C CA 1
ATOM 7222 C C . VAL C 1 364 ? 12.874 23.073 0.711 1.00 76.44 364 VAL C C 1
ATOM 7223 O O . VAL C 1 364 ? 12.135 22.474 1.490 1.00 76.21 364 VAL C O 1
ATOM 7227 N N . VAL C 1 365 ? 14.016 23.636 1.066 1.00 76.57 365 VAL C N 1
ATOM 7228 C CA . VAL C 1 365 ? 14.508 23.606 2.436 1.00 76.77 365 VAL C CA 1
ATOM 7229 C C . VAL C 1 365 ? 13.772 24.656 3.270 1.00 77.03 365 VAL C C 1
ATOM 7230 O O . VAL C 1 365 ? 13.850 25.849 2.972 1.00 77.42 365 VAL C O 1
ATOM 7234 N N . PRO C 1 366 ? 13.091 24.230 4.348 1.00 76.89 366 PRO C N 1
ATOM 7235 C CA . PRO C 1 366 ? 12.130 25.115 4.996 1.00 76.68 366 PRO C CA 1
ATOM 7236 C C . PRO C 1 366 ? 12.775 26.098 5.954 1.00 76.49 366 PRO C C 1
ATOM 7237 O O . PRO C 1 366 ? 12.350 26.196 7.102 1.00 76.70 366 PRO C O 1
ATOM 7241 N N . TYR C 1 367 ? 13.771 26.846 5.486 1.00 76.35 367 TYR C N 1
ATOM 7242 C CA . TYR C 1 367 ? 14.596 27.647 6.406 1.00 76.23 367 TYR C CA 1
ATOM 7243 C C . TYR C 1 367 ? 13.750 28.636 7.207 1.00 75.94 367 TYR C C 1
ATOM 7244 O O . TYR C 1 367 ? 13.986 28.876 8.381 1.00 75.47 367 TYR C O 1
ATOM 7253 N N . ARG C 1 368 ? 12.767 29.218 6.543 1.00 75.85 368 ARG C N 1
ATOM 7254 C CA . ARG C 1 368 ? 12.047 30.324 7.130 1.00 76.01 368 ARG C CA 1
ATOM 7255 C C . ARG C 1 368 ? 10.866 29.878 7.988 1.00 75.89 368 ARG C C 1
ATOM 7256 O O . ARG C 1 368 ? 10.198 30.708 8.596 1.00 76.37 368 ARG C O 1
ATOM 7264 N N . ASP C 1 369 ? 10.608 28.577 8.066 1.00 75.60 369 ASP C N 1
ATOM 7265 C CA . ASP C 1 369 ? 9.485 28.116 8.867 1.00 75.55 369 ASP C CA 1
ATOM 7266 C C . ASP C 1 369 ? 9.769 28.280 10.352 1.00 75.53 369 ASP C C 1
ATOM 7267 O O . ASP C 1 369 ? 8.939 27.919 11.187 1.00 75.77 369 ASP C O 1
ATOM 7272 N N . SER C 1 370 ? 10.935 28.834 10.677 1.00 75.18 370 SER C N 1
ATOM 7273 C CA . SER C 1 370 ? 11.312 29.072 12.065 1.00 75.06 370 SER C CA 1
ATOM 7274 C C . SER C 1 370 ? 12.350 30.165 12.116 1.00 75.01 370 SER C C 1
ATOM 7275 O O . SER C 1 370 ? 12.999 30.433 11.104 1.00 75.29 370 SER C O 1
ATOM 7278 N N . VAL C 1 371 ? 12.522 30.770 13.294 1.00 74.77 371 VAL C N 1
ATOM 7279 C CA . VAL C 1 371 ? 13.409 31.913 13.447 1.00 74.30 371 VAL C CA 1
ATOM 7280 C C . VAL C 1 371 ? 14.788 31.396 13.448 1.00 74.39 371 VAL C C 1
ATOM 7281 O O . VAL C 1 371 ? 15.645 31.941 12.774 1.00 74.60 371 VAL C O 1
ATOM 7285 N N . LEU C 1 372 ? 15.012 30.336 14.209 1.00 74.49 372 LEU C N 1
ATOM 7286 C CA . LEU C 1 372 ? 16.359 29.806 14.357 1.00 74.44 372 LEU C CA 1
ATOM 7287 C C . LEU C 1 372 ? 16.946 29.378 13.016 1.00 74.75 372 LEU C C 1
ATOM 7288 O O . LEU C 1 372 ? 18.068 29.798 12.649 1.00 75.08 372 LEU C O 1
ATOM 7293 N N . THR C 1 373 ? 16.180 28.565 12.290 1.00 74.35 373 THR C N 1
ATOM 7294 C CA . THR C 1 373 ? 16.642 28.017 11.046 1.00 74.27 373 THR C CA 1
ATOM 7295 C C . THR C 1 373 ? 16.783 29.094 10.007 1.00 74.52 373 THR C C 1
ATOM 7296 O O . THR C 1 373 ? 17.550 28.971 9.081 1.00 74.49 373 THR C O 1
ATOM 7300 N N . TRP C 1 374 ? 16.055 30.174 10.176 1.00 75.10 374 TRP C N 1
ATOM 7301 C CA . TRP C 1 374 ? 16.186 31.263 9.243 1.00 75.62 374 TRP C CA 1
ATOM 7302 C C . TRP C 1 374 ? 17.427 32.073 9.487 1.00 75.68 374 TRP C C 1
ATOM 7303 O O . TRP C 1 374 ? 17.994 32.630 8.565 1.00 75.85 374 TRP C O 1
ATOM 7314 N N . LEU C 1 375 ? 17.847 32.156 10.732 1.00 75.77 375 LEU C N 1
ATOM 7315 C CA . LEU C 1 375 ? 19.003 32.948 11.046 1.00 75.84 375 LEU C CA 1
ATOM 7316 C C . LEU C 1 375 ? 20.225 32.143 10.795 1.00 75.86 375 LEU C C 1
ATOM 7317 O O . LEU C 1 375 ? 21.277 32.682 10.485 1.00 76.22 375 LEU C O 1
ATOM 7322 N N . LEU C 1 376 ? 20.090 30.835 10.918 1.00 75.79 376 LEU C N 1
ATOM 7323 C CA . LEU C 1 376 ? 21.206 29.963 10.621 1.00 75.92 376 LEU C CA 1
ATOM 7324 C C . LEU C 1 376 ? 21.211 29.483 9.178 1.00 76.08 376 LEU C C 1
ATOM 7325 O O . LEU C 1 376 ? 22.092 28.729 8.771 1.00 75.92 376 LEU C O 1
ATOM 7330 N N . LYS C 1 377 ? 20.221 29.954 8.418 1.00 76.36 377 LYS C N 1
ATOM 7331 C CA . LYS C 1 377 ? 20.030 29.595 7.013 1.00 76.55 377 LYS C CA 1
ATOM 7332 C C . LYS C 1 377 ? 21.380 29.422 6.374 1.00 76.89 377 LYS C C 1
ATOM 7333 O O . LYS C 1 377 ? 21.668 28.402 5.745 1.00 77.12 377 LYS C O 1
ATOM 7339 N N . ASP C 1 378 ? 22.217 30.427 6.577 1.00 77.03 378 ASP C N 1
ATOM 7340 C CA . ASP C 1 378 ? 23.509 30.478 5.944 1.00 77.12 378 ASP C CA 1
ATOM 7341 C C . ASP C 1 378 ? 24.524 29.463 6.484 1.00 76.27 378 ASP C C 1
ATOM 7342 O O . ASP C 1 378 ? 25.351 28.972 5.746 1.00 75.85 378 ASP C O 1
ATOM 7347 N N . SER C 1 379 ? 24.461 29.156 7.772 1.00 75.93 379 SER C N 1
ATOM 7348 C CA . SER C 1 379 ? 25.404 28.227 8.375 1.00 75.62 379 SER C CA 1
ATOM 7349 C C . SER C 1 379 ? 25.055 26.802 8.001 1.00 75.38 379 SER C C 1
ATOM 7350 O O . SER C 1 379 ? 25.870 25.924 8.017 1.00 75.20 379 SER C O 1
ATOM 7353 N N . LEU C 1 380 ? 23.822 26.592 7.627 1.00 75.58 380 LEU C N 1
ATOM 7354 C CA . LEU C 1 380 ? 23.363 25.270 7.319 1.00 76.05 380 LEU C CA 1
ATOM 7355 C C . LEU C 1 380 ? 23.218 25.064 5.789 1.00 76.58 380 LEU C C 1
ATOM 7356 O O . LEU C 1 380 ? 22.194 24.635 5.295 1.00 77.01 380 LEU C O 1
ATOM 7361 N N . GLY C 1 381 ? 24.219 25.377 4.998 1.00 76.72 381 GLY C N 1
ATOM 7362 C CA . GLY C 1 381 ? 24.040 25.188 3.568 1.00 75.68 381 GLY C CA 1
ATOM 7363 C C . GLY C 1 381 ? 24.404 26.411 2.763 1.00 75.38 381 GLY C C 1
ATOM 7364 O O . GLY C 1 381 ? 24.544 26.303 1.563 1.00 75.77 381 GLY C O 1
ATOM 7365 N N . GLY C 1 382 ? 24.520 27.582 3.398 1.00 75.42 382 GLY C N 1
ATOM 7366 C CA . GLY C 1 382 ? 25.170 28.761 2.780 1.00 74.86 382 GLY C CA 1
ATOM 7367 C C . GLY C 1 382 ? 26.703 28.778 2.863 1.00 74.59 382 GLY C C 1
ATOM 7368 O O . GLY C 1 382 ? 27.368 27.713 2.931 1.00 74.58 382 GLY C O 1
ATOM 7369 N N . ASN C 1 383 ? 27.274 29.981 2.864 1.00 74.00 383 ASN C N 1
ATOM 7370 C CA . ASN C 1 383 ? 28.728 30.125 2.811 1.00 73.62 383 ASN C CA 1
ATOM 7371 C C . ASN C 1 383 ? 29.296 29.974 4.207 1.00 73.39 383 ASN C C 1
ATOM 7372 O O . ASN C 1 383 ? 29.510 30.938 4.942 1.00 73.47 383 ASN C O 1
ATOM 7377 N N . SER C 1 384 ? 29.489 28.734 4.606 1.00 73.28 384 SER C N 1
ATOM 7378 C CA . SER C 1 384 ? 29.895 28.498 5.974 1.00 73.56 384 SER C CA 1
ATOM 7379 C C . SER C 1 384 ? 30.631 27.196 6.059 1.00 73.41 384 SER C C 1
ATOM 7380 O O . SER C 1 384 ? 30.144 26.185 5.561 1.00 73.52 384 SER C O 1
ATOM 7383 N N . LYS C 1 385 ? 31.823 27.222 6.640 1.00 73.15 385 LYS C N 1
ATOM 7384 C CA . LYS C 1 385 ? 32.409 25.991 7.106 1.00 73.58 385 LYS C CA 1
ATOM 7385 C C . LYS C 1 385 ? 31.713 25.737 8.426 1.00 73.53 385 LYS C C 1
ATOM 7386 O O . LYS C 1 385 ? 31.649 26.609 9.277 1.00 73.56 385 LYS C O 1
ATOM 7392 N N . THR C 1 386 ? 31.185 24.533 8.567 1.00 73.65 386 THR C N 1
ATOM 7393 C CA . THR C 1 386 ? 30.211 24.222 9.585 1.00 73.48 386 THR C CA 1
ATOM 7394 C C . THR C 1 386 ? 30.409 22.821 10.240 1.00 74.71 386 THR C C 1
ATOM 7395 O O . THR C 1 386 ? 30.680 21.805 9.558 1.00 75.49 386 THR C O 1
ATOM 7399 N N . ALA C 1 387 ? 30.301 22.781 11.567 1.00 75.05 387 ALA C N 1
ATOM 7400 C CA . ALA C 1 387 ? 30.405 21.533 12.298 1.00 75.09 387 ALA C CA 1
ATOM 7401 C C . ALA C 1 387 ? 29.210 21.294 13.204 1.00 75.12 387 ALA C C 1
ATOM 7402 O O . ALA C 1 387 ? 28.739 22.218 13.883 1.00 75.46 387 ALA C O 1
ATOM 7404 N N . MET C 1 388 ? 28.716 20.065 13.231 1.00 74.79 388 MET C N 1
ATOM 7405 C CA . MET C 1 388 ? 27.744 19.701 14.253 1.00 75.38 388 MET C CA 1
ATOM 7406 C C . MET C 1 388 ? 28.428 18.883 15.348 1.00 75.28 388 MET C C 1
ATOM 7407 O O . MET C 1 388 ? 29.211 17.987 15.045 1.00 75.24 388 MET C O 1
ATOM 7412 N N . ILE C 1 389 ? 28.164 19.191 16.613 1.00 75.31 389 ILE C N 1
ATOM 7413 C CA . ILE C 1 389 ? 28.635 18.305 17.642 1.00 75.42 389 ILE C CA 1
ATOM 7414 C C . ILE C 1 389 ? 27.432 17.682 18.287 1.00 76.22 389 ILE C C 1
ATOM 7415 O O . ILE C 1 389 ? 26.775 18.330 19.125 1.00 76.51 389 ILE C O 1
ATOM 7420 N N . ALA C 1 390 ? 27.152 16.429 17.928 1.00 76.29 390 ALA C N 1
ATOM 7421 C CA . ALA C 1 390 ? 26.091 15.693 18.562 1.00 76.42 390 ALA C CA 1
ATOM 7422 C C . ALA C 1 390 ? 26.572 15.277 19.952 1.00 76.78 390 ALA C C 1
ATOM 7423 O O . ALA C 1 390 ? 27.597 14.564 20.082 1.00 77.16 390 ALA C O 1
ATOM 7425 N N . CYS C 1 391 ? 25.864 15.753 20.980 1.00 76.74 391 CYS C N 1
ATOM 7426 C CA . CYS C 1 391 ? 26.104 15.300 22.360 1.00 77.31 391 CYS C CA 1
ATOM 7427 C C . CYS C 1 391 ? 25.155 14.186 22.715 1.00 77.23 391 CYS C C 1
ATOM 7428 O O . CYS C 1 391 ? 23.946 14.279 22.419 1.00 77.98 391 CYS C O 1
ATOM 7431 N N . ILE C 1 392 ? 25.659 13.151 23.373 1.00 76.86 392 ILE C N 1
ATOM 7432 C CA . ILE C 1 392 ? 24.769 12.049 23.749 1.00 77.09 392 ILE C CA 1
ATOM 7433 C C . ILE C 1 392 ? 24.932 11.569 25.197 1.00 77.18 392 ILE C C 1
ATOM 7434 O O . ILE C 1 392 ? 26.048 11.504 25.723 1.00 77.59 392 ILE C O 1
ATOM 7439 N N . SER C 1 393 ? 23.820 11.228 25.836 1.00 76.91 393 SER C N 1
ATOM 7440 C CA . SER C 1 393 ? 23.908 10.663 27.177 1.00 76.91 393 SER C CA 1
ATOM 7441 C C . SER C 1 393 ? 24.247 9.172 27.113 1.00 76.56 393 SER C C 1
ATOM 7442 O O . SER C 1 393 ? 23.727 8.455 26.258 1.00 76.82 393 SER C O 1
ATOM 7445 N N . PRO C 1 394 ? 25.095 8.687 28.025 1.00 75.99 394 PRO C N 1
ATOM 7446 C CA . PRO C 1 394 ? 25.543 7.321 27.936 1.00 75.83 394 PRO C CA 1
ATOM 7447 C C . PRO C 1 394 ? 24.484 6.358 28.379 1.00 75.99 394 PRO C C 1
ATOM 7448 O O . PRO C 1 394 ? 24.722 5.155 28.324 1.00 76.25 394 PRO C O 1
ATOM 7452 N N . THR C 1 395 ? 23.333 6.866 28.826 1.00 76.25 395 THR C N 1
ATOM 7453 C CA . THR C 1 395 ? 22.262 6.007 29.374 1.00 76.56 395 THR C CA 1
ATOM 7454 C C . THR C 1 395 ? 20.953 6.051 28.625 1.00 76.60 395 THR C C 1
ATOM 7455 O O . THR C 1 395 ? 20.138 5.154 28.784 1.00 77.19 395 THR C O 1
ATOM 7459 N N . ASP C 1 396 ? 20.718 7.106 27.861 1.00 76.34 396 ASP C N 1
ATOM 7460 C CA . ASP C 1 396 ? 19.397 7.299 27.288 1.00 76.25 396 ASP C CA 1
ATOM 7461 C C . ASP C 1 396 ? 19.262 6.734 25.900 1.00 76.06 396 ASP C C 1
ATOM 7462 O O . ASP C 1 396 ? 19.800 7.323 24.949 1.00 76.10 396 ASP C O 1
ATOM 7467 N N . TYR C 1 397 ? 18.505 5.642 25.763 1.00 75.64 397 TYR C N 1
ATOM 7468 C CA . TYR C 1 397 ? 18.574 4.903 24.524 1.00 75.26 397 TYR C CA 1
ATOM 7469 C C . TYR C 1 397 ? 17.979 5.620 23.363 1.00 75.08 397 TYR C C 1
ATOM 7470 O O . TYR C 1 397 ? 18.684 5.886 22.419 1.00 75.33 397 TYR C O 1
ATOM 7479 N N . ASP C 1 398 ? 16.690 5.919 23.412 1.00 75.13 398 ASP C N 1
ATOM 7480 C CA . ASP C 1 398 ? 16.018 6.453 22.214 1.00 75.36 398 ASP C CA 1
ATOM 7481 C C . ASP C 1 398 ? 16.465 7.853 21.967 1.00 75.25 398 ASP C C 1
ATOM 7482 O O . ASP C 1 398 ? 16.655 8.235 20.831 1.00 75.41 398 ASP C O 1
ATOM 7487 N N . GLU C 1 399 ? 16.648 8.620 23.025 1.00 75.17 399 GLU C N 1
ATOM 7488 C CA . GLU C 1 399 ? 17.104 9.963 22.833 1.00 75.39 399 GLU C CA 1
ATOM 7489 C C . GLU C 1 399 ? 18.481 10.047 22.158 1.00 75.40 399 GLU C C 1
ATOM 7490 O O . GLU C 1 399 ? 18.746 10.969 21.371 1.00 75.73 399 GLU C O 1
ATOM 7496 N N . THR C 1 400 ? 19.341 9.074 22.440 1.00 74.87 400 THR C N 1
ATOM 7497 C CA . THR C 1 400 ? 20.642 9.029 21.820 1.00 74.40 400 THR C CA 1
ATOM 7498 C C . THR C 1 400 ? 20.537 8.564 20.377 1.00 74.03 400 THR C C 1
ATOM 7499 O O . THR C 1 400 ? 21.097 9.161 19.479 1.00 73.83 400 THR C O 1
ATOM 7503 N N . LEU C 1 401 ? 19.771 7.516 20.153 1.00 74.08 401 LEU C N 1
ATOM 7504 C CA . LEU C 1 401 ? 19.530 7.046 18.797 1.00 74.33 401 LEU C CA 1
ATOM 7505 C C . LEU C 1 401 ? 19.026 8.142 17.863 1.00 74.82 401 LEU C C 1
ATOM 7506 O O . LEU C 1 401 ? 19.397 8.178 16.699 1.00 75.07 401 LEU C O 1
ATOM 7511 N N . SER C 1 402 ? 18.162 9.014 18.365 1.00 75.24 402 SER C N 1
ATOM 7512 C CA . SER C 1 402 ? 17.695 10.152 17.593 1.00 75.43 402 SER C CA 1
ATOM 7513 C C . SER C 1 402 ? 18.841 11.097 17.324 1.00 75.60 402 SER C C 1
ATOM 7514 O O . SER C 1 402 ? 19.133 11.377 16.158 1.00 75.86 402 SER C O 1
ATOM 7517 N N . THR C 1 403 ? 19.513 11.573 18.377 1.00 75.66 403 THR C N 1
ATOM 7518 C CA . THR C 1 403 ? 20.670 12.447 18.170 1.00 75.91 403 THR C CA 1
ATOM 7519 C C . THR C 1 403 ? 21.542 11.820 17.065 1.00 75.96 403 THR C C 1
ATOM 7520 O O . THR C 1 403 ? 21.833 12.471 16.048 1.00 76.23 403 THR C O 1
ATOM 7524 N N . LEU C 1 404 ? 21.913 10.549 17.242 1.00 75.58 404 LEU C N 1
ATOM 7525 C CA . LEU C 1 404 ? 22.787 9.892 16.289 1.00 75.39 404 LEU C CA 1
ATOM 7526 C C . LEU C 1 404 ? 22.207 9.938 14.864 1.00 75.40 404 LEU C C 1
ATOM 7527 O O . LEU C 1 404 ? 22.897 10.305 13.915 1.00 75.04 404 LEU C O 1
ATOM 7532 N N . ARG C 1 405 ? 20.931 9.589 14.727 1.00 75.45 405 ARG C N 1
ATOM 7533 C CA . ARG C 1 405 ? 20.285 9.597 13.420 1.00 75.64 405 ARG C CA 1
ATOM 7534 C C . ARG C 1 405 ? 20.544 10.923 12.734 1.00 75.54 405 ARG C C 1
ATOM 7535 O O . ARG C 1 405 ? 20.977 10.961 11.579 1.00 75.63 405 ARG C O 1
ATOM 7543 N N . TYR C 1 406 ? 20.300 12.006 13.451 1.00 75.43 406 TYR C N 1
ATOM 7544 C CA . TYR C 1 406 ? 20.485 13.298 12.856 1.00 76.02 406 TYR C CA 1
ATOM 7545 C C . TYR C 1 406 ? 21.928 13.529 12.452 1.00 76.41 406 TYR C C 1
ATOM 7546 O O . TYR C 1 406 ? 22.213 13.824 11.306 1.00 76.62 406 TYR C O 1
ATOM 7555 N N . ALA C 1 407 ? 22.849 13.382 13.395 1.00 76.94 407 ALA C N 1
ATOM 7556 C CA . ALA C 1 407 ? 24.281 13.494 13.098 1.00 76.86 407 ALA C CA 1
ATOM 7557 C C . ALA C 1 407 ? 24.687 12.689 11.848 1.00 77.04 407 ALA C C 1
ATOM 7558 O O . ALA C 1 407 ? 25.407 13.181 10.974 1.00 77.05 407 ALA C O 1
ATOM 7560 N N . ASP C 1 408 ? 24.203 11.454 11.763 1.00 77.13 408 ASP C N 1
ATOM 7561 C CA . ASP C 1 408 ? 24.466 10.623 10.623 1.00 77.02 408 ASP C CA 1
ATOM 7562 C C . ASP C 1 408 ? 23.951 11.317 9.364 1.00 76.87 408 ASP C C 1
ATOM 7563 O O . ASP C 1 408 ? 24.660 11.449 8.359 1.00 77.15 408 ASP C O 1
ATOM 7568 N N . GLN C 1 409 ? 22.704 11.762 9.431 1.00 76.51 409 GLN C N 1
ATOM 7569 C CA . GLN C 1 409 ? 22.057 12.442 8.322 1.00 76.18 409 GLN C CA 1
ATOM 7570 C C . GLN C 1 409 ? 22.779 13.747 7.933 1.00 75.91 409 GLN C C 1
ATOM 7571 O O . GLN C 1 409 ? 22.809 14.152 6.783 1.00 75.65 409 GLN C O 1
ATOM 7577 N N . ALA C 1 410 ? 23.394 14.385 8.911 1.00 75.99 410 ALA C N 1
ATOM 7578 C CA . ALA C 1 410 ? 24.000 15.682 8.706 1.00 76.00 410 ALA C CA 1
ATOM 7579 C C . ALA C 1 410 ? 25.328 15.588 7.962 1.00 76.16 410 ALA C C 1
ATOM 7580 O O . ALA C 1 410 ? 25.758 16.548 7.335 1.00 76.36 410 ALA C O 1
ATOM 7582 N N . LYS C 1 411 ? 25.977 14.432 8.037 1.00 76.25 411 LYS C N 1
ATOM 7583 C CA . LYS C 1 411 ? 27.198 14.201 7.275 1.00 76.43 411 LYS C CA 1
ATOM 7584 C C . LYS C 1 411 ? 26.940 14.485 5.815 1.00 76.19 411 LYS C C 1
ATOM 7585 O O . LYS C 1 411 ? 27.822 14.933 5.093 1.00 76.07 411 LYS C O 1
ATOM 7591 N N . ARG C 1 412 ? 25.726 14.205 5.377 1.00 75.91 412 ARG C N 1
ATOM 7592 C CA . ARG C 1 412 ? 25.430 14.357 3.983 1.00 75.92 412 ARG C CA 1
ATOM 7593 C C . ARG C 1 412 ? 25.288 15.813 3.582 1.00 75.74 412 ARG C C 1
ATOM 7594 O O . ARG C 1 412 ? 25.441 16.122 2.434 1.00 76.07 412 ARG C O 1
ATOM 7602 N N . ILE C 1 413 ? 25.009 16.717 4.506 1.00 75.59 413 ILE C N 1
ATOM 7603 C CA . ILE C 1 413 ? 24.815 18.113 4.112 1.00 75.58 413 ILE C CA 1
ATOM 7604 C C . ILE C 1 413 ? 26.090 18.695 3.495 1.00 75.58 413 ILE C C 1
ATOM 7605 O O . ILE C 1 413 ? 27.183 18.499 4.016 1.00 75.74 413 ILE C O 1
ATOM 7610 N N . ARG C 1 414 ? 25.959 19.419 2.394 1.00 74.88 414 ARG C N 1
ATOM 7611 C CA . ARG C 1 414 ? 27.100 20.140 1.869 1.00 74.55 414 ARG C CA 1
ATOM 7612 C C . ARG C 1 414 ? 26.882 21.645 1.807 1.00 74.74 414 ARG C C 1
ATOM 7613 O O . ARG C 1 414 ? 25.860 22.105 1.347 1.00 74.91 414 ARG C O 1
ATOM 7621 N N . THR C 1 415 ? 27.839 22.413 2.306 1.00 75.29 415 THR C N 1
ATOM 7622 C CA . THR C 1 415 ? 27.781 23.878 2.227 1.00 75.66 415 THR C CA 1
ATOM 7623 C C . THR C 1 415 ? 28.611 24.450 1.074 1.00 76.30 415 THR C C 1
ATOM 7624 O O . THR C 1 415 ? 29.390 23.757 0.398 1.00 76.20 415 THR C O 1
ATOM 7628 N N . ARG C 1 416 ? 28.439 25.744 0.871 1.00 76.96 416 ARG C N 1
ATOM 7629 C CA . ARG C 1 416 ? 28.990 26.416 -0.287 1.00 77.57 416 ARG C CA 1
ATOM 7630 C C . ARG C 1 416 ? 29.997 27.433 0.226 1.00 77.65 416 ARG C C 1
ATOM 7631 O O . ARG C 1 416 ? 29.930 28.595 -0.161 1.00 78.12 416 ARG C O 1
ATOM 7639 N N . ALA C 1 417 ? 30.911 26.973 1.095 1.00 77.72 417 ALA C N 1
ATOM 7640 C CA . ALA C 1 417 ? 31.876 27.797 1.893 1.00 77.28 417 ALA C CA 1
ATOM 7641 C C . ALA C 1 417 ? 33.024 28.488 1.125 1.00 77.04 417 ALA C C 1
ATOM 7642 O O . ALA C 1 417 ? 33.881 27.843 0.554 1.00 77.05 417 ALA C O 1
ATOM 7644 N N . VAL C 1 418 ? 33.070 29.805 1.152 1.00 76.99 418 VAL C N 1
ATOM 7645 C CA . VAL C 1 418 ? 33.998 30.511 0.287 1.00 77.06 418 VAL C CA 1
ATOM 7646 C C . VAL C 1 418 ? 35.019 31.263 1.123 1.00 77.22 418 VAL C C 1
ATOM 7647 O O . VAL C 1 418 ? 35.213 30.961 2.299 1.00 77.82 418 VAL C O 1
ATOM 7651 N N . VAL C 1 419 ? 35.693 32.229 0.519 1.00 77.18 419 VAL C N 1
ATOM 7652 C CA . VAL C 1 419 ? 36.500 33.173 1.278 1.00 77.17 419 VAL C CA 1
ATOM 7653 C C . VAL C 1 419 ? 36.081 34.558 0.845 1.00 77.34 419 VAL C C 1
ATOM 7654 O O . VAL C 1 419 ? 35.928 34.838 -0.354 1.00 76.97 419 VAL C O 1
ATOM 7658 N N . ASN C 1 420 ? 35.903 35.421 1.832 1.00 77.64 420 ASN C N 1
ATOM 7659 C CA . ASN C 1 420 ? 35.243 36.702 1.624 1.00 78.66 420 ASN C CA 1
ATOM 7660 C C . ASN C 1 420 ? 36.269 37.786 1.284 1.00 79.14 420 ASN C C 1
ATOM 7661 O O . ASN C 1 420 ? 37.456 37.562 1.522 1.00 79.96 420 ASN C O 1
ATOM 7666 N N . GLN C 1 421 ? 35.871 38.932 0.734 1.00 79.13 421 GLN C N 1
ATOM 7667 C CA . GLN C 1 421 ? 36.856 40.005 0.617 1.00 80.02 421 GLN C CA 1
ATOM 7668 C C . GLN C 1 421 ? 36.259 41.369 0.309 1.00 80.99 421 GLN C C 1
ATOM 7669 O O . GLN C 1 421 ? 35.326 41.431 -0.495 1.00 82.34 421 GLN C O 1
ATOM 7675 N N . VAL C 1 422 ? 36.795 42.449 0.928 1.00 81.16 422 VAL C N 1
ATOM 7676 C CA . VAL C 1 422 ? 36.609 43.901 0.476 1.00 80.43 422 VAL C CA 1
ATOM 7677 C C . VAL C 1 422 ? 37.754 44.865 0.894 1.00 80.10 422 VAL C C 1
ATOM 7678 O O . VAL C 1 422 ? 37.836 46.016 0.451 1.00 79.26 422 VAL C O 1
ATOM 7682 N N . ALA D 1 38 ? 96.008 20.179 -44.631 1.00 68.54 38 ALA D N 1
ATOM 7683 C CA . ALA D 1 38 ? 95.240 20.381 -45.901 1.00 68.66 38 ALA D CA 1
ATOM 7684 C C . ALA D 1 38 ? 93.792 19.901 -45.740 1.00 68.80 38 ALA D C 1
ATOM 7685 O O . ALA D 1 38 ? 92.879 20.455 -46.354 1.00 69.21 38 ALA D O 1
ATOM 7687 N N . ASN D 1 39 ? 93.584 18.891 -44.900 1.00 68.45 39 ASN D N 1
ATOM 7688 C CA . ASN D 1 39 ? 92.326 18.176 -44.879 1.00 68.33 39 ASN D CA 1
ATOM 7689 C C . ASN D 1 39 ? 91.614 18.162 -43.557 1.00 70.28 39 ASN D C 1
ATOM 7690 O O . ASN D 1 39 ? 92.204 18.318 -42.505 1.00 70.55 39 ASN D O 1
ATOM 7695 N N . VAL D 1 40 ? 90.324 17.912 -43.624 1.00 73.08 40 VAL D N 1
ATOM 7696 C CA . VAL D 1 40 ? 89.513 17.765 -42.451 1.00 74.04 40 VAL D CA 1
ATOM 7697 C C . VAL D 1 40 ? 90.064 16.671 -41.547 1.00 74.26 40 VAL D C 1
ATOM 7698 O O . VAL D 1 40 ? 90.269 15.542 -41.983 1.00 74.45 40 VAL D O 1
ATOM 7702 N N . ARG D 1 41 ? 90.298 17.017 -40.283 1.00 74.64 41 ARG D N 1
ATOM 7703 C CA . ARG D 1 41 ? 90.639 16.031 -39.234 1.00 74.72 41 ARG D CA 1
ATOM 7704 C C . ARG D 1 41 ? 89.434 15.241 -38.759 1.00 74.47 41 ARG D C 1
ATOM 7705 O O . ARG D 1 41 ? 88.450 15.811 -38.305 1.00 74.38 41 ARG D O 1
ATOM 7713 N N . VAL D 1 42 ? 89.544 13.922 -38.848 1.00 74.54 42 VAL D N 1
ATOM 7714 C CA . VAL D 1 42 ? 88.442 13.006 -38.544 1.00 74.60 42 VAL D CA 1
ATOM 7715 C C . VAL D 1 42 ? 88.820 12.121 -37.366 1.00 74.98 42 VAL D C 1
ATOM 7716 O O . VAL D 1 42 ? 89.910 11.554 -37.335 1.00 75.43 42 VAL D O 1
ATOM 7720 N N . VAL D 1 43 ? 87.913 12.000 -36.404 1.00 74.95 43 VAL D N 1
ATOM 7721 C CA . VAL D 1 43 ? 88.208 11.289 -35.187 1.00 74.82 43 VAL D CA 1
ATOM 7722 C C . VAL D 1 43 ? 86.917 10.609 -34.703 1.00 74.91 43 VAL D C 1
ATOM 7723 O O . VAL D 1 43 ? 85.817 11.160 -34.870 1.00 75.06 43 VAL D O 1
ATOM 7727 N N . VAL D 1 44 ? 87.023 9.400 -34.146 1.00 74.61 44 VAL D N 1
ATOM 7728 C CA . VAL D 1 44 ? 85.815 8.744 -33.626 1.00 74.25 44 VAL D CA 1
ATOM 7729 C C . VAL D 1 44 ? 85.880 8.387 -32.150 1.00 74.14 44 VAL D C 1
ATOM 7730 O O . VAL D 1 44 ? 86.956 8.237 -31.593 1.00 74.18 44 VAL D O 1
ATOM 7734 N N . ARG D 1 45 ? 84.716 8.296 -31.528 1.00 74.00 45 ARG D N 1
ATOM 7735 C CA . ARG D 1 45 ? 84.632 7.981 -30.125 1.00 74.04 45 ARG D CA 1
ATOM 7736 C C . ARG D 1 45 ? 83.443 7.066 -29.853 1.00 74.50 45 ARG D C 1
ATOM 7737 O O . ARG D 1 45 ? 82.273 7.465 -29.982 1.00 74.68 45 ARG D O 1
ATOM 7745 N N . VAL D 1 46 ? 83.751 5.827 -29.492 1.00 74.59 46 VAL D N 1
ATOM 7746 C CA . VAL D 1 46 ? 82.740 4.885 -29.065 1.00 74.62 46 VAL D CA 1
ATOM 7747 C C . VAL D 1 46 ? 82.464 5.096 -27.583 1.00 74.95 46 VAL D C 1
ATOM 7748 O O . VAL D 1 46 ? 83.407 5.272 -26.804 1.00 75.06 46 VAL D O 1
ATOM 7752 N N . ARG D 1 47 ? 81.193 5.076 -27.182 1.00 74.89 47 ARG D N 1
ATOM 7753 C CA . ARG D 1 47 ? 80.885 5.341 -25.784 1.00 74.73 47 ARG D CA 1
ATOM 7754 C C . ARG D 1 47 ? 80.596 4.087 -25.027 1.00 74.82 47 ARG D C 1
ATOM 7755 O O . ARG D 1 47 ? 80.590 3.013 -25.605 1.00 74.98 47 ARG D O 1
ATOM 7763 N N . ALA D 1 48 ? 80.391 4.235 -23.724 1.00 75.03 48 ALA D N 1
ATOM 7764 C CA . ALA D 1 48 ? 80.094 3.126 -22.827 1.00 75.06 48 ALA D CA 1
ATOM 7765 C C . ALA D 1 48 ? 78.687 2.640 -23.020 1.00 75.22 48 ALA D C 1
ATOM 7766 O O . ALA D 1 48 ? 77.843 3.368 -23.531 1.00 75.42 48 ALA D O 1
ATOM 7768 N N . PHE D 1 49 ? 78.423 1.412 -22.597 1.00 75.29 49 PHE D N 1
ATOM 7769 C CA . PHE D 1 49 ? 77.075 0.899 -22.674 1.00 75.32 49 PHE D CA 1
ATOM 7770 C C . PHE D 1 49 ? 76.150 1.813 -21.893 1.00 75.70 49 PHE D C 1
ATOM 7771 O O . PHE D 1 49 ? 76.567 2.477 -20.928 1.00 75.71 49 PHE D O 1
ATOM 7779 N N . LEU D 1 50 ? 74.892 1.841 -22.325 1.00 76.15 50 LEU D N 1
ATOM 7780 C CA . LEU D 1 50 ? 73.808 2.474 -21.568 1.00 76.33 50 LEU D CA 1
ATOM 7781 C C . LEU D 1 50 ? 73.099 1.463 -20.649 1.00 76.45 50 LEU D C 1
ATOM 7782 O O . LEU D 1 50 ? 72.942 0.284 -21.001 1.00 76.21 50 LEU D O 1
ATOM 7787 N N . PRO D 1 51 ? 72.684 1.924 -19.457 1.00 76.51 51 PRO D N 1
ATOM 7788 C CA . PRO D 1 51 ? 71.955 1.072 -18.547 1.00 76.58 51 PRO D CA 1
ATOM 7789 C C . PRO D 1 51 ? 70.960 0.206 -19.303 1.00 76.87 51 PRO D C 1
ATOM 7790 O O . PRO D 1 51 ? 70.928 -1.009 -19.078 1.00 77.01 51 PRO D O 1
ATOM 7794 N N . ARG D 1 52 ? 70.187 0.811 -20.214 1.00 77.13 52 ARG D N 1
ATOM 7795 C CA . ARG D 1 52 ? 69.180 0.071 -21.008 1.00 77.44 52 ARG D CA 1
ATOM 7796 C C . ARG D 1 52 ? 69.790 -1.165 -21.687 1.00 77.45 52 ARG D C 1
ATOM 7797 O O . ARG D 1 52 ? 69.221 -2.271 -21.631 1.00 77.36 52 ARG D O 1
ATOM 7799 N N . GLU D 1 53 ? 70.957 -0.948 -22.309 1.00 77.40 53 GLU D N 1
ATOM 7800 C CA . GLU D 1 53 ? 71.724 -1.985 -23.001 1.00 77.15 53 GLU D CA 1
ATOM 7801 C C . GLU D 1 53 ? 72.376 -2.910 -21.991 1.00 76.94 53 GLU D C 1
ATOM 7802 O O . GLU D 1 53 ? 72.312 -4.139 -22.119 1.00 76.91 53 GLU D O 1
ATOM 7808 N N . LEU D 1 54 ? 73.001 -2.302 -20.986 1.00 76.49 54 LEU D N 1
ATOM 7809 C CA . LEU D 1 54 ? 73.656 -3.031 -19.925 1.00 76.41 54 LEU D CA 1
ATOM 7810 C C . LEU D 1 54 ? 72.742 -4.145 -19.392 1.00 76.52 54 LEU D C 1
ATOM 7811 O O . LEU D 1 54 ? 73.162 -5.301 -19.224 1.00 76.03 54 LEU D O 1
ATOM 7816 N N . GLU D 1 55 ? 71.483 -3.769 -19.172 1.00 76.91 55 GLU D N 1
ATOM 7817 C CA . GLU D 1 55 ? 70.406 -4.659 -18.753 1.00 77.33 55 GLU D CA 1
ATOM 7818 C C . GLU D 1 55 ? 70.350 -5.936 -19.565 1.00 77.39 55 GLU D C 1
ATOM 7819 O O . GLU D 1 55 ? 70.012 -6.988 -19.040 1.00 77.44 55 GLU D O 1
ATOM 7825 N N . ARG D 1 56 ? 70.671 -5.826 -20.851 1.00 77.56 56 ARG D N 1
ATOM 7826 C CA . ARG D 1 56 ? 70.381 -6.868 -21.827 1.00 77.83 56 ARG D CA 1
ATOM 7827 C C . ARG D 1 56 ? 71.541 -7.871 -22.017 1.00 77.95 56 ARG D C 1
ATOM 7828 O O . ARG D 1 56 ? 71.434 -8.818 -22.822 1.00 78.03 56 ARG D O 1
ATOM 7836 N N . ASN D 1 57 ? 72.624 -7.682 -21.250 1.00 77.72 57 ASN D N 1
ATOM 7837 C CA . ASN D 1 57 ? 73.914 -8.315 -21.545 1.00 77.24 57 ASN D CA 1
ATOM 7838 C C . ASN D 1 57 ? 74.234 -7.973 -23.000 1.00 76.93 57 ASN D C 1
ATOM 7839 O O . ASN D 1 57 ? 74.746 -8.811 -23.750 1.00 76.88 57 ASN D O 1
ATOM 7841 N N . ALA D 1 58 ? 73.898 -6.731 -23.376 1.00 76.48 58 ALA D N 1
ATOM 7842 C CA . ALA D 1 58 ? 73.942 -6.260 -24.764 1.00 76.20 58 ALA D CA 1
ATOM 7843 C C . ALA D 1 58 ? 75.336 -6.357 -25.323 1.00 76.09 58 ALA D C 1
ATOM 7844 O O . ALA D 1 58 ? 76.295 -5.976 -24.671 1.00 75.89 58 ALA D O 1
ATOM 7846 N N . GLU D 1 59 ? 75.436 -6.866 -26.541 1.00 76.21 59 GLU D N 1
ATOM 7847 C CA . GLU D 1 59 ? 76.722 -7.198 -27.120 1.00 76.43 59 GLU D CA 1
ATOM 7848 C C . GLU D 1 59 ? 77.471 -5.953 -27.518 1.00 76.68 59 GLU D C 1
ATOM 7849 O O . GLU D 1 59 ? 76.865 -4.922 -27.800 1.00 77.01 59 GLU D O 1
ATOM 7855 N N . CYS D 1 60 ? 78.794 -6.058 -27.537 1.00 76.83 60 CYS D N 1
ATOM 7856 C CA . CYS D 1 60 ? 79.643 -4.961 -27.980 1.00 76.64 60 CYS D CA 1
ATOM 7857 C C . CYS D 1 60 ? 80.364 -5.319 -29.277 1.00 76.55 60 CYS D C 1
ATOM 7858 O O . CYS D 1 60 ? 81.042 -6.341 -29.357 1.00 76.58 60 CYS D O 1
ATOM 7861 N N . ILE D 1 61 ? 80.226 -4.464 -30.285 1.00 76.43 61 ILE D N 1
ATOM 7862 C CA . ILE D 1 61 ? 80.686 -4.788 -31.635 1.00 76.37 61 ILE D CA 1
ATOM 7863 C C . ILE D 1 61 ? 81.709 -3.806 -32.195 1.00 76.37 61 ILE D C 1
ATOM 7864 O O . ILE D 1 61 ? 81.936 -3.760 -33.401 1.00 76.61 61 ILE D O 1
ATOM 7869 N N . VAL D 1 62 ? 82.322 -3.017 -31.321 1.00 76.39 62 VAL D N 1
ATOM 7870 C CA . VAL D 1 62 ? 83.341 -2.049 -31.741 1.00 76.29 62 VAL D CA 1
ATOM 7871 C C . VAL D 1 62 ? 84.658 -2.334 -31.039 1.00 76.39 62 VAL D C 1
ATOM 7872 O O . VAL D 1 62 ? 84.678 -2.584 -29.833 1.00 76.43 62 VAL D O 1
ATOM 7876 N N . GLU D 1 63 ? 85.758 -2.289 -31.781 1.00 76.39 63 GLU D N 1
ATOM 7877 C CA . GLU D 1 63 ? 87.048 -2.518 -31.167 1.00 76.73 63 GLU D CA 1
ATOM 7878 C C . GLU D 1 63 ? 88.068 -1.530 -31.672 1.00 76.82 63 GLU D C 1
ATOM 7879 O O . GLU D 1 63 ? 88.249 -1.396 -32.874 1.00 77.05 63 GLU D O 1
ATOM 7885 N N . MET D 1 64 ? 88.725 -0.836 -30.747 1.00 76.83 64 MET D N 1
ATOM 7886 C CA . MET D 1 64 ? 89.777 0.109 -31.108 1.00 76.93 64 MET D CA 1
ATOM 7887 C C . MET D 1 64 ? 91.138 -0.381 -30.650 1.00 77.14 64 MET D C 1
ATOM 7888 O O . MET D 1 64 ? 91.303 -0.807 -29.504 1.00 77.47 64 MET D O 1
ATOM 7893 N N . ASP D 1 65 ? 92.104 -0.332 -31.556 1.00 77.27 65 ASP D N 1
ATOM 7894 C CA . ASP D 1 65 ? 93.479 -0.654 -31.235 1.00 77.43 65 ASP D CA 1
ATOM 7895 C C . ASP D 1 65 ? 94.152 0.519 -30.515 1.00 77.79 65 ASP D C 1
ATOM 7896 O O . ASP D 1 65 ? 94.142 1.631 -31.038 1.00 78.10 65 ASP D O 1
ATOM 7901 N N . PRO D 1 66 ? 94.746 0.285 -29.318 1.00 78.07 66 PRO D N 1
ATOM 7902 C CA . PRO D 1 66 ? 95.468 1.388 -28.667 1.00 78.07 66 PRO D CA 1
ATOM 7903 C C . PRO D 1 66 ? 96.502 2.017 -29.623 1.00 77.99 66 PRO D C 1
ATOM 7904 O O . PRO D 1 66 ? 96.441 3.230 -29.880 1.00 77.87 66 PRO D O 1
ATOM 7908 N N . ALA D 1 67 ? 97.390 1.171 -30.174 1.00 77.76 67 ALA D N 1
ATOM 7909 C CA . ALA D 1 67 ? 98.531 1.569 -31.044 1.00 77.37 67 ALA D CA 1
ATOM 7910 C C . ALA D 1 67 ? 98.141 2.261 -32.370 1.00 77.23 67 ALA D C 1
ATOM 7911 O O . ALA D 1 67 ? 98.084 3.504 -32.436 1.00 77.24 67 ALA D O 1
ATOM 7913 N N . THR D 1 68 ? 97.873 1.480 -33.418 1.00 76.96 68 THR D N 1
ATOM 7914 C CA . THR D 1 68 ? 97.265 2.047 -34.628 1.00 76.95 68 THR D CA 1
ATOM 7915 C C . THR D 1 68 ? 96.002 2.816 -34.225 1.00 76.79 68 THR D C 1
ATOM 7916 O O . THR D 1 68 ? 95.379 2.534 -33.203 1.00 76.67 68 THR D O 1
ATOM 7920 N N . GLU D 1 69 ? 95.614 3.802 -35.004 1.00 76.60 69 GLU D N 1
ATOM 7921 C CA . GLU D 1 69 ? 94.431 4.560 -34.617 1.00 76.58 69 GLU D CA 1
ATOM 7922 C C . GLU D 1 69 ? 93.207 3.973 -35.322 1.00 76.59 69 GLU D C 1
ATOM 7923 O O . GLU D 1 69 ? 92.432 4.664 -35.987 1.00 76.55 69 GLU D O 1
ATOM 7929 N N . ARG D 1 70 ? 93.053 2.668 -35.151 1.00 76.51 70 ARG D N 1
ATOM 7930 C CA . ARG D 1 70 ? 92.144 1.881 -35.951 1.00 76.62 70 ARG D CA 1
ATOM 7931 C C . ARG D 1 70 ? 90.859 1.558 -35.217 1.00 76.07 70 ARG D C 1
ATOM 7932 O O . ARG D 1 70 ? 90.866 1.249 -34.030 1.00 76.14 70 ARG D O 1
ATOM 7940 N N . THR D 1 71 ? 89.756 1.618 -35.945 1.00 75.58 71 THR D N 1
ATOM 7941 C CA . THR D 1 71 ? 88.475 1.226 -35.408 1.00 75.20 71 THR D CA 1
ATOM 7942 C C . THR D 1 71 ? 87.916 0.081 -36.235 1.00 75.29 71 THR D C 1
ATOM 7943 O O . THR D 1 71 ? 87.906 0.144 -37.469 1.00 75.24 71 THR D O 1
ATOM 7947 N N . SER D 1 72 ? 87.472 -0.969 -35.541 1.00 75.35 72 SER D N 1
ATOM 7948 C CA . SER D 1 72 ? 86.928 -2.161 -36.170 1.00 75.37 72 SER D CA 1
ATOM 7949 C C . SER D 1 72 ? 85.479 -2.388 -35.770 1.00 75.56 72 SER D C 1
ATOM 7950 O O . SER D 1 72 ? 85.146 -2.444 -34.578 1.00 75.66 72 SER D O 1
ATOM 7953 N N . LEU D 1 73 ? 84.627 -2.499 -36.785 1.00 75.54 73 LEU D N 1
ATOM 7954 C CA . LEU D 1 73 ? 83.242 -2.900 -36.610 1.00 75.47 73 LEU D CA 1
ATOM 7955 C C . LEU D 1 73 ? 83.167 -4.426 -36.785 1.00 75.84 73 LEU D C 1
ATOM 7956 O O . LEU D 1 73 ? 83.407 -4.980 -37.880 1.00 75.79 73 LEU D O 1
ATOM 7961 N N . LEU D 1 74 ? 82.833 -5.094 -35.684 1.00 76.09 74 LEU D N 1
ATOM 7962 C CA . LEU D 1 74 ? 82.819 -6.557 -35.606 1.00 76.19 74 LEU D CA 1
ATOM 7963 C C . LEU D 1 74 ? 81.476 -7.138 -36.044 1.00 76.16 74 LEU D C 1
ATOM 7964 O O . LEU D 1 74 ? 80.531 -6.408 -36.348 1.00 76.38 74 LEU D O 1
ATOM 7969 N N . VAL D 1 75 ? 81.401 -8.459 -36.078 1.00 76.11 75 VAL D N 1
ATOM 7970 C CA . VAL D 1 75 ? 80.212 -9.148 -36.540 1.00 76.30 75 VAL D CA 1
ATOM 7971 C C . VAL D 1 75 ? 79.521 -9.733 -35.320 1.00 76.19 75 VAL D C 1
ATOM 7972 O O . VAL D 1 75 ? 80.104 -10.584 -34.657 1.00 76.48 75 VAL D O 1
ATOM 7976 N N . PRO D 1 76 ? 78.288 -9.282 -35.006 1.00 76.01 76 PRO D N 1
ATOM 7977 C CA . PRO D 1 76 ? 77.582 -9.815 -33.815 1.00 75.89 76 PRO D CA 1
ATOM 7978 C C . PRO D 1 76 ? 77.372 -11.346 -33.801 1.00 75.84 76 PRO D C 1
ATOM 7979 O O . PRO D 1 76 ? 77.206 -11.959 -34.864 1.00 75.91 76 PRO D O 1
ATOM 7983 N N . GLN D 1 77 ? 77.400 -11.944 -32.605 1.00 75.62 77 GLN D N 1
ATOM 7984 C CA . GLN D 1 77 ? 77.206 -13.386 -32.444 1.00 75.41 77 GLN D CA 1
ATOM 7985 C C . GLN D 1 77 ? 75.753 -13.717 -32.117 1.00 75.38 77 GLN D C 1
ATOM 7986 O O . GLN D 1 77 ? 74.883 -12.846 -32.151 1.00 75.14 77 GLN D O 1
ATOM 7988 N N . LEU D 1 93 ? 76.761 -8.428 -41.379 1.00 76.47 93 LEU D N 1
ATOM 7989 C CA . LEU D 1 93 ? 77.098 -9.487 -42.319 1.00 76.66 93 LEU D CA 1
ATOM 7990 C C . LEU D 1 93 ? 78.630 -9.584 -42.529 1.00 76.85 93 LEU D C 1
ATOM 7991 O O . LEU D 1 93 ? 79.094 -10.531 -43.174 1.00 76.89 93 LEU D O 1
ATOM 7996 N N . GLU D 1 94 ? 79.401 -8.623 -41.981 1.00 76.97 94 GLU D N 1
ATOM 7997 C CA . GLU D 1 94 ? 80.882 -8.583 -42.147 1.00 77.06 94 GLU D CA 1
ATOM 7998 C C . GLU D 1 94 ? 81.711 -7.670 -41.231 1.00 77.17 94 GLU D C 1
ATOM 7999 O O . GLU D 1 94 ? 81.170 -6.743 -40.593 1.00 77.39 94 GLU D O 1
ATOM 8005 N N . GLU D 1 95 ? 83.034 -7.909 -41.200 1.00 77.07 95 GLU D N 1
ATOM 8006 C CA . GLU D 1 95 ? 83.955 -7.079 -40.372 1.00 77.02 95 GLU D CA 1
ATOM 8007 C C . GLU D 1 95 ? 84.673 -5.956 -41.143 1.00 76.78 95 GLU D C 1
ATOM 8008 O O . GLU D 1 95 ? 85.257 -6.188 -42.203 1.00 76.97 95 GLU D O 1
ATOM 8014 N N . LYS D 1 96 ? 84.642 -4.745 -40.608 1.00 76.38 96 LYS D N 1
ATOM 8015 C CA . LYS D 1 96 ? 85.227 -3.627 -41.325 1.00 76.63 96 LYS D CA 1
ATOM 8016 C C . LYS D 1 96 ? 86.217 -2.835 -40.450 1.00 76.86 96 LYS D C 1
ATOM 8017 O O . LYS D 1 96 ? 85.887 -2.452 -39.325 1.00 76.96 96 LYS D O 1
ATOM 8023 N N . SER D 1 97 ? 87.424 -2.589 -40.972 1.00 77.02 97 SER D N 1
ATOM 8024 C CA . SER D 1 97 ? 88.435 -1.728 -40.310 1.00 77.06 97 SER D CA 1
ATOM 8025 C C . SER D 1 97 ? 88.468 -0.330 -40.903 1.00 76.73 97 SER D C 1
ATOM 8026 O O . SER D 1 97 ? 88.138 -0.118 -42.060 1.00 77.04 97 SER D O 1
ATOM 8029 N N . PHE D 1 98 ? 88.880 0.630 -40.104 1.00 76.37 98 PHE D N 1
ATOM 8030 C CA . PHE D 1 98 ? 89.022 1.991 -40.586 1.00 76.10 98 PHE D CA 1
ATOM 8031 C C . PHE D 1 98 ? 90.183 2.601 -39.823 1.00 75.96 98 PHE D C 1
ATOM 8032 O O . PHE D 1 98 ? 90.481 2.177 -38.707 1.00 76.20 98 PHE D O 1
ATOM 8040 N N . THR D 1 99 ? 90.830 3.603 -40.399 1.00 75.58 99 THR D N 1
ATOM 8041 C CA . THR D 1 99 ? 91.844 4.328 -39.656 1.00 75.57 99 THR D CA 1
ATOM 8042 C C . THR D 1 99 ? 91.441 5.770 -39.589 1.00 75.61 99 THR D C 1
ATOM 8043 O O . THR D 1 99 ? 90.953 6.327 -40.564 1.00 75.89 99 THR D O 1
ATOM 8047 N N . PHE D 1 100 ? 91.642 6.383 -38.435 1.00 75.63 100 PHE D N 1
ATOM 8048 C CA . PHE D 1 100 ? 91.329 7.786 -38.301 1.00 75.63 100 PHE D CA 1
ATOM 8049 C C . PHE D 1 100 ? 92.446 8.512 -37.621 1.00 75.52 100 PHE D C 1
ATOM 8050 O O . PHE D 1 100 ? 93.418 7.910 -37.188 1.00 75.47 100 PHE D O 1
ATOM 8058 N N . ASP D 1 101 ? 92.300 9.823 -37.532 1.00 75.62 101 ASP D N 1
ATOM 8059 C CA . ASP D 1 101 ? 93.331 10.645 -36.932 1.00 75.98 101 ASP D CA 1
ATOM 8060 C C . ASP D 1 101 ? 93.407 10.313 -35.450 1.00 75.88 101 ASP D C 1
ATOM 8061 O O . ASP D 1 101 ? 94.499 10.216 -34.915 1.00 76.17 101 ASP D O 1
ATOM 8066 N N . LYS D 1 102 ? 92.260 10.128 -34.793 1.00 75.56 102 LYS D N 1
ATOM 8067 C CA . LYS D 1 102 ? 92.231 9.379 -33.532 1.00 75.48 102 LYS D CA 1
ATOM 8068 C C . LYS D 1 102 ? 91.008 8.476 -33.428 1.00 75.55 102 LYS D C 1
ATOM 8069 O O . LYS D 1 102 ? 89.932 8.811 -33.925 1.00 75.99 102 LYS D O 1
ATOM 8075 N N . SER D 1 103 ? 91.184 7.315 -32.815 1.00 75.15 103 SER D N 1
ATOM 8076 C CA . SER D 1 103 ? 90.059 6.470 -32.527 1.00 75.26 103 SER D CA 1
ATOM 8077 C C . SER D 1 103 ? 89.925 6.438 -31.021 1.00 75.68 103 SER D C 1
ATOM 8078 O O . SER D 1 103 ? 90.694 5.757 -30.334 1.00 76.24 103 SER D O 1
ATOM 8081 N N . PHE D 1 104 ? 88.959 7.186 -30.498 1.00 76.03 104 PHE D N 1
ATOM 8082 C CA . PHE D 1 104 ? 88.798 7.310 -29.044 1.00 76.37 104 PHE D CA 1
ATOM 8083 C C . PHE D 1 104 ? 87.962 6.195 -28.391 1.00 76.56 104 PHE D C 1
ATOM 8084 O O . PHE D 1 104 ? 86.745 6.062 -28.628 1.00 77.06 104 PHE D O 1
ATOM 8092 N N . TRP D 1 105 ? 88.622 5.398 -27.563 1.00 76.26 105 TRP D N 1
ATOM 8093 C CA . TRP D 1 105 ? 87.953 4.313 -26.880 1.00 75.84 105 TRP D CA 1
ATOM 8094 C C . TRP D 1 105 ? 87.415 4.810 -25.559 1.00 75.64 105 TRP D C 1
ATOM 8095 O O . TRP D 1 105 ? 88.137 4.840 -24.565 1.00 75.63 105 TRP D O 1
ATOM 8106 N N . SER D 1 106 ? 86.154 5.217 -25.549 1.00 75.47 106 SER D N 1
ATOM 8107 C CA . SER D 1 106 ? 85.550 5.729 -24.323 1.00 75.63 106 SER D CA 1
ATOM 8108 C C . SER D 1 106 ? 84.463 4.800 -23.787 1.00 75.84 106 SER D C 1
ATOM 8109 O O . SER D 1 106 ? 83.523 5.229 -23.101 1.00 75.84 106 SER D O 1
ATOM 8112 N N . HIS D 1 107 ? 84.637 3.513 -24.083 1.00 76.13 107 HIS D N 1
ATOM 8113 C CA . HIS D 1 107 ? 83.626 2.492 -23.842 1.00 76.08 107 HIS D CA 1
ATOM 8114 C C . HIS D 1 107 ? 83.775 1.740 -22.521 1.00 76.19 107 HIS D C 1
ATOM 8115 O O . HIS D 1 107 ? 82.763 1.358 -21.937 1.00 76.41 107 HIS D O 1
ATOM 8122 N N . ASN D 1 108 ? 85.004 1.503 -22.050 1.00 76.20 108 ASN D N 1
ATOM 8123 C CA . ASN D 1 108 ? 85.174 0.898 -20.715 1.00 76.19 108 ASN D CA 1
ATOM 8124 C C . ASN D 1 108 ? 86.230 1.477 -19.786 1.00 76.10 108 ASN D C 1
ATOM 8125 O O . ASN D 1 108 ? 87.420 1.374 -20.052 1.00 76.03 108 ASN D O 1
ATOM 8130 N N . THR D 1 109 ? 85.767 2.044 -18.673 1.00 76.27 109 THR D N 1
ATOM 8131 C CA . THR D 1 109 ? 86.602 2.749 -17.694 1.00 76.68 109 THR D CA 1
ATOM 8132 C C . THR D 1 109 ? 87.933 2.064 -17.398 1.00 76.97 109 THR D C 1
ATOM 8133 O O . THR D 1 109 ? 89.002 2.679 -17.528 1.00 77.14 109 THR D O 1
ATOM 8137 N N . GLU D 1 110 ? 87.854 0.787 -17.014 1.00 76.96 110 GLU D N 1
ATOM 8138 C CA . GLU D 1 110 ? 88.999 0.040 -16.511 1.00 76.60 110 GLU D CA 1
ATOM 8139 C C . GLU D 1 110 ? 89.971 -0.407 -17.607 1.00 76.30 110 GLU D C 1
ATOM 8140 O O . GLU D 1 110 ? 90.969 -1.042 -17.317 1.00 76.60 110 GLU D O 1
ATOM 8142 N N . ASP D 1 111 ? 89.686 -0.070 -18.861 1.00 75.86 111 ASP D N 1
ATOM 8143 C CA . ASP D 1 111 ? 90.588 -0.398 -19.963 1.00 75.69 111 ASP D CA 1
ATOM 8144 C C . ASP D 1 111 ? 91.815 0.488 -19.941 1.00 75.71 111 ASP D C 1
ATOM 8145 O O . ASP D 1 111 ? 91.744 1.651 -19.523 1.00 75.45 111 ASP D O 1
ATOM 8150 N N . GLU D 1 112 ? 92.930 -0.069 -20.415 1.00 75.99 112 GLU D N 1
ATOM 8151 C CA . GLU D 1 112 ? 94.241 0.594 -20.389 1.00 75.93 112 GLU D CA 1
ATOM 8152 C C . GLU D 1 112 ? 94.327 1.795 -21.332 1.00 75.70 112 GLU D C 1
ATOM 8153 O O . GLU D 1 112 ? 95.056 2.744 -21.070 1.00 75.71 112 GLU D O 1
ATOM 8155 N N . HIS D 1 113 ? 93.566 1.741 -22.419 1.00 75.59 113 HIS D N 1
ATOM 8156 C CA . HIS D 1 113 ? 93.540 2.792 -23.439 1.00 75.60 113 HIS D CA 1
ATOM 8157 C C . HIS D 1 113 ? 92.228 3.595 -23.406 1.00 75.46 113 HIS D C 1
ATOM 8158 O O . HIS D 1 113 ? 91.751 4.063 -24.446 1.00 75.39 113 HIS D O 1
ATOM 8165 N N . TYR D 1 114 ? 91.638 3.738 -22.219 1.00 75.32 114 TYR D N 1
ATOM 8166 C CA . TYR D 1 114 ? 90.390 4.488 -22.078 1.00 75.36 114 TYR D CA 1
ATOM 8167 C C . TYR D 1 114 ? 90.593 5.989 -22.377 1.00 75.36 114 TYR D C 1
ATOM 8168 O O . TYR D 1 114 ? 91.604 6.563 -22.018 1.00 75.80 114 TYR D O 1
ATOM 8177 N N . ALA D 1 115 ? 89.640 6.646 -23.009 1.00 75.12 115 ALA D N 1
ATOM 8178 C CA . ALA D 1 115 ? 89.854 8.042 -23.340 1.00 74.95 115 ALA D CA 1
ATOM 8179 C C . ALA D 1 115 ? 88.915 8.986 -22.588 1.00 74.97 115 ALA D C 1
ATOM 8180 O O . ALA D 1 115 ? 87.716 9.118 -22.920 1.00 74.87 115 ALA D O 1
ATOM 8182 N N . THR D 1 116 ? 89.452 9.673 -21.590 1.00 74.70 116 THR D N 1
ATOM 8183 C CA . THR D 1 116 ? 88.602 10.563 -20.808 1.00 74.86 116 THR D CA 1
ATOM 8184 C C . THR D 1 116 ? 88.141 11.777 -21.595 1.00 75.03 116 THR D C 1
ATOM 8185 O O . THR D 1 116 ? 88.655 12.052 -22.670 1.00 75.23 116 THR D O 1
ATOM 8189 N N . GLN D 1 117 ? 87.169 12.499 -21.058 1.00 75.19 117 GLN D N 1
ATOM 8190 C CA . GLN D 1 117 ? 86.831 13.794 -21.603 1.00 75.49 117 GLN D CA 1
ATOM 8191 C C . GLN D 1 117 ? 88.060 14.681 -21.675 1.00 75.97 117 GLN D C 1
ATOM 8192 O O . GLN D 1 117 ? 88.314 15.336 -22.686 1.00 76.99 117 GLN D O 1
ATOM 8198 N N . GLU D 1 118 ? 88.832 14.707 -20.603 1.00 75.65 118 GLU D N 1
ATOM 8199 C CA . GLU D 1 118 ? 90.045 15.474 -20.596 1.00 75.45 118 GLU D CA 1
ATOM 8200 C C . GLU D 1 118 ? 91.008 15.061 -21.701 1.00 75.03 118 GLU D C 1
ATOM 8201 O O . GLU D 1 118 ? 91.673 15.872 -22.311 1.00 74.44 118 GLU D O 1
ATOM 8207 N N . HIS D 1 119 ? 91.084 13.773 -21.951 1.00 75.24 119 HIS D N 1
ATOM 8208 C CA . HIS D 1 119 ? 92.046 13.292 -22.892 1.00 75.69 119 HIS D CA 1
ATOM 8209 C C . HIS D 1 119 ? 91.585 13.577 -24.306 1.00 75.04 119 HIS D C 1
ATOM 8210 O O . HIS D 1 119 ? 92.405 13.767 -25.188 1.00 74.92 119 HIS D O 1
ATOM 8217 N N . VAL D 1 120 ? 90.276 13.605 -24.525 1.00 74.60 120 VAL D N 1
ATOM 8218 C CA . VAL D 1 120 ? 89.771 13.986 -25.820 1.00 74.20 120 VAL D CA 1
ATOM 8219 C C . VAL D 1 120 ? 90.094 15.434 -26.069 1.00 74.35 120 VAL D C 1
ATOM 8220 O O . VAL D 1 120 ? 90.557 15.769 -27.149 1.00 74.51 120 VAL D O 1
ATOM 8224 N N . TYR D 1 121 ? 89.870 16.303 -25.086 1.00 74.45 121 TYR D N 1
ATOM 8225 C CA . TYR D 1 121 ? 90.265 17.682 -25.266 1.00 74.47 121 TYR D CA 1
ATOM 8226 C C . TYR D 1 121 ? 91.740 17.736 -25.572 1.00 74.96 121 TYR D C 1
ATOM 8227 O O . TYR D 1 121 ? 92.167 18.334 -26.554 1.00 75.56 121 TYR D O 1
ATOM 8236 N N . ASP D 1 122 ? 92.530 17.091 -24.741 1.00 74.98 122 ASP D N 1
ATOM 8237 C CA . ASP D 1 122 ? 93.948 17.269 -24.844 1.00 75.10 122 ASP D CA 1
ATOM 8238 C C . ASP D 1 122 ? 94.472 16.946 -26.206 1.00 74.76 122 ASP D C 1
ATOM 8239 O O . ASP D 1 122 ? 95.445 17.525 -26.636 1.00 74.25 122 ASP D O 1
ATOM 8244 N N . SER D 1 123 ? 93.812 16.024 -26.881 1.00 75.24 123 SER D N 1
ATOM 8245 C CA . SER D 1 123 ? 94.191 15.661 -28.240 1.00 76.28 123 SER D CA 1
ATOM 8246 C C . SER D 1 123 ? 93.649 16.700 -29.203 1.00 76.25 123 SER D C 1
ATOM 8247 O O . SER D 1 123 ? 94.373 17.653 -29.580 1.00 77.44 123 SER D O 1
ATOM 8250 N N . LEU D 1 124 ? 92.381 16.547 -29.568 1.00 75.16 124 LEU D N 1
ATOM 8251 C CA . LEU D 1 124 ? 91.723 17.499 -30.431 1.00 74.70 124 LEU D CA 1
ATOM 8252 C C . LEU D 1 124 ? 91.628 18.956 -29.913 1.00 74.53 124 LEU D C 1
ATOM 8253 O O . LEU D 1 124 ? 92.242 19.884 -30.461 1.00 74.48 124 LEU D O 1
ATOM 8258 N N . GLY D 1 125 ? 90.836 19.167 -28.876 1.00 74.59 125 GLY D N 1
ATOM 8259 C CA . GLY D 1 125 ? 90.400 20.520 -28.521 1.00 75.01 125 GLY D CA 1
ATOM 8260 C C . GLY D 1 125 ? 91.487 21.567 -28.374 1.00 75.59 125 GLY D C 1
ATOM 8261 O O . GLY D 1 125 ? 91.352 22.704 -28.844 1.00 75.55 125 GLY D O 1
ATOM 8262 N N . GLU D 1 126 ? 92.567 21.179 -27.708 1.00 76.03 126 GLU D N 1
ATOM 8263 C CA . GLU D 1 126 ? 93.594 22.113 -27.342 1.00 76.15 126 GLU D CA 1
ATOM 8264 C C . GLU D 1 126 ? 94.250 22.575 -28.599 1.00 76.43 126 GLU D C 1
ATOM 8265 O O . GLU D 1 126 ? 94.286 23.773 -28.871 1.00 76.45 126 GLU D O 1
ATOM 8271 N N . GLU D 1 127 ? 94.707 21.596 -29.381 1.00 76.65 127 GLU D N 1
ATOM 8272 C CA . GLU D 1 127 ? 95.402 21.847 -30.624 1.00 76.84 127 GLU D CA 1
ATOM 8273 C C . GLU D 1 127 ? 94.619 22.801 -31.534 1.00 76.28 127 GLU D C 1
ATOM 8274 O O . GLU D 1 127 ? 95.180 23.759 -32.089 1.00 76.79 127 GLU D O 1
ATOM 8280 N N . PHE D 1 128 ? 93.325 22.574 -31.642 1.00 75.25 128 PHE D N 1
ATOM 8281 C CA . PHE D 1 128 ? 92.480 23.508 -32.361 1.00 74.73 128 PHE D CA 1
ATOM 8282 C C . PHE D 1 128 ? 92.443 24.921 -31.755 1.00 74.80 128 PHE D C 1
ATOM 8283 O O . PHE D 1 128 ? 92.457 25.925 -32.475 1.00 74.59 128 PHE D O 1
ATOM 8291 N N . LEU D 1 129 ? 92.437 25.000 -30.433 1.00 74.79 129 LEU D N 1
ATOM 8292 C CA . LEU D 1 129 ? 92.413 26.290 -29.786 1.00 74.73 129 LEU D CA 1
ATOM 8293 C C . LEU D 1 129 ? 93.707 27.029 -30.083 1.00 75.10 129 LEU D C 1
ATOM 8294 O O . LEU D 1 129 ? 93.695 28.259 -30.236 1.00 75.18 129 LEU D O 1
ATOM 8299 N N . ASP D 1 130 ? 94.823 26.294 -30.138 1.00 75.21 130 ASP D N 1
ATOM 8300 C CA . ASP D 1 130 ? 96.083 26.875 -30.563 1.00 75.48 130 ASP D CA 1
ATOM 8301 C C . ASP D 1 130 ? 95.867 27.577 -31.879 1.00 75.76 130 ASP D C 1
ATOM 8302 O O . ASP D 1 130 ? 96.217 28.754 -31.999 1.00 75.94 130 ASP D O 1
ATOM 8307 N N . HIS D 1 131 ? 95.257 26.864 -32.842 1.00 75.38 131 HIS D N 1
ATOM 8308 C CA . HIS D 1 131 ? 95.027 27.378 -34.179 1.00 75.17 131 HIS D CA 1
ATOM 8309 C C . HIS D 1 131 ? 94.221 28.603 -34.201 1.00 74.87 131 HIS D C 1
ATOM 8310 O O . HIS D 1 131 ? 94.472 29.490 -34.989 1.00 74.94 131 HIS D O 1
ATOM 8317 N N . ASN D 1 132 ? 93.211 28.625 -33.356 1.00 74.89 132 ASN D N 1
ATOM 8318 C CA . ASN D 1 132 ? 92.432 29.835 -33.151 1.00 75.11 132 ASN D CA 1
ATOM 8319 C C . ASN D 1 132 ? 93.344 30.983 -32.800 1.00 74.73 132 ASN D C 1
ATOM 8320 O O . ASN D 1 132 ? 93.295 32.022 -33.455 1.00 74.94 132 ASN D O 1
ATOM 8325 N N . PHE D 1 133 ? 94.193 30.778 -31.801 1.00 74.58 133 PHE D N 1
ATOM 8326 C CA . PHE D 1 133 ? 95.138 31.810 -31.436 1.00 75.04 133 PHE D CA 1
ATOM 8327 C C . PHE D 1 133 ? 96.083 32.118 -32.597 1.00 75.40 133 PHE D C 1
ATOM 8328 O O . PHE D 1 133 ? 96.353 33.273 -32.864 1.00 75.23 133 PHE D O 1
ATOM 8336 N N . GLU D 1 134 ? 96.549 31.080 -33.297 1.00 76.28 134 GLU D N 1
ATOM 8337 C CA . GLU D 1 134 ? 97.371 31.225 -34.518 1.00 77.30 134 GLU D CA 1
ATOM 8338 C C . GLU D 1 134 ? 96.658 32.175 -35.518 1.00 76.61 134 GLU D C 1
ATOM 8339 O O . GLU D 1 134 ? 97.293 32.731 -36.420 1.00 76.76 134 GLU D O 1
ATOM 8345 N N . GLY D 1 135 ? 95.340 32.355 -35.355 1.00 76.42 135 GLY D N 1
ATOM 8346 C CA . GLY D 1 135 ? 94.524 33.190 -36.250 1.00 75.58 135 GLY D CA 1
ATOM 8347 C C . GLY D 1 135 ? 93.546 32.473 -37.185 1.00 75.25 135 GLY D C 1
ATOM 8348 O O . GLY D 1 135 ? 92.972 33.118 -38.063 1.00 75.46 135 GLY D O 1
ATOM 8349 N N . TYR D 1 136 ? 93.341 31.160 -37.040 1.00 74.85 136 TYR D N 1
ATOM 8350 C CA . TYR D 1 136 ? 92.492 30.433 -38.008 1.00 74.71 136 TYR D CA 1
ATOM 8351 C C . TYR D 1 136 ? 91.109 30.231 -37.496 1.00 75.02 136 TYR D C 1
ATOM 8352 O O . TYR D 1 136 ? 90.937 29.961 -36.309 1.00 75.37 136 TYR D O 1
ATOM 8361 N N . HIS D 1 137 ? 90.126 30.314 -38.389 1.00 75.31 137 HIS D N 1
ATOM 8362 C CA . HIS D 1 137 ? 88.772 29.928 -38.007 1.00 75.54 137 HIS D CA 1
ATOM 8363 C C . HIS D 1 137 ? 88.759 28.445 -37.835 1.00 75.53 137 HIS D C 1
ATOM 8364 O O . HIS D 1 137 ? 89.181 27.694 -38.707 1.00 75.56 137 HIS D O 1
ATOM 8371 N N . THR D 1 138 ? 88.265 28.020 -36.694 1.00 75.53 138 THR D N 1
ATOM 8372 C CA . THR D 1 138 ? 88.282 26.627 -36.361 1.00 75.46 138 THR D CA 1
ATOM 8373 C C . THR D 1 138 ? 86.868 26.129 -36.449 1.00 75.86 138 THR D C 1
ATOM 8374 O O . THR D 1 138 ? 85.923 26.928 -36.443 1.00 76.99 138 THR D O 1
ATOM 8378 N N . CYS D 1 139 ? 86.693 24.829 -36.564 1.00 75.64 139 CYS D N 1
ATOM 8379 C CA . CYS D 1 139 ? 85.357 24.295 -36.432 1.00 75.31 139 CYS D CA 1
ATOM 8380 C C . CYS D 1 139 ? 85.291 22.791 -36.211 1.00 75.32 139 CYS D C 1
ATOM 8381 O O . CYS D 1 139 ? 85.693 21.987 -37.059 1.00 75.25 139 CYS D O 1
ATOM 8384 N N . ILE D 1 140 ? 84.735 22.423 -35.069 1.00 75.12 140 ILE D N 1
ATOM 8385 C CA . ILE D 1 140 ? 84.608 21.042 -34.699 1.00 74.83 140 ILE D CA 1
ATOM 8386 C C . ILE D 1 140 ? 83.160 20.687 -34.587 1.00 74.84 140 ILE D C 1
ATOM 8387 O O . ILE D 1 140 ? 82.435 21.288 -33.816 1.00 74.74 140 ILE D O 1
ATOM 8392 N N . PHE D 1 141 ? 82.740 19.682 -35.340 1.00 74.83 141 PHE D N 1
ATOM 8393 C CA . PHE D 1 141 ? 81.391 19.226 -35.224 1.00 74.71 141 PHE D CA 1
ATOM 8394 C C . PHE D 1 141 ? 81.288 17.769 -34.827 1.00 74.71 141 PHE D C 1
ATOM 8395 O O . PHE D 1 141 ? 82.041 16.939 -35.299 1.00 74.60 141 PHE D O 1
ATOM 8403 N N . ALA D 1 142 ? 80.354 17.489 -33.929 1.00 74.77 142 ALA D N 1
ATOM 8404 C CA . ALA D 1 142 ? 80.044 16.148 -33.499 1.00 74.73 142 ALA D CA 1
ATOM 8405 C C . ALA D 1 142 ? 78.971 15.633 -34.392 1.00 74.82 142 ALA D C 1
ATOM 8406 O O . ALA D 1 142 ? 77.982 16.318 -34.626 1.00 74.87 142 ALA D O 1
ATOM 8408 N N . TYR D 1 143 ? 79.167 14.414 -34.875 1.00 75.22 143 TYR D N 1
ATOM 8409 C CA . TYR D 1 143 ? 78.228 13.733 -35.777 1.00 75.53 143 TYR D CA 1
ATOM 8410 C C . TYR D 1 143 ? 78.043 12.283 -35.303 1.00 75.89 143 TYR D C 1
ATOM 8411 O O . TYR D 1 143 ? 79.001 11.669 -34.831 1.00 76.05 143 TYR D O 1
ATOM 8420 N N . GLY D 1 144 ? 76.830 11.739 -35.431 1.00 76.17 144 GLY D N 1
ATOM 8421 C CA . GLY D 1 144 ? 76.563 10.333 -35.077 1.00 76.12 144 GLY D CA 1
ATOM 8422 C C . GLY D 1 144 ? 75.100 10.138 -34.794 1.00 76.09 144 GLY D C 1
ATOM 8423 O O . GLY D 1 144 ? 74.346 11.113 -34.769 1.00 76.23 144 GLY D O 1
ATOM 8424 N N . GLN D 1 145 ? 74.684 8.893 -34.582 1.00 75.78 145 GLN D N 1
ATOM 8425 C CA . GLN D 1 145 ? 73.287 8.646 -34.251 1.00 75.65 145 GLN D CA 1
ATOM 8426 C C . GLN D 1 145 ? 72.898 9.286 -32.928 1.00 75.68 145 GLN D C 1
ATOM 8427 O O . GLN D 1 145 ? 73.751 9.641 -32.114 1.00 75.50 145 GLN D O 1
ATOM 8433 N N . THR D 1 146 ? 71.598 9.445 -32.722 1.00 75.83 146 THR D N 1
ATOM 8434 C CA . THR D 1 146 ? 71.082 9.956 -31.465 1.00 75.61 146 THR D CA 1
ATOM 8435 C C . THR D 1 146 ? 71.523 8.995 -30.386 1.00 75.42 146 THR D C 1
ATOM 8436 O O . THR D 1 146 ? 71.540 7.797 -30.585 1.00 75.33 146 THR D O 1
ATOM 8440 N N . GLY D 1 147 ? 71.931 9.525 -29.254 1.00 75.56 147 GLY D N 1
ATOM 8441 C CA . GLY D 1 147 ? 72.390 8.678 -28.179 1.00 75.74 147 GLY D CA 1
ATOM 8442 C C . GLY D 1 147 ? 73.806 8.170 -28.364 1.00 75.97 147 GLY D C 1
ATOM 8443 O O . GLY D 1 147 ? 74.307 7.449 -27.525 1.00 76.20 147 GLY D O 1
ATOM 8444 N N . SER D 1 148 ? 74.476 8.553 -29.439 1.00 75.97 148 SER D N 1
ATOM 8445 C CA . SER D 1 148 ? 75.823 8.046 -29.655 1.00 76.13 148 SER D CA 1
ATOM 8446 C C . SER D 1 148 ? 76.851 8.784 -28.843 1.00 76.15 148 SER D C 1
ATOM 8447 O O . SER D 1 148 ? 77.988 8.333 -28.735 1.00 76.35 148 SER D O 1
ATOM 8450 N N . GLY D 1 149 ? 76.479 9.942 -28.308 1.00 76.09 149 GLY D N 1
ATOM 8451 C CA . GLY D 1 149 ? 77.380 10.662 -27.416 1.00 75.76 149 GLY D CA 1
ATOM 8452 C C . GLY D 1 149 ? 77.835 11.995 -27.946 1.00 75.69 149 GLY D C 1
ATOM 8453 O O . GLY D 1 149 ? 78.816 12.545 -27.453 1.00 75.68 149 GLY D O 1
ATOM 8454 N N . LYS D 1 150 ? 77.119 12.526 -28.937 1.00 75.61 150 LYS D N 1
ATOM 8455 C CA . LYS D 1 150 ? 77.430 13.847 -29.495 1.00 75.43 150 LYS D CA 1
ATOM 8456 C C . LYS D 1 150 ? 77.471 14.924 -28.406 1.00 75.53 150 LYS D C 1
ATOM 8457 O O . LYS D 1 150 ? 78.504 15.579 -28.204 1.00 75.78 150 LYS D O 1
ATOM 8463 N N . SER D 1 151 ? 76.355 15.073 -27.700 1.00 75.27 151 SER D N 1
ATOM 8464 C CA . SER D 1 151 ? 76.203 16.078 -26.669 1.00 75.49 151 SER D CA 1
ATOM 8465 C C . SER D 1 151 ? 77.162 15.842 -25.506 1.00 75.50 151 SER D C 1
ATOM 8466 O O . SER D 1 151 ? 77.690 16.777 -24.902 1.00 75.61 151 SER D O 1
ATOM 8469 N N . TYR D 1 152 ? 77.392 14.584 -25.183 1.00 75.53 152 TYR D N 1
ATOM 8470 C CA . TYR D 1 152 ? 78.303 14.286 -24.093 1.00 75.71 152 TYR D CA 1
ATOM 8471 C C . TYR D 1 152 ? 79.670 14.804 -24.490 1.00 75.89 152 TYR D C 1
ATOM 8472 O O . TYR D 1 152 ? 80.348 15.471 -23.712 1.00 76.34 152 TYR D O 1
ATOM 8481 N N . THR D 1 153 ? 80.059 14.506 -25.717 1.00 75.77 153 THR D N 1
ATOM 8482 C CA . THR D 1 153 ? 81.378 14.855 -26.175 1.00 76.06 153 THR D CA 1
ATOM 8483 C C . THR D 1 153 ? 81.627 16.373 -26.191 1.00 76.28 153 THR D C 1
ATOM 8484 O O . THR D 1 153 ? 82.610 16.842 -25.608 1.00 76.53 153 THR D O 1
ATOM 8488 N N . MET D 1 154 ? 80.737 17.111 -26.861 1.00 76.00 154 MET D N 1
ATOM 8489 C CA . MET D 1 154 ? 80.845 18.562 -27.039 1.00 75.83 154 MET D CA 1
ATOM 8490 C C . MET D 1 154 ? 80.691 19.367 -25.747 1.00 76.06 154 MET D C 1
ATOM 8491 O O . MET D 1 154 ? 81.404 20.337 -25.524 1.00 76.20 154 MET D O 1
ATOM 8496 N N . MET D 1 155 ? 79.771 18.928 -24.897 1.00 75.84 155 MET D N 1
ATOM 8497 C CA . MET D 1 155 ? 79.275 19.708 -23.796 1.00 75.72 155 MET D CA 1
ATOM 8498 C C . MET D 1 155 ? 79.518 19.016 -22.431 1.00 75.65 155 MET D C 1
ATOM 8499 O O . MET D 1 155 ? 80.174 19.576 -21.550 1.00 75.40 155 MET D O 1
ATOM 8504 N N . GLY D 1 156 ? 78.974 17.818 -22.230 1.00 75.68 156 GLY D N 1
ATOM 8505 C CA . GLY D 1 156 ? 79.284 17.047 -21.019 1.00 75.26 156 GLY D CA 1
ATOM 8506 C C . GLY D 1 156 ? 78.394 17.244 -19.804 1.00 75.03 156 GLY D C 1
ATOM 8507 O O . GLY D 1 156 ? 77.494 18.042 -19.833 1.00 75.23 156 GLY D O 1
ATOM 8508 N N . THR D 1 157 ? 78.645 16.459 -18.759 1.00 74.89 157 THR D N 1
ATOM 8509 C CA . THR D 1 157 ? 78.062 16.545 -17.419 1.00 74.95 157 THR D CA 1
ATOM 8510 C C . THR D 1 157 ? 78.655 17.750 -16.700 1.00 75.20 157 THR D C 1
ATOM 8511 O O . THR D 1 157 ? 79.683 18.258 -17.136 1.00 75.49 157 THR D O 1
ATOM 8515 N N . PRO D 1 158 ? 77.985 18.246 -15.636 1.00 75.28 158 PRO D N 1
ATOM 8516 C CA . PRO D 1 158 ? 78.542 19.107 -14.611 1.00 75.53 158 PRO D CA 1
ATOM 8517 C C . PRO D 1 158 ? 79.992 18.789 -14.273 1.00 75.90 158 PRO D C 1
ATOM 8518 O O . PRO D 1 158 ? 80.875 19.692 -14.336 1.00 76.28 158 PRO D O 1
ATOM 8522 N N . ASP D 1 159 ? 80.239 17.531 -13.917 1.00 75.97 159 ASP D N 1
ATOM 8523 C CA . ASP D 1 159 ? 81.599 17.103 -13.591 1.00 76.25 159 ASP D CA 1
ATOM 8524 C C . ASP D 1 159 ? 82.196 16.061 -14.563 1.00 75.60 159 ASP D C 1
ATOM 8525 O O . ASP D 1 159 ? 83.250 15.487 -14.302 1.00 75.74 159 ASP D O 1
ATOM 8530 N N . GLN D 1 160 ? 81.549 15.848 -15.695 1.00 74.50 160 GLN D N 1
ATOM 8531 C CA . GLN D 1 160 ? 82.272 15.316 -16.817 1.00 73.74 160 GLN D CA 1
ATOM 8532 C C . GLN D 1 160 ? 82.216 16.325 -17.945 1.00 73.48 160 GLN D C 1
ATOM 8533 O O . GLN D 1 160 ? 81.653 16.026 -18.976 1.00 73.78 160 GLN D O 1
ATOM 8539 N N . PRO D 1 161 ? 82.785 17.536 -17.766 1.00 73.24 161 PRO D N 1
ATOM 8540 C CA . PRO D 1 161 ? 82.614 18.522 -18.829 1.00 73.43 161 PRO D CA 1
ATOM 8541 C C . PRO D 1 161 ? 83.363 18.198 -20.138 1.00 73.93 161 PRO D C 1
ATOM 8542 O O . PRO D 1 161 ? 84.489 17.693 -20.126 1.00 73.61 161 PRO D O 1
ATOM 8546 N N . GLY D 1 162 ? 82.716 18.481 -21.264 1.00 74.68 162 GLY D N 1
ATOM 8547 C CA . GLY D 1 162 ? 83.275 18.130 -22.563 1.00 75.64 162 GLY D CA 1
ATOM 8548 C C . GLY D 1 162 ? 83.979 19.257 -23.293 1.00 76.29 162 GLY D C 1
ATOM 8549 O O . GLY D 1 162 ? 84.258 20.324 -22.733 1.00 76.75 162 GLY D O 1
ATOM 8550 N N . LEU D 1 163 ? 84.256 18.999 -24.564 1.00 76.28 163 LEU D N 1
ATOM 8551 C CA . LEU D 1 163 ? 84.880 19.939 -25.478 1.00 75.76 163 LEU D CA 1
ATOM 8552 C C . LEU D 1 163 ? 84.603 21.447 -25.262 1.00 75.34 163 LEU D C 1
ATOM 8553 O O . LEU D 1 163 ? 85.550 22.242 -25.208 1.00 75.17 163 LEU D O 1
ATOM 8558 N N . ILE D 1 164 ? 83.335 21.844 -25.156 1.00 74.52 164 ILE D N 1
ATOM 8559 C CA . ILE D 1 164 ? 83.031 23.253 -25.151 1.00 74.21 164 ILE D CA 1
ATOM 8560 C C . ILE D 1 164 ? 83.524 23.912 -23.895 1.00 74.25 164 ILE D C 1
ATOM 8561 O O . ILE D 1 164 ? 84.440 24.719 -23.988 1.00 74.46 164 ILE D O 1
ATOM 8566 N N . PRO D 1 165 ? 82.968 23.563 -22.715 1.00 74.24 165 PRO D N 1
ATOM 8567 C CA . PRO D 1 165 ? 83.477 24.234 -21.530 1.00 74.31 165 PRO D CA 1
ATOM 8568 C C . PRO D 1 165 ? 84.988 24.139 -21.434 1.00 74.93 165 PRO D C 1
ATOM 8569 O O . PRO D 1 165 ? 85.635 25.134 -21.168 1.00 75.31 165 PRO D O 1
ATOM 8573 N N . ARG D 1 166 ? 85.546 22.962 -21.683 1.00 75.52 166 ARG D N 1
ATOM 8574 C CA . ARG D 1 166 ? 87.004 22.790 -21.768 1.00 76.02 166 ARG D CA 1
ATOM 8575 C C . ARG D 1 166 ? 87.724 23.883 -22.572 1.00 75.73 166 ARG D C 1
ATOM 8576 O O . ARG D 1 166 ? 88.719 24.446 -22.131 1.00 75.80 166 ARG D O 1
ATOM 8584 N N . THR D 1 167 ? 87.215 24.136 -23.767 1.00 75.35 167 THR D N 1
ATOM 8585 C CA . THR D 1 167 ? 87.758 25.142 -24.645 1.00 75.44 167 THR D CA 1
ATOM 8586 C C . THR D 1 167 ? 87.658 26.478 -23.968 1.00 75.59 167 THR D C 1
ATOM 8587 O O . THR D 1 167 ? 88.663 27.165 -23.797 1.00 75.81 167 THR D O 1
ATOM 8591 N N . CYS D 1 168 ? 86.449 26.828 -23.559 1.00 75.53 168 CYS D N 1
ATOM 8592 C CA . CYS D 1 168 ? 86.233 28.076 -22.841 1.00 76.28 168 CYS D CA 1
ATOM 8593 C C . CYS D 1 168 ? 87.269 28.279 -21.734 1.00 76.15 168 CYS D C 1
ATOM 8594 O O . CYS D 1 168 ? 88.023 29.255 -21.733 1.00 76.45 168 CYS D O 1
ATOM 8597 N N . GLU D 1 169 ? 87.320 27.343 -20.809 1.00 75.72 169 GLU D N 1
ATOM 8598 C CA . GLU D 1 169 ? 88.224 27.468 -19.731 1.00 75.81 169 GLU D CA 1
ATOM 8599 C C . GLU D 1 169 ? 89.621 27.710 -20.279 1.00 75.83 169 GLU D C 1
ATOM 8600 O O . GLU D 1 169 ? 90.317 28.652 -19.841 1.00 75.56 169 GLU D O 1
ATOM 8606 N N . ASP D 1 170 ? 90.022 26.865 -21.237 1.00 75.87 170 ASP D N 1
ATOM 8607 C CA . ASP D 1 170 ? 91.395 26.884 -21.758 1.00 75.81 170 ASP D CA 1
ATOM 8608 C C . ASP D 1 170 ? 91.644 28.271 -22.249 1.00 75.44 170 ASP D C 1
ATOM 8609 O O . ASP D 1 170 ? 92.625 28.916 -21.828 1.00 75.09 170 ASP D O 1
ATOM 8614 N N . LEU D 1 171 ? 90.722 28.704 -23.123 1.00 75.10 171 LEU D N 1
ATOM 8615 C CA . LEU D 1 171 ? 90.747 30.015 -23.735 1.00 74.72 171 LEU D CA 1
ATOM 8616 C C . LEU D 1 171 ? 91.060 31.060 -22.686 1.00 75.26 171 LEU D C 1
ATOM 8617 O O . LEU D 1 171 ? 92.159 31.656 -22.696 1.00 75.54 171 LEU D O 1
ATOM 8622 N N . PHE D 1 172 ? 90.132 31.262 -21.751 1.00 75.64 172 PHE D N 1
ATOM 8623 C CA . PHE D 1 172 ? 90.308 32.337 -20.782 1.00 75.67 172 PHE D CA 1
ATOM 8624 C C . PHE D 1 172 ? 91.564 32.289 -19.956 1.00 75.44 172 PHE D C 1
ATOM 8625 O O . PHE D 1 172 ? 92.116 33.330 -19.676 1.00 75.39 172 PHE D O 1
ATOM 8633 N N . GLN D 1 173 ? 92.027 31.092 -19.597 1.00 75.63 173 GLN D N 1
ATOM 8634 C CA . GLN D 1 173 ? 93.346 30.932 -18.935 1.00 75.92 173 GLN D CA 1
ATOM 8635 C C . GLN D 1 173 ? 94.487 31.532 -19.746 1.00 75.66 173 GLN D C 1
ATOM 8636 O O . GLN D 1 173 ? 95.350 32.225 -19.199 1.00 75.61 173 GLN D O 1
ATOM 8642 N N . ARG D 1 174 ? 94.480 31.230 -21.050 1.00 75.49 174 ARG D N 1
ATOM 8643 C CA . ARG D 1 174 ? 95.465 31.738 -21.986 1.00 74.77 174 ARG D CA 1
ATOM 8644 C C . ARG D 1 174 ? 95.396 33.245 -21.923 1.00 74.59 174 ARG D C 1
ATOM 8645 O O . ARG D 1 174 ? 96.405 33.889 -21.627 1.00 74.91 174 ARG D O 1
ATOM 8653 N N . ILE D 1 175 ? 94.204 33.808 -22.148 1.00 74.01 175 ILE D N 1
ATOM 8654 C CA . ILE D 1 175 ? 94.047 35.259 -22.106 1.00 73.57 175 ILE D CA 1
ATOM 8655 C C . ILE D 1 175 ? 94.608 35.846 -20.808 1.00 73.81 175 ILE D C 1
ATOM 8656 O O . ILE D 1 175 ? 95.408 36.787 -20.826 1.00 73.83 175 ILE D O 1
ATOM 8661 N N . ALA D 1 176 ? 94.203 35.258 -19.691 1.00 73.86 176 ALA D N 1
ATOM 8662 C CA . ALA D 1 176 ? 94.586 35.727 -18.397 1.00 73.84 176 ALA D CA 1
ATOM 8663 C C . ALA D 1 176 ? 96.091 35.738 -18.333 1.00 74.17 176 ALA D C 1
ATOM 8664 O O . ALA D 1 176 ? 96.683 36.763 -18.015 1.00 74.16 176 ALA D O 1
ATOM 8666 N N . SER D 1 177 ? 96.722 34.617 -18.671 1.00 74.94 177 SER D N 1
ATOM 8667 C CA . SER D 1 177 ? 98.180 34.481 -18.466 1.00 75.76 177 SER D CA 1
ATOM 8668 C C . SER D 1 177 ? 98.943 35.488 -19.294 1.00 75.94 177 SER D C 1
ATOM 8669 O O . SER D 1 177 ? 99.930 36.081 -18.847 1.00 75.83 177 SER D O 1
ATOM 8672 N N . ALA D 1 178 ? 98.440 35.684 -20.501 1.00 76.35 178 ALA D N 1
ATOM 8673 C CA . ALA D 1 178 ? 99.088 36.494 -21.486 1.00 76.89 178 ALA D CA 1
ATOM 8674 C C . ALA D 1 178 ? 99.076 37.989 -21.149 1.00 77.24 178 ALA D C 1
ATOM 8675 O O . ALA D 1 178 ? 99.952 38.727 -21.595 1.00 76.96 178 ALA D O 1
ATOM 8677 N N . GLN D 1 179 ? 98.098 38.418 -20.350 1.00 77.82 179 GLN D N 1
ATOM 8678 C CA . GLN D 1 179 ? 97.917 39.844 -20.021 1.00 78.51 179 GLN D CA 1
ATOM 8679 C C . GLN D 1 179 ? 99.151 40.494 -19.440 1.00 78.30 179 GLN D C 1
ATOM 8680 O O . GLN D 1 179 ? 99.209 41.720 -19.342 1.00 78.23 179 GLN D O 1
ATOM 8686 N N . ASP D 1 180 ? 100.115 39.675 -19.027 1.00 78.41 180 ASP D N 1
ATOM 8687 C CA . ASP D 1 180 ? 101.408 40.180 -18.547 1.00 78.82 180 ASP D CA 1
ATOM 8688 C C . ASP D 1 180 ? 102.599 39.655 -19.345 1.00 78.89 180 ASP D C 1
ATOM 8689 O O . ASP D 1 180 ? 103.465 40.442 -19.725 1.00 78.84 180 ASP D O 1
ATOM 8694 N N . GLU D 1 181 ? 102.633 38.353 -19.633 1.00 79.06 181 GLU D N 1
ATOM 8695 C CA . GLU D 1 181 ? 103.717 37.789 -20.464 1.00 79.56 181 GLU D CA 1
ATOM 8696 C C . GLU D 1 181 ? 103.819 38.382 -21.918 1.00 79.58 181 GLU D C 1
ATOM 8697 O O . GLU D 1 181 ? 104.661 37.941 -22.726 1.00 79.52 181 GLU D O 1
ATOM 8703 N N . THR D 1 182 ? 102.954 39.371 -22.211 1.00 79.65 182 THR D N 1
ATOM 8704 C CA . THR D 1 182 ? 102.911 40.200 -23.453 1.00 79.12 182 THR D CA 1
ATOM 8705 C C . THR D 1 182 ? 101.762 41.220 -23.415 1.00 78.44 182 THR D C 1
ATOM 8706 O O . THR D 1 182 ? 100.658 40.972 -23.955 1.00 78.35 182 THR D O 1
ATOM 8710 N N . PRO D 1 183 ? 102.016 42.365 -22.775 1.00 77.55 183 PRO D N 1
ATOM 8711 C CA . PRO D 1 183 ? 101.067 43.462 -22.721 1.00 77.14 183 PRO D CA 1
ATOM 8712 C C . PRO D 1 183 ? 100.775 44.046 -24.099 1.00 77.01 183 PRO D C 1
ATOM 8713 O O . PRO D 1 183 ? 99.701 44.599 -24.285 1.00 76.78 183 PRO D O 1
ATOM 8717 N N . ASN D 1 184 ? 101.722 43.928 -25.046 1.00 77.08 184 ASN D N 1
ATOM 8718 C CA . ASN D 1 184 ? 101.569 44.426 -26.441 1.00 76.93 184 ASN D CA 1
ATOM 8719 C C . ASN D 1 184 ? 100.204 44.045 -27.052 1.00 76.94 184 ASN D C 1
ATOM 8720 O O . ASN D 1 184 ? 99.664 44.714 -27.943 1.00 77.13 184 ASN D O 1
ATOM 8722 N N . ILE D 1 185 ? 99.644 42.976 -26.519 1.00 76.68 185 ILE D N 1
ATOM 8723 C CA . ILE D 1 185 ? 98.507 42.345 -27.108 1.00 76.73 185 ILE D CA 1
ATOM 8724 C C . ILE D 1 185 ? 97.328 42.425 -26.163 1.00 77.00 185 ILE D C 1
ATOM 8725 O O . ILE D 1 185 ? 97.485 42.178 -24.952 1.00 77.27 185 ILE D O 1
ATOM 8730 N N . SER D 1 186 ? 96.149 42.730 -26.721 1.00 76.85 186 SER D N 1
ATOM 8731 C CA . SER D 1 186 ? 94.884 42.737 -25.967 1.00 76.45 186 SER D CA 1
ATOM 8732 C C . SER D 1 186 ? 93.759 42.017 -26.719 1.00 76.05 186 SER D C 1
ATOM 8733 O O . SER D 1 186 ? 93.646 42.142 -27.946 1.00 75.96 186 SER D O 1
ATOM 8736 N N . TYR D 1 187 ? 92.907 41.331 -25.946 1.00 75.72 187 TYR D N 1
ATOM 8737 C CA . TYR D 1 187 ? 91.934 40.342 -26.418 1.00 75.03 187 TYR D CA 1
ATOM 8738 C C . TYR D 1 187 ? 90.498 40.746 -26.224 1.00 75.07 187 TYR D C 1
ATOM 8739 O O . TYR D 1 187 ? 90.196 41.793 -25.667 1.00 75.02 187 TYR D O 1
ATOM 8748 N N . ASN D 1 188 ? 89.593 39.876 -26.640 1.00 75.58 188 ASN D N 1
ATOM 8749 C CA . ASN D 1 188 ? 88.232 40.322 -26.786 1.00 76.20 188 ASN D CA 1
ATOM 8750 C C . ASN D 1 188 ? 87.266 39.241 -27.249 1.00 76.17 188 ASN D C 1
ATOM 8751 O O . ASN D 1 188 ? 87.275 38.854 -28.424 1.00 76.36 188 ASN D O 1
ATOM 8756 N N . VAL D 1 189 ? 86.419 38.766 -26.340 1.00 76.09 189 VAL D N 1
ATOM 8757 C CA . VAL D 1 189 ? 85.586 37.607 -26.674 1.00 76.13 189 VAL D CA 1
ATOM 8758 C C . VAL D 1 189 ? 84.092 37.902 -26.767 1.00 76.17 189 VAL D C 1
ATOM 8759 O O . VAL D 1 189 ? 83.525 38.561 -25.913 1.00 76.35 189 VAL D O 1
ATOM 8763 N N . LYS D 1 190 ? 83.463 37.425 -27.822 1.00 75.99 190 LYS D N 1
ATOM 8764 C CA . LYS D 1 190 ? 82.026 37.449 -27.873 1.00 76.23 190 LYS D CA 1
ATOM 8765 C C . LYS D 1 190 ? 81.609 36.019 -28.137 1.00 75.95 190 LYS D C 1
ATOM 8766 O O . LYS D 1 190 ? 82.364 35.251 -28.722 1.00 76.11 190 LYS D O 1
ATOM 8772 N N . VAL D 1 191 ? 80.431 35.646 -27.666 1.00 75.78 191 VAL D N 1
ATOM 8773 C CA . VAL D 1 191 ? 79.898 34.334 -27.919 1.00 75.66 191 VAL D CA 1
ATOM 8774 C C . VAL D 1 191 ? 78.524 34.519 -28.518 1.00 75.97 191 VAL D C 1
ATOM 8775 O O . VAL D 1 191 ? 77.829 35.477 -28.224 1.00 76.02 191 VAL D O 1
ATOM 8779 N N . SER D 1 192 ? 78.159 33.612 -29.396 1.00 76.30 192 SER D N 1
ATOM 8780 C CA . SER D 1 192 ? 76.839 33.601 -29.970 1.00 77.20 192 SER D CA 1
ATOM 8781 C C . SER D 1 192 ? 76.446 32.140 -29.967 1.00 77.17 192 SER D C 1
ATOM 8782 O O . SER D 1 192 ? 77.303 31.291 -29.773 1.00 77.49 192 SER D O 1
ATOM 8785 N N . TYR D 1 193 ? 75.179 31.829 -30.212 1.00 76.72 193 TYR D N 1
ATOM 8786 C CA . TYR D 1 193 ? 74.718 30.461 -30.042 1.00 76.08 193 TYR D CA 1
ATOM 8787 C C . TYR D 1 193 ? 73.375 30.350 -30.706 1.00 75.82 193 TYR D C 1
ATOM 8788 O O . TYR D 1 193 ? 72.469 31.108 -30.383 1.00 75.91 193 TYR D O 1
ATOM 8797 N N . PHE D 1 194 ? 73.244 29.426 -31.651 1.00 75.46 194 PHE D N 1
ATOM 8798 C CA . PHE D 1 194 ? 71.967 29.245 -32.346 1.00 75.09 194 PHE D CA 1
ATOM 8799 C C . PHE D 1 194 ? 71.741 27.792 -32.700 1.00 74.57 194 PHE D C 1
ATOM 8800 O O . PHE D 1 194 ? 72.692 27.036 -32.858 1.00 74.68 194 PHE D O 1
ATOM 8808 N N . GLU D 1 195 ? 70.476 27.414 -32.817 1.00 74.05 195 GLU D N 1
ATOM 8809 C CA . GLU D 1 195 ? 70.143 26.116 -33.334 1.00 74.01 195 GLU D CA 1
ATOM 8810 C C . GLU D 1 195 ? 69.349 26.264 -34.613 1.00 73.73 195 GLU D C 1
ATOM 8811 O O . GLU D 1 195 ? 68.600 27.240 -34.817 1.00 73.50 195 GLU D O 1
ATOM 8817 N N . VAL D 1 196 ? 69.544 25.288 -35.482 1.00 73.65 196 VAL D N 1
ATOM 8818 C CA . VAL D 1 196 ? 68.642 25.116 -36.568 1.00 73.97 196 VAL D CA 1
ATOM 8819 C C . VAL D 1 196 ? 67.759 23.911 -36.331 1.00 74.35 196 VAL D C 1
ATOM 8820 O O . VAL D 1 196 ? 68.208 22.895 -35.810 1.00 74.69 196 VAL D O 1
ATOM 8824 N N . TYR D 1 197 ? 66.495 24.061 -36.707 1.00 74.59 197 TYR D N 1
ATOM 8825 C CA . TYR D 1 197 ? 65.477 23.066 -36.459 1.00 74.99 197 TYR D CA 1
ATOM 8826 C C . TYR D 1 197 ? 64.379 23.230 -37.510 1.00 75.44 197 TYR D C 1
ATOM 8827 O O . TYR D 1 197 ? 63.776 24.299 -37.609 1.00 75.46 197 TYR D O 1
ATOM 8836 N N . ASN D 1 198 ? 64.115 22.189 -38.294 1.00 75.66 198 ASN D N 1
ATOM 8837 C CA . ASN D 1 198 ? 63.136 22.311 -39.339 1.00 76.03 198 ASN D CA 1
ATOM 8838 C C . ASN D 1 198 ? 63.479 23.387 -40.323 1.00 75.80 198 ASN D C 1
ATOM 8839 O O . ASN D 1 198 ? 62.601 24.129 -40.737 1.00 75.97 198 ASN D O 1
ATOM 8844 N N . GLU D 1 199 ? 64.740 23.467 -40.710 1.00 75.53 199 GLU D N 1
ATOM 8845 C CA . GLU D 1 199 ? 65.239 24.592 -41.500 1.00 75.45 199 GLU D CA 1
ATOM 8846 C C . GLU D 1 199 ? 64.791 25.936 -40.955 1.00 75.22 199 GLU D C 1
ATOM 8847 O O . GLU D 1 199 ? 64.510 26.860 -41.711 1.00 75.12 199 GLU D O 1
ATOM 8853 N N . HIS D 1 200 ? 64.731 26.045 -39.641 1.00 75.35 200 HIS D N 1
ATOM 8854 C CA . HIS D 1 200 ? 64.588 27.348 -39.030 1.00 75.70 200 HIS D CA 1
ATOM 8855 C C . HIS D 1 200 ? 65.760 27.633 -38.123 1.00 75.85 200 HIS D C 1
ATOM 8856 O O . HIS D 1 200 ? 66.249 26.740 -37.428 1.00 75.94 200 HIS D O 1
ATOM 8863 N N . VAL D 1 201 ? 66.196 28.886 -38.130 1.00 75.94 201 VAL D N 1
ATOM 8864 C CA . VAL D 1 201 ? 67.251 29.336 -37.233 1.00 76.09 201 VAL D CA 1
ATOM 8865 C C . VAL D 1 201 ? 66.659 30.135 -36.077 1.00 76.12 201 VAL D C 1
ATOM 8866 O O . VAL D 1 201 ? 65.869 31.060 -36.293 1.00 76.51 201 VAL D O 1
ATOM 8870 N N . ARG D 1 202 ? 67.006 29.771 -34.846 1.00 75.80 202 ARG D N 1
ATOM 8871 C CA . ARG D 1 202 ? 66.588 30.613 -33.713 1.00 75.58 202 ARG D CA 1
ATOM 8872 C C . ARG D 1 202 ? 67.739 30.976 -32.768 1.00 75.00 202 ARG D C 1
ATOM 8873 O O . ARG D 1 202 ? 68.654 30.192 -32.585 1.00 75.00 202 ARG D O 1
ATOM 8881 N N . ASP D 1 203 ? 67.687 32.183 -32.213 1.00 74.48 203 ASP D N 1
ATOM 8882 C CA . ASP D 1 203 ? 68.793 32.749 -31.457 1.00 74.34 203 ASP D CA 1
ATOM 8883 C C . ASP D 1 203 ? 68.724 32.292 -30.036 1.00 74.02 203 ASP D C 1
ATOM 8884 O O . ASP D 1 203 ? 67.997 32.846 -29.242 1.00 74.29 203 ASP D O 1
ATOM 8889 N N . LEU D 1 204 ? 69.514 31.302 -29.695 1.00 73.88 204 LEU D N 1
ATOM 8890 C CA . LEU D 1 204 ? 69.407 30.696 -28.391 1.00 73.99 204 LEU D CA 1
ATOM 8891 C C . LEU D 1 204 ? 69.715 31.632 -27.240 1.00 74.12 204 LEU D C 1
ATOM 8892 O O . LEU D 1 204 ? 69.257 31.413 -26.121 1.00 74.39 204 LEU D O 1
ATOM 8897 N N . LEU D 1 205 ? 70.443 32.699 -27.521 1.00 73.98 205 LEU D N 1
ATOM 8898 C CA . LEU D 1 205 ? 70.724 33.687 -26.503 1.00 74.20 205 LEU D CA 1
ATOM 8899 C C . LEU D 1 205 ? 69.742 34.861 -26.463 1.00 74.57 205 LEU D C 1
ATOM 8900 O O . LEU D 1 205 ? 69.757 35.660 -25.525 1.00 74.65 205 LEU D O 1
ATOM 8905 N N . ALA D 1 206 ? 68.893 34.984 -27.473 1.00 75.01 206 ALA D N 1
ATOM 8906 C CA . ALA D 1 206 ? 67.868 36.018 -27.465 1.00 75.27 206 ALA D CA 1
ATOM 8907 C C . ALA D 1 206 ? 66.927 35.787 -26.301 1.00 75.53 206 ALA D C 1
ATOM 8908 O O . ALA D 1 206 ? 66.656 34.636 -25.947 1.00 75.90 206 ALA D O 1
ATOM 8910 N N . PRO D 1 207 ? 66.428 36.872 -25.687 1.00 75.66 207 PRO D N 1
ATOM 8911 C CA . PRO D 1 207 ? 65.511 36.686 -24.585 1.00 75.67 207 PRO D CA 1
ATOM 8912 C C . PRO D 1 207 ? 64.311 35.945 -25.124 1.00 75.60 207 PRO D C 1
ATOM 8913 O O . PRO D 1 207 ? 64.030 36.082 -26.298 1.00 75.54 207 PRO D O 1
ATOM 8917 N N . VAL D 1 208 ? 63.634 35.145 -24.313 1.00 75.74 208 VAL D N 1
ATOM 8918 C CA . VAL D 1 208 ? 62.362 34.561 -24.759 1.00 76.03 208 VAL D CA 1
ATOM 8919 C C . VAL D 1 208 ? 61.157 35.059 -23.939 1.00 76.18 208 VAL D C 1
ATOM 8920 O O . VAL D 1 208 ? 61.259 35.323 -22.738 1.00 76.18 208 VAL D O 1
ATOM 8924 N N . VAL D 1 209 ? 60.030 35.217 -24.619 1.00 76.30 209 VAL D N 1
ATOM 8925 C CA . VAL D 1 209 ? 58.861 35.843 -24.008 1.00 76.64 209 VAL D CA 1
ATOM 8926 C C . VAL D 1 209 ? 57.583 34.976 -24.063 1.00 76.77 209 VAL D C 1
ATOM 8927 O O . VAL D 1 209 ? 57.254 34.423 -25.118 1.00 77.18 209 VAL D O 1
ATOM 8931 N N . PRO D 1 210 ? 56.877 34.850 -22.921 1.00 76.66 210 PRO D N 1
ATOM 8932 C CA . PRO D 1 210 ? 55.604 34.159 -22.812 1.00 76.91 210 PRO D CA 1
ATOM 8933 C C . PRO D 1 210 ? 54.600 34.498 -23.924 1.00 77.35 210 PRO D C 1
ATOM 8934 O O . PRO D 1 210 ? 54.804 35.456 -24.669 1.00 77.24 210 PRO D O 1
ATOM 8938 N N . ASN D 1 211 ? 53.503 33.731 -23.974 1.00 77.97 211 ASN D N 1
ATOM 8939 C CA . ASN D 1 211 ? 52.608 33.641 -25.135 1.00 78.18 211 ASN D CA 1
ATOM 8940 C C . ASN D 1 211 ? 53.451 33.529 -26.425 1.00 78.36 211 ASN D C 1
ATOM 8941 O O . ASN D 1 211 ? 53.162 34.181 -27.433 1.00 78.51 211 ASN D O 1
ATOM 8943 N N . LYS D 1 212 ? 54.480 32.670 -26.365 1.00 78.51 212 LYS D N 1
ATOM 8944 C CA . LYS D 1 212 ? 55.602 32.659 -27.332 1.00 78.88 212 LYS D CA 1
ATOM 8945 C C . LYS D 1 212 ? 55.189 32.511 -28.803 1.00 78.66 212 LYS D C 1
ATOM 8946 O O . LYS D 1 212 ? 54.636 31.472 -29.197 1.00 79.08 212 LYS D O 1
ATOM 8948 N N . PRO D 1 213 ? 55.405 33.572 -29.606 1.00 78.09 213 PRO D N 1
ATOM 8949 C CA . PRO D 1 213 ? 55.484 33.349 -31.048 1.00 77.59 213 PRO D CA 1
ATOM 8950 C C . PRO D 1 213 ? 56.950 33.109 -31.438 1.00 77.43 213 PRO D C 1
ATOM 8951 O O . PRO D 1 213 ? 57.674 34.090 -31.650 1.00 77.19 213 PRO D O 1
ATOM 8955 N N . PRO D 1 214 ? 57.389 31.818 -31.543 1.00 77.39 214 PRO D N 1
ATOM 8956 C CA . PRO D 1 214 ? 58.838 31.509 -31.689 1.00 77.27 214 PRO D CA 1
ATOM 8957 C C . PRO D 1 214 ? 59.382 32.289 -32.857 1.00 77.11 214 PRO D C 1
ATOM 8958 O O . PRO D 1 214 ? 58.727 32.347 -33.898 1.00 77.28 214 PRO D O 1
ATOM 8962 N N . TYR D 1 215 ? 60.546 32.906 -32.679 1.00 77.00 215 TYR D N 1
ATOM 8963 C CA . TYR D 1 215 ? 61.024 33.930 -33.628 1.00 76.92 215 TYR D CA 1
ATOM 8964 C C . TYR D 1 215 ? 62.304 33.558 -34.400 1.00 76.67 215 TYR D C 1
ATOM 8965 O O . TYR D 1 215 ? 63.388 33.354 -33.794 1.00 76.70 215 TYR D O 1
ATOM 8974 N N . TYR D 1 216 ? 62.185 33.512 -35.732 1.00 76.23 216 TYR D N 1
ATOM 8975 C CA . TYR D 1 216 ? 63.276 33.012 -36.576 1.00 76.01 216 TYR D CA 1
ATOM 8976 C C . TYR D 1 216 ? 64.132 34.107 -37.203 1.00 75.94 216 TYR D C 1
ATOM 8977 O O . TYR D 1 216 ? 63.608 35.092 -37.710 1.00 76.09 216 TYR D O 1
ATOM 8986 N N . LEU D 1 217 ? 65.452 33.912 -37.147 1.00 75.80 217 LEU D N 1
ATOM 8987 C CA . LEU D 1 217 ? 66.449 34.851 -37.667 1.00 75.49 217 LEU D CA 1
ATOM 8988 C C . LEU D 1 217 ? 66.689 34.568 -39.133 1.00 75.39 217 LEU D C 1
ATOM 8989 O O . LEU D 1 217 ? 66.488 33.430 -39.567 1.00 75.47 217 LEU D O 1
ATOM 8994 N N . LYS D 1 218 ? 67.121 35.589 -39.881 1.00 75.17 218 LYS D N 1
ATOM 8995 C CA . LYS D 1 218 ? 67.390 35.476 -41.328 1.00 75.28 218 LYS D CA 1
ATOM 8996 C C . LYS D 1 218 ? 68.843 35.124 -41.601 1.00 75.10 218 LYS D C 1
ATOM 8997 O O . LYS D 1 218 ? 69.692 35.302 -40.740 1.00 74.75 218 LYS D O 1
ATOM 9003 N N . VAL D 1 219 ? 69.143 34.666 -42.812 1.00 75.43 219 VAL D N 1
ATOM 9004 C CA . VAL D 1 219 ? 70.557 34.506 -43.201 1.00 76.04 219 VAL D CA 1
ATOM 9005 C C . VAL D 1 219 ? 70.988 35.403 -44.358 1.00 76.17 219 VAL D C 1
ATOM 9006 O O . VAL D 1 219 ? 70.239 35.599 -45.303 1.00 76.01 219 VAL D O 1
ATOM 9010 N N . ARG D 1 220 ? 72.213 35.920 -44.260 1.00 76.55 220 ARG D N 1
ATOM 9011 C CA . ARG D 1 220 ? 72.805 36.803 -45.259 1.00 76.97 220 ARG D CA 1
ATOM 9012 C C . ARG D 1 220 ? 74.298 36.456 -45.390 1.00 77.13 220 ARG D C 1
ATOM 9013 O O . ARG D 1 220 ? 74.863 35.891 -44.465 1.00 77.23 220 ARG D O 1
ATOM 9021 N N . GLU D 1 221 ? 74.908 36.744 -46.544 1.00 77.32 221 GLU D N 1
ATOM 9022 C CA . GLU D 1 221 ? 76.356 36.586 -46.747 1.00 77.69 221 GLU D CA 1
ATOM 9023 C C . GLU D 1 221 ? 77.116 37.904 -46.516 1.00 77.61 221 GLU D C 1
ATOM 9024 O O . GLU D 1 221 ? 76.838 38.926 -47.146 1.00 77.33 221 GLU D O 1
ATOM 9030 N N . SER D 1 222 ? 78.078 37.867 -45.599 1.00 77.80 222 SER D N 1
ATOM 9031 C CA . SER D 1 222 ? 79.007 38.963 -45.403 1.00 77.59 222 SER D CA 1
ATOM 9032 C C . SER D 1 222 ? 80.019 38.771 -46.486 1.00 78.14 222 SER D C 1
ATOM 9033 O O . SER D 1 222 ? 80.274 37.630 -46.898 1.00 78.43 222 SER D O 1
ATOM 9036 N N . PRO D 1 223 ? 80.608 39.882 -46.958 1.00 78.53 223 PRO D N 1
ATOM 9037 C CA . PRO D 1 223 ? 81.749 39.799 -47.884 1.00 78.55 223 PRO D CA 1
ATOM 9038 C C . PRO D 1 223 ? 82.917 39.058 -47.225 1.00 78.66 223 PRO D C 1
ATOM 9039 O O . PRO D 1 223 ? 83.572 38.237 -47.864 1.00 78.85 223 PRO D O 1
ATOM 9043 N N . THR D 1 224 ? 83.096 39.296 -45.927 1.00 78.51 224 THR D N 1
ATOM 9044 C CA . THR D 1 224 ? 84.314 38.952 -45.206 1.00 78.48 224 THR D CA 1
ATOM 9045 C C . THR D 1 224 ? 84.147 37.932 -44.082 1.00 78.89 224 THR D C 1
ATOM 9046 O O . THR D 1 224 ? 85.146 37.350 -43.623 1.00 79.45 224 THR D O 1
ATOM 9050 N N . GLU D 1 225 ? 82.918 37.747 -43.595 1.00 78.71 225 GLU D N 1
ATOM 9051 C CA . GLU D 1 225 ? 82.658 36.642 -42.677 1.00 78.42 225 GLU D CA 1
ATOM 9052 C C . GLU D 1 225 ? 81.957 35.500 -43.442 1.00 78.54 225 GLU D C 1
ATOM 9053 O O . GLU D 1 225 ? 82.006 34.351 -43.024 1.00 79.08 225 GLU D O 1
ATOM 9055 N N . GLY D 1 226 ? 81.364 35.787 -44.600 1.00 78.33 226 GLY D N 1
ATOM 9056 C CA . GLY D 1 226 ? 80.638 34.737 -45.336 1.00 78.13 226 GLY D CA 1
ATOM 9057 C C . GLY D 1 226 ? 79.192 34.689 -44.869 1.00 77.91 226 GLY D C 1
ATOM 9058 O O . GLY D 1 226 ? 78.727 35.695 -44.370 1.00 78.12 226 GLY D O 1
ATOM 9059 N N . PRO D 1 227 ? 78.468 33.535 -45.012 1.00 77.74 227 PRO D N 1
ATOM 9060 C CA . PRO D 1 227 ? 77.131 33.562 -44.464 1.00 77.40 227 PRO D CA 1
ATOM 9061 C C . PRO D 1 227 ? 77.276 33.832 -42.974 1.00 77.42 227 PRO D C 1
ATOM 9062 O O . PRO D 1 227 ? 78.320 33.467 -42.352 1.00 77.42 227 PRO D O 1
ATOM 9066 N N . TYR D 1 228 ? 76.259 34.526 -42.454 1.00 76.97 228 TYR D N 1
ATOM 9067 C CA . TYR D 1 228 ? 76.110 34.859 -41.046 1.00 76.65 228 TYR D CA 1
ATOM 9068 C C . TYR D 1 228 ? 74.593 35.057 -40.817 1.00 76.35 228 TYR D C 1
ATOM 9069 O O . TYR D 1 228 ? 73.845 35.473 -41.723 1.00 75.91 228 TYR D O 1
ATOM 9078 N N . VAL D 1 229 ? 74.135 34.708 -39.624 1.00 75.84 229 VAL D N 1
ATOM 9079 C CA . VAL D 1 229 ? 72.737 34.867 -39.292 1.00 75.23 229 VAL D CA 1
ATOM 9080 C C . VAL D 1 229 ? 72.466 36.339 -39.028 1.00 75.21 229 VAL D C 1
ATOM 9081 O O . VAL D 1 229 ? 73.090 36.912 -38.123 1.00 75.25 229 VAL D O 1
ATOM 9085 N N . LYS D 1 230 ? 71.566 36.948 -39.817 1.00 74.87 230 LYS D N 1
ATOM 9086 C CA . LYS D 1 230 ? 71.250 38.373 -39.663 1.00 74.77 230 LYS D CA 1
ATOM 9087 C C . LYS D 1 230 ? 70.647 38.597 -38.286 1.00 74.90 230 LYS D C 1
ATOM 9088 O O . LYS D 1 230 ? 69.534 38.143 -37.999 1.00 75.03 230 LYS D O 1
ATOM 9090 N N . ASP D 1 231 ? 71.428 39.253 -37.426 1.00 74.96 231 ASP D N 1
ATOM 9091 C CA . ASP D 1 231 ? 70.968 39.849 -36.149 1.00 74.63 231 ASP D CA 1
ATOM 9092 C C . ASP D 1 231 ? 71.090 38.965 -34.960 1.00 74.18 231 ASP D C 1
ATOM 9093 O O . ASP D 1 231 ? 70.488 39.266 -33.945 1.00 74.07 231 ASP D O 1
ATOM 9098 N N . LEU D 1 232 ? 71.855 37.883 -35.085 1.00 74.09 232 LEU D N 1
ATOM 9099 C CA . LEU D 1 232 ? 72.097 36.963 -33.974 1.00 74.36 232 LEU D CA 1
ATOM 9100 C C . LEU D 1 232 ? 72.756 37.678 -32.807 1.00 74.43 232 LEU D C 1
ATOM 9101 O O . LEU D 1 232 ? 73.734 38.380 -33.002 1.00 74.53 232 LEU D O 1
ATOM 9106 N N . THR D 1 233 ? 72.251 37.504 -31.592 1.00 74.57 233 THR D N 1
ATOM 9107 C CA . THR D 1 233 ? 72.872 38.227 -30.508 1.00 74.93 233 THR D CA 1
ATOM 9108 C C . THR D 1 233 ? 74.229 37.630 -30.250 1.00 75.09 233 THR D C 1
ATOM 9109 O O . THR D 1 233 ? 74.365 36.418 -30.082 1.00 75.20 233 THR D O 1
ATOM 9113 N N . GLU D 1 234 ? 75.226 38.505 -30.255 1.00 75.33 234 GLU D N 1
ATOM 9114 C CA . GLU D 1 234 ? 76.577 38.152 -29.873 1.00 75.88 234 GLU D CA 1
ATOM 9115 C C . GLU D 1 234 ? 76.827 38.837 -28.552 1.00 75.80 234 GLU D C 1
ATOM 9116 O O . GLU D 1 234 ? 76.466 40.006 -28.407 1.00 76.04 234 GLU D O 1
ATOM 9122 N N . VAL D 1 235 ? 77.425 38.136 -27.583 1.00 75.45 235 VAL D N 1
ATOM 9123 C CA . VAL D 1 235 ? 77.470 38.669 -26.225 1.00 75.28 235 VAL D CA 1
ATOM 9124 C C . VAL D 1 235 ? 78.869 38.745 -25.708 1.00 75.21 235 VAL D C 1
ATOM 9125 O O . VAL D 1 235 ? 79.468 37.711 -25.427 1.00 75.65 235 VAL D O 1
ATOM 9129 N N . PRO D 1 236 ? 79.394 39.965 -25.553 1.00 74.97 236 PRO D N 1
ATOM 9130 C CA . PRO D 1 236 ? 80.738 40.136 -25.018 1.00 74.79 236 PRO D CA 1
ATOM 9131 C C . PRO D 1 236 ? 80.878 39.444 -23.693 1.00 74.32 236 PRO D C 1
ATOM 9132 O O . PRO D 1 236 ? 80.042 39.616 -22.843 1.00 74.59 236 PRO D O 1
ATOM 9136 N N . VAL D 1 237 ? 81.926 38.661 -23.539 1.00 73.93 237 VAL D N 1
ATOM 9137 C CA . VAL D 1 237 ? 82.101 37.852 -22.364 1.00 74.03 237 VAL D CA 1
ATOM 9138 C C . VAL D 1 237 ? 83.522 38.032 -21.813 1.00 74.22 237 VAL D C 1
ATOM 9139 O O . VAL D 1 237 ? 84.484 37.829 -22.506 1.00 74.33 237 VAL D O 1
ATOM 9143 N N . ARG D 1 238 ? 83.677 38.418 -20.564 1.00 74.49 238 ARG D N 1
ATOM 9144 C CA . ARG D 1 238 ? 84.998 38.800 -20.134 1.00 75.53 238 ARG D CA 1
ATOM 9145 C C . ARG D 1 238 ? 85.716 37.775 -19.257 1.00 75.27 238 ARG D C 1
ATOM 9146 O O . ARG D 1 238 ? 86.784 38.071 -18.722 1.00 75.46 238 ARG D O 1
ATOM 9154 N N . GLY D 1 239 ? 85.171 36.569 -19.108 1.00 75.17 239 GLY D N 1
ATOM 9155 C CA . GLY D 1 239 ? 85.726 35.637 -18.119 1.00 75.15 239 GLY D CA 1
ATOM 9156 C C . GLY D 1 239 ? 84.947 34.364 -18.128 1.00 75.27 239 GLY D C 1
ATOM 9157 O O . GLY D 1 239 ? 83.832 34.341 -18.642 1.00 75.49 239 GLY D O 1
ATOM 9158 N N . LEU D 1 240 ? 85.514 33.304 -17.558 1.00 75.15 240 LEU D N 1
ATOM 9159 C CA . LEU D 1 240 ? 84.952 31.967 -17.778 1.00 75.08 240 LEU D CA 1
ATOM 9160 C C . LEU D 1 240 ? 83.518 31.897 -17.340 1.00 75.24 240 LEU D C 1
ATOM 9161 O O . LEU D 1 240 ? 82.657 31.658 -18.137 1.00 75.80 240 LEU D O 1
ATOM 9166 N N . GLU D 1 241 ? 83.245 32.128 -16.079 1.00 75.86 241 GLU D N 1
ATOM 9167 C CA . GLU D 1 241 ? 81.876 32.045 -15.587 1.00 76.51 241 GLU D CA 1
ATOM 9168 C C . GLU D 1 241 ? 80.937 32.794 -16.530 1.00 76.23 241 GLU D C 1
ATOM 9169 O O . GLU D 1 241 ? 79.975 32.212 -17.076 1.00 76.66 241 GLU D O 1
ATOM 9175 N N . GLU D 1 242 ? 81.251 34.065 -16.757 1.00 75.20 242 GLU D N 1
ATOM 9176 C CA . GLU D 1 242 ? 80.496 34.877 -17.673 1.00 74.45 242 GLU D CA 1
ATOM 9177 C C . GLU D 1 242 ? 80.094 34.152 -18.951 1.00 73.70 242 GLU D C 1
ATOM 9178 O O . GLU D 1 242 ? 78.952 34.233 -19.360 1.00 73.07 242 GLU D O 1
ATOM 9184 N N . ILE D 1 243 ? 81.014 33.422 -19.570 1.00 73.36 243 ILE D N 1
ATOM 9185 C CA . ILE D 1 243 ? 80.667 32.656 -20.761 1.00 72.87 243 ILE D CA 1
ATOM 9186 C C . ILE D 1 243 ? 79.888 31.370 -20.493 1.00 73.66 243 ILE D C 1
ATOM 9187 O O . ILE D 1 243 ? 78.917 31.069 -21.228 1.00 73.90 243 ILE D O 1
ATOM 9192 N N . ILE D 1 244 ? 80.271 30.607 -19.464 1.00 73.89 244 ILE D N 1
ATOM 9193 C CA . ILE D 1 244 ? 79.561 29.347 -19.236 1.00 75.04 244 ILE D CA 1
ATOM 9194 C C . ILE D 1 244 ? 78.169 29.662 -18.750 1.00 74.89 244 ILE D C 1
ATOM 9195 O O . ILE D 1 244 ? 77.250 28.840 -18.861 1.00 74.64 244 ILE D O 1
ATOM 9200 N N . ARG D 1 245 ? 78.031 30.878 -18.233 1.00 74.99 245 ARG D N 1
ATOM 9201 C CA . ARG D 1 245 ? 76.725 31.404 -17.944 1.00 75.39 245 ARG D CA 1
ATOM 9202 C C . ARG D 1 245 ? 75.956 31.499 -19.235 1.00 74.63 245 ARG D C 1
ATOM 9203 O O . ARG D 1 245 ? 74.937 30.869 -19.361 1.00 75.14 245 ARG D O 1
ATOM 9211 N N . TRP D 1 246 ? 76.453 32.228 -20.214 1.00 73.86 246 TRP D N 1
ATOM 9212 C CA . TRP D 1 246 ? 75.693 32.375 -21.444 1.00 73.45 246 TRP D CA 1
ATOM 9213 C C . TRP D 1 246 ? 75.511 31.080 -22.177 1.00 73.26 246 TRP D C 1
ATOM 9214 O O . TRP D 1 246 ? 74.548 30.919 -22.942 1.00 72.04 246 TRP D O 1
ATOM 9225 N N . MET D 1 247 ? 76.436 30.156 -21.929 1.00 73.51 247 MET D N 1
ATOM 9226 C CA . MET D 1 247 ? 76.322 28.837 -22.522 1.00 74.52 247 MET D CA 1
ATOM 9227 C C . MET D 1 247 ? 75.069 28.138 -22.018 1.00 74.39 247 MET D C 1
ATOM 9228 O O . MET D 1 247 ? 74.189 27.779 -22.805 1.00 74.45 247 MET D O 1
ATOM 9233 N N . ARG D 1 248 ? 75.011 27.972 -20.698 1.00 74.15 248 ARG D N 1
ATOM 9234 C CA . ARG D 1 248 ? 73.845 27.481 -20.005 1.00 74.13 248 ARG D CA 1
ATOM 9235 C C . ARG D 1 248 ? 72.519 28.119 -20.397 1.00 74.20 248 ARG D C 1
ATOM 9236 O O . ARG D 1 248 ? 71.500 27.409 -20.433 1.00 74.41 248 ARG D O 1
ATOM 9244 N N . ILE D 1 249 ? 72.514 29.430 -20.664 1.00 73.90 249 ILE D N 1
ATOM 9245 C CA . ILE D 1 249 ? 71.284 30.121 -21.048 1.00 73.91 249 ILE D CA 1
ATOM 9246 C C . ILE D 1 249 ? 70.841 29.510 -22.340 1.00 74.29 249 ILE D C 1
ATOM 9247 O O . ILE D 1 249 ? 69.786 28.862 -22.390 1.00 74.32 249 ILE D O 1
ATOM 9252 N N . GLY D 1 250 ? 71.672 29.711 -23.377 1.00 74.76 250 GLY D N 1
ATOM 9253 C CA . GLY D 1 250 ? 71.405 29.242 -24.751 1.00 74.75 250 GLY D CA 1
ATOM 9254 C C . GLY D 1 250 ? 70.837 27.844 -24.697 1.00 74.83 250 GLY D C 1
ATOM 9255 O O . GLY D 1 250 ? 69.749 27.572 -25.183 1.00 74.93 250 GLY D O 1
ATOM 9256 N N . ASP D 1 251 ? 71.580 26.972 -24.045 1.00 74.85 251 ASP D N 1
ATOM 9257 C CA . ASP D 1 251 ? 71.167 25.640 -23.780 1.00 75.11 251 ASP D CA 1
ATOM 9258 C C . ASP D 1 251 ? 69.700 25.439 -23.399 1.00 74.93 251 ASP D C 1
ATOM 9259 O O . ASP D 1 251 ? 69.003 24.558 -23.922 1.00 74.51 251 ASP D O 1
ATOM 9264 N N . GLY D 1 252 ? 69.240 26.247 -22.458 1.00 75.16 252 GLY D N 1
ATOM 9265 C CA . GLY D 1 252 ? 67.947 25.997 -21.806 1.00 75.32 252 GLY D CA 1
ATOM 9266 C C . GLY D 1 252 ? 66.826 26.509 -22.664 1.00 74.86 252 GLY D C 1
ATOM 9267 O O . GLY D 1 252 ? 65.653 26.233 -22.396 1.00 74.65 252 GLY D O 1
ATOM 9268 N N . SER D 1 253 ? 67.228 27.259 -23.687 1.00 74.49 253 SER D N 1
ATOM 9269 C CA . SER D 1 253 ? 66.358 27.765 -24.740 1.00 74.43 253 SER D CA 1
ATOM 9270 C C . SER D 1 253 ? 66.231 26.809 -25.967 1.00 74.40 253 SER D C 1
ATOM 9271 O O . SER D 1 253 ? 65.555 27.130 -26.938 1.00 74.49 253 SER D O 1
ATOM 9274 N N . ARG D 1 254 ? 66.855 25.632 -25.907 1.00 74.35 254 ARG D N 1
ATOM 9275 C CA . ARG D 1 254 ? 66.881 24.720 -27.042 1.00 74.58 254 ARG D CA 1
ATOM 9276 C C . ARG D 1 254 ? 65.593 23.994 -27.224 1.00 74.43 254 ARG D C 1
ATOM 9277 O O . ARG D 1 254 ? 64.926 23.677 -26.250 1.00 74.52 254 ARG D O 1
ATOM 9285 N N . THR D 1 255 ? 65.269 23.692 -28.480 1.00 74.56 255 THR D N 1
ATOM 9286 C CA . THR D 1 255 ? 63.947 23.124 -28.837 1.00 74.38 255 THR D CA 1
ATOM 9287 C C . THR D 1 255 ? 63.590 21.846 -28.109 1.00 74.09 255 THR D C 1
ATOM 9288 O O . THR D 1 255 ? 64.306 20.862 -28.180 1.00 73.89 255 THR D O 1
ATOM 9292 N N . VAL D 1 256 ? 62.455 21.859 -27.436 1.00 74.08 256 VAL D N 1
ATOM 9293 C CA . VAL D 1 256 ? 62.077 20.723 -26.594 1.00 74.55 256 VAL D CA 1
ATOM 9294 C C . VAL D 1 256 ? 61.805 19.418 -27.338 1.00 74.53 256 VAL D C 1
ATOM 9295 O O . VAL D 1 256 ? 60.982 19.381 -28.273 1.00 74.47 256 VAL D O 1
ATOM 9299 N N . ALA D 1 257 ? 62.453 18.340 -26.891 1.00 74.56 257 ALA D N 1
ATOM 9300 C CA . ALA D 1 257 ? 62.092 17.005 -27.360 1.00 74.93 257 ALA D CA 1
ATOM 9301 C C . ALA D 1 257 ? 60.655 16.759 -26.945 1.00 75.19 257 ALA D C 1
ATOM 9302 O O . ALA D 1 257 ? 60.229 17.194 -25.875 1.00 75.46 257 ALA D O 1
ATOM 9304 N N . SER D 1 258 ? 59.895 16.088 -27.791 1.00 75.47 258 SER D N 1
ATOM 9305 C CA . SER D 1 258 ? 58.511 15.813 -27.463 1.00 75.79 258 SER D CA 1
ATOM 9306 C C . SER D 1 258 ? 58.245 14.327 -27.297 1.00 76.18 258 SER D C 1
ATOM 9307 O O . SER D 1 258 ? 57.193 13.929 -26.781 1.00 76.31 258 SER D O 1
ATOM 9310 N N . THR D 1 259 ? 59.192 13.501 -27.731 1.00 76.82 259 THR D N 1
ATOM 9311 C CA . THR D 1 259 ? 59.122 12.065 -27.449 1.00 77.57 259 THR D CA 1
ATOM 9312 C C . THR D 1 259 ? 59.214 11.861 -25.937 1.00 77.73 259 THR D C 1
ATOM 9313 O O . THR D 1 259 ? 58.357 11.200 -25.327 1.00 77.82 259 THR D O 1
ATOM 9317 N N . LYS D 1 260 ? 60.251 12.462 -25.350 1.00 77.62 260 LYS D N 1
ATOM 9318 C CA . LYS D 1 260 ? 60.562 12.256 -23.955 1.00 77.52 260 LYS D CA 1
ATOM 9319 C C . LYS D 1 260 ? 60.279 13.461 -23.080 1.00 77.37 260 LYS D C 1
ATOM 9320 O O . LYS D 1 260 ? 60.530 14.613 -23.472 1.00 77.06 260 LYS D O 1
ATOM 9326 N N . MET D 1 261 ? 59.772 13.157 -21.882 1.00 77.38 261 MET D N 1
ATOM 9327 C CA . MET D 1 261 ? 59.307 14.137 -20.872 1.00 77.20 261 MET D CA 1
ATOM 9328 C C . MET D 1 261 ? 60.123 15.429 -20.683 1.00 77.69 261 MET D C 1
ATOM 9329 O O . MET D 1 261 ? 59.553 16.446 -20.278 1.00 77.80 261 MET D O 1
ATOM 9334 N N . ASN D 1 262 ? 61.431 15.390 -20.953 1.00 77.72 262 ASN D N 1
ATOM 9335 C CA . ASN D 1 262 ? 62.314 16.506 -20.616 1.00 77.79 262 ASN D CA 1
ATOM 9336 C C . ASN D 1 262 ? 63.611 16.486 -21.398 1.00 77.70 262 ASN D C 1
ATOM 9337 O O . ASN D 1 262 ? 64.672 16.255 -20.828 1.00 77.83 262 ASN D O 1
ATOM 9342 N N . ASP D 1 263 ? 63.549 16.745 -22.695 1.00 77.55 263 ASP D N 1
ATOM 9343 C CA . ASP D 1 263 ? 64.793 16.762 -23.447 1.00 77.57 263 ASP D CA 1
ATOM 9344 C C . ASP D 1 263 ? 64.874 17.824 -24.543 1.00 77.19 263 ASP D C 1
ATOM 9345 O O . ASP D 1 263 ? 63.872 18.466 -24.874 1.00 77.22 263 ASP D O 1
ATOM 9350 N N . THR D 1 264 ? 66.081 18.004 -25.082 1.00 76.61 264 THR D N 1
ATOM 9351 C CA . THR D 1 264 ? 66.259 18.726 -26.318 1.00 76.47 264 THR D CA 1
ATOM 9352 C C . THR D 1 264 ? 65.989 17.828 -27.496 1.00 76.74 264 THR D C 1
ATOM 9353 O O . THR D 1 264 ? 66.491 16.703 -27.563 1.00 76.71 264 THR D O 1
ATOM 9357 N N . SER D 1 265 ? 65.191 18.353 -28.419 1.00 76.94 265 SER D N 1
ATOM 9358 C CA . SER D 1 265 ? 64.899 17.702 -29.669 1.00 77.43 265 SER D CA 1
ATOM 9359 C C . SER D 1 265 ? 66.158 17.171 -30.306 1.00 77.26 265 SER D C 1
ATOM 9360 O O . SER D 1 265 ? 67.144 17.908 -30.451 1.00 77.44 265 SER D O 1
ATOM 9363 N N . SER D 1 266 ? 66.116 15.892 -30.672 1.00 77.31 266 SER D N 1
ATOM 9364 C CA . SER D 1 266 ? 67.253 15.211 -31.272 1.00 77.56 266 SER D CA 1
ATOM 9365 C C . SER D 1 266 ? 67.339 15.541 -32.724 1.00 77.76 266 SER D C 1
ATOM 9366 O O . SER D 1 266 ? 68.190 14.999 -33.418 1.00 78.68 266 SER D O 1
ATOM 9369 N N . ARG D 1 267 ? 66.441 16.396 -33.198 1.00 77.56 267 ARG D N 1
ATOM 9370 C CA . ARG D 1 267 ? 66.443 16.790 -34.591 1.00 77.36 267 ARG D CA 1
ATOM 9371 C C . ARG D 1 267 ? 66.842 18.261 -34.721 1.00 77.16 267 ARG D C 1
ATOM 9372 O O . ARG D 1 267 ? 66.671 18.867 -35.774 1.00 77.53 267 ARG D O 1
ATOM 9380 N N . SER D 1 268 ? 67.400 18.820 -33.649 1.00 76.62 268 SER D N 1
ATOM 9381 C CA . SER D 1 268 ? 67.909 20.192 -33.632 1.00 76.32 268 SER D CA 1
ATOM 9382 C C . SER D 1 268 ? 69.440 20.157 -33.750 1.00 76.37 268 SER D C 1
ATOM 9383 O O . SER D 1 268 ? 70.090 19.436 -32.989 1.00 77.28 268 SER D O 1
ATOM 9386 N N . HIS D 1 269 ? 70.029 20.907 -34.685 1.00 76.00 269 HIS D N 1
ATOM 9387 C CA . HIS D 1 269 ? 71.495 21.092 -34.680 1.00 75.62 269 HIS D CA 1
ATOM 9388 C C . HIS D 1 269 ? 71.836 22.388 -33.944 1.00 75.16 269 HIS D C 1
ATOM 9389 O O . HIS D 1 269 ? 71.143 23.404 -34.123 1.00 74.79 269 HIS D O 1
ATOM 9396 N N . ALA D 1 270 ? 72.891 22.372 -33.124 1.00 74.58 270 ALA D N 1
ATOM 9397 C CA . ALA D 1 270 ? 73.267 23.599 -32.426 1.00 74.36 270 ALA D CA 1
ATOM 9398 C C . ALA D 1 270 ? 74.682 23.974 -32.677 1.00 74.67 270 ALA D C 1
ATOM 9399 O O . ALA D 1 270 ? 75.579 23.147 -32.595 1.00 75.04 270 ALA D O 1
ATOM 9401 N N . VAL D 1 271 ? 74.858 25.254 -32.969 1.00 75.16 271 VAL D N 1
ATOM 9402 C CA . VAL D 1 271 ? 76.151 25.840 -33.296 1.00 75.13 271 VAL D CA 1
ATOM 9403 C C . VAL D 1 271 ? 76.479 26.848 -32.211 1.00 75.39 271 VAL D C 1
ATOM 9404 O O . VAL D 1 271 ? 75.852 27.915 -32.113 1.00 75.73 271 VAL D O 1
ATOM 9408 N N . PHE D 1 272 ? 77.441 26.479 -31.382 1.00 75.23 272 PHE D N 1
ATOM 9409 C CA . PHE D 1 272 ? 77.990 27.374 -30.407 1.00 75.29 272 PHE D CA 1
ATOM 9410 C C . PHE D 1 272 ? 79.210 27.991 -31.041 1.00 75.79 272 PHE D C 1
ATOM 9411 O O . PHE D 1 272 ? 80.058 27.281 -31.568 1.00 76.90 272 PHE D O 1
ATOM 9419 N N . THR D 1 273 ? 79.304 29.308 -31.005 1.00 75.38 273 THR D N 1
ATOM 9420 C CA . THR D 1 273 ? 80.431 29.958 -31.600 1.00 75.05 273 THR D CA 1
ATOM 9421 C C . THR D 1 273 ? 81.071 31.002 -30.687 1.00 75.19 273 THR D C 1
ATOM 9422 O O . THR D 1 273 ? 80.372 31.787 -30.065 1.00 75.43 273 THR D O 1
ATOM 9426 N N . ILE D 1 274 ? 82.396 30.995 -30.591 1.00 75.36 274 ILE D N 1
ATOM 9427 C CA . ILE D 1 274 ? 83.136 31.999 -29.817 1.00 75.49 274 ILE D CA 1
ATOM 9428 C C . ILE D 1 274 ? 83.922 32.838 -30.795 1.00 76.19 274 ILE D C 1
ATOM 9429 O O . ILE D 1 274 ? 84.852 32.309 -31.396 1.00 76.74 274 ILE D O 1
ATOM 9434 N N . MET D 1 275 ? 83.586 34.110 -30.988 1.00 76.29 275 MET D N 1
ATOM 9435 C CA . MET D 1 275 ? 84.495 34.944 -31.762 1.00 76.91 275 MET D CA 1
ATOM 9436 C C . MET D 1 275 ? 85.523 35.517 -30.829 1.00 76.32 275 MET D C 1
ATOM 9437 O O . MET D 1 275 ? 85.190 36.065 -29.782 1.00 76.34 275 MET D O 1
ATOM 9442 N N . LEU D 1 276 ? 86.775 35.343 -31.230 1.00 75.88 276 LEU D N 1
ATOM 9443 C CA . LEU D 1 276 ? 87.935 35.777 -30.479 1.00 75.47 276 LEU D CA 1
ATOM 9444 C C . LEU D 1 276 ? 88.713 36.839 -31.240 1.00 75.51 276 LEU D C 1
ATOM 9445 O O . LEU D 1 276 ? 89.295 36.550 -32.285 1.00 75.84 276 LEU D O 1
ATOM 9450 N N . LYS D 1 277 ? 88.766 38.058 -30.728 1.00 75.32 277 LYS D N 1
ATOM 9451 C CA . LYS D 1 277 ? 89.531 39.076 -31.447 1.00 75.47 277 LYS D CA 1
ATOM 9452 C C . LYS D 1 277 ? 90.774 39.534 -30.706 1.00 75.38 277 LYS D C 1
ATOM 9453 O O . LYS D 1 277 ? 90.683 39.921 -29.537 1.00 75.56 277 LYS D O 1
ATOM 9459 N N . GLN D 1 278 ? 91.921 39.521 -31.388 1.00 74.92 278 GLN D N 1
ATOM 9460 C CA . GLN D 1 278 ? 93.158 39.929 -30.734 1.00 75.10 278 GLN D CA 1
ATOM 9461 C C . GLN D 1 278 ? 93.913 41.040 -31.427 1.00 75.46 278 GLN D C 1
ATOM 9462 O O . GLN D 1 278 ? 94.137 40.972 -32.625 1.00 75.90 278 GLN D O 1
ATOM 9468 N N . ILE D 1 279 ? 94.343 42.043 -30.662 1.00 75.70 279 ILE D N 1
ATOM 9469 C CA . ILE D 1 279 ? 94.959 43.232 -31.237 1.00 76.03 279 ILE D CA 1
ATOM 9470 C C . ILE D 1 279 ? 96.413 43.431 -30.765 1.00 76.79 279 ILE D C 1
ATOM 9471 O O . ILE D 1 279 ? 96.662 43.588 -29.566 1.00 76.88 279 ILE D O 1
ATOM 9476 N N . HIS D 1 280 ? 97.367 43.422 -31.702 1.00 77.51 280 HIS D N 1
ATOM 9477 C CA . HIS D 1 280 ? 98.786 43.510 -31.335 1.00 78.47 280 HIS D CA 1
ATOM 9478 C C . HIS D 1 280 ? 99.388 44.927 -31.556 1.00 78.73 280 HIS D C 1
ATOM 9479 O O . HIS D 1 280 ? 98.971 45.632 -32.502 1.00 78.95 280 HIS D O 1
ATOM 9486 N N . HIS D 1 281 ? 100.315 45.323 -30.638 1.00 78.90 281 HIS D N 1
ATOM 9487 C CA . HIS D 1 281 ? 101.238 46.509 -30.698 1.00 78.35 281 HIS D CA 1
ATOM 9488 C C . HIS D 1 281 ? 100.417 47.734 -30.344 1.00 78.23 281 HIS D C 1
ATOM 9489 O O . HIS D 1 281 ? 100.493 48.769 -31.001 1.00 78.61 281 HIS D O 1
ATOM 9496 N N . THR D 1 288 ? 97.681 48.153 -33.793 1.00 74.03 288 THR D N 1
ATOM 9497 C CA . THR D 1 288 ? 97.914 48.446 -35.184 1.00 74.37 288 THR D CA 1
ATOM 9498 C C . THR D 1 288 ? 97.287 47.286 -36.007 1.00 74.63 288 THR D C 1
ATOM 9499 O O . THR D 1 288 ? 96.458 47.499 -36.912 1.00 75.02 288 THR D O 1
ATOM 9501 N N . THR D 1 289 ? 97.638 46.059 -35.644 1.00 74.55 289 THR D N 1
ATOM 9502 C CA . THR D 1 289 ? 97.180 44.862 -36.376 1.00 74.06 289 THR D CA 1
ATOM 9503 C C . THR D 1 289 ? 96.235 43.917 -35.572 1.00 74.23 289 THR D C 1
ATOM 9504 O O . THR D 1 289 ? 96.550 43.443 -34.462 1.00 73.92 289 THR D O 1
ATOM 9508 N N . GLU D 1 290 ? 95.075 43.643 -36.159 1.00 74.20 290 GLU D N 1
ATOM 9509 C CA . GLU D 1 290 ? 94.034 42.926 -35.467 1.00 74.69 290 GLU D CA 1
ATOM 9510 C C . GLU D 1 290 ? 93.543 41.649 -36.163 1.00 74.43 290 GLU D C 1
ATOM 9511 O O . GLU D 1 290 ? 93.133 41.645 -37.318 1.00 74.56 290 GLU D O 1
ATOM 9517 N N . ARG D 1 291 ? 93.550 40.583 -35.374 1.00 74.42 291 ARG D N 1
ATOM 9518 C CA . ARG D 1 291 ? 93.496 39.202 -35.784 1.00 74.13 291 ARG D CA 1
ATOM 9519 C C . ARG D 1 291 ? 92.208 38.521 -35.290 1.00 74.35 291 ARG D C 1
ATOM 9520 O O . ARG D 1 291 ? 92.046 38.218 -34.101 1.00 74.62 291 ARG D O 1
ATOM 9528 N N . SER D 1 292 ? 91.286 38.280 -36.206 1.00 74.62 292 SER D N 1
ATOM 9529 C CA . SER D 1 292 ? 89.987 37.699 -35.851 1.00 74.72 292 SER D CA 1
ATOM 9530 C C . SER D 1 292 ? 89.762 36.244 -36.231 1.00 74.15 292 SER D C 1
ATOM 9531 O O . SER D 1 292 ? 89.571 35.883 -37.384 1.00 73.28 292 SER D O 1
ATOM 9534 N N . SER D 1 293 ? 89.760 35.400 -35.235 1.00 74.63 293 SER D N 1
ATOM 9535 C CA . SER D 1 293 ? 89.371 34.039 -35.494 1.00 75.42 293 SER D CA 1
ATOM 9536 C C . SER D 1 293 ? 88.055 33.697 -34.793 1.00 75.85 293 SER D C 1
ATOM 9537 O O . SER D 1 293 ? 87.742 34.242 -33.727 1.00 76.26 293 SER D O 1
ATOM 9540 N N . ARG D 1 294 ? 87.278 32.805 -35.398 1.00 75.82 294 ARG D N 1
ATOM 9541 C CA . ARG D 1 294 ? 86.006 32.416 -34.831 1.00 76.20 294 ARG D CA 1
ATOM 9542 C C . ARG D 1 294 ? 85.954 30.906 -34.588 1.00 76.57 294 ARG D C 1
ATOM 9543 O O . ARG D 1 294 ? 86.217 30.093 -35.504 1.00 77.11 294 ARG D O 1
ATOM 9551 N N . ILE D 1 295 ? 85.576 30.528 -33.374 1.00 76.29 295 ILE D N 1
ATOM 9552 C CA . ILE D 1 295 ? 85.568 29.138 -32.985 1.00 76.31 295 ILE D CA 1
ATOM 9553 C C . ILE D 1 295 ? 84.160 28.602 -33.179 1.00 76.03 295 ILE D C 1
ATOM 9554 O O . ILE D 1 295 ? 83.229 29.061 -32.527 1.00 76.18 295 ILE D O 1
ATOM 9559 N N . ARG D 1 296 ? 83.999 27.637 -34.074 1.00 75.72 296 ARG D N 1
ATOM 9560 C CA . ARG D 1 296 ? 82.676 27.078 -34.347 1.00 75.75 296 ARG D CA 1
ATOM 9561 C C . ARG D 1 296 ? 82.620 25.682 -33.779 1.00 75.74 296 ARG D C 1
ATOM 9562 O O . ARG D 1 296 ? 83.474 24.856 -34.127 1.00 76.18 296 ARG D O 1
ATOM 9570 N N . LEU D 1 297 ? 81.638 25.422 -32.908 1.00 75.25 297 LEU D N 1
ATOM 9571 C CA . LEU D 1 297 ? 81.554 24.165 -32.170 1.00 75.00 297 LEU D CA 1
ATOM 9572 C C . LEU D 1 297 ? 80.165 23.598 -32.263 1.00 75.60 297 LEU D C 1
ATOM 9573 O O . LEU D 1 297 ? 79.213 24.187 -31.721 1.00 75.98 297 LEU D O 1
ATOM 9578 N N . VAL D 1 298 ? 80.048 22.442 -32.937 1.00 75.89 298 VAL D N 1
ATOM 9579 C CA . VAL D 1 298 ? 78.738 21.951 -33.390 1.00 75.47 298 VAL D CA 1
ATOM 9580 C C . VAL D 1 298 ? 78.290 20.625 -32.804 1.00 75.68 298 VAL D C 1
ATOM 9581 O O . VAL D 1 298 ? 79.054 19.667 -32.791 1.00 75.91 298 VAL D O 1
ATOM 9585 N N . ASP D 1 299 ? 77.050 20.627 -32.297 1.00 75.58 299 ASP D N 1
ATOM 9586 C CA . ASP D 1 299 ? 76.317 19.449 -31.831 1.00 75.39 299 ASP D CA 1
ATOM 9587 C C . ASP D 1 299 ? 75.145 19.246 -32.809 1.00 75.22 299 ASP D C 1
ATOM 9588 O O . ASP D 1 299 ? 74.046 19.838 -32.691 1.00 74.87 299 ASP D O 1
ATOM 9593 N N . LEU D 1 300 ? 75.428 18.397 -33.790 1.00 74.97 300 LEU D N 1
ATOM 9594 C CA . LEU D 1 300 ? 74.524 18.104 -34.876 1.00 75.05 300 LEU D CA 1
ATOM 9595 C C . LEU D 1 300 ? 73.376 17.267 -34.404 1.00 75.15 300 LEU D C 1
ATOM 9596 O O . LEU D 1 300 ? 73.501 16.593 -33.381 1.00 75.35 300 LEU D O 1
ATOM 9601 N N . ALA D 1 301 ? 72.261 17.301 -35.153 1.00 75.26 301 ALA D N 1
ATOM 9602 C CA . ALA D 1 301 ? 71.113 16.380 -34.949 1.00 75.03 301 ALA D CA 1
ATOM 9603 C C . ALA D 1 301 ? 71.567 14.945 -35.241 1.00 75.16 301 ALA D C 1
ATOM 9604 O O . ALA D 1 301 ? 72.420 14.713 -36.095 1.00 75.47 301 ALA D O 1
ATOM 9606 N N . GLY D 1 302 ? 71.048 13.988 -34.491 1.00 75.35 302 GLY D N 1
ATOM 9607 C CA . GLY D 1 302 ? 71.335 12.585 -34.753 1.00 75.48 302 GLY D CA 1
ATOM 9608 C C . GLY D 1 302 ? 71.128 12.147 -36.204 1.00 75.51 302 GLY D C 1
ATOM 9609 O O . GLY D 1 302 ? 70.293 12.713 -36.937 1.00 75.18 302 GLY D O 1
ATOM 9610 N N . SER D 1 303 ? 71.872 11.112 -36.599 1.00 75.41 303 SER D N 1
ATOM 9611 C CA . SER D 1 303 ? 71.997 10.733 -37.990 1.00 75.30 303 SER D CA 1
ATOM 9612 C C . SER D 1 303 ? 71.155 9.556 -38.396 1.00 75.76 303 SER D C 1
ATOM 9613 O O . SER D 1 303 ? 71.259 9.112 -39.526 1.00 76.12 303 SER D O 1
ATOM 9616 N N . GLU D 1 304 ? 70.316 9.041 -37.507 1.00 76.21 304 GLU D N 1
ATOM 9617 C CA . GLU D 1 304 ? 69.605 7.782 -37.771 1.00 76.72 304 GLU D CA 1
ATOM 9618 C C . GLU D 1 304 ? 68.908 7.708 -39.137 1.00 77.47 304 GLU D C 1
ATOM 9619 O O . GLU D 1 304 ? 67.883 8.315 -39.366 1.00 77.83 304 GLU D O 1
ATOM 9625 N N . SER D 1 320 ? 61.433 24.434 -46.243 1.00 81.03 320 SER D N 1
ATOM 9626 C CA . SER D 1 320 ? 61.765 23.833 -44.944 1.00 80.77 320 SER D CA 1
ATOM 9627 C C . SER D 1 320 ? 61.169 22.425 -44.818 1.00 80.81 320 SER D C 1
ATOM 9628 O O . SER D 1 320 ? 59.959 22.214 -45.075 1.00 81.07 320 SER D O 1
ATOM 9630 N N . ASN D 1 321 ? 62.027 21.459 -44.479 1.00 80.39 321 ASN D N 1
ATOM 9631 C CA . ASN D 1 321 ? 61.566 20.122 -44.082 1.00 80.19 321 ASN D CA 1
ATOM 9632 C C . ASN D 1 321 ? 62.353 19.659 -42.895 1.00 79.80 321 ASN D C 1
ATOM 9633 O O . ASN D 1 321 ? 63.562 19.857 -42.844 1.00 79.77 321 ASN D O 1
ATOM 9638 N N . ILE D 1 322 ? 61.667 19.020 -41.955 1.00 79.69 322 ILE D N 1
ATOM 9639 C CA . ILE D 1 322 ? 62.318 18.582 -40.711 1.00 79.57 322 ILE D CA 1
ATOM 9640 C C . ILE D 1 322 ? 63.675 17.840 -40.905 1.00 79.74 322 ILE D C 1
ATOM 9641 O O . ILE D 1 322 ? 64.517 17.819 -39.990 1.00 79.67 322 ILE D O 1
ATOM 9646 N N . ASN D 1 323 ? 63.928 17.287 -42.090 1.00 79.81 323 ASN D N 1
ATOM 9647 C CA . ASN D 1 323 ? 65.219 16.622 -42.250 1.00 80.00 323 ASN D CA 1
ATOM 9648 C C . ASN D 1 323 ? 66.319 17.270 -43.108 1.00 79.54 323 ASN D C 1
ATOM 9649 O O . ASN D 1 323 ? 67.488 17.265 -42.697 1.00 79.27 323 ASN D O 1
ATOM 9654 N N . LYS D 1 324 ? 65.927 17.796 -44.273 1.00 78.88 324 LYS D N 1
ATOM 9655 C CA . LYS D 1 324 ? 66.788 18.503 -45.248 1.00 78.04 324 LYS D CA 1
ATOM 9656 C C . LYS D 1 324 ? 68.225 18.727 -44.824 1.00 77.57 324 LYS D C 1
ATOM 9657 O O . LYS D 1 324 ? 69.147 18.307 -45.514 1.00 77.29 324 LYS D O 1
ATOM 9663 N N . SER D 1 325 ? 68.408 19.389 -43.684 1.00 77.11 325 SER D N 1
ATOM 9664 C CA . SER D 1 325 ? 69.733 19.789 -43.227 1.00 76.53 325 SER D CA 1
ATOM 9665 C C . SER D 1 325 ? 70.688 18.642 -42.989 1.00 76.43 325 SER D C 1
ATOM 9666 O O . SER D 1 325 ? 71.721 18.549 -43.651 1.00 76.67 325 SER D O 1
ATOM 9669 N N . LEU D 1 326 ? 70.336 17.763 -42.063 1.00 76.14 326 LEU D N 1
ATOM 9670 C CA . LEU D 1 326 ? 71.191 16.626 -41.702 1.00 75.91 326 LEU D CA 1
ATOM 9671 C C . LEU D 1 326 ? 71.482 15.675 -42.887 1.00 75.63 326 LEU D C 1
ATOM 9672 O O . LEU D 1 326 ? 72.619 15.178 -43.059 1.00 75.14 326 LEU D O 1
ATOM 9677 N N . THR D 1 327 ? 70.453 15.430 -43.697 1.00 75.34 327 THR D N 1
ATOM 9678 C CA . THR D 1 327 ? 70.621 14.616 -44.879 1.00 75.15 327 THR D CA 1
ATOM 9679 C C . THR D 1 327 ? 71.460 15.300 -45.980 1.00 74.97 327 THR D C 1
ATOM 9680 O O . THR D 1 327 ? 72.339 14.644 -46.537 1.00 75.02 327 THR D O 1
ATOM 9684 N N . THR D 1 328 ? 71.232 16.590 -46.283 1.00 74.63 328 THR D N 1
ATOM 9685 C CA . THR D 1 328 ? 72.038 17.233 -47.351 1.00 74.28 328 THR D CA 1
ATOM 9686 C C . THR D 1 328 ? 73.459 17.477 -46.913 1.00 74.21 328 THR D C 1
ATOM 9687 O O . THR D 1 328 ? 74.333 17.628 -47.752 1.00 74.39 328 THR D O 1
ATOM 9691 N N . LEU D 1 329 ? 73.681 17.505 -45.601 1.00 74.03 329 LEU D N 1
ATOM 9692 C CA . LEU D 1 329 ? 75.018 17.547 -45.059 1.00 74.12 329 LEU D CA 1
ATOM 9693 C C . LEU D 1 329 ? 75.771 16.339 -45.569 1.00 74.61 329 LEU D C 1
ATOM 9694 O O . LEU D 1 329 ? 76.807 16.475 -46.206 1.00 75.07 329 LEU D O 1
ATOM 9699 N N . GLY D 1 330 ? 75.250 15.150 -45.332 1.00 74.88 330 GLY D N 1
ATOM 9700 C CA . GLY D 1 330 ? 75.859 13.960 -45.938 1.00 75.40 330 GLY D CA 1
ATOM 9701 C C . GLY D 1 330 ? 76.207 14.125 -47.416 1.00 75.46 330 GLY D C 1
ATOM 9702 O O . GLY D 1 330 ? 77.284 13.731 -47.861 1.00 75.51 330 GLY D O 1
ATOM 9703 N N . ARG D 1 331 ? 75.292 14.728 -48.166 1.00 75.54 331 ARG D N 1
ATOM 9704 C CA . ARG D 1 331 ? 75.479 14.939 -49.585 1.00 75.69 331 ARG D CA 1
ATOM 9705 C C . ARG D 1 331 ? 76.674 15.827 -49.830 1.00 75.73 331 ARG D C 1
ATOM 9706 O O . ARG D 1 331 ? 77.399 15.644 -50.814 1.00 76.00 331 ARG D O 1
ATOM 9714 N N . VAL D 1 332 ? 76.882 16.790 -48.938 1.00 75.66 332 VAL D N 1
ATOM 9715 C CA . VAL D 1 332 ? 78.011 17.703 -49.082 1.00 75.73 332 VAL D CA 1
ATOM 9716 C C . VAL D 1 332 ? 79.305 16.954 -48.855 1.00 75.80 332 VAL D C 1
ATOM 9717 O O . VAL D 1 332 ? 80.132 16.895 -49.751 1.00 76.05 332 VAL D O 1
ATOM 9721 N N . ILE D 1 333 ? 79.477 16.360 -47.683 1.00 75.72 333 ILE D N 1
ATOM 9722 C CA . ILE D 1 333 ? 80.685 15.585 -47.420 1.00 75.78 333 ILE D CA 1
ATOM 9723 C C . ILE D 1 333 ? 80.993 14.620 -48.589 1.00 76.24 333 ILE D C 1
ATOM 9724 O O . ILE D 1 333 ? 82.156 14.463 -48.986 1.00 76.77 333 ILE D O 1
ATOM 9729 N N . ALA D 1 334 ? 79.947 13.984 -49.131 1.00 76.24 334 ALA D N 1
ATOM 9730 C CA . ALA D 1 334 ? 80.053 13.116 -50.319 1.00 76.09 334 ALA D CA 1
ATOM 9731 C C . ALA D 1 334 ? 80.633 13.824 -51.553 1.00 76.04 334 ALA D C 1
ATOM 9732 O O . ALA D 1 334 ? 81.477 13.254 -52.269 1.00 76.12 334 ALA D O 1
ATOM 9734 N N . ALA D 1 335 ? 80.155 15.050 -51.798 1.00 75.73 335 ALA D N 1
ATOM 9735 C CA . ALA D 1 335 ? 80.623 15.906 -52.894 1.00 75.56 335 ALA D CA 1
ATOM 9736 C C . ALA D 1 335 ? 82.095 16.253 -52.729 1.00 75.45 335 ALA D C 1
ATOM 9737 O O . ALA D 1 335 ? 82.876 16.163 -53.671 1.00 75.74 335 ALA D O 1
ATOM 9739 N N . LEU D 1 336 ? 82.460 16.610 -51.507 1.00 75.48 336 LEU D N 1
ATOM 9740 C CA . LEU D 1 336 ? 83.794 17.067 -51.188 1.00 75.65 336 LEU D CA 1
ATOM 9741 C C . LEU D 1 336 ? 84.847 15.991 -51.108 1.00 75.83 336 LEU D C 1
ATOM 9742 O O . LEU D 1 336 ? 86.024 16.309 -51.068 1.00 76.50 336 LEU D O 1
ATOM 9747 N N . ALA D 1 337 ? 84.464 14.733 -51.046 1.00 75.58 337 ALA D N 1
ATOM 9748 C CA . ALA D 1 337 ? 85.485 13.724 -51.062 1.00 75.87 337 ALA D CA 1
ATOM 9749 C C . ALA D 1 337 ? 85.533 13.111 -52.454 1.00 76.55 337 ALA D C 1
ATOM 9750 O O . ALA D 1 337 ? 86.309 13.554 -53.310 1.00 76.49 337 ALA D O 1
ATOM 9752 N N . ASP D 1 338 ? 84.658 12.126 -52.678 1.00 77.19 338 ASP D N 1
ATOM 9753 C CA . ASP D 1 338 ? 84.633 11.322 -53.889 1.00 77.12 338 ASP D CA 1
ATOM 9754 C C . ASP D 1 338 ? 83.950 12.069 -55.017 1.00 76.93 338 ASP D C 1
ATOM 9755 O O . ASP D 1 338 ? 84.623 12.636 -55.874 1.00 76.85 338 ASP D O 1
ATOM 9757 N N . VAL D 1 364 ? 79.343 20.113 -58.390 1.00 76.40 364 VAL D N 1
ATOM 9758 C CA . VAL D 1 364 ? 78.818 21.230 -57.594 1.00 76.57 364 VAL D CA 1
ATOM 9759 C C . VAL D 1 364 ? 78.441 20.809 -56.191 1.00 76.53 364 VAL D C 1
ATOM 9760 O O . VAL D 1 364 ? 77.531 19.986 -56.005 1.00 76.45 364 VAL D O 1
ATOM 9764 N N . VAL D 1 365 ? 79.103 21.402 -55.210 1.00 76.53 365 VAL D N 1
ATOM 9765 C CA . VAL D 1 365 ? 78.808 21.080 -53.815 1.00 76.90 365 VAL D CA 1
ATOM 9766 C C . VAL D 1 365 ? 77.497 21.771 -53.404 1.00 77.14 365 VAL D C 1
ATOM 9767 O O . VAL D 1 365 ? 77.400 23.017 -53.482 1.00 77.31 365 VAL D O 1
ATOM 9771 N N . PRO D 1 366 ? 76.492 20.971 -52.953 1.00 77.06 366 PRO D N 1
ATOM 9772 C CA . PRO D 1 366 ? 75.140 21.520 -52.836 1.00 76.75 366 PRO D CA 1
ATOM 9773 C C . PRO D 1 366 ? 74.936 22.319 -51.548 1.00 76.65 366 PRO D C 1
ATOM 9774 O O . PRO D 1 366 ? 73.941 22.084 -50.854 1.00 76.91 366 PRO D O 1
ATOM 9778 N N . TYR D 1 367 ? 75.846 23.257 -51.243 1.00 76.42 367 TYR D N 1
ATOM 9779 C CA . TYR D 1 367 ? 75.882 23.909 -49.910 1.00 76.24 367 TYR D CA 1
ATOM 9780 C C . TYR D 1 367 ? 74.555 24.533 -49.545 1.00 76.01 367 TYR D C 1
ATOM 9781 O O . TYR D 1 367 ? 74.158 24.490 -48.371 1.00 75.46 367 TYR D O 1
ATOM 9790 N N . ARG D 1 368 ? 73.900 25.124 -50.555 1.00 75.89 368 ARG D N 1
ATOM 9791 C CA . ARG D 1 368 ? 72.680 25.922 -50.349 1.00 76.03 368 ARG D CA 1
ATOM 9792 C C . ARG D 1 368 ? 71.346 25.146 -50.405 1.00 75.79 368 ARG D C 1
ATOM 9793 O O . ARG D 1 368 ? 70.277 25.719 -50.204 1.00 76.12 368 ARG D O 1
ATOM 9801 N N . ASP D 1 369 ? 71.421 23.842 -50.624 1.00 75.53 369 ASP D N 1
ATOM 9802 C CA . ASP D 1 369 ? 70.237 23.008 -50.575 1.00 75.56 369 ASP D CA 1
ATOM 9803 C C . ASP D 1 369 ? 69.662 22.824 -49.171 1.00 75.48 369 ASP D C 1
ATOM 9804 O O . ASP D 1 369 ? 68.627 22.159 -48.980 1.00 75.70 369 ASP D O 1
ATOM 9809 N N . SER D 1 370 ? 70.325 23.434 -48.199 1.00 75.13 370 SER D N 1
ATOM 9810 C CA . SER D 1 370 ? 69.892 23.378 -46.819 1.00 75.12 370 SER D CA 1
ATOM 9811 C C . SER D 1 370 ? 70.459 24.554 -46.059 1.00 75.06 370 SER D C 1
ATOM 9812 O O . SER D 1 370 ? 71.472 25.110 -46.463 1.00 75.19 370 SER D O 1
ATOM 9815 N N . VAL D 1 371 ? 69.832 24.885 -44.924 1.00 75.04 371 VAL D N 1
ATOM 9816 C CA . VAL D 1 371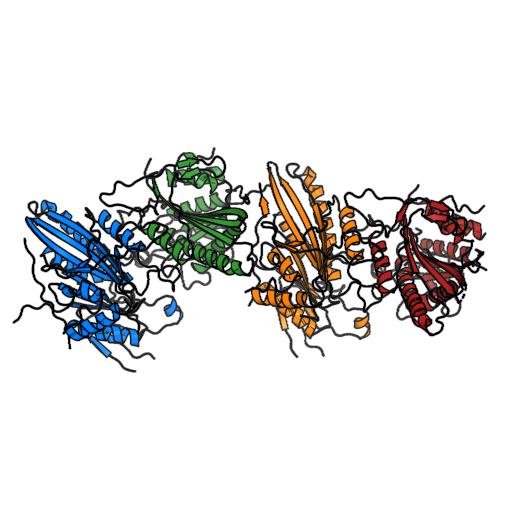 ? 70.257 26.012 -44.085 1.00 74.40 371 VAL D CA 1
ATOM 9817 C C . VAL D 1 371 ? 71.533 25.695 -43.396 1.00 74.20 371 VAL D C 1
ATOM 9818 O O . VAL D 1 371 ? 72.442 26.495 -43.402 1.00 74.09 371 VAL D O 1
ATOM 9822 N N . LEU D 1 372 ? 71.594 24.519 -42.802 1.00 74.20 372 LEU D N 1
ATOM 9823 C CA . LEU D 1 372 ? 72.750 24.174 -42.017 1.00 74.31 372 LEU D CA 1
ATOM 9824 C C . LEU D 1 372 ? 74.021 24.158 -42.861 1.00 74.61 372 LEU D C 1
ATOM 9825 O O . LEU D 1 372 ? 75.075 24.718 -42.486 1.00 74.87 372 LEU D O 1
ATOM 9830 N N . THR D 1 373 ? 73.916 23.499 -44.001 1.00 74.51 373 THR D N 1
ATOM 9831 C CA . THR D 1 373 ? 75.073 23.295 -44.850 1.00 74.59 373 THR D CA 1
ATOM 9832 C C . THR D 1 373 ? 75.477 24.625 -45.441 1.00 74.84 373 THR D C 1
ATOM 9833 O O . THR D 1 373 ? 76.649 24.865 -45.654 1.00 74.84 373 THR D O 1
ATOM 9837 N N . TRP D 1 374 ? 74.506 25.502 -45.670 1.00 75.25 374 TRP D N 1
ATOM 9838 C CA . TRP D 1 374 ? 74.821 26.830 -46.149 1.00 75.59 374 TRP D CA 1
ATOM 9839 C C . TRP D 1 374 ? 75.530 27.697 -45.105 1.00 75.66 374 TRP D C 1
ATOM 9840 O O . TRP D 1 374 ? 76.366 28.521 -45.420 1.00 75.74 374 TRP D O 1
ATOM 9851 N N . LEU D 1 375 ? 75.196 27.515 -43.846 1.00 75.92 375 LEU D N 1
ATOM 9852 C CA . LEU D 1 375 ? 75.781 28.349 -42.832 1.00 75.91 375 LEU D CA 1
ATOM 9853 C C . LEU D 1 375 ? 77.125 27.825 -42.547 1.00 75.89 375 LEU D C 1
ATOM 9854 O O . LEU D 1 375 ? 78.017 28.572 -42.222 1.00 76.30 375 LEU D O 1
ATOM 9859 N N . LEU D 1 376 ? 77.282 26.522 -42.686 1.00 75.87 376 LEU D N 1
ATOM 9860 C CA . LEU D 1 376 ? 78.578 25.927 -42.407 1.00 76.12 376 LEU D CA 1
ATOM 9861 C C . LEU D 1 376 ? 79.483 25.857 -43.633 1.00 76.22 376 LEU D C 1
ATOM 9862 O O . LEU D 1 376 ? 80.624 25.393 -43.551 1.00 76.08 376 LEU D O 1
ATOM 9867 N N . LYS D 1 377 ? 78.940 26.346 -44.755 1.00 76.50 377 LYS D N 1
ATOM 9868 C CA . LYS D 1 377 ? 79.556 26.302 -46.095 1.00 76.57 377 LYS D CA 1
ATOM 9869 C C . LYS D 1 377 ? 81.043 26.454 -45.939 1.00 76.71 377 LYS D C 1
ATOM 9870 O O . LYS D 1 377 ? 81.845 25.664 -46.430 1.00 76.74 377 LYS D O 1
ATOM 9876 N N . ASP D 1 378 ? 81.380 27.476 -45.191 1.00 76.82 378 ASP D N 1
ATOM 9877 C CA . ASP D 1 378 ? 82.720 27.847 -45.019 1.00 76.87 378 ASP D CA 1
ATOM 9878 C C . ASP D 1 378 ? 83.508 26.876 -44.141 1.00 76.11 378 ASP D C 1
ATOM 9879 O O . ASP D 1 378 ? 84.688 26.720 -44.304 1.00 75.74 378 ASP D O 1
ATOM 9884 N N . SER D 1 379 ? 82.853 26.212 -43.207 1.00 75.90 379 SER D N 1
ATOM 9885 C CA . SER D 1 379 ? 83.559 25.344 -42.283 1.00 75.61 379 SER D CA 1
ATOM 9886 C C . SER D 1 379 ? 83.807 24.003 -42.961 1.00 75.46 379 SER D C 1
ATOM 9887 O O . SER D 1 379 ? 84.692 23.227 -42.586 1.00 75.24 379 SER D O 1
ATOM 9890 N N . LEU D 1 380 ? 83.016 23.752 -43.994 1.00 75.72 380 LEU D N 1
ATOM 9891 C CA . LEU D 1 380 ? 83.097 22.497 -44.743 1.00 76.14 380 LEU D CA 1
ATOM 9892 C C . LEU D 1 380 ? 83.836 22.661 -46.081 1.00 76.61 380 LEU D C 1
ATOM 9893 O O . LEU D 1 380 ? 83.338 22.237 -47.120 1.00 76.97 380 LEU D O 1
ATOM 9898 N N . GLY D 1 381 ? 85.020 23.274 -46.080 1.00 76.72 381 GLY D N 1
ATOM 9899 C CA . GLY D 1 381 ? 85.762 23.412 -47.329 1.00 75.74 381 GLY D CA 1
ATOM 9900 C C . GLY D 1 381 ? 86.151 24.826 -47.641 1.00 75.00 381 GLY D C 1
ATOM 9901 O O . GLY D 1 381 ? 86.704 25.105 -48.699 1.00 75.50 381 GLY D O 1
ATOM 9902 N N . GLY D 1 382 ? 85.876 25.713 -46.709 1.00 73.52 382 GLY D N 1
ATOM 9903 C CA . GLY D 1 382 ? 86.271 27.073 -46.862 1.00 72.32 382 GLY D CA 1
ATOM 9904 C C . GLY D 1 382 ? 87.389 27.340 -45.893 1.00 71.54 382 GLY D C 1
ATOM 9905 O O . GLY D 1 382 ? 88.209 26.479 -45.575 1.00 70.86 382 GLY D O 1
ATOM 9906 N N . ASN D 1 383 ? 87.364 28.558 -45.400 1.00 70.99 383 ASN D N 1
ATOM 9907 C CA . ASN D 1 383 ? 88.409 29.100 -44.622 1.00 71.20 383 ASN D CA 1
ATOM 9908 C C . ASN D 1 383 ? 88.305 28.619 -43.179 1.00 71.58 383 ASN D C 1
ATOM 9909 O O . ASN D 1 383 ? 87.896 29.368 -42.284 1.00 72.07 383 ASN D O 1
ATOM 9914 N N . SER D 1 384 ? 88.663 27.360 -42.953 1.00 72.12 384 SER D N 1
ATOM 9915 C CA . SER D 1 384 ? 88.462 26.728 -41.645 1.00 72.99 384 SER D CA 1
ATOM 9916 C C . SER D 1 384 ? 89.432 25.577 -41.484 1.00 73.32 384 SER D C 1
ATOM 9917 O O . SER D 1 384 ? 89.694 24.860 -42.416 1.00 74.18 384 SER D O 1
ATOM 9920 N N . LYS D 1 385 ? 89.987 25.391 -40.308 1.00 73.75 385 LYS D N 1
ATOM 9921 C CA . LYS D 1 385 ? 90.656 24.136 -40.022 1.00 74.03 385 LYS D CA 1
ATOM 9922 C C . LYS D 1 385 ? 89.599 23.410 -39.247 1.00 74.29 385 LYS D C 1
ATOM 9923 O O . LYS D 1 385 ? 89.116 23.910 -38.225 1.00 74.76 385 LYS D O 1
ATOM 9929 N N . THR D 1 386 ? 89.213 22.249 -39.743 1.00 74.57 386 THR D N 1
ATOM 9930 C CA . THR D 1 386 ? 87.910 21.654 -39.394 1.00 74.65 386 THR D CA 1
ATOM 9931 C C . THR D 1 386 ? 87.974 20.197 -38.979 1.00 75.13 386 THR D C 1
ATOM 9932 O O . THR D 1 386 ? 88.576 19.368 -39.670 1.00 75.39 386 THR D O 1
ATOM 9936 N N . ALA D 1 387 ? 87.319 19.883 -37.865 1.00 75.31 387 ALA D N 1
ATOM 9937 C CA . ALA D 1 387 ? 87.329 18.519 -37.348 1.00 75.34 387 ALA D CA 1
ATOM 9938 C C . ALA D 1 387 ? 85.918 17.946 -37.277 1.00 75.30 387 ALA D C 1
ATOM 9939 O O . ALA D 1 387 ? 84.975 18.636 -36.882 1.00 75.42 387 ALA D O 1
ATOM 9941 N N . MET D 1 388 ? 85.789 16.678 -37.657 1.00 75.10 388 MET D N 1
ATOM 9942 C CA . MET D 1 388 ? 84.583 15.919 -37.403 1.00 75.31 388 MET D CA 1
ATOM 9943 C C . MET D 1 388 ? 84.860 14.917 -36.314 1.00 75.19 388 MET D C 1
ATOM 9944 O O . MET D 1 388 ? 85.893 14.251 -36.326 1.00 75.15 388 MET D O 1
ATOM 9949 N N . ILE D 1 389 ? 83.952 14.829 -35.350 1.00 75.50 389 ILE D N 1
ATOM 9950 C CA . ILE D 1 389 ? 84.013 13.753 -34.363 1.00 75.61 389 ILE D CA 1
ATOM 9951 C C . ILE D 1 389 ? 82.838 12.859 -34.628 1.00 76.12 389 ILE D C 1
ATOM 9952 O O . ILE D 1 389 ? 81.694 13.213 -34.299 1.00 76.31 389 ILE D O 1
ATOM 9957 N N . ALA D 1 390 ? 83.127 11.705 -35.218 1.00 76.12 390 ALA D N 1
ATOM 9958 C CA . ALA D 1 390 ? 82.156 10.656 -35.325 1.00 76.39 390 ALA D CA 1
ATOM 9959 C C . ALA D 1 390 ? 81.956 9.983 -33.960 1.00 76.66 390 ALA D C 1
ATOM 9960 O O . ALA D 1 390 ? 82.875 9.405 -33.400 1.00 76.87 390 ALA D O 1
ATOM 9962 N N . CYS D 1 391 ? 80.752 10.099 -33.420 1.00 76.71 391 CYS D N 1
ATOM 9963 C CA . CYS D 1 391 ? 80.349 9.347 -32.246 1.00 77.19 391 CYS D CA 1
ATOM 9964 C C . CYS D 1 391 ? 79.612 8.076 -32.627 1.00 77.18 391 CYS D C 1
ATOM 9965 O O . CYS D 1 391 ? 78.682 8.087 -33.459 1.00 77.72 391 CYS D O 1
ATOM 9968 N N . ILE D 1 392 ? 79.973 6.982 -31.978 1.00 76.90 392 ILE D N 1
ATOM 9969 C CA . ILE D 1 392 ? 79.338 5.720 -32.323 1.00 77.10 392 ILE D CA 1
ATOM 9970 C C . ILE D 1 392 ? 78.861 4.916 -31.122 1.00 77.28 392 ILE D C 1
ATOM 9971 O O . ILE D 1 392 ? 79.520 4.878 -30.082 1.00 77.73 392 ILE D O 1
ATOM 9976 N N . SER D 1 393 ? 77.708 4.276 -31.274 1.00 77.07 393 SER D N 1
ATOM 9977 C CA . SER D 1 393 ? 77.196 3.397 -30.236 1.00 77.01 393 SER D CA 1
ATOM 9978 C C . SER D 1 393 ? 77.886 2.039 -30.357 1.00 76.63 393 SER D C 1
ATOM 9979 O O . SER D 1 393 ? 78.062 1.546 -31.468 1.00 76.69 393 SER D O 1
ATOM 9982 N N . PRO D 1 394 ? 78.269 1.428 -29.216 1.00 76.24 394 PRO D N 1
ATOM 9983 C CA . PRO D 1 394 ? 79.017 0.173 -29.229 1.00 76.00 394 PRO D CA 1
ATOM 9984 C C . PRO D 1 394 ? 78.160 -1.009 -29.610 1.00 75.96 394 PRO D C 1
ATOM 9985 O O . PRO D 1 394 ? 78.682 -2.105 -29.773 1.00 75.99 394 PRO D O 1
ATOM 9989 N N . THR D 1 395 ? 76.856 -0.784 -29.741 1.00 76.20 395 THR D N 1
ATOM 9990 C CA . THR D 1 395 ? 75.893 -1.867 -29.989 1.00 76.52 395 THR D CA 1
ATOM 9991 C C . THR D 1 395 ? 75.185 -1.811 -31.340 1.00 76.69 395 THR D C 1
ATOM 9992 O O . THR D 1 395 ? 74.681 -2.837 -31.814 1.00 77.12 395 THR D O 1
ATOM 9996 N N . ASP D 1 396 ? 75.099 -0.620 -31.937 1.00 76.55 396 ASP D N 1
ATOM 9997 C CA . ASP D 1 396 ? 74.281 -0.436 -33.135 1.00 76.27 396 ASP D CA 1
ATOM 9998 C C . ASP D 1 396 ? 75.067 -0.625 -34.428 1.00 75.96 396 ASP D C 1
ATOM 9999 O O . ASP D 1 396 ? 75.874 0.218 -34.801 1.00 75.92 396 ASP D O 1
ATOM 10004 N N . TYR D 1 397 ? 74.809 -1.729 -35.121 1.00 75.69 397 TYR D N 1
ATOM 10005 C CA . TYR D 1 397 ? 75.664 -2.107 -36.231 1.00 75.37 397 TYR D CA 1
ATOM 10006 C C . TYR D 1 397 ? 75.582 -1.210 -37.450 1.00 75.26 397 TYR D C 1
ATOM 10007 O O . TYR D 1 397 ? 76.593 -0.626 -37.841 1.00 75.48 397 TYR D O 1
ATOM 10016 N N . ASP D 1 398 ? 74.413 -1.129 -38.076 1.00 75.11 398 ASP D N 1
ATOM 10017 C CA . ASP D 1 398 ? 74.305 -0.369 -39.317 1.00 75.35 398 ASP D CA 1
ATOM 10018 C C . ASP D 1 398 ? 74.498 1.106 -39.020 1.00 75.41 398 ASP D C 1
ATOM 10019 O O . ASP D 1 398 ? 75.223 1.804 -39.754 1.00 75.46 398 ASP D O 1
ATOM 10024 N N . GLU D 1 399 ? 73.875 1.578 -37.937 1.00 75.30 399 GLU D N 1
ATOM 10025 C CA . GLU D 1 399 ? 73.995 2.982 -37.604 1.00 75.52 399 GLU D CA 1
ATOM 10026 C C . GLU D 1 399 ? 75.437 3.419 -37.398 1.00 75.38 399 GLU D C 1
ATOM 10027 O O . GLU D 1 399 ? 75.825 4.518 -37.807 1.00 75.76 399 GLU D O 1
ATOM 10033 N N . THR D 1 400 ? 76.236 2.544 -36.803 1.00 74.88 400 THR D N 1
ATOM 10034 C CA . THR D 1 400 ? 77.643 2.835 -36.638 1.00 74.50 400 THR D CA 1
ATOM 10035 C C . THR D 1 400 ? 78.364 2.702 -37.979 1.00 74.30 400 THR D C 1
ATOM 10036 O O . THR D 1 400 ? 79.174 3.563 -38.334 1.00 74.37 400 THR D O 1
ATOM 10040 N N . LEU D 1 401 ? 78.038 1.674 -38.751 1.00 74.11 401 LEU D N 1
ATOM 10041 C CA . LEU D 1 401 ? 78.662 1.537 -40.048 1.00 74.29 401 LEU D CA 1
ATOM 10042 C C . LEU D 1 401 ? 78.445 2.764 -40.928 1.00 74.77 401 LEU D C 1
ATOM 10043 O O . LEU D 1 401 ? 79.325 3.143 -41.703 1.00 74.99 401 LEU D O 1
ATOM 10048 N N . SER D 1 402 ? 77.272 3.375 -40.820 1.00 75.13 402 SER D N 1
ATOM 10049 C CA . SER D 1 402 ? 77.002 4.571 -41.588 1.00 75.42 402 SER D CA 1
ATOM 10050 C C . SER D 1 402 ? 77.861 5.688 -41.077 1.00 75.55 402 SER D C 1
ATOM 10051 O O . SER D 1 402 ? 78.570 6.308 -41.870 1.00 75.85 402 SER D O 1
ATOM 10054 N N . THR D 1 403 ? 77.817 5.936 -39.764 1.00 75.50 403 THR D N 1
ATOM 10055 C CA . THR D 1 403 ? 78.650 6.970 -39.178 1.00 75.77 403 THR D CA 1
ATOM 10056 C C . THR D 1 403 ? 80.069 6.781 -39.664 1.00 75.73 403 THR D C 1
ATOM 10057 O O . THR D 1 403 ? 80.633 7.679 -40.269 1.00 76.24 403 THR D O 1
ATOM 10061 N N . LEU D 1 404 ? 80.628 5.602 -39.464 1.00 75.40 404 LEU D N 1
ATOM 10062 C CA . LEU D 1 404 ? 81.991 5.335 -39.926 1.00 75.38 404 LEU D CA 1
ATOM 10063 C C . LEU D 1 404 ? 82.252 5.657 -41.404 1.00 75.34 404 LEU D C 1
ATOM 10064 O O . LEU D 1 404 ? 83.242 6.294 -41.740 1.00 75.00 404 LEU D O 1
ATOM 10069 N N . ARG D 1 405 ? 81.361 5.208 -42.279 1.00 75.46 405 ARG D N 1
ATOM 10070 C CA . ARG D 1 405 ? 81.479 5.496 -43.703 1.00 75.68 405 ARG D CA 1
ATOM 10071 C C . ARG D 1 405 ? 81.675 6.991 -43.951 1.00 75.69 405 ARG D C 1
ATOM 10072 O O . ARG D 1 405 ? 82.557 7.391 -44.731 1.00 75.69 405 ARG D O 1
ATOM 10080 N N . TYR D 1 406 ? 80.867 7.816 -43.288 1.00 75.59 406 TYR D N 1
ATOM 10081 C CA . TYR D 1 406 ? 80.978 9.238 -43.511 1.00 76.08 406 TYR D CA 1
ATOM 10082 C C . TYR D 1 406 ? 82.313 9.739 -43.049 1.00 76.45 406 TYR D C 1
ATOM 10083 O O . TYR D 1 406 ? 83.032 10.390 -43.806 1.00 76.76 406 TYR D O 1
ATOM 10092 N N . ALA D 1 407 ? 82.648 9.427 -41.803 1.00 76.88 407 ALA D N 1
ATOM 10093 C CA . ALA D 1 407 ? 83.933 9.807 -41.223 1.00 76.84 407 ALA D CA 1
ATOM 10094 C C . ALA D 1 407 ? 85.077 9.400 -42.141 1.00 76.91 407 ALA D C 1
ATOM 10095 O O . ALA D 1 407 ? 85.973 10.188 -42.411 1.00 77.03 407 ALA D O 1
ATOM 10097 N N . ASP D 1 408 ? 85.024 8.174 -42.649 1.00 77.03 408 ASP D N 1
ATOM 10098 C CA . ASP D 1 408 ? 86.045 7.706 -43.565 1.00 77.08 408 ASP D CA 1
ATOM 10099 C C . ASP D 1 408 ? 86.109 8.616 -44.787 1.00 76.96 408 ASP D C 1
ATOM 10100 O O . ASP D 1 408 ? 87.193 9.064 -45.216 1.00 77.23 408 ASP D O 1
ATOM 10105 N N . GLN D 1 409 ? 84.923 8.900 -45.316 1.00 76.54 409 GLN D N 1
ATOM 10106 C CA . GLN D 1 409 ? 84.748 9.785 -46.441 1.00 76.20 409 GLN D CA 1
ATOM 10107 C C . GLN D 1 409 ? 85.249 11.214 -46.167 1.00 75.82 409 GLN D C 1
ATOM 10108 O O . GLN D 1 409 ? 85.798 11.880 -47.044 1.00 75.63 409 GLN D O 1
ATOM 10114 N N . ALA D 1 410 ? 85.075 11.668 -44.942 1.00 75.72 410 ALA D N 1
ATOM 10115 C CA . ALA D 1 410 ? 85.378 13.042 -44.600 1.00 75.93 410 ALA D CA 1
ATOM 10116 C C . ALA D 1 410 ? 86.887 13.335 -44.440 1.00 76.20 410 ALA D C 1
ATOM 10117 O O . ALA D 1 410 ? 87.326 14.496 -44.480 1.00 76.25 410 ALA D O 1
ATOM 10119 N N . LYS D 1 411 ? 87.672 12.279 -44.253 1.00 76.29 411 LYS D N 1
ATOM 10120 C CA . LYS D 1 411 ? 89.122 12.389 -44.244 1.00 76.46 411 LYS D CA 1
ATOM 10121 C C . LYS D 1 411 ? 89.592 13.056 -45.535 1.00 76.28 411 LYS D C 1
ATOM 10122 O O . LYS D 1 411 ? 90.568 13.816 -45.544 1.00 76.00 411 LYS D O 1
ATOM 10128 N N . ARG D 1 412 ? 88.875 12.757 -46.618 1.00 76.00 412 ARG D N 1
ATOM 10129 C CA . ARG D 1 412 ? 89.241 13.220 -47.939 1.00 75.93 412 ARG D CA 1
ATOM 10130 C C . ARG D 1 412 ? 88.963 14.692 -48.172 1.00 75.69 412 ARG D C 1
ATOM 10131 O O . ARG D 1 412 ? 89.584 15.301 -49.016 1.00 75.92 412 ARG D O 1
ATOM 10139 N N . ILE D 1 413 ? 88.036 15.276 -47.436 1.00 75.59 413 ILE D N 1
ATOM 10140 C CA . ILE D 1 413 ? 87.736 16.692 -47.633 1.00 75.72 413 ILE D CA 1
ATOM 10141 C C . ILE D 1 413 ? 88.953 17.570 -47.358 1.00 75.92 413 ILE D C 1
ATOM 10142 O O . ILE D 1 413 ? 89.580 17.476 -46.286 1.00 75.82 413 ILE D O 1
ATOM 10147 N N . ARG D 1 414 ? 89.276 18.417 -48.339 1.00 76.29 414 ARG D N 1
ATOM 10148 C CA . ARG D 1 414 ? 90.370 19.398 -48.196 1.00 76.91 414 ARG D CA 1
ATOM 10149 C C . ARG D 1 414 ? 89.897 20.782 -47.659 1.00 76.37 414 ARG D C 1
ATOM 10150 O O . ARG D 1 414 ? 88.682 21.049 -47.646 1.00 76.36 414 ARG D O 1
ATOM 10158 N N . THR D 1 415 ? 90.831 21.619 -47.171 1.00 75.93 415 THR D N 1
ATOM 10159 C CA . THR D 1 415 ? 90.466 22.867 -46.432 1.00 75.71 415 THR D CA 1
ATOM 10160 C C . THR D 1 415 ? 91.244 24.154 -46.694 1.00 75.49 415 THR D C 1
ATOM 10161 O O . THR D 1 415 ? 92.387 24.343 -46.235 1.00 75.45 415 THR D O 1
ATOM 10165 N N . ARG D 1 416 ? 90.547 25.085 -47.323 1.00 75.07 416 ARG D N 1
ATOM 10166 C CA . ARG D 1 416 ? 91.107 26.376 -47.684 1.00 74.88 416 ARG D CA 1
ATOM 10167 C C . ARG D 1 416 ? 91.338 27.393 -46.549 1.00 73.69 416 ARG D C 1
ATOM 10168 O O . ARG D 1 416 ? 90.900 28.533 -46.637 1.00 73.08 416 ARG D O 1
ATOM 10176 N N . ALA D 1 417 ? 92.065 27.000 -45.514 1.00 72.82 417 ALA D N 1
ATOM 10177 C CA . ALA D 1 417 ? 92.169 27.850 -44.325 1.00 72.37 417 ALA D CA 1
ATOM 10178 C C . ALA D 1 417 ? 93.297 28.871 -44.444 1.00 71.75 417 ALA D C 1
ATOM 10179 O O . ALA D 1 417 ? 94.283 28.601 -45.099 1.00 72.48 417 ALA D O 1
ATOM 10181 N N . VAL D 1 418 ? 93.172 30.006 -43.765 1.00 70.60 418 VAL D N 1
ATOM 10182 C CA . VAL D 1 418 ? 93.974 31.192 -44.007 1.00 69.94 418 VAL D CA 1
ATOM 10183 C C . VAL D 1 418 ? 94.145 31.925 -42.649 1.00 69.95 418 VAL D C 1
ATOM 10184 O O . VAL D 1 418 ? 93.256 31.878 -41.798 1.00 70.33 418 VAL D O 1
ATOM 10188 N N . VAL D 1 419 ? 95.257 32.606 -42.398 1.00 69.94 419 VAL D N 1
ATOM 10189 C CA . VAL D 1 419 ? 95.300 33.434 -41.166 1.00 69.85 419 VAL D CA 1
ATOM 10190 C C . VAL D 1 419 ? 94.440 34.678 -41.344 1.00 69.86 419 VAL D C 1
ATOM 10191 O O . VAL D 1 419 ? 94.615 35.418 -42.288 1.00 69.74 419 VAL D O 1
ATOM 10195 N N . ASN D 1 420 ? 93.508 34.899 -40.435 1.00 70.29 420 ASN D N 1
ATOM 10196 C CA . ASN D 1 420 ? 92.636 36.068 -40.501 1.00 71.09 420 ASN D CA 1
ATOM 10197 C C . ASN D 1 420 ? 93.151 37.305 -39.768 1.00 71.10 420 ASN D C 1
ATOM 10198 O O . ASN D 1 420 ? 92.885 37.485 -38.602 1.00 71.35 420 ASN D O 1
ATOM 10203 N N . GLN D 1 421 ? 93.884 38.160 -40.456 1.00 71.32 421 GLN D N 1
ATOM 10204 C CA . GLN D 1 421 ? 94.329 39.398 -39.885 1.00 71.54 421 GLN D CA 1
ATOM 10205 C C . GLN D 1 421 ? 93.929 40.511 -40.796 1.00 72.08 421 GLN D C 1
ATOM 10206 O O . GLN D 1 421 ? 93.870 40.324 -42.013 1.00 72.52 421 GLN D O 1
ATOM 10212 N N . VAL D 1 422 ? 93.690 41.681 -40.212 1.00 72.33 422 VAL D N 1
ATOM 10213 C CA . VAL D 1 422 ? 93.397 42.889 -40.965 1.00 72.80 422 VAL D CA 1
ATOM 10214 C C . VAL D 1 422 ? 94.135 44.010 -40.281 1.00 72.83 422 VAL D C 1
ATOM 10215 O O . VAL D 1 422 ? 94.361 43.941 -39.080 1.00 73.02 422 VAL D O 1
ATOM 10219 N N . ASP D 1 423 ? 94.509 45.034 -41.042 1.00 72.82 423 ASP D N 1
ATOM 10220 C CA . ASP D 1 423 ? 95.112 46.191 -40.459 1.00 72.68 423 ASP D CA 1
ATOM 10221 C C . ASP D 1 423 ? 94.069 47.187 -39.985 1.00 72.44 423 ASP D C 1
ATOM 10222 O O . ASP D 1 423 ? 94.257 47.822 -38.945 1.00 72.31 423 ASP D O 1
#

B-factor: mean 76.18, std 2.17, range [60.86, 94.39]

Radius of gyration: 43.5 Å; Cα contacts (8 Å, |Δi|>4): 3015; chains: 4; bounding box: 107×70×139 Å

InterPro domains:
  IPR001752 Kinesin motor domain [PF00225] (74-442)
  IPR001752 Kinesin motor domain [PR00380] (164-185)
  IPR001752 Kinesin motor domain [PR00380] (288-305)
  IPR001752 Kinesin motor domain [PR00380] (323-341)
  IPR001752 Kinesin motor domain [PR00380] (394-415)
  IPR001752 Kinesin motor domain [PS50067] (68-442)
  IPR001752 Kinesin motor domain [SM00129] (66-450)
  IPR019821 Kinesin motor domain, conserved site [PS00411] (322-333)
  IPR027417 P-loop containing nucleoside triphosphate hydrolase [SSF52540] (67-450)
  IPR036961 Kinesin motor domain superfamily [G3DSA:3.40.850.10] (67-452)

Solvent-accessible surface area: 55012 Å² total; per-residue (Å²): 166,88,111,14,21,75,5,59,0,3,0,6,0,26,43,52,64,95,73,16,108,151,152,101,13,77,41,3,4,76,6,34,95,86,80,43,57,0,4,0,45,78,62,133,197,96,105,65,75,20,76,8,72,69,10,4,25,7,17,51,106,156,50,117,58,65,2,66,7,93,72,2,13,72,29,6,2,71,63,1,2,69,40,2,28,115,0,55,22,3,1,4,7,0,8,0,13,40,46,1,16,13,63,86,2,0,30,16,41,68,90,56,15,0,3,4,0,37,5,0,52,17,0,22,98,53,22,63,71,17,97,128,136,49,106,85,38,53,47,63,8,68,0,4,4,11,0,0,58,44,21,62,4,33,11,1,3,34,64,33,90,48,103,59,106,88,167,87,22,124,46,120,83,26,136,128,53,16,3,103,11,18,126,24,40,78,5,90,6,211,20,45,84,71,0,0,53,15,2,36,19,0,33,9,6,16,26,13,4,72,124,82,37,15,32,28,11,31,101,3,7,2,1,2,10,0,42,2,73,31,52,116,145,58,61,43,40,4,39,2,20,2,0,12,6,5,12,18,81,135,98,83,63,53,87,2,20,66,10,4,2,110,0,0,38,47,40,23,104,190,43,21,30,162,55,6,27,1,0,28,6,7,68,27,4,7,24,18,36,3,33,4,0,0,0,0,0,0,7,0,34,48,40,100,21,1,26,52,2,0,123,66,0,48,37,0,63,119,4,104,3,146,16,63,75,33,109,148,94,65,6,77,0,3,0,6,0,29,44,54,77,104,74,14,111,147,152,98,11,79,41,3,4,76,7,37,96,87,76,42,60,0,4,0,44,79,64,134,198,95,103,63,71,20,78,8,70,69,13,4,24,7,17,67,108,95,52,115,56,64,2,62,5,94,74,2,12,72,28,5,2,70,66,4,2,56,23,1,33,83,0,41,22,2,0,2,7,0,2,0,14,60,46,1,17,13,65,86,2,0,30,22,47,66,95,76,9,0,2,4,0,39,5,0,49,18,0,20,94,52,15,65,68,11,93,111,136,44,110,54,15,60,38,73,8,68,0,3,4,10,0,0,56,45,21,65,4,27,10,0,4,30,71,27,91,40,79,42,107,83,171,84,23,122,31,122,45,20,53,83,42,18,5,98,10,22,125,24,44,76,0,66,2,188,22,49,77,56,0,3,43,4,1,38,23,0,44,8,8,23,29,15,9,92,141,65,43,16,36,32,11,48,91,3,6,2,1,2,9,0,47,0,80,16,63,35,161,77,6,56,40,48,2,28,2,18,2,0,13,5,6,4,8,63,100,67,98,84,58,31,90,2,2,40,10,4,1,113,0,1,39,46,40,22,105,168,27,20,15,105,55,7,32,0,0,31,6,7,25,30,4,6,14,15,9,2,58,4,0,0,0,0,0,0,8,0,33,50,38,100,42,0,25,52,1,0,125,46,0,50,35,0,66,115,5,92,15,70,14,1,34,20,6,74,102,107,67,19,18,23,77,5,59,0,2,0,9,0,28,45,52,63,88,75,15,106,152,151,100,12,74,41,2,5,74,7,36,96,88,78,38,55,0,4,0,47,78,65,134,197,97,103,63,72,22,77,10,70,71,11,4,24,7,18,50,102,155,52,116,57,66,2,66,6,93,73,2,13,73,27,6,2,28,62,1,2,13,10,2,29,50,0,7,24,2,0,3,8,0,8,0,13,41,44,1,17,14,64,88,2,0,30,17,40,64,95,61,14,0,2,4,0,37,4,0,51,16,0,24,103,35,21,62,65,17,98,104,40,23,82,66,20,52,46,62,9,69,0,4,4,11,0,0,58,42,21,65,6,30,10,1,2,32,65,34,91,51,104,57,105,89,169,85,23,125,35,137,79,24,137,131,56,17,2,99,11,26,129,24,42,76,4,87,6,208,20,44,82,75,0,0,51,14,2,37,20,0,31,9,6,15,26,13,4,75,122,75,38,15,29,31,11,34,100,3,6,2,1,1,10,0,42,2,69,19,51,45,143,44,60,15,40,4,39,2,20,2,0,13,4,6,10,21,73,143,100,84,61,50,88,2,20,64,11,3,2,108,0,0,39,45,42,24,104,192,40,20,29,163,57,7,26,0,0,28,6,5,67,30,3,6,23,18,32,2,34,4,0,0,0,0,1,0,6,0,33,47,39,100,29,0,25,52,1,0,125,64,0,49,37,0,62,115,5,102,4,82,2,12,21,34,90,150,91,63,5,76,0,3,0,6,0,28,44,52,77,102,76,14,111,147,152,98,10,77,40,3,4,76,7,37,95,87,77,41,57,0,4,0,46,78,65,135,195,96,102,63,74,21,79,9,71,69,12,4,24,7,17,67,107,95,52,115,56,67,2,61,4,92,73,2,13,71,28,4,2,71,65,5,1,56,24,1,36,82,0,41,23,2,0,3,7,0,8,0,13,59,43,1,16,14,64,86,3,0,29,21,49,65,96,77,11,0,2,4,0,37,4,0,50,17,0,20,95,50,15,63,71,10,96,110,137,66,108,54,39,61,37,77,8,67,0,4,4,10,0,1,56,44,21,64,5,25,10,0,4,30,72,26,92,42,82,43,106,84,170,83,22,120,33,125,120,26,134,127,41,19,7,97,10,21,128,24,41,74,0,62,2,192,23,51,77,55,0,2,44,4,1,36,23,0,43,9,9,26,28,14,9,93,139,66,45,16,37,30,10,49,136,3,6,3,0,2,10,0,48,1,82,16,63,87,166,80,50,58,68,47,2,28,2,18,2,0,12,4,5,12,20,118,100,85,60,61,88,2,21,67,10,3,2,110,0,0,40,46,40,24,103,192,43,20,30,163,53,7,30,0,0,32,6,6,77,30,4,6,15,15,39,2,58,4,0,0,0,0,1,0,7,0,35,48,40,101,40,0,26,52,1,0,125,65,0,48,35,0,62,116,4,129,16,163,26,84,64,24,90,110,141

Foldseek 3Di:
DDQWAFAAEEEEFAADDPVCVVVCFDFQWDADLPFQKIWGHDPCPDIDMFGGPHYAYCHDDVDPRHAAQVNVCVVPVPVQLVVQVLFWAAAEAEAAAPPLCLCCAQQNDPVRGHSVLVNQQVVQVCQVVCCVVPVLKHKWKKKWKWKAFLLFIAGLQDDADPVGPGDGWDWDADPPPAIDTPPRDIGTADGSVRVVVSVVSSVVSADAPPPDPGDHHLQMKMWIKMWMWMASVWIHIYMYIYIRHRGDPVCGRHQPSVLVLVQLLVQAVVRPQPSGNNSRRCVCCQANQYRHYYYYRGYRRDRPRRVVSVVSSSSSSRGIHDHDGTTD/DAAAFEEEFAADDPVCVVVCFDFQWDADLPFQKIWGHDPCPDIDMDGGPHYAYCHDDVDPSHAALVNVCVVPQPVQLVVVVVQFAAAEAEAFAPPLCLCCACANDPVRGHRPLVNLQSVVVVQVVCCPVPVQKDKWKKKWKWKAFLLFIATLLDDADPVGPGDGWDWDQDPPPGIDTPPRDIGTANGSCSVVVSVVSSVVSADAPDVDPGDHNLLMKMWIKMWMWMDGNPKIGIYMYIYIRHRGPVPCCGRHQQSVLVLVQLLVQFVVRPQPSGNNSRNCVQVQAHAYRYYYYQRYYRRDRVSRVVSSVSSNSRRRHDHDHDRGMDD/DDDWDFAAEEEEAAADDPVCVVVCFDFQWDADLPFQKIWGHDPCPDIDMDGGPHYAYCHDDVDPRHAALVNVCVVPQVVQLVVFVLFWAAEEAEAFAPPLCLCCACQNDPVRGHSPLVNQVVVQVVQVVCCVVPVLKHKWKKKWKWKAFLLFIATLQPDADPVGPGDGWDWDADPPPAIDTPPRDIGTADGSVRVVVSVVSSVVRADAPPVDPGDHHLQMKMWIKMWMWMDSVWIHIYMYIYIRHRGDPPCGRHQQNVLVLVQLVVQFVVRPQPSGNNSRRCVCCQANAYRYYYYQGGYRRDRPSRVVSVVSSNSSSRGIHPHDGDTD/DAAAFEEEFAADDPVCVVVCFDFQWDADLPFQKIWGHDPCPDIDIFGGPHYAYCHDDPDPSHAALVNVCVVPVVVQLVVVVVQFAAAEAEAAAVVLCLCCAQANDPVRGHRPLVNLQSVQVVQVVCCPVAVQKHKWKKKFKWKAFLLFIAGLLDDADPVGPGDGWDWDQDPPPGIDTPPRDIGTANHSVSVVVSVVSSVVSADAPPVDPGDHNLLMKMWIKMWMWMDGNPKIGIYMYIYIRHRGQVCGRHQQSVLVLVQLVVQAVVRPQPSGNNSNRCVQCQAHAYRYYYYQGGYRRDRVSSVVSSVSSSSRRRGDHHHDRGMDD

Sequence (1308 aa):
KDPGANVRVVVRVRAFLPRELERNAECIVEMDPATERTSLLVPQLEEKSFTFDKSFWSHNTEDEHYATQEHVYDSLGEEFLDHNFEGYHTCIFAYGQTGSGKSYTMMGTPDQPGLIPRTCEDLFQRIASAQDETPNISYNVKVSYFEVYNEHVRDLLAPVVPNKPPYYLKVRESPTEGPYVKDLTEVPVRGLEEIIRWMRIGDGSRTVASTKMNDTSSRSHAVFTIMLKQIHTTERSSRIRLVDLAGSERSNINKSLTTLGRVIAALADVVPYRDSVLTWLLKDSLGGNSKTAMIACISPTDYDETLSTLRYADQAKRIRTRAVVNQVANVRVVVRVRAFLPRELERNAECIVEMDPATERTSLLVPQLEEKSFTFDKSFWSHNTEDEHYATQEHVYDSLGEEFLDHNFEGYHTCIFAYGQTGSGKSYTMMGTPDQPGLIPRTCEDLFQRIASAQDETPNISYNVKVSYFEVYNEHVRDLLAPVVPNKPPYYLKVRESPTEGPYVKDLTEVPVRGLEEIIRWMRIGDGSRTVASTKMNDTSSRSHAVFTIMLKQIHHTTERSSRIRLVDLAGSERASNINKSLTTLGRVIAALADVVPYRDSVLTWLLKDSLGGNSKTAMIACISPTDYDETLSTLRYADQAKRIRTRAVVNQVDKDPGANVRVVVRVRAFLPRELERNAECIVEMDPATERTSLLVPQLEEKSFTFDKSFWSHNTEDEHYATQEHVYDSLGEEFLDHNFEGYHTCIFAYGQTGSGKSYTMMGTPDQPGLIPRTCEDLFQRIASAQDETPNISYNVKVSYFEVYNEHVRDLLAPVVPNKPPYYLKVRESPTEGPYVKDLTEVPVRGLEEIIRWMRIGDGSRTVASTKMNDTSSRSHAVFTIMLKQIHTTERSSRIRLVDLAGSERSNINKSLTTLGRVIAALADVVPYRDSVLTWLLKDSLGGNSKTAMIACISPTDYDETLSTLRYADQAKRIRTRAVVNQVANVRVVVRVRAFLPRELERNAECIVEMDPATERTSLLVPQLEEKSFTFDKSFWSHNTEDEHYATQEHVYDSLGEEFLDHNFEGYHTCIFAYGQTGSGKSYTMMGTPDQPGLIPRTCEDLFQRIASAQDETPNISYNVKVSYFEVYNEHVRDLLAPVVPNKPPYYLKVRESPTEGPYVKDLTEVPVRGLEEIIRWMRIGDGSRTVASTKMNDTSSRSHAVFTIMLKQIHHTTERSSRIRLVDLAGSESNINKSLTTLGRVIAALADVVPYRDSVLTWLLKDSLGGNSKTAMIACISPTDYDETLSTLRYADQAKRIRTRAVVNQVD

Secondary structure (DSSP, 8-state):
---PEEPEEEEEEEPPPHHHHHTT----EEE-SSS-EEEE-------EEEE-SEEEEES-TTSTT---HHHHIIIIIHHHHHHHHTT--EEEEEESSTTSSHHHHHT--TTS--HHHHHHHHHHHHHHHTTTTSTT-EEEEEEEEEEEETTEEEETTS---SS----PPEEEEETTTEEEEET---EE--SHHHHHHHHHHHHTTSPBPSSSSS-B-TTEEEEEEEEEEEE---EEEEEEEEEE--------SSHHHHHHHHHHHHH-----GGGSHHHHHSTTTTTSS-EEEEEEEE-SS-HHHHHHHHHHHHHHTT-EE-------/-B-EEEEEEEPPPHHHHTTT----EEE-SSS-EEEE-------EEEE-SEEEEES-TTSTT---HHHHIIIIIHHHHHHHHHT--EEEEEESSTTSSHHHHHTB-SSSB-HHHHHHHHHHHHHHHHHHH-TTEE--EEEEEEEEETTEEEETTS---SS----BPEEEEETTTEEEEET---EE--SHHHHHHHHHHHHHTSPBPSSSTT-B-TT-EEEEEEEEEEEE--EEEEEEEEEEEPPPSTT---SSHHHHHHHHHHHHH-----GGGSHHHHHSTTTTTSS-EEEEEEEE-SS-HHHHHHHHHHHHHHTT-B------EE-/---PEEPEEEEEEEPPPHHHHTTT----EEE-SSS-EEEE-------EEEE-SEEEEES-TTSTT---HHHHIIIIIHHHHHHHHTTPPEEEEEEESTTSSHHHHHTB-SSSB-HHHHHHHHHHHHHHHTTTTSTT-EEEEEEEEEEEETTEEEETTS---SS----BPEEEEETTTEEEEET---EE--SHHHHHHHHHHHHTTSPBPSSSSS-B-TT-EEEEEEEEEEE---EEEEEEEEEE--------SSHHHHHHHHHHHHH-----GGGSHHHHHSTTTTTSS-EEEEEEEE-SS-HHHHHHHHHHHHHHTT-EE-------/-B-EEEEEEEPPPHHHHTTT----EEE-SSS-EEEE-------EEEE-SEEEEES-TTSTT---HHHHIIIIIHHHHHHHHHT--EEEEEEESTTSSHHHHHTB-SSSB-HHHHHHHHHHHHHHHHHHH-TTEE--EEEEEEEEETTEEEETTS---SS----BPEEEE-SSS-EEEET---EE--SHHHHHHHHHHHHHTSPBPSSSTT-B-TT-EEEEEEEEEEEE--EEEEEEEEEEEPPP----SSHHHHHHHHHHHHH-----GGGSHHHHHSTTTTTSS-EEEEEEEE-SS-HHHHHHHHHHHHHHTT-B------EE-

Organism: Neurospora crassa (NCBI:txid5141)

CATH classification: 3.40.850.10